Protein AF-0000000087106867 (afdb_homodimer)

InterPro domains:
  IPR005887 Glycosyl hydrolase family 92, alpha-1,2-mannosidase, putative [TIGR01180] (14-758)
  IPR008928 Six-hairpin glycosidase superfamily [SSF48208] (279-753)
  IPR012939 Glycosyl hydrolase family 92 [PF07971] (276-756)
  IPR014718 Glycoside hydrolase-type carbohydrate-binding [G3DSA:2.70.98.10] (28-360)
  IPR041371 Glycosyl hydrolase family 92 N-terminal domain [PF17678] (28-270)
  IPR050883 Peptide-N(4)-(N-acetyl-beta-glucosaminyl)asparagine amidase [PTHR12143] (16-762)

pLDDT: mean 95.07, std 11.37, range [17.58, 98.94]

Sequence (1556 aa):
MRRMQHLLVSLVTLGAAVVSQSFDPLTFVDPLIGSQRGGNVFAGATRPYGLAKAVADVDGEKTGGFATDGSNITGFSIVHDSGTGGNPSLGNFPLFPQVCPGDELNNCRFRIGDRATKYDLNKTVAEPGYFSVNMASGVKADMTVSEHAALLRFTFPSGNEHPLVMLDLTDLWASRQNASIKIDTPTGRMTGNGTFLPSFGAGSYVMHYCVDFFGAKIFDTGVWVNNRAGNEPKELFITRGFNLFYLEGGGFVRFKELTNNTVTVRVGVSFKSSGQACQNAEREIPDPLSNFDSLVGSAKDAWREKLSAVSIRAGGATDDLQRSFWSGLYRNMISPQNYTGENPNWDSGVPYFDSYYCMWDSFRVQHPLLTVIDPVAQTQMVNSLLDIYKHEGWLPDCRMSLCKGWTQGGSNADIVLVDAYVKNLTSIDWKLALEAITKDAEEEPLEWSYQGRGGLTSWKNLNYIPYLDFDPIGFGTNSRSISRTLEYSYNDFCLATLAQGLNEGIAHDKYMARSMNWQNLWKLDQKSLINGTDTNFNGFFQPKYMNGTWGFQDPIACSTLAGFCSLTTNPSETFEASIWQYQFIIPHATSTLIDMMGGDDAFVSRLNYFHASPLADISNEPVFLTVYQYHYAGRPGLSAERIHQYIPSAFNSTRGGLPGNDDSGAMGAFLAFSVMGLFPVAGQNVYLITPPFFEEIAIKSPLTGKNATVKCVGFDPAYKNIYVQSAKLDGQAYNRSWIGHDFFSKGQTLELTLGDKESDWGKSKETRPPSYVAASKSMRRMQHLLVSLVTLGAAVVSQSFDPLTFVDPLIGSQRGGNVFAGATRPYGLAKAVADVDGEKTGGFATDGSNITGFSIVHDSGTGGNPSLGNFPLFPQVCPGDELNNCRFRIGDRATKYDLNKTVAEPGYFSVNMASGVKADMTVSEHAALLRFTFPSGNEHPLVMLDLTDLWASRQNASIKIDTPTGRMTGNGTFLPSFGAGSYVMHYCVDFFGAKIFDTGVWVNNRAGNEPKELFITRGFNLFYLEGGGFVRFKELTNNTVTVRVGVSFKSSGQACQNAEREIPDPLSNFDSLVGSAKDAWREKLSAVSIRAGGATDDLQRSFWSGLYRNMISPQNYTGENPNWDSGVPYFDSYYCMWDSFRVQHPLLTVIDPVAQTQMVNSLLDIYKHEGWLPDCRMSLCKGWTQGGSNADIVLVDAYVKNLTSIDWKLALEAITKDAEEEPLEWSYQGRGGLTSWKNLNYIPYLDFDPIGFGTNSRSISRTLEYSYNDFCLATLAQGLNEGIAHDKYMARSMNWQNLWKLDQKSLINGTDTNFNGFFQPKYMNGTWGFQDPIACSTLAGFCSLTTNPSETFEASIWQYQFIIPHATSTLIDMMGGDDAFVSRLNYFHASPLADISNEPVFLTVYQYHYAGRPGLSAERIHQYIPSAFNSTRGGLPGNDDSGAMGAFLAFSVMGLFPVAGQNVYLITPPFFEEIAIKSPLTGKNATVKCVGFDPAYKNIYVQSAKLDGQAYNRSWIGHDFFSKGQTLELTLGDKESDWGKSKETRPPSYVAASKS

Structure (mmCIF, N/CA/C/O backbone):
data_AF-0000000087106867-model_v1
#
loop_
_entity.id
_entity.type
_entity.pdbx_description
1 polymer 'Putative alpha-1,2-mannosidase'
#
loop_
_atom_site.group_PDB
_atom_site.id
_atom_site.type_symbol
_atom_site.label_atom_id
_atom_site.label_alt_id
_atom_site.label_comp_id
_atom_site.label_asym_id
_atom_site.label_entity_id
_atom_site.label_seq_id
_atom_site.pdbx_PDB_ins_code
_atom_site.Cartn_x
_atom_site.Cartn_y
_atom_site.Cartn_z
_atom_site.occupancy
_atom_site.B_iso_or_equiv
_atom_site.auth_seq_id
_atom_site.auth_comp_id
_atom_site.auth_asym_id
_atom_site.auth_atom_id
_atom_site.pdbx_PDB_model_num
ATOM 1 N N . MET A 1 1 ? -71.562 76.312 37.938 1 17.58 1 MET A N 1
ATOM 2 C CA . MET A 1 1 ? -70.062 76.438 37.969 1 17.58 1 MET A CA 1
ATOM 3 C C . MET A 1 1 ? -69.438 75.062 37.844 1 17.58 1 MET A C 1
ATOM 5 O O . MET A 1 1 ? -69.812 74.125 38.562 1 17.58 1 MET A O 1
ATOM 9 N N . ARG A 1 2 ? -69.125 74.938 36.562 1 24.78 2 ARG A N 1
ATOM 10 C CA . ARG A 1 2 ? -68.5 74.25 35.406 1 24.78 2 ARG A CA 1
ATOM 11 C C . ARG A 1 2 ? -67.125 73.75 35.688 1 24.78 2 ARG A C 1
ATOM 13 O O . ARG A 1 2 ? -66.125 74.5 35.406 1 24.78 2 ARG A O 1
ATOM 20 N N . ARG A 1 3 ? -66.875 73.562 37.125 1 25.03 3 ARG A N 1
ATOM 21 C CA . ARG A 1 3 ? -65.562 73.312 37.594 1 25.03 3 ARG A CA 1
ATOM 22 C C . ARG A 1 3 ? -64.875 72.125 36.844 1 25.03 3 ARG A C 1
ATOM 24 O O . ARG A 1 3 ? -65.312 71 36.969 1 25.03 3 ARG A O 1
ATOM 31 N N . MET A 1 4 ? -64.438 72.438 35.562 1 24.95 4 MET A N 1
ATOM 32 C CA . MET A 1 4 ? -63.75 71.562 34.625 1 24.95 4 MET A CA 1
ATOM 33 C C . MET A 1 4 ? -62.406 71.125 35.188 1 24.95 4 MET A C 1
ATOM 35 O O . MET A 1 4 ? -61.562 71.938 35.5 1 24.95 4 MET A O 1
ATOM 39 N N . GLN A 1 5 ? -62.406 70.188 36.125 1 30.47 5 GLN A N 1
ATOM 40 C CA . GLN A 1 5 ? -61.219 69.5 36.656 1 30.47 5 GLN A CA 1
ATOM 41 C C . GLN A 1 5 ? -60.281 69.062 35.531 1 30.47 5 GLN A C 1
ATOM 43 O O . GLN A 1 5 ? -60.719 68.438 34.594 1 30.47 5 GLN A O 1
ATOM 48 N N . HIS A 1 6 ? -59.344 69.938 35.219 1 29.52 6 HIS A N 1
ATOM 49 C CA . HIS A 1 6 ? -58.219 69.75 34.281 1 29.52 6 HIS A CA 1
ATOM 50 C C . HIS A 1 6 ? -57.5 68.438 34.594 1 29.52 6 HIS A C 1
ATOM 52 O O . HIS A 1 6 ? -57.062 68.25 35.75 1 29.52 6 HIS A O 1
ATOM 58 N N . LEU A 1 7 ? -57.906 67.312 34 1 33.62 7 LEU A N 1
ATOM 59 C CA . LEU A 1 7 ? -57.25 66 33.969 1 33.62 7 LEU A CA 1
ATOM 60 C C . LEU A 1 7 ? -55.844 66.125 33.438 1 33.62 7 LEU A C 1
ATOM 62 O O . LEU A 1 7 ? -55.625 66.5 32.281 1 33.62 7 LEU A O 1
ATOM 66 N N . LEU A 1 8 ? -54.906 66.625 34.312 1 33.97 8 LEU A N 1
ATOM 67 C CA . LEU A 1 8 ? -53.5 66.562 33.969 1 33.97 8 LEU A CA 1
ATOM 68 C C . LEU A 1 8 ? -53.094 65.188 33.5 1 33.97 8 LEU A C 1
ATOM 70 O O . LEU A 1 8 ? -53.219 64.188 34.281 1 33.97 8 LEU A O 1
ATOM 74 N N . VAL A 1 9 ? -53.219 64.875 32.219 1 33.16 9 VAL A N 1
ATOM 75 C CA . VAL A 1 9 ? -52.719 63.656 31.578 1 33.16 9 VAL A CA 1
ATOM 76 C C . VAL A 1 9 ? -51.188 63.562 31.734 1 33.16 9 VAL A C 1
ATOM 78 O O . VAL A 1 9 ? -50.469 64.438 31.281 1 33.16 9 VAL A O 1
ATOM 81 N N . SER A 1 10 ? -50.719 63.125 32.906 1 31.69 10 SER A N 1
ATOM 82 C CA . SER A 1 10 ? -49.312 62.812 33.031 1 31.69 10 SER A CA 1
ATOM 83 C C . SER A 1 10 ? -48.844 61.875 31.906 1 31.69 10 SER A C 1
ATOM 85 O O . SER A 1 10 ? -49.406 60.812 31.719 1 31.69 10 SER A O 1
ATOM 87 N N . LEU A 1 11 ? -48.281 62.438 30.797 1 35 11 LEU A N 1
ATOM 88 C CA . LEU A 1 11 ? -47.594 61.75 29.719 1 35 11 LEU A CA 1
ATOM 89 C C . LEU A 1 11 ? -46.438 60.906 30.25 1 35 11 LEU A C 1
ATOM 91 O O . LEU A 1 11 ? -45.469 61.438 30.766 1 35 11 LEU A O 1
ATOM 95 N N . VAL A 1 12 ? -46.656 59.781 30.875 1 36.88 12 VAL A N 1
ATOM 96 C CA . VAL A 1 12 ? -45.625 58.781 31.125 1 36.88 12 VAL A CA 1
ATOM 97 C C . VAL A 1 12 ? -44.844 58.5 29.844 1 36.88 12 VAL A C 1
ATOM 99 O O . VAL A 1 12 ? -45.438 58.031 28.859 1 36.88 12 VAL A O 1
ATOM 102 N N . THR A 1 13 ? -43.844 59.312 29.531 1 32.22 13 THR A N 1
ATOM 103 C CA . THR A 1 13 ? -42.906 58.969 28.469 1 32.22 13 THR A CA 1
ATOM 104 C C . THR A 1 13 ? -42.375 57.562 28.641 1 32.22 13 THR A C 1
ATOM 106 O O . THR A 1 13 ? -41.781 57.25 29.688 1 32.22 13 THR A O 1
ATOM 109 N N . LEU A 1 14 ? -43 56.531 28.125 1 37.94 14 LEU A N 1
ATOM 110 C CA . LEU A 1 14 ? -42.469 55.188 27.953 1 37.94 14 LEU A CA 1
ATOM 111 C C . LEU A 1 14 ? -41.062 55.25 27.297 1 37.94 14 LEU A C 1
ATOM 113 O O . LEU A 1 14 ? -40.969 55.594 26.125 1 37.94 14 LEU A O 1
ATOM 117 N N . GLY A 1 15 ? -40.062 55.625 28.062 1 34.38 15 GLY A N 1
ATOM 118 C CA . GLY A 1 15 ? -38.75 55.344 27.547 1 34.38 15 GLY A CA 1
ATOM 119 C C . GLY A 1 15 ? -38.625 53.969 26.922 1 34.38 15 GLY A C 1
ATOM 120 O O . GLY A 1 15 ? -38.875 52.969 27.594 1 34.38 15 GLY A O 1
ATOM 121 N N . ALA A 1 16 ? -38.938 53.875 25.656 1 36.34 16 ALA A N 1
ATOM 122 C CA . ALA A 1 16 ? -38.594 52.656 24.922 1 36.34 16 ALA A CA 1
ATOM 123 C C . ALA A 1 16 ? -37.156 52.219 25.188 1 36.34 16 ALA A C 1
ATOM 125 O O . ALA A 1 16 ? -36.219 52.938 24.859 1 36.34 16 ALA A O 1
ATOM 126 N N . ALA A 1 17 ? -36.969 51.5 26.188 1 39.75 17 ALA A N 1
ATOM 127 C CA . ALA A 1 17 ? -35.719 50.781 26.25 1 39.75 17 ALA A C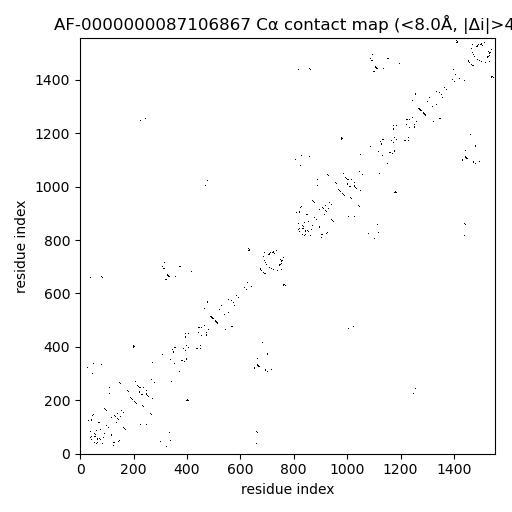A 1
ATOM 128 C C . ALA A 1 17 ? -35.406 50.125 24.906 1 39.75 17 ALA A C 1
ATOM 130 O O . ALA A 1 17 ? -36.125 49.25 24.438 1 39.75 17 ALA A O 1
ATOM 131 N N . VAL A 1 18 ? -34.812 50.906 24 1 35.06 18 VAL A N 1
ATOM 132 C CA . VAL A 1 18 ? -34.188 50.219 22.859 1 35.06 18 VAL A CA 1
ATOM 133 C C . VAL A 1 18 ? -33.469 48.969 23.344 1 35.06 18 VAL A C 1
ATOM 135 O O . VAL A 1 18 ? -32.5 49.031 24.109 1 35.06 18 VAL A O 1
ATOM 138 N N . VAL A 1 19 ? -34.219 47.969 23.547 1 36.84 19 VAL A N 1
ATOM 139 C CA . VAL A 1 19 ? -33.531 46.688 23.656 1 36.84 19 VAL A CA 1
ATOM 140 C C . VAL A 1 19 ? -32.438 46.562 22.594 1 36.84 19 VAL A C 1
ATOM 142 O O . VAL A 1 19 ? -32.719 46.562 21.406 1 36.84 19 VAL A O 1
ATOM 145 N N . SER A 1 20 ? -31.328 47.281 22.75 1 36.75 20 SER A N 1
ATOM 146 C CA . SER A 1 20 ? -30.188 46.938 21.906 1 36.75 20 SER A CA 1
ATOM 147 C C . SER A 1 20 ? -30.203 45.438 21.547 1 36.75 20 SER A C 1
ATOM 149 O O . SER A 1 20 ? -30.109 44.594 22.438 1 36.75 20 SER A O 1
ATOM 151 N N . GLN A 1 21 ? -31 45.031 20.688 1 44.81 21 GLN A N 1
ATOM 152 C CA . GLN A 1 21 ? -30.875 43.656 20.219 1 44.81 21 GLN A CA 1
ATOM 153 C C . GLN A 1 21 ? -29.422 43.188 20.234 1 44.81 21 GLN A C 1
ATOM 155 O O . GLN A 1 21 ? -28.562 43.812 19.609 1 44.81 21 GLN A O 1
ATOM 160 N N . SER A 1 22 ? -29 42.469 21.234 1 64.44 22 SER A N 1
ATOM 161 C CA . SER A 1 22 ? -27.672 41.906 21.484 1 64.44 22 SER A CA 1
ATOM 162 C C . SER A 1 22 ? -27.125 41.188 20.25 1 64.44 22 SER A C 1
ATOM 164 O O . SER A 1 22 ? -27.844 40.406 19.609 1 64.44 22 SER A O 1
ATOM 166 N N . PHE A 1 23 ? -26.141 41.625 19.5 1 85.94 23 PHE A N 1
ATOM 167 C CA . PHE A 1 23 ? -25.438 41.062 18.359 1 85.94 23 PHE A CA 1
ATOM 168 C C . PHE A 1 23 ? -25.219 39.562 18.531 1 85.94 23 PHE A C 1
ATOM 170 O O . PHE A 1 23 ? -24.766 39.125 19.594 1 85.94 23 PHE A O 1
ATOM 177 N N . ASP A 1 24 ? -25.812 38.75 17.641 1 93.56 24 ASP A N 1
ATOM 178 C CA . ASP A 1 24 ? -25.547 37.312 17.609 1 93.56 24 ASP A CA 1
ATOM 179 C C . ASP A 1 24 ? -24.547 36.969 16.516 1 93.56 24 ASP A C 1
ATOM 181 O O . ASP A 1 24 ? -24.906 36.969 15.328 1 93.56 24 ASP A O 1
ATOM 185 N N . PRO A 1 25 ? -23.328 36.594 16.922 1 95.44 25 PRO A N 1
ATOM 186 C CA . PRO A 1 25 ? -22.312 36.312 15.906 1 95.44 25 PRO A CA 1
ATOM 187 C C . PRO A 1 25 ? -22.703 35.125 15 1 95.44 25 PRO A C 1
ATOM 189 O O . PRO A 1 25 ? -22.188 35.031 13.875 1 95.44 25 PRO A O 1
ATOM 192 N N . LEU A 1 26 ? -23.578 34.281 15.398 1 97.56 26 LEU A N 1
ATOM 193 C CA . LEU A 1 26 ? -23.922 33.094 14.633 1 97.56 26 LEU A CA 1
ATOM 194 C C . LEU A 1 26 ? -24.672 33.469 13.359 1 97.56 26 LEU A C 1
ATOM 196 O O . LEU A 1 26 ? -24.75 32.688 12.43 1 97.56 26 LEU A O 1
ATOM 200 N N . THR A 1 27 ? -25.25 34.656 13.32 1 95.94 27 THR A N 1
ATOM 201 C CA . THR A 1 27 ? -25.938 35.125 12.117 1 95.94 27 THR A CA 1
ATOM 202 C C . THR A 1 27 ? -24.953 35.281 10.961 1 95.94 27 THR A C 1
ATOM 204 O O . THR A 1 27 ? -25.359 35.281 9.797 1 95.94 27 THR A O 1
ATOM 207 N N . PHE A 1 28 ? -23.656 35.375 11.281 1 97.44 28 PHE A N 1
ATOM 208 C CA . PHE A 1 28 ? -22.641 35.625 10.25 1 97.44 28 PHE A CA 1
ATOM 209 C C . PHE A 1 28 ? -21.844 34.344 9.977 1 97.44 28 PHE A C 1
ATOM 211 O O . PHE A 1 28 ? -21.109 34.281 8.977 1 97.44 28 PHE A O 1
ATOM 218 N N . VAL A 1 29 ? -21.953 33.344 10.836 1 98.56 29 VAL A N 1
ATOM 219 C CA . VAL A 1 29 ? -21.172 32.125 10.633 1 98.56 29 VAL A CA 1
ATOM 220 C C . VAL A 1 29 ? -21.766 31.312 9.5 1 98.56 29 VAL A C 1
ATOM 222 O O . VAL A 1 29 ? -22.953 30.953 9.547 1 98.56 29 VAL A O 1
ATOM 225 N N . ASP A 1 30 ? -21 31 8.492 1 98.5 30 ASP A N 1
ATOM 226 C CA . ASP A 1 30 ? -21.375 30.156 7.371 1 98.5 30 ASP A CA 1
ATOM 227 C C . ASP A 1 30 ? -20.422 28.969 7.238 1 98.5 30 ASP A C 1
ATOM 229 O O . ASP A 1 30 ? -19.344 29.094 6.664 1 98.5 30 ASP A O 1
ATOM 233 N N . PRO A 1 31 ? -20.859 27.781 7.648 1 98.38 31 PRO A N 1
ATOM 234 C CA . PRO A 1 31 ? -19.984 26.609 7.609 1 98.38 31 PRO A CA 1
ATOM 235 C C . PRO A 1 31 ? -19.641 26.172 6.188 1 98.38 31 PRO A C 1
ATOM 237 O O . PRO A 1 31 ? -18.75 25.344 5.992 1 98.38 31 PRO A O 1
ATOM 240 N N . LEU A 1 32 ? -20.219 26.734 5.156 1 98.38 32 LEU A N 1
ATOM 241 C CA . LEU A 1 32 ? -20.016 26.281 3.781 1 98.38 32 LEU A CA 1
ATOM 242 C C . LEU A 1 32 ? -18.906 27.062 3.104 1 98.38 32 LEU A C 1
ATOM 244 O O . LEU A 1 32 ? -18.469 26.703 2.002 1 98.38 32 LEU A O 1
ATOM 248 N N . ILE A 1 33 ? -18.422 28.141 3.73 1 98.44 33 ILE A N 1
ATOM 249 C CA . ILE A 1 33 ? -17.266 28.828 3.174 1 98.44 33 ILE A CA 1
ATOM 250 C C . ILE A 1 33 ? -16.062 27.891 3.166 1 98.44 33 ILE A C 1
ATOM 252 O O . ILE A 1 33 ? -15.641 27.406 4.219 1 98.44 33 ILE A O 1
ATOM 256 N N . GLY A 1 34 ? -15.492 27.609 1.994 1 98 34 GLY A N 1
ATOM 257 C CA . GLY A 1 34 ? -14.375 26.688 1.842 1 98 34 GLY A CA 1
ATOM 258 C C . GLY A 1 34 ? -14.812 25.281 1.52 1 98 34 GLY A C 1
ATOM 259 O O . GLY A 1 34 ? -13.984 24.359 1.461 1 98 34 GLY A O 1
ATOM 260 N N . SER A 1 35 ? -16.109 25.016 1.234 1 97.81 35 SER A N 1
ATOM 261 C CA . SER A 1 35 ? -16.625 23.672 0.937 1 97.81 35 SER A CA 1
ATOM 262 C C . SER A 1 35 ? -16.438 23.328 -0.538 1 97.81 35 SER A C 1
ATOM 264 O O . SER A 1 35 ? -16.859 22.266 -0.988 1 97.81 35 SER A O 1
ATOM 266 N N . GLN A 1 36 ? -15.82 24.172 -1.292 1 95.25 36 GLN A N 1
ATOM 267 C CA . GLN A 1 36 ? -15.469 23.906 -2.684 1 95.25 36 GLN A CA 1
ATOM 268 C C . GLN A 1 36 ? -14.109 24.5 -3.031 1 95.25 36 GLN A C 1
ATOM 270 O O . GLN A 1 36 ? -13.57 25.328 -2.285 1 95.25 36 GLN A O 1
ATOM 275 N N . ARG A 1 37 ? -13.477 24 -4.055 1 95.06 37 ARG A N 1
ATOM 276 C CA . ARG A 1 37 ? -12.242 24.484 -4.648 1 95.06 37 ARG A CA 1
ATOM 277 C C . ARG A 1 37 ? -11.062 24.297 -3.693 1 95.06 37 ARG A C 1
ATOM 279 O O . ARG A 1 37 ? -10.195 25.156 -3.588 1 95.06 37 ARG A O 1
ATOM 286 N N . GLY A 1 38 ? -11.125 23.312 -2.844 1 95.44 38 GLY A N 1
ATOM 287 C CA . GLY A 1 38 ? -9.93 22.844 -2.152 1 95.44 38 GLY A CA 1
ATOM 288 C C . GLY A 1 38 ? -9.82 23.375 -0.734 1 95.44 38 GLY A C 1
ATOM 289 O O . GLY A 1 38 ? -8.844 23.109 -0.038 1 95.44 38 GLY A O 1
ATOM 290 N N . GLY A 1 39 ? -10.852 24.125 -0.15 1 97.56 39 GLY A N 1
ATOM 291 C CA . GLY A 1 39 ? -10.812 24.578 1.232 1 97.56 39 GLY A CA 1
ATOM 292 C C . GLY A 1 39 ? -10.906 23.438 2.232 1 97.56 39 GLY A C 1
ATOM 293 O O . GLY A 1 39 ? -10.367 23.531 3.338 1 97.56 39 GLY A O 1
ATOM 294 N N . ASN A 1 40 ? -11.656 22.344 1.812 1 97.56 40 ASN A N 1
ATOM 295 C CA . ASN A 1 40 ? -11.773 21.078 2.521 1 97.56 40 ASN A CA 1
ATOM 296 C C . ASN A 1 40 ? -12.297 21.281 3.941 1 97.56 40 ASN A C 1
ATOM 298 O O . ASN A 1 40 ? -11.898 20.562 4.863 1 97.56 40 ASN A O 1
ATOM 302 N N . VAL A 1 41 ? -13.117 22.312 4.191 1 98.06 41 VAL A N 1
ATOM 303 C CA . VAL A 1 41 ? -13.633 22.594 5.527 1 98.06 41 VAL A CA 1
ATOM 304 C C . VAL A 1 41 ? -14.672 21.547 5.922 1 98.06 41 VAL A C 1
ATOM 306 O O . VAL A 1 41 ? -15.289 20.922 5.059 1 98.06 41 VAL A O 1
ATOM 309 N N . PHE A 1 42 ? -14.773 21.281 7.199 1 98.31 42 PHE A N 1
ATOM 310 C CA . PHE A 1 42 ? -15.914 20.531 7.711 1 98.31 42 PHE A CA 1
ATOM 311 C C . PHE A 1 42 ? -17.156 21.406 7.762 1 98.31 42 PHE A C 1
ATOM 313 O O . PHE A 1 42 ? -17.188 22.406 8.477 1 98.31 42 PHE A O 1
ATOM 320 N N . ALA A 1 43 ? -18.172 21.016 7.109 1 98.25 43 ALA A N 1
ATOM 321 C CA . ALA A 1 43 ? -19.359 21.875 6.949 1 98.25 43 ALA A CA 1
ATOM 322 C C . ALA A 1 43 ? -20.5 21.375 7.824 1 98.25 43 ALA A C 1
ATOM 324 O O . ALA A 1 43 ? -21.578 22 7.855 1 98.25 43 ALA A O 1
ATOM 325 N N . GLY A 1 44 ? -20.328 20.359 8.578 1 98.69 44 GLY A N 1
ATOM 326 C CA . GLY A 1 44 ? -21.422 19.703 9.273 1 98.69 44 GLY A CA 1
ATOM 327 C C . GLY A 1 44 ? -21.641 20.219 10.68 1 98.69 44 GLY A C 1
ATOM 328 O O . GLY A 1 44 ? -21.172 21.297 11.031 1 98.69 44 GLY A O 1
ATOM 329 N N . ALA A 1 45 ? -22.453 19.484 11.438 1 98.88 45 ALA A N 1
ATOM 330 C CA . ALA A 1 45 ? -22.797 19.844 12.812 1 98.88 45 ALA A CA 1
ATOM 331 C C . ALA A 1 45 ? -21.672 19.438 13.773 1 98.88 45 ALA A C 1
ATOM 333 O O . ALA A 1 45 ? -21.219 18.281 13.742 1 98.88 45 ALA A O 1
ATOM 334 N N . THR A 1 46 ? -21.25 20.344 14.547 1 98.62 46 THR A N 1
ATOM 335 C CA . THR A 1 46 ? -20.25 20.047 15.555 1 98.62 46 THR A CA 1
ATOM 336 C C . THR A 1 46 ? -20.312 21.047 16.703 1 98.62 46 THR A C 1
ATOM 338 O O . THR A 1 46 ? -21.016 22.062 16.609 1 98.62 46 THR A O 1
ATOM 341 N N . ARG A 1 47 ? -19.828 20.734 17.844 1 98.69 47 ARG A N 1
ATOM 342 C CA . ARG A 1 47 ? -19.562 21.625 18.969 1 98.69 47 ARG A CA 1
ATOM 343 C C . ARG A 1 47 ? -18.125 22.094 18.984 1 98.69 47 ARG A C 1
ATOM 345 O O . ARG A 1 47 ? -17.266 21.531 18.297 1 98.69 47 ARG A O 1
ATOM 352 N N . PRO A 1 48 ? -17.828 23.234 19.703 1 98.5 48 PRO A N 1
ATOM 353 C CA . PRO A 1 48 ? -16.422 23.625 19.797 1 98.5 48 PRO A CA 1
ATOM 354 C C . PRO A 1 48 ? -15.523 22.5 20.297 1 98.5 48 PRO A C 1
ATOM 356 O O . PRO A 1 48 ? -15.75 21.969 21.375 1 98.5 48 PRO A O 1
ATOM 359 N N . TYR A 1 49 ? -14.555 22.047 19.531 1 98.44 49 TYR A N 1
ATOM 360 C CA . TYR A 1 49 ? -13.523 21.062 19.828 1 98.44 49 TYR A CA 1
ATOM 361 C C . TYR A 1 49 ? -14.117 19.672 19.984 1 98.44 49 TYR A C 1
ATOM 363 O O . TYR A 1 49 ? -13.461 18.766 20.5 1 98.44 49 TYR A O 1
ATOM 371 N N . GLY A 1 50 ? -15.344 19.453 19.594 1 97.94 50 GLY A N 1
ATOM 372 C CA . GLY A 1 50 ? -16.047 18.203 19.875 1 97.94 50 GLY A CA 1
ATOM 373 C C . GLY A 1 50 ? -15.523 17.031 19.078 1 97.94 50 GLY A C 1
ATOM 374 O O . GLY A 1 50 ? -15 17.219 17.969 1 97.94 50 GLY A O 1
ATOM 375 N N . LEU A 1 51 ? -15.711 15.805 19.672 1 98.31 51 LEU A N 1
ATOM 376 C CA . LEU A 1 51 ? -15.383 14.57 18.969 1 98.31 51 LEU A CA 1
ATOM 377 C C . LEU A 1 51 ? -16.391 14.281 17.859 1 98.31 51 LEU A C 1
ATOM 379 O O . LEU A 1 51 ? -16.016 13.953 16.734 1 98.31 51 LEU A O 1
ATOM 383 N N . ALA A 1 52 ? -17.672 14.43 18.203 1 98.69 52 ALA A N 1
ATOM 384 C CA . ALA A 1 52 ? -18.734 14.164 17.234 1 98.69 52 ALA A CA 1
ATOM 385 C C . ALA A 1 52 ? -18.812 15.281 16.203 1 98.69 52 ALA A C 1
ATOM 387 O O . ALA A 1 52 ? -18.859 16.469 16.547 1 98.69 52 ALA A O 1
ATOM 388 N N . LYS A 1 53 ? -18.812 14.961 14.984 1 98.69 53 LYS A N 1
ATOM 389 C CA . LYS A 1 53 ? -18.938 15.82 13.82 1 98.69 53 LYS A CA 1
ATOM 390 C C . LYS A 1 53 ? -19.766 15.156 12.727 1 98.69 53 LYS A C 1
ATOM 392 O O . LYS A 1 53 ? -19.234 14.414 11.898 1 98.69 53 LYS A O 1
ATOM 397 N N . ALA A 1 54 ? -20.984 15.5 12.641 1 98.88 54 ALA A N 1
ATOM 398 C CA . ALA A 1 54 ? -21.938 14.789 11.781 1 98.88 54 ALA A CA 1
ATOM 399 C C . ALA A 1 54 ? -22.156 15.539 10.469 1 98.88 54 ALA A C 1
ATOM 401 O O . ALA A 1 54 ? -22.375 16.75 10.469 1 98.88 54 ALA A O 1
ATOM 402 N N . VAL A 1 55 ? -22.047 14.875 9.406 1 98.88 55 VAL A N 1
ATOM 403 C CA . VAL A 1 55 ? -22.297 15.477 8.102 1 98.88 55 VAL A CA 1
ATOM 404 C C . VAL A 1 55 ? -22.578 14.391 7.066 1 98.88 55 VAL A C 1
ATOM 406 O O . VAL A 1 55 ? -22.422 13.203 7.355 1 98.88 55 VAL A O 1
ATOM 409 N N . ALA A 1 56 ? -23.062 14.797 5.898 1 98.81 56 ALA A N 1
ATOM 410 C CA . ALA A 1 56 ? -23.109 13.906 4.742 1 98.81 56 ALA A CA 1
ATOM 411 C C . ALA A 1 56 ? -21.719 13.719 4.137 1 98.81 56 ALA A C 1
ATOM 413 O O . ALA A 1 56 ? -20.953 14.672 4.02 1 98.81 56 ALA A O 1
ATOM 414 N N . ASP A 1 57 ? -21.375 12.484 3.811 1 98.75 57 ASP A N 1
ATOM 415 C CA . ASP A 1 57 ? -20.125 12.172 3.115 1 98.75 57 ASP A CA 1
ATOM 416 C C . ASP A 1 57 ? -20.344 12.133 1.603 1 98.75 57 ASP A C 1
ATOM 418 O O . ASP A 1 57 ? -21.281 11.5 1.116 1 98.75 57 ASP A O 1
ATOM 422 N N . VAL A 1 58 ? -19.469 12.805 0.879 1 98.5 58 VAL A N 1
ATOM 423 C CA . VAL A 1 58 ? -19.625 12.828 -0.572 1 98.5 58 VAL A CA 1
ATOM 424 C C . VAL A 1 58 ? -18.469 12.07 -1.223 1 98.5 58 VAL A C 1
ATOM 426 O O . VAL A 1 58 ? -17.531 11.656 -0.54 1 98.5 58 VAL A O 1
ATOM 429 N N . ASP A 1 59 ? -18.469 11.781 -2.529 1 98 59 ASP A N 1
ATOM 430 C CA . ASP A 1 59 ? -17.438 11.008 -3.209 1 98 59 ASP A CA 1
ATOM 431 C C . ASP A 1 59 ? -16.578 11.898 -4.109 1 98 59 ASP A C 1
ATOM 433 O O . ASP A 1 59 ? -15.805 11.406 -4.922 1 98 59 ASP A O 1
ATOM 437 N N . GLY A 1 60 ? -16.719 13.273 -4.074 1 97.12 60 GLY A N 1
ATOM 438 C CA . GLY A 1 60 ? -15.836 14.242 -4.711 1 97.12 60 GLY A CA 1
ATOM 439 C C . GLY A 1 60 ? -14.75 14.758 -3.785 1 97.12 60 GLY A C 1
ATOM 440 O O . GLY A 1 60 ? -13.922 13.984 -3.307 1 97.12 60 GLY A O 1
ATOM 441 N N . GLU A 1 61 ? -14.82 16.094 -3.396 1 96.44 61 GLU A N 1
ATOM 442 C CA . GLU A 1 61 ? -13.906 16.656 -2.41 1 96.44 61 GLU A CA 1
ATOM 443 C C . GLU A 1 61 ? -14.281 16.219 -0.996 1 96.44 61 GLU A C 1
ATOM 445 O O . GLU A 1 61 ? -14.875 17 -0.241 1 96.44 61 GLU A O 1
ATOM 450 N N . LYS A 1 62 ? -13.812 15.047 -0.609 1 96.62 62 LYS A N 1
ATOM 451 C CA . LYS A 1 62 ? -14.414 14.391 0.552 1 96.62 62 LYS A CA 1
ATOM 452 C C . LYS A 1 62 ? -13.516 14.516 1.776 1 96.62 62 LYS A C 1
ATOM 454 O O . LYS A 1 62 ? -13.781 13.906 2.814 1 96.62 62 LYS A O 1
ATOM 459 N N . THR A 1 63 ? -12.477 15.312 1.755 1 95.31 63 THR A N 1
ATOM 460 C CA . THR A 1 63 ? -11.523 15.375 2.854 1 95.31 63 THR A CA 1
ATOM 461 C C . THR A 1 63 ? -12.203 15.852 4.133 1 95.31 63 THR A C 1
ATOM 463 O O . THR A 1 63 ? -11.859 15.406 5.23 1 95.31 63 THR A O 1
ATOM 466 N N . GLY A 1 64 ? -13.172 16.781 4.055 1 95.19 64 GLY A N 1
ATOM 467 C CA . GLY A 1 64 ? -13.93 17.25 5.207 1 95.19 64 GLY A CA 1
ATOM 468 C C . GLY A 1 64 ? -15.242 16.516 5.391 1 95.19 64 GLY A C 1
ATOM 469 O O . GLY A 1 64 ? -16.062 16.906 6.215 1 95.19 64 GLY A O 1
ATOM 470 N N . GLY A 1 65 ? -15.43 15.438 4.594 1 97.62 65 GLY A N 1
ATOM 471 C CA . GLY A 1 65 ? -16.688 14.695 4.578 1 97.62 65 GLY A CA 1
ATOM 472 C C . GLY A 1 65 ? -17.625 15.156 3.488 1 97.62 65 GLY A C 1
ATOM 473 O O . GLY A 1 65 ? -17.969 14.391 2.584 1 97.62 65 GLY A O 1
ATOM 474 N N . PHE A 1 66 ? -18.016 16.469 3.574 1 98.31 66 PHE A N 1
ATOM 475 C CA . PHE A 1 66 ? -18.984 17.047 2.654 1 98.31 66 PHE A CA 1
ATOM 476 C C . PHE A 1 66 ? -18.359 18.172 1.854 1 98.31 66 PHE A C 1
ATOM 478 O O . PHE A 1 66 ? -17.516 18.922 2.369 1 98.31 66 PHE A O 1
ATOM 485 N N . ALA A 1 67 ? -18.781 18.359 0.614 1 97.94 67 ALA A N 1
ATOM 486 C CA . ALA A 1 67 ? -18.422 19.469 -0.263 1 97.94 67 ALA A CA 1
ATOM 487 C C . ALA A 1 67 ? -19.609 19.875 -1.135 1 97.94 67 ALA A C 1
ATOM 489 O O . ALA A 1 67 ? -20.531 19.094 -1.339 1 97.94 67 ALA A O 1
ATOM 490 N N . THR A 1 68 ? -19.562 21.047 -1.562 1 97.94 68 THR A N 1
ATOM 491 C CA . THR A 1 68 ? -20.594 21.547 -2.459 1 97.94 68 THR A CA 1
ATOM 492 C C . THR A 1 68 ? -20.125 21.484 -3.91 1 97.94 68 THR A C 1
ATOM 494 O O . THR A 1 68 ? -20.391 22.391 -4.691 1 97.94 68 THR A O 1
ATOM 497 N N . ASP A 1 69 ? -19.344 20.5 -4.277 1 96.81 69 ASP A N 1
ATOM 498 C CA . ASP A 1 69 ? -18.734 20.359 -5.59 1 96.81 69 ASP A CA 1
ATOM 499 C C . ASP A 1 69 ? -19.672 19.641 -6.562 1 96.81 69 ASP A C 1
ATOM 501 O O . ASP A 1 69 ? -19.281 19.359 -7.699 1 96.81 69 ASP A O 1
ATOM 505 N N . GLY A 1 70 ? -20.828 19.281 -6.145 1 96.31 70 GLY A N 1
ATOM 506 C CA . GLY A 1 70 ? -21.797 18.641 -7.008 1 96.31 70 GLY A CA 1
ATOM 507 C C . GLY A 1 70 ? -21.688 17.125 -7.023 1 96.31 70 GLY A C 1
ATOM 508 O O . GLY A 1 70 ? -22.453 16.453 -7.711 1 96.31 70 GLY A O 1
ATOM 509 N N . SER A 1 71 ? -20.797 16.562 -6.258 1 97.62 71 SER A N 1
ATOM 510 C CA . SER A 1 71 ? -20.641 15.117 -6.188 1 97.62 71 SER A CA 1
ATOM 511 C C . SER A 1 71 ? -21.812 14.477 -5.453 1 97.62 71 SER A C 1
ATOM 513 O O . SER A 1 71 ? -22.828 15.125 -5.211 1 97.62 71 SER A O 1
ATOM 515 N N . ASN A 1 72 ? -21.719 13.078 -5.238 1 98.75 72 ASN A N 1
ATOM 516 C CA . ASN A 1 72 ? -22.812 12.305 -4.672 1 98.75 72 ASN A CA 1
ATOM 517 C C . ASN A 1 72 ? -22.609 12.055 -3.182 1 98.75 72 ASN A C 1
ATOM 519 O O . ASN A 1 72 ? -21.484 12.008 -2.703 1 98.75 72 ASN A O 1
ATOM 523 N N . ILE A 1 73 ? -23.734 11.945 -2.506 1 98.75 73 ILE A N 1
ATOM 524 C CA . ILE A 1 73 ? -23.688 11.508 -1.117 1 98.75 73 ILE A CA 1
ATOM 525 C C . ILE A 1 73 ? -23.562 9.984 -1.064 1 98.75 73 ILE A C 1
ATOM 527 O O . ILE A 1 73 ? -24.328 9.273 -1.727 1 98.75 73 ILE A O 1
ATOM 531 N N . THR A 1 74 ? -22.609 9.484 -0.308 1 98.81 74 THR A N 1
ATOM 532 C CA . THR A 1 74 ? -22.406 8.047 -0.194 1 98.81 74 THR A CA 1
ATOM 533 C C . THR A 1 74 ? -22.75 7.555 1.208 1 98.81 74 THR A C 1
ATOM 535 O O . THR A 1 74 ? -22.844 6.352 1.445 1 98.81 74 THR A O 1
ATOM 538 N N . GLY A 1 75 ? -22.953 8.461 2.158 1 98.81 75 GLY A N 1
ATOM 539 C CA . GLY A 1 75 ? -23.281 8.094 3.523 1 98.81 75 GLY A CA 1
ATOM 540 C C . GLY A 1 75 ? -23.281 9.266 4.48 1 98.81 75 GLY A C 1
ATOM 541 O O . GLY A 1 75 ? -23.078 10.414 4.062 1 98.81 75 GLY A O 1
ATOM 542 N N . PHE A 1 76 ? -23.625 9.023 5.742 1 98.94 76 PHE A N 1
ATOM 543 C CA . PHE A 1 76 ? -23.625 9.984 6.844 1 98.94 76 PHE A CA 1
ATOM 544 C C . PHE A 1 76 ? -22.797 9.469 8.008 1 98.94 76 PHE A C 1
ATOM 546 O O . PHE A 1 76 ? -23.109 8.43 8.602 1 98.94 76 PHE A O 1
ATOM 553 N N . SER A 1 77 ? -21.672 10.078 8.289 1 98.81 77 SER A N 1
ATOM 554 C CA . SER A 1 77 ? -20.812 9.68 9.398 1 98.81 77 SER A CA 1
ATOM 555 C C . SER A 1 77 ? -20.656 10.805 10.406 1 98.81 77 SER A C 1
ATOM 557 O O . SER A 1 77 ? -21.125 11.93 10.172 1 98.81 77 SER A O 1
ATOM 559 N N . ILE A 1 78 ? -20 10.5 11.633 1 98.81 78 ILE A N 1
ATOM 560 C CA . ILE A 1 78 ? -20.125 11.5 12.688 1 98.81 78 ILE A CA 1
ATOM 561 C C . ILE A 1 78 ? -18.734 11.812 13.266 1 98.81 78 ILE A C 1
ATOM 563 O O . ILE A 1 78 ? -18.625 12.352 14.367 1 98.81 78 ILE A O 1
ATOM 567 N N . VAL A 1 79 ? -17.625 11.43 12.617 1 98.69 79 VAL A N 1
ATOM 568 C CA . VAL A 1 79 ? -16.281 11.82 13.031 1 98.69 79 VAL A CA 1
ATOM 569 C C . VAL A 1 79 ? -15.492 12.328 11.828 1 98.69 79 VAL A C 1
ATOM 571 O O . VAL A 1 79 ? -15.43 11.648 10.797 1 98.69 79 VAL A O 1
ATOM 574 N N . HIS A 1 80 ? -14.883 13.516 11.93 1 98.44 80 HIS A N 1
ATOM 575 C CA . HIS A 1 80 ? -14.188 14.133 10.812 1 98.44 80 HIS A CA 1
ATOM 576 C C . HIS A 1 80 ? -13.078 15.062 11.289 1 98.44 80 HIS A C 1
ATOM 578 O O . HIS A 1 80 ? -13.125 15.562 12.422 1 98.44 80 HIS A O 1
ATOM 584 N N . ASP A 1 81 ? -12.086 15.234 10.469 1 97.69 81 ASP A N 1
ATOM 585 C CA . ASP A 1 81 ? -11.164 16.375 10.57 1 97.69 81 ASP A CA 1
ATOM 586 C C . ASP A 1 81 ? -11.586 17.5 9.641 1 97.69 81 ASP A C 1
ATOM 588 O O . ASP A 1 81 ? -12.461 17.312 8.789 1 97.69 81 ASP A O 1
ATOM 592 N N . SER A 1 82 ? -11.008 18.672 9.844 1 96.81 82 SER A N 1
ATOM 593 C CA . SER A 1 82 ? -11.406 19.844 9.062 1 96.81 82 SER A CA 1
ATOM 594 C C . SER A 1 82 ? -10.195 20.516 8.414 1 96.81 82 SER A C 1
ATOM 596 O O . SER A 1 82 ? -9.195 20.781 9.086 1 96.81 82 SER A O 1
ATOM 598 N N . GLY A 1 83 ? -10.312 20.797 7.125 1 95.81 83 GLY A N 1
ATOM 599 C CA . GLY A 1 83 ? -9.359 21.656 6.438 1 95.81 83 GLY A CA 1
ATOM 600 C C . GLY A 1 83 ? -8.125 20.922 5.961 1 95.81 83 GLY A C 1
ATOM 601 O O . GLY A 1 83 ? -7.16 21.547 5.512 1 95.81 83 GLY A O 1
ATOM 602 N N . THR A 1 84 ? -8.117 19.609 6.027 1 93.25 84 THR A N 1
ATOM 603 C CA . THR A 1 84 ? -6.891 18.859 5.754 1 93.25 84 THR A CA 1
ATOM 604 C C . THR A 1 84 ? -6.777 18.531 4.266 1 93.25 84 THR A C 1
ATOM 606 O O . THR A 1 84 ? -7.77 18.594 3.535 1 93.25 84 THR A O 1
ATOM 609 N N . GLY A 1 85 ? -5.578 18.297 3.811 1 91 85 GLY A N 1
ATOM 610 C CA . GLY A 1 85 ? -5.336 17.797 2.463 1 91 85 GLY A CA 1
ATOM 611 C C . GLY A 1 85 ? -4.996 16.328 2.42 1 91 85 GLY A C 1
ATOM 612 O O . GLY A 1 85 ? -5.004 15.648 3.451 1 91 85 GLY A O 1
ATOM 613 N N . GLY A 1 86 ? -4.785 15.852 1.165 1 89.56 86 GLY A N 1
ATOM 614 C CA . GLY A 1 86 ? -4.352 14.469 1.008 1 89.56 86 GLY A CA 1
ATOM 615 C C . GLY A 1 86 ? -5.484 13.469 1.137 1 89.56 86 GLY A C 1
ATOM 616 O O . GLY A 1 86 ? -6.582 13.695 0.63 1 89.56 86 GLY A O 1
ATOM 617 N N . ASN A 1 87 ? -5.172 12.352 1.84 1 94.25 87 ASN A N 1
ATOM 618 C CA . ASN A 1 87 ? -6.191 11.328 2.043 1 94.25 87 ASN A CA 1
ATOM 619 C C . ASN A 1 87 ? -7.285 11.805 2.996 1 94.25 87 ASN A C 1
ATOM 621 O O . ASN A 1 87 ? -7 12.492 3.977 1 94.25 87 ASN A O 1
ATOM 625 N N . PRO A 1 88 ? -8.523 11.469 2.725 1 96.38 88 PRO A N 1
ATOM 626 C CA . PRO A 1 88 ? -9.586 11.852 3.66 1 96.38 88 PRO A CA 1
ATOM 627 C C . PRO A 1 88 ? -9.422 11.203 5.031 1 96.38 88 PRO A C 1
ATOM 629 O O . PRO A 1 88 ? -9.023 10.039 5.121 1 96.38 88 PRO A O 1
ATOM 632 N N . SER A 1 89 ? -9.68 11.961 6.004 1 95.88 89 SER A N 1
ATOM 633 C CA . SER A 1 89 ? -9.484 11.523 7.383 1 95.88 89 SER A CA 1
ATOM 634 C C . SER A 1 89 ? -10.805 11.156 8.039 1 95.88 89 SER A C 1
ATOM 636 O O . SER A 1 89 ? -11.789 11.891 7.922 1 95.88 89 SER A O 1
ATOM 638 N N . LEU A 1 90 ? -10.82 9.938 8.703 1 98.25 90 LEU A N 1
ATOM 639 C CA . LEU A 1 90 ? -11.953 9.477 9.492 1 98.25 90 LEU A CA 1
ATOM 640 C C . LEU A 1 90 ? -13.172 9.234 8.609 1 98.25 90 LEU A C 1
ATOM 642 O O . LEU A 1 90 ? -13.078 8.555 7.586 1 98.25 90 LEU A O 1
ATOM 646 N N . GLY A 1 91 ? -14.391 9.703 9.023 1 98.56 91 GLY A N 1
ATOM 647 C CA . GLY A 1 91 ? -15.617 9.359 8.32 1 98.56 91 GLY A CA 1
ATOM 648 C C . GLY A 1 91 ? -16.016 7.91 8.516 1 98.56 91 GLY A C 1
ATOM 649 O O . GLY A 1 91 ? -16.453 7.25 7.57 1 98.56 91 GLY A O 1
ATOM 650 N N . ASN A 1 92 ? -15.891 7.414 9.75 1 98.75 92 ASN A N 1
ATOM 651 C CA . ASN A 1 92 ? -16.062 5.996 10.047 1 98.75 92 ASN A CA 1
ATOM 652 C C . ASN A 1 92 ? -17.531 5.613 10.141 1 98.75 92 ASN A C 1
ATOM 654 O O . ASN A 1 92 ? -18.344 6.391 10.641 1 98.75 92 ASN A O 1
ATOM 658 N N . PHE A 1 93 ? -17.875 4.43 9.68 1 98.88 93 PHE A N 1
ATOM 659 C CA . PHE A 1 93 ? -19.141 3.738 9.844 1 98.88 93 PHE A CA 1
ATOM 660 C C . PHE A 1 93 ? -20.297 4.602 9.344 1 98.88 93 PHE A C 1
ATOM 662 O O . PHE A 1 93 ? -21.281 4.824 10.062 1 98.88 93 PHE A O 1
ATOM 669 N N . PRO A 1 94 ? -20.266 5.043 8.156 1 98.88 94 PRO A N 1
ATOM 670 C CA . PRO A 1 94 ? -21.375 5.855 7.652 1 98.88 94 PRO A CA 1
ATOM 671 C C . PRO A 1 94 ? -22.688 5.09 7.605 1 98.88 94 PRO A C 1
ATOM 673 O O . PRO A 1 94 ? -22.703 3.893 7.297 1 98.88 94 PRO A O 1
ATOM 676 N N . LEU A 1 95 ? -23.781 5.746 7.891 1 98.94 95 LEU A N 1
ATOM 677 C CA . LEU A 1 95 ? -25.141 5.27 7.672 1 98.94 95 LEU A CA 1
ATOM 678 C C . LEU A 1 95 ? -25.641 5.695 6.301 1 98.94 95 LEU A C 1
ATOM 680 O O . LEU A 1 95 ? -25.203 6.715 5.762 1 98.94 95 LEU A O 1
ATOM 684 N N . PHE A 1 96 ? -26.516 4.938 5.797 1 98.94 96 PHE A N 1
ATOM 685 C CA . PHE A 1 96 ? -27.156 5.316 4.535 1 98.94 96 PHE A CA 1
ATOM 686 C C . PHE A 1 96 ? -28.609 4.875 4.508 1 98.94 96 PHE A C 1
ATOM 688 O O . PHE A 1 96 ? -28.906 3.688 4.641 1 98.94 96 PHE A O 1
ATOM 695 N N . PRO A 1 97 ? -29.562 5.812 4.359 1 98.88 97 PRO A N 1
ATOM 696 C CA . PRO A 1 97 ? -30.984 5.512 4.25 1 98.88 97 PRO A CA 1
ATOM 697 C C . PRO A 1 97 ? -31.422 5.23 2.816 1 98.88 97 PRO A C 1
ATOM 699 O O . PRO A 1 97 ? -31.016 5.934 1.891 1 98.88 97 PRO A O 1
ATOM 702 N N . GLN A 1 98 ? -32.25 4.238 2.646 1 98.06 98 GLN A N 1
ATOM 703 C CA . GLN A 1 98 ? -32.781 3.957 1.313 1 98.06 98 GLN A CA 1
ATOM 704 C C . GLN A 1 98 ? -34.062 3.15 1.389 1 98.06 98 GLN A C 1
ATOM 706 O O . GLN A 1 98 ? -34.375 2.58 2.434 1 98.06 98 GLN A O 1
ATOM 711 N N . VAL A 1 99 ? -34.812 3.23 0.363 1 97.62 99 VAL A N 1
ATOM 712 C CA . VAL A 1 99 ? -35.938 2.322 0.109 1 97.62 99 VAL A CA 1
ATOM 713 C C . VAL A 1 99 ? -35.562 1.349 -1.008 1 97.62 99 VAL A C 1
ATOM 715 O O . VAL A 1 99 ? -35.219 1.768 -2.117 1 97.62 99 VAL A O 1
ATOM 718 N N . CYS A 1 100 ? -35.625 0.079 -0.679 1 96.19 100 CYS A N 1
ATOM 719 C CA . CYS A 1 100 ? -35.25 -0.935 -1.661 1 96.19 100 CYS A CA 1
ATOM 720 C C . CYS A 1 100 ? -36.344 -1.098 -2.713 1 96.19 100 CYS A C 1
ATOM 722 O O . CYS A 1 100 ? -37.5 -1.328 -2.375 1 96.19 100 CYS A O 1
ATOM 724 N N . PRO A 1 101 ? -36 -1.043 -3.982 1 95 101 PRO A N 1
ATOM 725 C CA . PRO A 1 101 ? -37.031 -1.23 -5.016 1 95 101 PRO A CA 1
ATOM 726 C C . PRO A 1 101 ? -37.812 -2.531 -4.84 1 95 101 PRO A C 1
ATOM 728 O O . PRO A 1 101 ? -37.188 -3.594 -4.652 1 95 101 PRO A O 1
ATOM 731 N N . GLY A 1 102 ? -39.094 -2.391 -4.91 1 95.12 102 GLY A N 1
ATOM 732 C CA . GLY A 1 102 ? -39.969 -3.547 -4.793 1 95.12 102 GLY A CA 1
ATOM 733 C C . GLY A 1 102 ? -40.031 -4.117 -3.389 1 95.12 102 GLY A C 1
ATOM 734 O O . GLY A 1 102 ? -40.562 -5.207 -3.176 1 95.12 102 GLY A O 1
ATOM 735 N N . ASP A 1 103 ? -39.406 -3.432 -2.455 1 96.56 103 ASP A N 1
ATOM 736 C CA . ASP A 1 103 ? -39.344 -3.854 -1.059 1 96.56 103 ASP A CA 1
ATOM 737 C C . ASP A 1 103 ? -38.594 -5.164 -0.914 1 96.56 103 ASP A C 1
ATOM 739 O O . ASP A 1 103 ? -38.906 -5.988 -0.06 1 96.56 103 ASP A O 1
ATOM 743 N N . GLU A 1 104 ? -37.656 -5.367 -1.859 1 93.75 104 GLU A N 1
ATOM 744 C CA . GLU A 1 104 ? -36.781 -6.547 -1.879 1 93.75 104 GLU A CA 1
ATOM 745 C C . GLU A 1 104 ? -35.375 -6.203 -1.437 1 93.75 104 GLU A C 1
ATOM 747 O O . GLU A 1 104 ? -34.688 -5.375 -2.061 1 93.75 104 GLU A O 1
ATOM 752 N N . LEU A 1 105 ? -34.938 -6.891 -0.457 1 92.88 105 LEU A N 1
ATOM 753 C CA . LEU A 1 105 ? -33.656 -6.609 0.184 1 92.88 105 LEU A CA 1
ATOM 754 C C . LEU A 1 105 ? -32.5 -6.613 -0.838 1 92.88 105 LEU A C 1
ATOM 756 O O . LEU A 1 105 ? -31.641 -5.746 -0.809 1 92.88 105 LEU A O 1
ATOM 760 N N . ASN A 1 106 ? -32.469 -7.555 -1.72 1 88.56 106 ASN A N 1
ATOM 761 C CA . ASN A 1 106 ? -31.359 -7.699 -2.66 1 88.56 106 ASN A CA 1
ATOM 762 C C . ASN A 1 106 ? -31.438 -6.676 -3.787 1 88.56 106 ASN A C 1
ATOM 764 O O . ASN A 1 106 ? -30.547 -6.59 -4.621 1 88.56 106 ASN A O 1
ATOM 768 N N . ASN A 1 107 ? -32.531 -5.855 -3.789 1 93.06 107 ASN A N 1
ATOM 769 C CA . ASN A 1 107 ? -32.625 -4.746 -4.734 1 93.06 107 ASN A CA 1
ATOM 770 C C . ASN A 1 107 ? -32.094 -3.447 -4.129 1 93.06 107 ASN A C 1
ATOM 772 O O . ASN A 1 107 ? -32.031 -2.42 -4.805 1 93.06 107 ASN A O 1
ATOM 776 N N . CYS A 1 108 ? -31.688 -3.494 -2.904 1 95.38 108 CYS A N 1
ATOM 777 C CA . CYS A 1 108 ? -31.047 -2.348 -2.277 1 95.38 108 CYS A CA 1
ATOM 778 C C . CYS A 1 108 ? -29.656 -2.129 -2.854 1 95.38 108 CYS A C 1
ATOM 780 O O . CYS A 1 108 ? -29.078 -3.037 -3.449 1 95.38 108 CYS A O 1
ATOM 782 N N . ARG A 1 109 ? -29.125 -0.927 -2.736 1 96.5 109 ARG A N 1
ATOM 783 C CA . ARG A 1 109 ? -27.781 -0.559 -3.148 1 96.5 109 ARG A CA 1
ATOM 784 C C . ARG A 1 109 ? -26.844 -0.47 -1.945 1 96.5 109 ARG A C 1
ATOM 786 O O . ARG A 1 109 ? -26.844 0.529 -1.224 1 96.5 109 ARG A O 1
ATOM 793 N N . PHE A 1 110 ? -25.969 -1.502 -1.822 1 97.25 110 PHE A N 1
ATOM 794 C CA . PHE A 1 110 ? -25.203 -1.589 -0.591 1 97.25 110 PHE A CA 1
ATOM 795 C C . PHE A 1 110 ? -23.797 -1.031 -0.796 1 97.25 110 PHE A C 1
ATOM 797 O O . PHE A 1 110 ? -23.281 -0.307 0.057 1 97.25 110 PHE A O 1
ATOM 804 N N . ARG A 1 111 ? -23.109 -1.239 -1.878 1 97 111 ARG A N 1
ATOM 805 C CA . ARG A 1 111 ? -21.734 -0.814 -2.094 1 97 111 ARG A CA 1
ATOM 806 C C . ARG A 1 111 ? -21.641 0.703 -2.217 1 97 111 ARG A C 1
ATOM 808 O O . ARG A 1 111 ? -22.578 1.35 -2.699 1 97 111 ARG A O 1
ATOM 815 N N . ILE A 1 112 ? -20.5 1.254 -1.852 1 97.94 112 ILE A N 1
ATOM 816 C CA . ILE A 1 112 ? -20.266 2.693 -1.842 1 97.94 112 ILE A CA 1
ATOM 817 C C . ILE A 1 112 ? -20.609 3.283 -3.205 1 97.94 112 ILE A C 1
ATOM 819 O O . ILE A 1 112 ? -21.344 4.27 -3.291 1 97.94 112 ILE A O 1
ATOM 823 N N . GLY A 1 113 ? -20.125 2.643 -4.293 1 96.81 113 GLY A N 1
ATOM 824 C CA . GLY A 1 113 ? -20.359 3.148 -5.637 1 96.81 113 GLY A CA 1
ATOM 825 C C . GLY A 1 113 ? -21.797 3.006 -6.082 1 96.81 113 GLY A C 1
ATOM 826 O O . GLY A 1 113 ? -22.312 3.852 -6.816 1 96.81 113 GLY A O 1
ATOM 827 N N . ASP A 1 114 ? -22.516 1.969 -5.609 1 96.75 114 ASP A N 1
ATOM 828 C CA . ASP A 1 114 ? -23.891 1.679 -6.023 1 96.75 114 ASP A CA 1
ATOM 829 C C . ASP A 1 114 ? -24.875 2.633 -5.359 1 96.75 114 ASP A C 1
ATOM 831 O O . ASP A 1 114 ? -25.891 3.012 -5.961 1 96.75 114 ASP A O 1
ATOM 835 N N . ARG A 1 115 ? -24.609 3.008 -4.133 1 97.94 115 ARG A N 1
ATOM 836 C CA . ARG A 1 115 ? -25.594 3.771 -3.375 1 97.94 115 ARG A CA 1
ATOM 837 C C . ARG A 1 115 ? -25.375 5.27 -3.533 1 97.94 115 ARG A C 1
ATOM 839 O O . ARG A 1 115 ? -26.141 6.082 -3.016 1 97.94 115 ARG A O 1
ATOM 846 N N . ALA A 1 116 ? -24.281 5.758 -4.184 1 98.56 116 ALA A N 1
ATOM 847 C CA . ALA A 1 116 ? -24 7.176 -4.379 1 98.56 116 ALA A CA 1
ATOM 848 C C . ALA A 1 116 ? -25.219 7.902 -4.957 1 98.56 116 ALA A C 1
ATOM 850 O O . ALA A 1 116 ? -25.75 7.496 -5.984 1 98.56 116 ALA A O 1
ATOM 851 N N . THR A 1 117 ? -25.656 8.945 -4.266 1 98.62 117 THR A N 1
ATOM 852 C CA . THR A 1 117 ? -26.922 9.594 -4.598 1 98.62 117 THR A CA 1
ATOM 853 C C . THR A 1 117 ? -26.75 11.109 -4.645 1 98.62 117 THR A C 1
ATOM 855 O O . THR A 1 117 ? -26.156 11.703 -3.74 1 98.62 117 THR A O 1
ATOM 858 N N . LYS A 1 118 ? -27.312 11.75 -5.645 1 98.5 118 LYS A N 1
ATOM 859 C CA . LYS A 1 118 ? -27.312 13.203 -5.754 1 98.5 118 LYS A CA 1
ATOM 860 C C . LYS A 1 118 ? -28.172 13.836 -4.664 1 98.5 118 LYS A C 1
ATOM 862 O O . LYS A 1 118 ? -28.969 13.156 -4.012 1 98.5 118 LYS A O 1
ATOM 867 N N . TYR A 1 119 ? -28.016 15.094 -4.426 1 98.44 119 TYR A N 1
ATOM 868 C CA . TYR A 1 1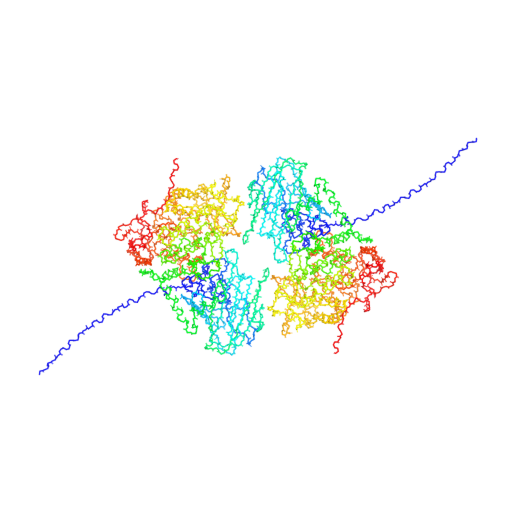19 ? -28.781 15.867 -3.463 1 98.44 119 TYR A CA 1
ATOM 869 C C . TYR A 1 119 ? -29.078 17.266 -3.992 1 98.44 119 TYR A C 1
ATOM 871 O O . TYR A 1 119 ? -28.5 17.688 -4.996 1 98.44 119 TYR A O 1
ATOM 879 N N . ASP A 1 120 ? -30.047 17.953 -3.338 1 97.94 120 ASP A N 1
ATOM 880 C CA . ASP A 1 120 ? -30.406 19.328 -3.703 1 97.94 120 ASP A CA 1
ATOM 881 C C . ASP A 1 120 ? -29.531 20.344 -2.973 1 97.94 120 ASP A C 1
ATOM 883 O O . ASP A 1 120 ? -29.781 20.656 -1.808 1 97.94 120 ASP A O 1
ATOM 887 N N . LEU A 1 121 ? -28.625 20.859 -3.664 1 96.5 121 LEU A N 1
ATOM 888 C CA . LEU A 1 121 ? -27.672 21.797 -3.084 1 96.5 121 LEU A CA 1
ATOM 889 C C . LEU A 1 121 ? -28.391 23.031 -2.539 1 96.5 121 LEU A C 1
ATOM 891 O O . LEU A 1 121 ? -27.969 23.609 -1.531 1 96.5 121 LEU A O 1
ATOM 895 N N . ASN A 1 122 ? -29.469 23.469 -3.133 1 96.19 122 ASN A N 1
ATOM 896 C CA . ASN A 1 122 ? -30.188 24.688 -2.758 1 96.19 122 ASN A CA 1
ATOM 897 C C . ASN A 1 122 ? -30.969 24.5 -1.459 1 96.19 122 ASN A C 1
ATOM 899 O O . ASN A 1 122 ? -31.391 25.469 -0.834 1 96.19 122 ASN A O 1
ATOM 903 N N . LYS A 1 123 ? -31.125 23.25 -1.071 1 97.56 123 LYS A N 1
ATOM 904 C CA . LYS A 1 123 ? -31.859 22.969 0.154 1 97.56 123 LYS A CA 1
ATOM 905 C C . LYS A 1 123 ? -30.922 22.531 1.274 1 97.56 123 LYS A C 1
ATOM 907 O O . LYS A 1 123 ? -31.375 22.109 2.342 1 97.56 123 LYS A O 1
ATOM 912 N N . THR A 1 124 ? -29.703 22.547 0.966 1 98.12 124 THR A N 1
ATOM 913 C CA . THR A 1 124 ? -28.719 22.188 1.98 1 98.12 124 THR A CA 1
ATOM 914 C C . THR A 1 124 ? -28.594 23.297 3.025 1 98.12 124 THR A C 1
ATOM 916 O O . THR A 1 124 ? -28.438 24.469 2.68 1 98.12 124 THR A O 1
ATOM 919 N N . VAL A 1 125 ? -28.672 22.953 4.32 1 98.5 125 VAL A N 1
ATOM 920 C CA . VAL A 1 125 ? -28.516 23.891 5.43 1 98.5 125 VAL A CA 1
ATOM 921 C C . VAL A 1 125 ? -27.328 23.469 6.297 1 98.5 125 VAL A C 1
ATOM 923 O O . VAL A 1 125 ? -27.266 22.328 6.762 1 98.5 125 VAL A O 1
ATOM 926 N N . ALA A 1 126 ? -26.422 24.328 6.418 1 98.56 126 ALA A N 1
ATOM 927 C CA . ALA A 1 126 ? -25.281 24.156 7.316 1 98.56 126 ALA A CA 1
ATOM 928 C C . ALA A 1 126 ? -25.172 25.312 8.312 1 98.56 126 ALA A C 1
ATOM 930 O O . ALA A 1 126 ? -25 26.469 7.914 1 98.56 126 ALA A O 1
ATOM 931 N N . GLU A 1 127 ? -25.297 25.016 9.578 1 98.31 127 GLU A N 1
ATOM 932 C CA . GLU A 1 127 ? -25.188 25.969 10.688 1 98.31 127 GLU A CA 1
ATOM 933 C C . GLU A 1 127 ? -24.359 25.375 11.828 1 98.31 127 GLU A C 1
ATOM 935 O O . GLU A 1 127 ? -24.219 24.141 11.93 1 98.31 127 GLU A O 1
ATOM 940 N N . PRO A 1 128 ? -23.797 26.25 12.672 1 98.31 128 PRO A N 1
ATOM 941 C CA . PRO A 1 128 ? -23.156 25.688 13.859 1 98.31 128 PRO A CA 1
ATOM 942 C C . PRO A 1 128 ? -24.078 24.766 14.664 1 98.31 128 PRO A C 1
ATOM 944 O O . PRO A 1 128 ? -25.078 25.234 15.211 1 98.31 128 PRO A O 1
ATOM 947 N N . GLY A 1 129 ? -23.797 23.484 14.641 1 98.56 129 GLY A N 1
ATOM 948 C CA . GLY A 1 129 ? -24.547 22.531 15.422 1 98.56 129 GLY A CA 1
ATOM 949 C C . GLY A 1 129 ? -25.688 21.875 14.648 1 98.56 129 GLY A C 1
ATOM 950 O O . GLY A 1 129 ? -26.422 21.047 15.188 1 98.56 129 GLY A O 1
ATOM 951 N N . TYR A 1 130 ? -25.797 22.234 13.383 1 98.81 130 TYR A N 1
ATOM 952 C CA . TYR A 1 130 ? -26.922 21.688 12.625 1 98.81 130 TYR A CA 1
ATOM 953 C C . TYR A 1 130 ? -26.562 21.531 11.148 1 98.81 130 TYR A C 1
ATOM 955 O O . TYR A 1 130 ? -25.906 22.391 10.57 1 98.81 130 TYR A O 1
ATOM 963 N N . PHE A 1 131 ? -26.953 20.391 10.523 1 98.88 131 PHE A N 1
ATOM 964 C CA . PHE A 1 131 ? -26.781 20.125 9.102 1 98.88 131 PHE A CA 1
ATOM 965 C C . PHE A 1 131 ? -28 19.406 8.531 1 98.88 131 PHE A C 1
ATOM 967 O O . PHE A 1 131 ? -28.578 18.531 9.18 1 98.88 131 PHE A O 1
ATOM 974 N N . SER A 1 132 ? -28.391 19.797 7.293 1 98.81 132 SER A N 1
ATOM 975 C CA . SER A 1 132 ? -29.562 19.203 6.656 1 98.81 132 SER A CA 1
ATOM 976 C C . SER A 1 132 ? -29.375 19.125 5.145 1 98.81 132 SER A C 1
ATOM 978 O O . SER A 1 132 ? -28.844 20.031 4.523 1 98.81 132 SER A O 1
ATOM 980 N N . VAL A 1 133 ? -29.844 18.031 4.566 1 98.69 133 VAL A N 1
ATOM 981 C CA . VAL A 1 133 ? -29.797 17.859 3.119 1 98.69 133 VAL A CA 1
ATOM 982 C C . VAL A 1 133 ? -31.047 17.109 2.652 1 98.69 133 VAL A C 1
ATOM 984 O O . VAL A 1 133 ? -31.625 16.328 3.414 1 98.69 133 VAL A O 1
ATOM 987 N N . ASN A 1 134 ? -31.469 17.391 1.423 1 98.69 134 ASN A N 1
ATOM 988 C CA . ASN A 1 134 ? -32.469 16.625 0.705 1 98.69 134 ASN A CA 1
ATOM 989 C C . ASN A 1 134 ? -31.859 15.797 -0.423 1 98.69 134 ASN A C 1
ATOM 991 O O . ASN A 1 134 ? -31.359 16.359 -1.398 1 98.69 134 ASN A O 1
ATOM 995 N N . MET A 1 135 ? -31.953 14.516 -0.296 1 98.69 135 MET A N 1
ATOM 996 C CA . MET A 1 135 ? -31.375 13.633 -1.309 1 98.69 135 MET A CA 1
ATOM 997 C C . MET A 1 135 ? -32.344 13.469 -2.486 1 98.69 135 MET A C 1
ATOM 999 O O . MET A 1 135 ? -33.562 13.594 -2.328 1 98.69 135 MET A O 1
ATOM 1003 N N . ALA A 1 136 ? -31.734 13.172 -3.648 1 98.38 136 ALA A N 1
ATOM 1004 C CA . ALA A 1 136 ? -32.531 12.953 -4.852 1 98.38 136 ALA A CA 1
ATOM 1005 C C . ALA A 1 136 ? -33.438 11.734 -4.695 1 98.38 136 ALA A C 1
ATOM 1007 O O . ALA A 1 136 ? -34.469 11.609 -5.387 1 98.38 136 ALA A O 1
ATOM 1008 N N . SER A 1 137 ? -33.156 10.859 -3.809 1 97.69 137 SER A N 1
ATOM 1009 C CA . SER A 1 137 ? -33.969 9.68 -3.525 1 97.69 137 SER A CA 1
ATOM 1010 C C . SER A 1 137 ? -35.281 10.062 -2.859 1 97.69 137 SER A C 1
ATOM 1012 O O . SER A 1 137 ? -36.188 9.242 -2.75 1 97.69 137 SER A O 1
ATOM 1014 N N . GLY A 1 138 ? -35.375 11.273 -2.369 1 97.81 138 GLY A N 1
ATOM 1015 C CA . GLY A 1 138 ? -36.531 11.734 -1.641 1 97.81 138 GLY A CA 1
ATOM 1016 C C . GLY A 1 138 ? -36.344 11.727 -0.136 1 97.81 138 GLY A C 1
ATOM 1017 O O . GLY A 1 138 ? -37.156 12.273 0.604 1 97.81 138 GLY A O 1
ATOM 1018 N N . VAL A 1 139 ? -35.312 11.172 0.312 1 98.69 139 VAL A N 1
ATOM 1019 C CA . VAL A 1 139 ? -35.031 11.141 1.745 1 98.69 139 VAL A CA 1
ATOM 1020 C C . VAL A 1 139 ? -34.438 12.477 2.197 1 98.69 139 VAL A C 1
ATOM 1022 O O . VAL A 1 139 ? -33.531 13.023 1.558 1 98.69 139 VAL A O 1
ATOM 1025 N N . LYS A 1 140 ? -34.938 13.047 3.223 1 98.81 140 LYS A N 1
ATOM 1026 C CA . LYS A 1 140 ? -34.344 14.195 3.898 1 98.81 140 LYS A CA 1
ATOM 1027 C C . LYS A 1 140 ? -33.562 13.758 5.129 1 98.81 140 LYS A C 1
ATOM 1029 O O . LYS A 1 140 ? -34.031 12.938 5.918 1 98.81 140 LYS A O 1
ATOM 1034 N N . ALA A 1 141 ? -32.406 14.234 5.289 1 98.88 141 ALA A N 1
ATOM 1035 C CA . ALA A 1 141 ? -31.562 13.945 6.449 1 98.88 141 ALA A CA 1
ATOM 1036 C C . ALA A 1 141 ? -31.281 15.211 7.254 1 98.88 141 ALA A C 1
ATOM 1038 O O . ALA A 1 141 ? -30.812 16.203 6.699 1 98.88 141 ALA A O 1
ATOM 1039 N N . ASP A 1 142 ? -31.562 15.227 8.562 1 98.75 142 ASP A N 1
ATOM 1040 C CA . ASP A 1 142 ? -31.188 16.234 9.547 1 98.75 142 ASP A CA 1
ATOM 1041 C C . ASP A 1 142 ? -30.219 15.656 10.586 1 98.75 142 ASP A C 1
ATOM 1043 O O . ASP A 1 142 ? -30.344 14.5 10.977 1 98.75 142 ASP A O 1
ATOM 1047 N N . MET A 1 143 ? -29.328 16.438 11.008 1 98.81 143 MET A N 1
ATOM 1048 C CA . MET A 1 143 ? -28.438 15.875 12.023 1 98.81 143 MET A CA 1
ATOM 1049 C C . MET A 1 143 ? -27.891 16.969 12.93 1 98.81 143 MET A C 1
ATOM 1051 O O . MET A 1 143 ? -27.781 18.125 12.523 1 98.81 143 MET A O 1
ATOM 1055 N N . THR A 1 144 ? -27.609 16.688 14.133 1 98.88 144 THR A N 1
ATOM 1056 C CA . THR A 1 144 ? -26.984 17.5 15.18 1 98.88 144 THR A CA 1
ATOM 1057 C C . THR A 1 144 ? -26.109 16.625 16.078 1 98.88 144 THR A C 1
ATOM 1059 O O . THR A 1 144 ? -25.938 15.43 15.82 1 98.88 144 THR A O 1
ATOM 1062 N N . VAL A 1 145 ? -25.484 17.281 17.109 1 98.81 145 VAL A N 1
ATOM 1063 C CA . VAL A 1 145 ? -24.453 16.516 17.812 1 98.81 145 VAL A CA 1
ATOM 1064 C C . VAL A 1 145 ? -24.469 16.891 19.297 1 98.81 145 VAL A C 1
ATOM 1066 O O . VAL A 1 145 ? -24.953 17.969 19.672 1 98.81 145 VAL A O 1
ATOM 1069 N N . SER A 1 146 ? -24.062 15.984 20.109 1 98.44 146 SER A N 1
ATOM 1070 C CA . SER A 1 146 ? -23.469 16.234 21.422 1 98.44 146 SER A CA 1
ATOM 1071 C C . SER A 1 146 ? -21.953 16.141 21.375 1 98.44 146 SER A C 1
ATOM 1073 O O . SER A 1 146 ? -21.359 16.344 20.312 1 98.44 146 SER A O 1
ATOM 1075 N N . GLU A 1 147 ? -21.297 15.945 22.531 1 97.94 147 GLU A N 1
ATOM 1076 C CA . GLU A 1 147 ? -19.828 15.914 22.547 1 97.94 147 GLU A CA 1
ATOM 1077 C C . GLU A 1 147 ? -19.297 14.672 21.859 1 97.94 147 GLU A C 1
ATOM 1079 O O . GLU A 1 147 ? -18.281 14.734 21.156 1 97.94 147 GLU A O 1
ATOM 1084 N N . HIS A 1 148 ? -19.953 13.484 22.156 1 98.56 148 HIS A N 1
ATOM 1085 C CA . HIS A 1 148 ? -19.422 12.211 21.688 1 98.56 148 HIS A CA 1
ATOM 1086 C C . HIS A 1 148 ? -20.438 11.477 20.812 1 98.56 148 HIS A C 1
ATOM 1088 O O . HIS A 1 148 ? -20.188 10.352 20.391 1 98.56 148 HIS A O 1
ATOM 1094 N N . ALA A 1 149 ? -21.562 12.117 20.516 1 98.81 149 ALA A N 1
ATOM 1095 C CA . ALA A 1 149 ? -22.641 11.422 19.797 1 98.81 149 ALA A CA 1
ATOM 1096 C C . ALA A 1 149 ? -23.359 12.367 18.828 1 98.81 149 ALA A C 1
ATOM 1098 O O . ALA A 1 149 ? -23.172 13.586 18.906 1 98.81 149 ALA A O 1
ATOM 1099 N N . ALA A 1 150 ? -24.047 11.781 17.938 1 98.88 150 ALA A N 1
ATOM 1100 C CA . ALA A 1 150 ? -24.875 12.516 16.984 1 98.88 150 ALA A CA 1
ATOM 1101 C C . ALA A 1 150 ? -26.312 11.984 16.969 1 98.88 150 ALA A C 1
ATOM 1103 O O . ALA A 1 150 ? -26.547 10.836 17.359 1 98.88 150 ALA A O 1
ATOM 1104 N N . LEU A 1 151 ? -27.219 12.812 16.703 1 98.88 151 LEU A N 1
ATOM 1105 C CA . LEU A 1 151 ? -28.609 12.469 16.453 1 98.88 151 LEU A CA 1
ATOM 1106 C C . LEU A 1 151 ? -29 12.812 15.016 1 98.88 151 LEU A C 1
ATOM 1108 O O . LEU A 1 151 ? -28.891 13.961 14.594 1 98.88 151 LEU A O 1
ATOM 1112 N N . LEU A 1 152 ? -29.391 11.781 14.266 1 98.88 152 LEU A N 1
ATOM 1113 C CA . LEU A 1 152 ? -29.812 11.945 12.875 1 98.88 152 LEU A CA 1
ATOM 1114 C C . LEU A 1 152 ? -31.297 11.633 12.727 1 98.88 152 LEU A C 1
ATOM 1116 O O . LEU A 1 152 ? -31.828 10.766 13.43 1 98.88 152 LEU A O 1
ATOM 1120 N N . ARG A 1 153 ? -31.969 12.336 11.82 1 98.81 153 ARG A N 1
ATOM 1121 C CA . ARG A 1 153 ? -33.344 12.039 11.383 1 98.81 153 ARG A CA 1
ATOM 1122 C C . ARG A 1 153 ? -33.375 11.812 9.875 1 98.81 153 ARG A C 1
ATOM 1124 O O . ARG A 1 153 ? -32.969 12.672 9.102 1 98.81 153 ARG A O 1
ATOM 1131 N N . PHE A 1 154 ? -33.844 10.672 9.555 1 98.88 154 PHE A N 1
ATOM 1132 C CA . PHE A 1 154 ? -34.125 10.383 8.148 1 98.88 154 PHE A CA 1
ATOM 1133 C C . PHE A 1 154 ? -35.625 10.375 7.883 1 98.88 154 PHE A C 1
ATOM 1135 O O . PHE A 1 154 ? -36.344 9.523 8.406 1 98.88 154 PHE A O 1
ATOM 1142 N N . THR A 1 155 ? -36.062 11.336 7.098 1 98.81 155 THR A N 1
ATOM 1143 C CA . THR A 1 155 ? -37.469 11.367 6.668 1 98.81 155 THR A CA 1
ATOM 1144 C C . THR A 1 155 ? -37.594 10.766 5.273 1 98.81 155 THR A C 1
ATOM 1146 O O . THR A 1 155 ? -37.031 11.281 4.305 1 98.81 155 THR A O 1
ATOM 1149 N N . PHE A 1 156 ? -38.406 9.734 5.246 1 98.62 156 PHE A N 1
ATOM 1150 C CA . PHE A 1 156 ? -38.562 8.984 4.008 1 98.62 156 PHE A CA 1
ATOM 1151 C C . PHE A 1 156 ? -39.781 9.461 3.227 1 98.62 156 PHE A C 1
ATOM 1153 O O . PHE A 1 156 ? -40.688 10.055 3.799 1 98.62 156 PHE A O 1
ATOM 1160 N N . PRO A 1 157 ? -39.75 9.266 1.898 1 96.88 157 PRO A N 1
ATOM 1161 C CA . PRO A 1 157 ? -40.969 9.523 1.155 1 96.88 157 PRO A CA 1
ATOM 1162 C C . PRO A 1 157 ? -42.125 8.602 1.586 1 96.88 157 PRO A C 1
ATOM 1164 O O . PRO A 1 157 ? -41.875 7.488 2.051 1 96.88 157 PRO A O 1
ATOM 1167 N N . SER A 1 158 ? -43.312 9.141 1.404 1 94.62 158 SER A N 1
ATOM 1168 C CA . SER A 1 158 ? -44.469 8.312 1.739 1 94.62 158 SER A CA 1
ATOM 1169 C C . SER A 1 158 ? -44.531 7.09 0.833 1 94.62 158 SER A C 1
ATOM 1171 O O . SER A 1 158 ? -44.25 7.172 -0.359 1 94.62 158 SER A O 1
ATOM 1173 N N . GLY A 1 159 ? -44.875 5.969 1.451 1 92.56 159 GLY A N 1
ATOM 1174 C CA . GLY A 1 159 ? -45.031 4.73 0.705 1 92.56 159 GLY A CA 1
ATOM 1175 C C . GLY A 1 159 ? -45.344 3.533 1.589 1 92.56 159 GLY A C 1
ATOM 1176 O O . GLY A 1 159 ? -45.469 3.674 2.807 1 92.56 159 GLY A O 1
ATOM 1177 N N . ASN A 1 160 ? -45.469 2.361 0.903 1 92.06 160 ASN A N 1
ATOM 1178 C CA . ASN A 1 160 ? -45.812 1.136 1.615 1 92.06 160 ASN A CA 1
ATOM 1179 C C . ASN A 1 160 ? -44.594 0.239 1.814 1 92.06 160 ASN A C 1
ATOM 1181 O O . ASN A 1 160 ? -44.688 -0.788 2.49 1 92.06 160 ASN A O 1
ATOM 1185 N N . GLU A 1 161 ? -43.469 0.677 1.327 1 95.38 161 GLU A N 1
ATOM 1186 C CA . GLU A 1 161 ? -42.25 -0.11 1.474 1 95.38 161 GLU A CA 1
ATOM 1187 C C . GLU A 1 161 ? -41.656 0.033 2.875 1 95.38 161 GLU A C 1
ATOM 1189 O O . GLU A 1 161 ? -42.094 0.892 3.648 1 95.38 161 GLU A O 1
ATOM 1194 N N . HIS A 1 162 ? -40.781 -0.875 3.164 1 97.81 162 HIS A N 1
ATOM 1195 C CA . HIS A 1 162 ? -40.062 -0.823 4.441 1 97.81 162 HIS A CA 1
ATOM 1196 C C . HIS A 1 162 ? -38.75 -0.068 4.312 1 97.81 162 HIS A C 1
ATOM 1198 O O . HIS A 1 162 ? -37.781 -0.599 3.773 1 97.81 162 HIS A O 1
ATOM 1204 N N . PRO A 1 163 ? -38.688 1.14 4.789 1 98.25 163 PRO A N 1
ATOM 1205 C CA . PRO A 1 163 ? -37.438 1.898 4.73 1 98.25 163 PRO A CA 1
ATOM 1206 C C . PRO A 1 163 ? -36.281 1.176 5.41 1 98.25 163 PRO A C 1
ATOM 1208 O O . PRO A 1 163 ? -36.469 0.467 6.398 1 98.25 163 PRO A O 1
ATOM 1211 N N . LEU A 1 164 ? -35.094 1.317 4.836 1 98.56 164 LEU A N 1
ATOM 1212 C CA . LEU A 1 164 ? -33.906 0.667 5.32 1 98.56 164 LEU A CA 1
ATOM 1213 C C . LEU A 1 164 ? -32.844 1.699 5.688 1 98.56 164 LEU A C 1
ATOM 1215 O O . LEU A 1 164 ? -32.625 2.68 4.969 1 98.56 164 LEU A O 1
ATOM 1219 N N . VAL A 1 165 ? -32.188 1.536 6.855 1 98.88 165 VAL A N 1
ATOM 1220 C CA . VAL A 1 165 ? -30.938 2.236 7.191 1 98.88 165 VAL A CA 1
ATOM 1221 C C . VAL A 1 165 ? -29.797 1.23 7.34 1 98.88 165 VAL A C 1
ATOM 1223 O O . VAL A 1 165 ? -29.891 0.299 8.141 1 98.88 165 VAL A O 1
ATOM 1226 N N . MET A 1 166 ? -28.781 1.368 6.539 1 98.62 166 MET A N 1
ATOM 1227 C CA . MET A 1 166 ? -27.625 0.486 6.617 1 98.62 166 MET A CA 1
ATOM 1228 C C . MET A 1 166 ? -26.438 1.191 7.289 1 98.62 166 MET A C 1
ATOM 1230 O O . MET A 1 166 ? -26.391 2.422 7.324 1 98.62 166 MET A O 1
ATOM 1234 N N . LEU A 1 167 ? -25.562 0.479 7.922 1 98.81 167 LEU A N 1
ATOM 1235 C CA . LEU A 1 167 ? -24.234 0.886 8.383 1 98.81 167 LEU A CA 1
ATOM 1236 C C . LEU A 1 167 ? -23.141 0.224 7.543 1 98.81 167 LEU A C 1
ATOM 1238 O O . LEU A 1 167 ? -23.188 -0.984 7.301 1 98.81 167 LEU A O 1
ATOM 1242 N N . ASP A 1 168 ? -22.219 0.938 7.008 1 98.81 168 ASP A N 1
ATOM 1243 C CA . ASP A 1 168 ? -21.094 0.451 6.223 1 98.81 168 ASP A CA 1
ATOM 1244 C C . ASP A 1 168 ? -19.812 0.413 7.059 1 98.81 168 ASP A C 1
ATOM 1246 O O . ASP A 1 168 ? -19.422 1.419 7.656 1 98.81 168 ASP A O 1
ATOM 1250 N N . LEU A 1 169 ? -19.156 -0.731 7.145 1 98.81 169 LEU A N 1
ATOM 1251 C CA . LEU A 1 169 ? -17.906 -0.89 7.891 1 98.81 169 LEU A CA 1
ATOM 1252 C C . LEU A 1 169 ? -16.734 -0.346 7.098 1 98.81 169 LEU A C 1
ATOM 1254 O O . LEU A 1 169 ? -15.828 -1.1 6.723 1 98.81 169 LEU A O 1
ATOM 1258 N N . THR A 1 170 ? -16.688 0.96 6.906 1 98.62 170 THR A N 1
ATOM 1259 C CA . THR A 1 170 ? -15.648 1.629 6.125 1 98.62 170 THR A CA 1
ATOM 1260 C C . THR A 1 170 ? -15.375 3.027 6.672 1 98.62 170 THR A C 1
ATOM 1262 O O . THR A 1 170 ? -15.914 3.408 7.711 1 98.62 170 THR A O 1
ATOM 1265 N N . ASP A 1 171 ? -14.438 3.76 6.18 1 98.44 171 ASP A N 1
ATOM 1266 C CA . ASP A 1 171 ? -14.18 5.18 6.375 1 98.44 171 ASP A CA 1
ATOM 1267 C C . ASP A 1 171 ? -14.094 5.914 5.035 1 98.44 171 ASP A C 1
ATOM 1269 O O . ASP A 1 171 ? -14.383 5.336 3.986 1 98.44 171 ASP A O 1
ATOM 1273 N N . LEU A 1 172 ? -13.797 7.246 5.109 1 98.19 172 LEU A N 1
ATOM 1274 C CA . LEU A 1 172 ? -13.805 8.055 3.896 1 98.19 172 LEU A CA 1
ATOM 1275 C C . LEU A 1 172 ? -12.727 7.59 2.924 1 98.19 172 LEU A C 1
ATOM 1277 O O . LEU A 1 172 ? -12.891 7.719 1.707 1 98.19 172 LEU A O 1
ATOM 1281 N N . TRP A 1 173 ? -11.656 7 3.441 1 97.25 173 TRP A N 1
ATOM 1282 C CA . TRP A 1 173 ? -10.5 6.613 2.633 1 97.25 173 TRP A CA 1
ATOM 1283 C C . TRP A 1 173 ? -10.547 5.133 2.287 1 97.25 173 TRP A C 1
ATOM 1285 O O . TRP A 1 173 ? -9.641 4.609 1.631 1 97.25 173 TRP A O 1
ATOM 1295 N N . ALA A 1 174 ? -11.531 4.41 2.736 1 97.31 174 ALA A N 1
ATOM 1296 C CA . ALA A 1 174 ? -11.562 2.953 2.615 1 97.31 174 ALA A CA 1
ATOM 1297 C C . ALA A 1 174 ? -10.266 2.33 3.107 1 97.31 174 ALA A C 1
ATOM 1299 O O . ALA A 1 174 ? -9.664 1.496 2.422 1 97.31 174 ALA A O 1
ATOM 1300 N N . SER A 1 175 ? -9.844 2.791 4.254 1 97.56 175 SER A N 1
ATOM 1301 C CA . SER A 1 175 ? -8.555 2.377 4.797 1 97.56 175 SER A CA 1
ATOM 1302 C C . SER A 1 175 ? -8.711 1.22 5.777 1 97.56 175 SER A C 1
ATOM 1304 O O . SER A 1 175 ? -7.738 0.787 6.398 1 97.56 175 SER A O 1
ATOM 1306 N N . ARG A 1 176 ? -9.945 0.674 5.961 1 98.25 176 ARG A N 1
ATOM 1307 C CA . ARG A 1 176 ? -10.25 -0.352 6.949 1 98.25 176 ARG A CA 1
ATOM 1308 C C . ARG A 1 176 ? -9.352 -1.571 6.773 1 98.25 176 ARG A C 1
ATOM 1310 O O . ARG A 1 176 ? -9.172 -2.059 5.656 1 98.25 176 ARG A O 1
ATOM 1317 N N . GLN A 1 177 ? -8.789 -2.041 7.879 1 97.62 177 GLN A N 1
ATOM 1318 C CA . GLN A 1 177 ? -8.016 -3.277 7.898 1 97.62 177 GLN A CA 1
ATOM 1319 C C . GLN A 1 177 ? -8.883 -4.465 8.305 1 97.62 177 GLN A C 1
ATOM 1321 O O . GLN A 1 177 ? -8.688 -5.578 7.812 1 97.62 177 GLN A O 1
ATOM 1326 N N . ASN A 1 178 ? -9.766 -4.316 9.172 1 97.88 178 ASN A N 1
ATOM 1327 C CA . ASN A 1 178 ? -10.828 -5.219 9.609 1 97.88 178 ASN A CA 1
ATOM 1328 C C . ASN A 1 178 ? -11.922 -4.473 10.359 1 97.88 178 ASN A C 1
ATOM 1330 O O . ASN A 1 178 ? -11.727 -3.332 10.781 1 97.88 178 ASN A O 1
ATOM 1334 N N . ALA A 1 179 ? -13.094 -5.051 10.5 1 98.75 179 ALA A N 1
ATOM 1335 C CA . ALA A 1 179 ? -14.188 -4.43 11.234 1 98.75 179 ALA A CA 1
ATOM 1336 C C . ALA A 1 179 ? -15.242 -5.461 11.617 1 98.75 179 ALA A C 1
ATOM 1338 O O . ALA A 1 179 ? -15.273 -6.566 11.07 1 98.75 179 ALA A O 1
ATOM 1339 N N . SER A 1 180 ? -16.078 -5.117 12.547 1 98.69 180 SER A N 1
ATOM 1340 C CA . SER A 1 180 ? -17.125 -6.016 13.039 1 98.69 180 SER A CA 1
ATOM 1341 C C . SER A 1 180 ? -18.438 -5.266 13.273 1 98.69 180 SER A C 1
ATOM 1343 O O . SER A 1 180 ? -18.422 -4.047 13.469 1 98.69 180 SER A O 1
ATOM 1345 N N . ILE A 1 181 ? -19.516 -5.965 13.266 1 98.75 181 ILE A N 1
ATOM 1346 C CA . ILE A 1 181 ? -20.844 -5.449 13.602 1 98.75 181 ILE A CA 1
ATOM 1347 C C . ILE A 1 181 ? -21.672 -6.547 14.266 1 98.75 181 ILE A C 1
ATOM 1349 O O . ILE A 1 181 ? -21.594 -7.715 13.867 1 98.75 181 ILE A O 1
ATOM 1353 N N . LYS A 1 182 ? -22.328 -6.266 15.258 1 98.62 182 LYS A N 1
ATOM 1354 C CA . LYS A 1 182 ? -23.375 -7.059 15.898 1 98.62 182 LYS A CA 1
ATOM 1355 C C . LYS A 1 182 ? -24.703 -6.297 15.93 1 98.62 182 LYS A C 1
ATOM 1357 O O . LYS A 1 182 ? -24.734 -5.109 16.266 1 98.62 182 LYS A O 1
ATOM 1362 N N . ILE A 1 183 ? -25.766 -6.918 15.531 1 98.5 183 ILE A N 1
ATOM 1363 C CA . ILE A 1 183 ? -27.078 -6.293 15.5 1 98.5 183 ILE A CA 1
ATOM 1364 C C . ILE A 1 183 ? -28.016 -7.004 16.484 1 98.5 183 ILE A C 1
ATOM 1366 O O . ILE A 1 183 ? -28.219 -8.219 16.375 1 98.5 183 ILE A O 1
ATOM 1370 N N . ASP A 1 184 ? -28.531 -6.254 17.344 1 96.75 184 ASP A N 1
ATOM 1371 C CA . ASP A 1 184 ? -29.531 -6.77 18.266 1 96.75 184 ASP A CA 1
ATOM 1372 C C . ASP A 1 184 ? -30.906 -6.848 17.609 1 96.75 184 ASP A C 1
ATOM 1374 O O . ASP A 1 184 ? -31.406 -5.844 17.094 1 96.75 184 ASP A O 1
ATOM 1378 N N . THR A 1 185 ? -31.688 -7.949 17.484 1 88.31 185 THR A N 1
ATOM 1379 C CA . THR A 1 185 ? -32.875 -8.148 16.688 1 88.31 185 THR A CA 1
ATOM 1380 C C . THR A 1 185 ? -34.094 -7.496 17.359 1 88.31 185 THR A C 1
ATOM 1382 O O . THR A 1 185 ? -34.969 -6.965 16.688 1 88.31 185 THR A O 1
ATOM 1385 N N . PRO A 1 186 ? -34.219 -7.551 18.594 1 90.31 186 PRO A N 1
ATOM 1386 C CA . PRO A 1 186 ? -35.438 -6.887 19.047 1 90.31 186 PRO A CA 1
ATOM 1387 C C . PRO A 1 186 ? -35.344 -5.363 18.984 1 90.31 186 PRO A C 1
ATOM 1389 O O . PRO A 1 186 ? -36.344 -4.684 18.828 1 90.31 186 PRO A O 1
ATOM 1392 N N . THR A 1 187 ? -34.188 -4.785 18.953 1 95.69 187 THR A N 1
ATOM 1393 C CA . THR A 1 187 ? -34.094 -3.334 19.062 1 95.69 187 THR A CA 1
ATOM 1394 C C . THR A 1 187 ? -33.438 -2.734 17.812 1 95.69 187 THR A C 1
ATOM 1396 O O . THR A 1 187 ? -33.531 -1.528 17.578 1 95.69 187 THR A O 1
ATOM 1399 N N . GLY A 1 188 ? -32.719 -3.596 17.047 1 97.81 188 GLY A N 1
ATOM 1400 C CA . GLY A 1 188 ? -32 -3.105 15.891 1 97.81 188 GLY A CA 1
ATOM 1401 C C . GLY A 1 188 ? -30.672 -2.459 16.25 1 97.81 188 GLY A C 1
ATOM 1402 O O . GLY A 1 188 ? -29.922 -2.041 15.375 1 97.81 188 GLY A O 1
ATOM 1403 N N . ARG A 1 189 ? -30.281 -2.424 17.594 1 98.44 189 ARG A N 1
ATOM 1404 C CA . ARG A 1 189 ? -29.031 -1.8 18.016 1 98.44 189 ARG A CA 1
ATOM 1405 C C . ARG A 1 189 ? -27.844 -2.428 17.297 1 98.44 189 ARG A C 1
ATOM 1407 O O . ARG A 1 189 ? -27.734 -3.652 17.219 1 98.44 189 ARG A O 1
ATOM 1414 N N . MET A 1 190 ? -27 -1.552 16.703 1 98.81 190 MET A N 1
ATOM 1415 C CA . MET A 1 190 ? -25.75 -1.995 16.078 1 98.81 190 MET A CA 1
ATOM 1416 C C . MET A 1 190 ? -24.547 -1.597 16.922 1 98.81 190 MET A C 1
ATOM 1418 O O . MET A 1 190 ? -24.438 -0.446 17.344 1 98.81 190 MET A O 1
ATOM 1422 N N . THR A 1 191 ? -23.625 -2.52 17.219 1 98.88 191 THR A N 1
ATOM 1423 C CA . THR A 1 191 ? -22.359 -2.246 17.906 1 98.88 191 THR A CA 1
ATOM 1424 C C . THR A 1 191 ? -21.203 -2.93 17.188 1 98.88 191 THR A C 1
ATOM 1426 O O . THR A 1 191 ? -21.391 -3.928 16.484 1 98.88 191 THR A O 1
ATOM 1429 N N . GLY A 1 192 ? -20.094 -2.402 17.297 1 98.81 192 GLY A N 1
ATOM 1430 C CA . GLY A 1 192 ? -18.891 -2.982 16.703 1 98.81 192 GLY A CA 1
ATOM 1431 C C . GLY A 1 192 ? -17.719 -2.033 16.688 1 98.81 192 GLY A C 1
ATOM 1432 O O . GLY A 1 192 ? -17.656 -1.091 17.484 1 98.81 192 GLY A O 1
ATOM 1433 N N . ASN A 1 193 ? -16.703 -2.326 15.922 1 98.88 193 ASN A N 1
ATOM 1434 C CA . ASN A 1 193 ? -15.492 -1.533 15.773 1 98.88 193 ASN A CA 1
ATOM 1435 C C . ASN A 1 193 ? -14.828 -1.777 14.414 1 98.88 193 ASN A C 1
ATOM 1437 O O . ASN A 1 193 ? -15.312 -2.588 13.625 1 98.88 193 ASN A O 1
ATOM 1441 N N . GLY A 1 194 ? -13.852 -1.077 14.109 1 98.81 194 GLY A N 1
ATOM 1442 C CA . GLY A 1 194 ? -12.961 -1.254 12.969 1 98.81 194 GLY A CA 1
ATOM 1443 C C . GLY A 1 194 ? -11.562 -0.724 13.211 1 98.81 194 GLY A C 1
ATOM 1444 O O . GLY A 1 194 ? -11.367 0.182 14.031 1 98.81 194 GLY A O 1
ATOM 1445 N N . THR A 1 195 ? -10.578 -1.327 12.562 1 98.81 195 THR A N 1
ATOM 1446 C CA . THR A 1 195 ? -9.211 -0.832 12.531 1 98.81 195 THR A CA 1
ATOM 1447 C C . THR A 1 195 ? -8.938 -0.086 11.227 1 98.81 195 THR A C 1
ATOM 1449 O O . THR A 1 195 ? -9.172 -0.617 10.141 1 98.81 195 THR A O 1
ATOM 1452 N N . PHE A 1 196 ? -8.453 1.148 11.375 1 98.62 196 PHE A N 1
ATOM 1453 C CA . PHE A 1 196 ? -8.273 2.027 10.227 1 98.62 196 PHE A CA 1
ATOM 1454 C C . PHE A 1 196 ? -6.867 2.619 10.211 1 98.62 196 PHE A C 1
ATOM 1456 O O . PHE A 1 196 ? -6.137 2.521 11.203 1 98.62 196 PHE A O 1
ATOM 1463 N N . LEU A 1 197 ? -6.473 3.197 9.148 1 97.88 197 LEU A N 1
ATOM 1464 C CA . LEU A 1 197 ? -5.195 3.889 9.016 1 97.88 197 LEU A CA 1
ATOM 1465 C C . LEU A 1 197 ? -5.375 5.398 9.133 1 97.88 197 LEU A C 1
ATOM 1467 O O . LEU A 1 197 ? -6.398 5.938 8.695 1 97.88 197 LEU A O 1
ATOM 1471 N N . PRO A 1 198 ? -4.367 6.102 9.734 1 97.38 198 PRO A N 1
ATOM 1472 C CA . PRO A 1 198 ? -4.41 7.566 9.719 1 97.38 198 PRO A CA 1
ATOM 1473 C C . PRO A 1 198 ? -4.184 8.148 8.328 1 97.38 198 PRO A C 1
ATOM 1475 O O . PRO A 1 198 ? -3.43 7.578 7.531 1 97.38 198 PRO A O 1
ATOM 1478 N N . SER A 1 199 ? -4.793 9.242 8.008 1 96.56 199 SER A N 1
ATOM 1479 C CA . SER A 1 199 ? -4.773 9.797 6.652 1 96.56 199 SER A CA 1
ATOM 1480 C C . SER A 1 199 ? -3.402 10.367 6.309 1 96.56 199 SER A C 1
ATOM 1482 O O . SER A 1 199 ? -3.07 10.523 5.133 1 96.56 199 SER A O 1
ATOM 1484 N N . PHE A 1 200 ? -2.555 10.758 7.289 1 96.31 200 PHE A N 1
ATOM 1485 C CA . PHE A 1 200 ? -1.26 11.391 7.07 1 96.31 200 PHE A CA 1
ATOM 1486 C C . PHE A 1 200 ? -0.296 11.062 8.203 1 96.31 200 PHE A C 1
ATOM 1488 O O . PHE A 1 200 ? 0.282 11.961 8.812 1 96.31 200 PHE A O 1
ATOM 1495 N N . GLY A 1 201 ? -0.152 9.781 8.422 1 96.44 201 GLY A N 1
ATOM 1496 C CA . GLY A 1 201 ? 0.713 9.375 9.516 1 96.44 201 GLY A CA 1
ATOM 1497 C C . GLY A 1 201 ? 0.972 7.879 9.547 1 96.44 201 GLY A C 1
ATOM 1498 O O . GLY A 1 201 ? 0.59 7.156 8.617 1 96.44 201 GLY A O 1
ATOM 1499 N N . ALA A 1 202 ? 1.659 7.395 10.578 1 96.25 202 ALA A N 1
ATOM 1500 C CA . ALA A 1 202 ? 2.057 6 10.734 1 96.25 202 ALA A CA 1
ATOM 1501 C C . ALA A 1 202 ? 1.124 5.273 11.703 1 96.25 202 ALA A C 1
ATOM 1503 O O . ALA A 1 202 ? 0.5 5.898 12.562 1 96.25 202 ALA A O 1
ATOM 1504 N N . GLY A 1 203 ? 1.075 3.922 11.5 1 95.69 203 GLY A N 1
ATOM 1505 C CA . GLY A 1 203 ? 0.324 3.084 12.414 1 95.69 203 GLY A CA 1
ATOM 1506 C C . GLY A 1 203 ? -1.129 2.91 12.016 1 95.69 203 GLY A C 1
ATOM 1507 O O . GLY A 1 203 ? -1.453 2.898 10.828 1 95.69 203 GLY A O 1
ATOM 1508 N N . SER A 1 204 ? -1.986 2.576 13 1 97.94 204 SER A N 1
ATOM 1509 C CA . SER A 1 204 ? -3.422 2.363 12.852 1 97.94 204 SER A CA 1
ATOM 1510 C C . SER A 1 204 ? -4.18 2.809 14.102 1 97.94 204 SER A C 1
ATOM 1512 O O . SER A 1 204 ? -3.566 3.121 15.125 1 97.94 204 SER A O 1
ATOM 1514 N N . TYR A 1 205 ? -5.434 2.961 13.992 1 98.44 205 TYR A N 1
ATOM 1515 C CA . TYR A 1 205 ? -6.293 3.268 15.133 1 98.44 205 TYR A CA 1
ATOM 1516 C C . TYR A 1 205 ? -7.57 2.438 15.086 1 98.44 205 TYR A C 1
ATOM 1518 O O . TYR A 1 205 ? -7.941 1.908 14.039 1 98.44 205 TYR A O 1
ATOM 1526 N N . VAL A 1 206 ? -8.188 2.281 16.234 1 98.75 206 VAL A N 1
ATOM 1527 C CA . VAL A 1 206 ? -9.438 1.546 16.344 1 98.75 206 VAL A CA 1
ATOM 1528 C C . VAL A 1 206 ? -10.562 2.5 16.734 1 98.75 206 VAL A C 1
ATOM 1530 O O . VAL A 1 206 ? -10.406 3.309 17.656 1 98.75 206 VAL A O 1
ATOM 1533 N N . MET A 1 207 ? -11.641 2.551 16.047 1 98.81 207 MET A N 1
ATOM 1534 C CA . MET A 1 207 ? -12.852 3.295 16.359 1 98.81 207 MET A CA 1
ATOM 1535 C C . MET A 1 207 ? -14.008 2.348 16.672 1 98.81 207 MET A C 1
ATOM 1537 O O . MET A 1 207 ? -14.172 1.327 15.992 1 98.81 207 MET A O 1
ATOM 1541 N N . HIS A 1 208 ? -14.758 2.617 17.703 1 98.88 208 HIS A N 1
ATOM 1542 C CA . HIS A 1 208 ? -15.93 1.851 18.109 1 98.88 208 HIS A CA 1
ATOM 1543 C C . HIS A 1 208 ? -17.203 2.666 17.938 1 98.88 208 HIS A C 1
ATOM 1545 O O . HIS A 1 208 ? -17.172 3.898 17.984 1 98.88 208 HIS A O 1
ATOM 1551 N N . TYR A 1 209 ? -18.344 2.021 17.781 1 98.88 209 TYR A N 1
ATOM 1552 C CA . TYR A 1 209 ? -19.594 2.732 17.562 1 98.88 209 TYR A CA 1
ATOM 1553 C C . TYR A 1 209 ? -20.75 2.016 18.25 1 98.88 209 TYR A C 1
ATOM 1555 O O . TYR A 1 209 ? -20.641 0.848 18.625 1 98.88 209 TYR A O 1
ATOM 1563 N N . CYS A 1 210 ? -21.844 2.67 18.484 1 98.88 210 CYS A N 1
ATOM 1564 C CA . CYS A 1 210 ? -23.141 2.227 18.969 1 98.88 210 CYS A CA 1
ATOM 1565 C C . CYS A 1 210 ? -24.266 2.988 18.281 1 98.88 210 CYS A C 1
ATOM 1567 O O . CYS A 1 210 ? -24.344 4.215 18.359 1 98.88 210 CYS A O 1
ATOM 1569 N N . VAL A 1 211 ? -25.125 2.307 17.578 1 98.88 211 VAL A N 1
ATOM 1570 C CA . VAL A 1 211 ? -26.219 2.924 16.828 1 98.88 211 VAL A CA 1
ATOM 1571 C C . VAL A 1 211 ? -27.562 2.436 17.375 1 98.88 211 VAL A C 1
ATOM 1573 O O . VAL A 1 211 ? -27.812 1.229 17.438 1 98.88 211 VAL A O 1
ATOM 1576 N N . ASP A 1 212 ? -28.438 3.322 17.766 1 98.75 212 ASP A N 1
ATOM 1577 C CA . ASP A 1 212 ? -29.797 3.043 18.219 1 98.75 212 ASP A CA 1
ATOM 1578 C C . ASP A 1 212 ? -30.844 3.703 17.312 1 98.75 212 ASP A C 1
ATOM 1580 O O . ASP A 1 212 ? -30.594 4.77 16.75 1 98.75 212 ASP A O 1
ATOM 1584 N N . PHE A 1 213 ? -32.031 3.072 17.234 1 98.69 213 PHE A N 1
ATOM 1585 C CA . PHE A 1 213 ? -33.094 3.568 16.375 1 98.69 213 PHE A CA 1
ATOM 1586 C C . PHE A 1 213 ? -34.344 3.863 17.172 1 98.69 213 PHE A C 1
ATOM 1588 O O . PHE A 1 213 ? -34.688 3.131 18.109 1 98.69 213 PHE A O 1
ATOM 1595 N N . PHE A 1 214 ? -35.062 4.906 16.781 1 98.38 214 PHE A N 1
ATOM 1596 C CA . PHE A 1 214 ? -36.312 5.344 17.438 1 98.38 214 PHE A CA 1
ATOM 1597 C C . PHE A 1 214 ? -37.312 5.828 16.406 1 98.38 214 PHE A C 1
ATOM 1599 O O . PHE A 1 214 ? -36.969 6.16 15.273 1 98.38 214 PHE A O 1
ATOM 1606 N N . GLY A 1 215 ? -38.562 5.926 16.781 1 97.88 215 GLY A N 1
ATOM 1607 C CA . GLY A 1 215 ? -39.625 6.492 15.969 1 97.88 215 GLY A CA 1
ATOM 1608 C C . GLY A 1 215 ? -40.156 5.516 14.945 1 97.88 215 GLY A C 1
ATOM 1609 O O . GLY A 1 215 ? -41 5.883 14.109 1 97.88 215 GLY A O 1
ATOM 1610 N N . ALA A 1 216 ? -39.75 4.305 14.977 1 97.69 216 ALA A N 1
ATOM 1611 C CA . ALA A 1 216 ? -40.219 3.252 14.062 1 97.69 216 ALA A CA 1
ATOM 1612 C C . ALA A 1 216 ? -40.062 1.875 14.703 1 97.69 216 ALA A C 1
ATOM 1614 O O . ALA A 1 216 ? -39.312 1.702 15.656 1 97.69 216 ALA A O 1
ATOM 1615 N N . LYS A 1 217 ? -40.844 0.897 14.172 1 97.56 217 LYS A N 1
ATOM 1616 C CA . LYS A 1 217 ? -40.688 -0.494 14.586 1 97.56 217 LYS A CA 1
ATOM 1617 C C . LYS A 1 217 ? -39.781 -1.256 13.633 1 97.56 217 LYS A C 1
ATOM 1619 O O . LYS A 1 217 ? -39.688 -0.919 12.445 1 97.56 217 LYS A O 1
ATOM 1624 N N . ILE A 1 218 ? -39.156 -2.24 14.211 1 97.88 218 ILE A N 1
ATOM 1625 C CA . ILE A 1 218 ? -38.25 -3.049 13.414 1 97.88 218 ILE A CA 1
ATOM 1626 C C . ILE A 1 218 ? -39.031 -4.035 12.555 1 97.88 218 ILE A C 1
ATOM 1628 O O . ILE A 1 218 ? -39.906 -4.734 13.062 1 97.88 218 ILE A O 1
ATOM 1632 N N . PHE A 1 219 ? -38.781 -4.02 11.25 1 97.5 219 PHE A N 1
ATOM 1633 C CA . PHE A 1 219 ? -39.344 -5.039 10.367 1 97.5 219 PHE A CA 1
ATOM 1634 C C . PHE A 1 219 ? -38.438 -6.254 10.305 1 97.5 219 PHE A C 1
ATOM 1636 O O . PHE A 1 219 ? -38.844 -7.371 10.609 1 97.5 219 PHE A O 1
ATOM 1643 N N . ASP A 1 220 ? -37.156 -6.055 9.906 1 96.88 220 ASP A N 1
ATOM 1644 C CA . ASP A 1 220 ? -36.125 -7.082 9.961 1 96.88 220 ASP A CA 1
ATOM 1645 C C . ASP A 1 220 ? -34.719 -6.453 10.016 1 96.88 220 ASP A C 1
ATOM 1647 O O . ASP A 1 220 ? -34.594 -5.23 9.945 1 96.88 220 ASP A O 1
ATOM 1651 N N . THR A 1 221 ? -33.719 -7.262 10.414 1 97.94 221 THR A N 1
ATOM 1652 C CA . THR A 1 221 ? -32.312 -6.859 10.523 1 97.94 221 THR A CA 1
ATOM 1653 C C . THR A 1 221 ? -31.406 -7.914 9.906 1 97.94 221 THR A C 1
ATOM 1655 O O . THR A 1 221 ? -31.828 -9.047 9.68 1 97.94 221 THR A O 1
ATOM 1658 N N . GLY A 1 222 ? -30.203 -7.531 9.594 1 97.94 222 GLY A N 1
ATOM 1659 C CA . GLY A 1 222 ? -29.219 -8.469 9.07 1 97.94 222 GLY A CA 1
ATOM 1660 C C . GLY A 1 222 ? -27.922 -7.812 8.648 1 97.94 222 GLY A C 1
ATOM 1661 O O . GLY A 1 222 ? -27.625 -6.691 9.07 1 97.94 222 GLY A O 1
ATOM 1662 N N . VAL A 1 223 ? -27.078 -8.586 7.957 1 98.19 223 VAL A N 1
ATOM 1663 C CA . VAL A 1 223 ? -25.781 -8.094 7.48 1 98.19 223 VAL A CA 1
ATOM 1664 C C . VAL A 1 223 ? -25.75 -8.117 5.953 1 98.19 223 VAL A C 1
ATOM 1666 O O . VAL A 1 223 ? -26.625 -8.727 5.316 1 98.19 223 VAL A O 1
ATOM 1669 N N . TRP A 1 224 ? -24.906 -7.395 5.371 1 97.56 224 TRP A N 1
ATOM 1670 C CA . TRP A 1 224 ? -24.688 -7.41 3.93 1 97.56 224 TRP A CA 1
ATOM 1671 C C . TRP A 1 224 ? -23.188 -7.5 3.613 1 97.56 224 TRP A C 1
ATOM 1673 O O . TRP A 1 224 ? -22.359 -7.027 4.391 1 97.56 224 TRP A O 1
ATOM 1683 N N . VAL A 1 225 ? -22.844 -8.211 2.541 1 95.5 225 VAL A N 1
ATOM 1684 C CA . VAL A 1 225 ? -21.484 -8.352 2.004 1 95.5 225 VAL A CA 1
ATOM 1685 C C . VAL A 1 225 ? -21.531 -8.211 0.484 1 95.5 225 VAL A C 1
ATOM 1687 O O . VAL A 1 225 ? -22.406 -8.766 -0.178 1 95.5 225 VAL A O 1
ATOM 1690 N N . ASN A 1 226 ? -20.562 -7.535 -0.207 1 88.19 226 ASN A N 1
ATOM 1691 C CA . ASN A 1 226 ? -20.391 -7.328 -1.641 1 88.19 226 ASN A CA 1
ATOM 1692 C C . ASN A 1 226 ? -21.719 -7.027 -2.332 1 88.19 226 ASN A C 1
ATOM 1694 O O . ASN A 1 226 ? -22.078 -7.68 -3.314 1 88.19 226 ASN A O 1
ATOM 1698 N N . ASN A 1 227 ? -22.656 -6.574 -1.95 1 89.75 227 ASN A N 1
ATOM 1699 C CA . ASN A 1 227 ? -23.906 -6.031 -2.471 1 89.75 227 ASN A CA 1
ATOM 1700 C C . ASN A 1 227 ? -25.078 -6.977 -2.207 1 89.75 227 ASN A C 1
ATOM 1702 O O . ASN A 1 227 ? -26.141 -6.855 -2.834 1 89.75 227 ASN A O 1
ATOM 1706 N N . ARG A 1 228 ? -24.875 -7.973 -1.477 1 94.62 228 ARG A N 1
ATOM 1707 C CA . ARG A 1 228 ? -25.938 -8.867 -1.065 1 94.62 228 ARG A CA 1
ATOM 1708 C C . ARG A 1 228 ? -26.172 -8.805 0.442 1 94.62 228 ARG A C 1
ATOM 1710 O O . ARG A 1 228 ? -25.234 -8.547 1.202 1 94.62 228 ARG A O 1
ATOM 1717 N N . ALA A 1 229 ? -27.406 -9.055 0.79 1 96.5 229 ALA A N 1
ATOM 1718 C CA . ALA A 1 229 ? -27.781 -8.961 2.201 1 96.5 229 ALA A CA 1
ATOM 1719 C C . ALA A 1 229 ? -28.656 -10.141 2.621 1 96.5 229 ALA A C 1
ATOM 1721 O O . ALA A 1 229 ? -29.266 -10.797 1.776 1 96.5 229 ALA A O 1
ATOM 1722 N N . GLY A 1 230 ? -28.609 -10.438 3.902 1 95.94 230 GLY A N 1
ATOM 1723 C CA . GLY A 1 230 ? -29.469 -11.453 4.504 1 95.94 230 GLY A CA 1
ATOM 1724 C C . GLY A 1 230 ? -29.844 -11.148 5.941 1 95.94 230 GLY A C 1
ATOM 1725 O O . GLY A 1 230 ? -29.156 -10.367 6.609 1 95.94 230 GLY A O 1
ATOM 1726 N N . ASN A 1 231 ? -30.922 -11.766 6.426 1 96.56 231 ASN A N 1
ATOM 1727 C CA . ASN A 1 231 ? -31.391 -11.547 7.789 1 96.56 231 ASN A CA 1
ATOM 1728 C C . ASN A 1 231 ? -30.562 -12.32 8.805 1 96.56 231 ASN A C 1
ATOM 1730 O O . ASN A 1 231 ? -30.641 -12.07 10.008 1 96.56 231 ASN A O 1
ATOM 1734 N N . GLU A 1 232 ? -29.906 -13.289 8.344 1 95.25 232 GLU A N 1
ATOM 1735 C CA . GLU A 1 232 ? -28.938 -14.008 9.156 1 95.25 232 GLU A CA 1
ATOM 1736 C C . GLU A 1 232 ? -27.578 -14.07 8.453 1 95.25 232 GLU A C 1
ATOM 1738 O O . GLU A 1 232 ? -27.516 -14.195 7.23 1 95.25 232 GLU A O 1
ATOM 1743 N N . PRO A 1 233 ? -26.438 -14.055 9.094 1 96.44 233 PRO A N 1
ATOM 1744 C CA . PRO A 1 233 ? -26.328 -13.891 10.547 1 96.44 233 PRO A CA 1
ATOM 1745 C C . PRO A 1 233 ? -26.594 -12.461 11.008 1 96.44 233 PRO A C 1
ATOM 1747 O O . PRO A 1 233 ? -26.906 -11.594 10.18 1 96.44 233 PRO A O 1
ATOM 1750 N N . LYS A 1 234 ? -26.547 -12.25 12.391 1 98.12 234 LYS A N 1
ATOM 1751 C CA . LYS A 1 234 ? -26.734 -10.93 12.977 1 98.12 234 LYS A CA 1
ATOM 1752 C C . LYS A 1 234 ? -25.406 -10.305 13.375 1 98.12 234 LYS A C 1
ATOM 1754 O O . LYS A 1 234 ? -25.359 -9.289 14.07 1 98.12 234 LYS A O 1
ATOM 1759 N N . GLU A 1 235 ? -24.328 -10.992 12.984 1 97.94 235 GLU A N 1
ATOM 1760 C CA . GLU A 1 235 ? -22.984 -10.5 13.234 1 97.94 235 GLU A CA 1
ATOM 1761 C C . GLU A 1 235 ? -22.094 -10.711 12.016 1 97.94 235 GLU A C 1
ATOM 1763 O O . GLU A 1 235 ? -22.312 -11.625 11.219 1 97.94 235 GLU A O 1
ATOM 1768 N N . LEU A 1 236 ? -21.156 -9.867 11.844 1 98.31 236 LEU A N 1
ATOM 1769 C CA . LEU A 1 236 ? -20.203 -9.93 10.734 1 98.31 236 LEU A CA 1
ATOM 1770 C C . LEU A 1 236 ? -18.812 -9.477 11.18 1 98.31 236 LEU A C 1
ATOM 1772 O O . LEU A 1 236 ? -18.688 -8.492 11.906 1 98.31 236 LEU A O 1
ATOM 1776 N N . PHE A 1 237 ? -17.797 -10.219 11 1 98.38 237 PHE A N 1
ATOM 1777 C CA . PHE A 1 237 ? -16.406 -9.805 11.008 1 98.38 237 PHE A CA 1
ATOM 1778 C C . PHE A 1 237 ? -15.828 -9.797 9.602 1 98.38 237 PHE A C 1
ATOM 1780 O O . PHE A 1 237 ? -15.766 -10.836 8.945 1 98.38 237 PHE A O 1
ATOM 1787 N N . ILE A 1 238 ? -15.43 -8.695 9.117 1 97.56 238 ILE A N 1
ATOM 1788 C CA . ILE A 1 238 ? -14.992 -8.57 7.727 1 97.56 238 ILE A CA 1
ATOM 1789 C C . ILE A 1 238 ? -13.531 -8.117 7.688 1 97.56 238 ILE A C 1
ATOM 1791 O O . ILE A 1 238 ? -13.109 -7.285 8.5 1 97.56 238 ILE A O 1
ATOM 1795 N N . THR A 1 239 ? -12.75 -8.609 6.77 1 96.31 239 THR A N 1
ATOM 1796 C CA . THR A 1 239 ? -11.359 -8.227 6.555 1 96.31 239 THR A CA 1
ATOM 1797 C C . THR A 1 239 ? -11.242 -7.199 5.434 1 96.31 239 THR A C 1
ATOM 1799 O O . THR A 1 239 ? -12.258 -6.75 4.895 1 96.31 239 THR A O 1
ATOM 1802 N N . ARG A 1 240 ? -10.109 -6.758 5.109 1 95.19 240 ARG A N 1
ATOM 1803 C CA . ARG A 1 240 ? -9.906 -5.668 4.16 1 95.19 240 ARG A CA 1
ATOM 1804 C C . ARG A 1 240 ? -10.078 -6.152 2.725 1 95.19 240 ARG A C 1
ATOM 1806 O O . ARG A 1 240 ? -10.695 -5.469 1.904 1 95.19 240 ARG A O 1
ATOM 1813 N N . GLY A 1 241 ? -9.641 -7.285 2.305 1 93.25 241 GLY A N 1
ATOM 1814 C CA . GLY A 1 241 ? -9.289 -7.734 0.968 1 93.25 241 GLY A CA 1
ATOM 1815 C C . GLY A 1 241 ? -7.801 -7.68 0.693 1 93.25 241 GLY A C 1
ATOM 1816 O O . GLY A 1 241 ? -6.992 -7.688 1.624 1 93.25 241 GLY A O 1
ATOM 1817 N N . PHE A 1 242 ? -7.395 -7.797 -0.471 1 88.5 242 PHE A N 1
ATOM 1818 C CA . PHE A 1 242 ? -5.969 -7.719 -0.763 1 88.5 242 PHE A CA 1
ATOM 1819 C C . PHE A 1 242 ? -5.727 -7 -2.084 1 88.5 242 PHE A C 1
ATOM 1821 O O . PHE A 1 242 ? -6.629 -6.895 -2.916 1 88.5 242 PHE A O 1
ATOM 1828 N N . ASN A 1 243 ? -4.547 -6.414 -2.209 1 81.62 243 ASN A N 1
ATOM 1829 C CA . ASN A 1 243 ? -4.145 -5.59 -3.344 1 81.62 243 ASN A CA 1
ATOM 1830 C C . ASN A 1 243 ? -5.188 -4.52 -3.656 1 81.62 243 ASN A C 1
ATOM 1832 O O . ASN A 1 243 ? -5.562 -3.738 -2.781 1 81.62 243 ASN A O 1
ATOM 1836 N N . LEU A 1 244 ? -5.762 -4.488 -4.773 1 77.56 244 LEU A N 1
ATOM 1837 C CA . LEU A 1 244 ? -6.68 -3.436 -5.191 1 77.56 244 LEU A CA 1
ATOM 1838 C C . LEU A 1 244 ? -8.125 -3.844 -4.934 1 77.56 244 LEU A C 1
ATOM 1840 O O . LEU A 1 244 ? -9.047 -3.057 -5.164 1 77.56 244 LEU A O 1
ATOM 1844 N N . PHE A 1 245 ? -8.289 -5.027 -4.395 1 89.69 245 PHE A N 1
ATOM 1845 C CA . PHE A 1 245 ? -9.641 -5.5 -4.113 1 89.69 245 PHE A CA 1
ATOM 1846 C C . PHE A 1 245 ? -10.047 -5.164 -2.686 1 89.69 245 PHE A C 1
ATOM 1848 O O . PHE A 1 245 ? -9.477 -5.695 -1.73 1 89.69 245 PHE A O 1
ATOM 1855 N N . TYR A 1 246 ? -10.992 -4.289 -2.523 1 94.62 246 TYR A N 1
ATOM 1856 C CA . TYR A 1 246 ? -11.531 -3.852 -1.24 1 94.62 246 TYR A CA 1
ATOM 1857 C C . TYR A 1 246 ? -12.883 -4.492 -0.973 1 94.62 246 TYR A C 1
ATOM 1859 O O . TYR A 1 246 ? -13.82 -4.328 -1.758 1 94.62 246 TYR A O 1
ATOM 1867 N N . LEU A 1 247 ? -13.023 -5.281 0.141 1 95.44 247 LEU A N 1
ATOM 1868 C CA . LEU A 1 247 ? -14.273 -5.91 0.546 1 95.44 247 LEU A CA 1
ATOM 1869 C C . LEU A 1 247 ? -15.188 -4.906 1.233 1 95.44 247 LEU A C 1
ATOM 1871 O O . LEU A 1 247 ? -14.75 -4.141 2.094 1 95.44 247 LEU A O 1
ATOM 1875 N N . GLU A 1 248 ? -16.406 -4.895 0.824 1 96.81 248 GLU A N 1
ATOM 1876 C CA . GLU A 1 248 ? -17.375 -4.004 1.447 1 96.81 248 GLU A CA 1
ATOM 1877 C C . GLU A 1 248 ? -18.422 -4.797 2.225 1 96.81 248 GLU A C 1
ATOM 1879 O O . GLU A 1 248 ? -18.844 -5.871 1.793 1 96.81 248 GLU A O 1
ATOM 1884 N N . GLY A 1 249 ? -18.828 -4.328 3.377 1 98 249 GLY A N 1
ATOM 1885 C CA . GLY A 1 249 ? -19.828 -5.008 4.191 1 98 249 GLY A CA 1
ATOM 1886 C C . GLY A 1 249 ? -20.266 -4.188 5.387 1 98 249 GLY A C 1
ATOM 1887 O O . GLY A 1 249 ? -19.656 -3.166 5.711 1 98 249 GLY A O 1
ATOM 1888 N N . GLY A 1 250 ? -21.312 -4.598 5.988 1 98.5 250 GLY A N 1
ATOM 1889 C CA . GLY A 1 250 ? -21.891 -3.934 7.137 1 98.5 250 GLY A CA 1
ATOM 1890 C C . GLY A 1 250 ? -23.203 -4.559 7.586 1 98.5 250 GLY A C 1
ATOM 1891 O O . GLY A 1 250 ? -23.375 -5.777 7.516 1 98.5 250 GLY A O 1
ATOM 1892 N N . GLY A 1 251 ? -24.031 -3.781 8.242 1 98.62 251 GLY A N 1
ATOM 1893 C CA . GLY A 1 251 ? -25.344 -4.223 8.711 1 98.62 251 GLY A CA 1
ATOM 1894 C C . GLY A 1 251 ? -26.469 -3.324 8.258 1 98.62 251 GLY A C 1
ATOM 1895 O O . GLY A 1 251 ? -26.234 -2.266 7.672 1 98.62 251 GLY A O 1
ATOM 1896 N N . PHE A 1 252 ? -27.734 -3.824 8.461 1 98.44 252 PHE A N 1
ATOM 1897 C CA . PHE A 1 252 ? -28.891 -3.023 8.102 1 98.44 252 PHE A CA 1
ATOM 1898 C C . PHE A 1 252 ? -30.062 -3.295 9.047 1 98.44 252 PHE A C 1
ATOM 1900 O O . PHE A 1 252 ? -30.094 -4.328 9.719 1 98.44 252 PHE A O 1
ATOM 1907 N N . VAL A 1 253 ? -30.969 -2.383 9.148 1 98.62 253 VAL A N 1
ATOM 1908 C CA . VAL A 1 253 ? -32.281 -2.504 9.781 1 98.62 253 VAL A CA 1
ATOM 1909 C C . VAL A 1 253 ? -33.344 -1.989 8.836 1 98.62 253 VAL A C 1
ATOM 1911 O O . VAL A 1 253 ? -33.219 -0.913 8.25 1 98.62 253 VAL A O 1
ATOM 1914 N N . ARG A 1 254 ? -34.438 -2.752 8.641 1 97.88 254 ARG A N 1
ATOM 1915 C CA . ARG A 1 254 ? -35.625 -2.295 7.945 1 97.88 254 ARG A CA 1
ATOM 1916 C C . ARG A 1 254 ? -36.75 -2.004 8.93 1 97.88 254 ARG A C 1
ATOM 1918 O O . ARG A 1 254 ? -36.906 -2.699 9.938 1 97.88 254 ARG A O 1
ATOM 1925 N N . PHE A 1 255 ? -37.531 -0.998 8.531 1 98.25 255 PHE A N 1
ATOM 1926 C CA . PHE A 1 255 ? -38.5 -0.468 9.508 1 98.25 255 PHE A CA 1
ATOM 1927 C C . PHE A 1 255 ? -39.906 -0.565 8.992 1 98.25 255 PHE A C 1
ATOM 1929 O O . PHE A 1 255 ? -40.125 -0.626 7.777 1 98.25 255 PHE A O 1
ATOM 1936 N N . LYS A 1 256 ? -40.875 -0.636 9.906 1 97.25 256 LYS A N 1
ATOM 1937 C CA . LYS A 1 256 ? -42.312 -0.506 9.664 1 97.25 256 LYS A CA 1
ATOM 1938 C C . LYS A 1 256 ? -42.938 0.438 10.672 1 97.25 256 LYS A C 1
ATOM 1940 O O . LYS A 1 256 ? -42.344 0.766 11.695 1 97.25 256 LYS A O 1
ATOM 1945 N N . GLU A 1 257 ? -44.062 0.956 10.312 1 97.31 257 GLU A N 1
ATOM 1946 C CA . GLU A 1 257 ? -44.844 1.804 11.203 1 97.31 257 GLU A CA 1
ATOM 1947 C C . GLU A 1 257 ? -44.031 3.008 11.672 1 97.31 257 GLU A C 1
ATOM 1949 O O . GLU A 1 257 ? -43.938 3.266 12.875 1 97.31 257 GLU A O 1
ATOM 1954 N N . LEU A 1 258 ? -43.531 3.748 10.781 1 97.88 258 LEU A N 1
ATOM 1955 C CA . LEU A 1 258 ? -42.75 4.941 11.094 1 97.88 258 LEU A CA 1
ATOM 1956 C C . LEU A 1 258 ? -43.656 6.074 11.562 1 97.88 258 LEU A C 1
ATOM 1958 O O . LEU A 1 258 ? -44.688 6.344 10.938 1 97.88 258 LEU A O 1
ATOM 1962 N N . THR A 1 259 ? -43.281 6.73 12.617 1 96.69 259 THR A N 1
ATOM 1963 C CA . THR A 1 259 ? -43.938 7.961 13.023 1 96.69 259 THR A CA 1
ATOM 1964 C C . THR A 1 259 ? -43.531 9.117 12.117 1 96.69 259 THR A C 1
ATOM 1966 O O . THR A 1 259 ? -42.375 9.492 12.055 1 96.69 259 THR A O 1
ATOM 1969 N N . ASN A 1 260 ? -44.5 9.727 11.367 1 96.38 260 ASN A N 1
ATOM 1970 C CA . ASN A 1 260 ? -44.25 10.844 10.453 1 96.38 260 ASN A CA 1
ATOM 1971 C C . ASN A 1 260 ? -43.219 10.484 9.383 1 96.38 260 ASN A C 1
ATOM 1973 O O . ASN A 1 260 ? -42.406 11.312 9.023 1 96.38 260 ASN A O 1
ATOM 1977 N N . ASN A 1 261 ? -43.156 9.211 8.992 1 98.12 261 ASN A N 1
ATOM 1978 C CA . ASN A 1 261 ? -42.219 8.695 7.977 1 98.12 261 ASN A CA 1
ATOM 1979 C C . ASN A 1 261 ? -40.781 8.961 8.344 1 98.12 261 ASN A C 1
ATOM 1981 O O . ASN A 1 261 ? -39.938 9.242 7.473 1 98.12 261 ASN A O 1
ATOM 1985 N N . THR A 1 262 ? -40.531 8.992 9.633 1 98.44 262 THR A N 1
ATOM 1986 C CA . THR A 1 262 ? -39.188 9.398 10.078 1 98.44 262 THR A CA 1
ATOM 1987 C C . THR A 1 262 ? -38.562 8.32 10.969 1 98.44 262 THR A C 1
ATOM 1989 O O . THR A 1 262 ? -39.25 7.738 11.812 1 98.44 262 THR A O 1
ATOM 1992 N N . VAL A 1 263 ? -37.312 7.988 10.688 1 98.69 263 VAL A N 1
ATOM 1993 C CA . VAL A 1 263 ? -36.5 7.207 11.602 1 98.69 263 VAL A CA 1
ATOM 1994 C C . VAL A 1 263 ? -35.438 8.109 12.258 1 98.69 263 VAL A C 1
ATOM 1996 O O . VAL A 1 263 ? -34.719 8.812 11.57 1 98.69 263 VAL A O 1
ATOM 1999 N N . THR A 1 264 ? -35.406 8.141 13.594 1 98.75 264 THR A N 1
ATOM 2000 C CA . THR A 1 264 ? -34.406 8.867 14.352 1 98.75 264 THR A CA 1
ATOM 2001 C C . THR A 1 264 ? -33.281 7.922 14.797 1 98.75 264 THR A C 1
ATOM 2003 O O . THR A 1 264 ? -33.562 6.859 15.367 1 98.75 264 THR A O 1
ATOM 2006 N N . VAL A 1 265 ? -32.094 8.273 14.516 1 98.88 265 VAL A N 1
ATOM 2007 C CA . VAL A 1 265 ? -30.938 7.41 14.789 1 98.88 265 VAL A CA 1
ATOM 2008 C C . VAL A 1 265 ? -29.984 8.109 15.75 1 98.88 265 VAL A C 1
ATOM 2010 O O . VAL A 1 265 ? -29.562 9.25 15.508 1 98.88 265 VAL A O 1
ATOM 2013 N N . ARG A 1 266 ? -29.656 7.516 16.891 1 98.88 266 ARG A N 1
ATOM 2014 C CA . ARG A 1 266 ? -28.625 7.969 17.828 1 98.88 266 ARG A CA 1
ATOM 2015 C C . ARG A 1 266 ? -27.328 7.184 17.625 1 98.88 266 ARG A C 1
ATOM 2017 O O . ARG A 1 266 ? -27.328 5.953 17.734 1 98.88 266 ARG A O 1
ATOM 2024 N N . VAL A 1 267 ? -26.281 7.867 17.266 1 98.94 267 VAL A N 1
ATOM 2025 C CA . VAL A 1 267 ? -25 7.234 17 1 98.94 267 VAL A CA 1
ATOM 2026 C C . VAL A 1 267 ? -23.969 7.715 18.016 1 98.94 267 VAL A C 1
ATOM 2028 O O . VAL A 1 267 ? -23.719 8.914 18.141 1 98.94 267 VAL A O 1
ATOM 2031 N N . GLY A 1 268 ? -23.375 6.816 18.812 1 98.88 268 GLY A N 1
ATOM 2032 C CA . GLY A 1 268 ? -22.234 7.102 19.672 1 98.88 268 GLY A CA 1
ATOM 2033 C C . GLY A 1 268 ? -20.938 6.516 19.172 1 98.88 268 GLY A C 1
ATOM 2034 O O . GLY A 1 268 ? -20.938 5.477 18.5 1 98.88 268 GLY A O 1
ATOM 2035 N N . VAL A 1 269 ? -19.812 7.16 19.484 1 98.69 269 VAL A N 1
ATOM 2036 C CA . VAL A 1 269 ? -18.5 6.652 19.109 1 98.69 269 VAL A CA 1
ATOM 2037 C C . VAL A 1 269 ? -17.562 6.715 20.312 1 98.69 269 VAL A C 1
ATOM 2039 O O . VAL A 1 269 ? -17.797 7.461 21.266 1 98.69 269 VAL A O 1
ATOM 2042 N N . SER A 1 270 ? -16.547 5.918 20.266 1 98.81 270 SER A N 1
ATOM 2043 C CA . SER A 1 270 ? -15.484 5.891 21.266 1 98.81 270 SER A CA 1
ATOM 2044 C C . SER A 1 270 ? -14.219 5.238 20.719 1 98.81 270 SER A C 1
ATOM 2046 O O . SER A 1 270 ? -14.297 4.305 19.906 1 98.81 270 SER A O 1
ATOM 2048 N N . PHE A 1 271 ? -13.086 5.73 21.109 1 98.69 271 PHE A N 1
ATOM 2049 C CA . PHE A 1 271 ? -11.828 5.09 20.766 1 98.69 271 PHE A CA 1
ATOM 2050 C C . PHE A 1 271 ? -11.516 3.951 21.719 1 98.69 271 PHE A C 1
ATOM 2052 O O . PHE A 1 271 ? -10.555 3.211 21.531 1 98.69 271 PHE A O 1
ATOM 2059 N N . LYS A 1 272 ? -12.336 3.703 22.703 1 98.5 272 LYS A N 1
ATOM 2060 C CA . LYS A 1 272 ? -12 2.754 23.766 1 98.5 272 LYS A CA 1
ATOM 2061 C C . LYS A 1 272 ? -12.805 1.465 23.625 1 98.5 272 LYS A C 1
ATOM 2063 O O . LYS A 1 272 ? -12.266 0.37 23.797 1 98.5 272 LYS A O 1
ATOM 2068 N N . SER A 1 273 ? -14.133 1.621 23.438 1 98.69 273 SER A N 1
ATOM 2069 C CA . SER A 1 273 ? -14.977 0.429 23.344 1 98.69 273 SER A CA 1
ATOM 2070 C C . SER A 1 273 ? -16.359 0.765 22.828 1 98.69 273 SER A C 1
ATOM 2072 O O . SER A 1 273 ? -16.797 1.921 22.875 1 98.69 273 SER A O 1
ATOM 2074 N N . SER A 1 274 ? -17.047 -0.265 22.344 1 98.62 274 SER A N 1
ATOM 2075 C CA . SER A 1 274 ? -18.438 -0.089 21.969 1 98.62 274 SER A CA 1
ATOM 2076 C C . SER A 1 274 ? -19.328 0.202 23.172 1 98.62 274 SER A C 1
ATOM 2078 O O . SER A 1 274 ? -20.312 0.935 23.078 1 98.62 274 SER A O 1
ATOM 2080 N N . GLY A 1 275 ? -19 -0.417 24.281 1 98.75 275 GLY A N 1
ATOM 2081 C CA . GLY A 1 275 ? -19.703 -0.103 25.516 1 98.75 275 GLY A CA 1
ATOM 2082 C C . GLY A 1 275 ? -19.672 1.373 25.859 1 98.75 275 GLY A C 1
ATOM 2083 O O . GLY A 1 275 ? -20.688 1.962 26.203 1 98.75 275 GLY A O 1
ATOM 2084 N N . GLN A 1 276 ? -18.5 2 25.781 1 98.75 276 GLN A N 1
ATOM 2085 C CA . GLN A 1 276 ? -18.375 3.426 26.062 1 98.75 276 GLN A CA 1
ATOM 2086 C C . GLN A 1 276 ? -19.094 4.258 25 1 98.75 276 GLN A C 1
ATOM 2088 O O . GLN A 1 276 ? -19.656 5.309 25.312 1 98.75 276 GLN A O 1
ATOM 2093 N N . ALA A 1 277 ? -19.016 3.82 23.797 1 98.88 277 ALA A N 1
ATOM 2094 C CA . ALA A 1 277 ? -19.75 4.508 22.734 1 98.88 277 ALA A CA 1
ATOM 2095 C C . ALA A 1 277 ? -21.234 4.574 23.078 1 98.88 277 ALA A C 1
ATOM 2097 O O . ALA A 1 277 ? -21.875 5.621 22.906 1 98.88 277 ALA A O 1
ATOM 2098 N N . CYS A 1 278 ? -21.828 3.467 23.547 1 98.81 278 CYS A N 1
ATOM 2099 C CA . CYS A 1 278 ? -23.234 3.428 23.938 1 98.81 278 CYS A CA 1
ATOM 2100 C C . CYS A 1 278 ? -23.484 4.34 25.125 1 98.81 278 CYS A C 1
ATOM 2102 O O . CYS A 1 278 ? -24.453 5.105 25.141 1 98.81 278 CYS A O 1
ATOM 2104 N N . GLN A 1 279 ? -22.641 4.273 26.031 1 98.62 279 GLN A N 1
ATOM 2105 C CA . GLN A 1 279 ? -22.812 5.066 27.25 1 98.62 279 GLN A CA 1
ATOM 2106 C C . GLN A 1 279 ? -22.766 6.559 26.938 1 98.62 279 GLN A C 1
ATOM 2108 O O . GLN A 1 279 ? -23.547 7.34 27.484 1 98.62 279 GLN A O 1
ATOM 2113 N N . ASN A 1 280 ? -21.781 6.965 26.125 1 97.88 280 ASN A N 1
ATOM 2114 C CA . ASN A 1 280 ? -21.703 8.359 25.703 1 97.88 280 ASN A CA 1
ATOM 2115 C C . ASN A 1 280 ? -23.016 8.836 25.094 1 97.88 280 ASN A C 1
ATOM 2117 O O . ASN A 1 280 ? -23.531 9.883 25.469 1 97.88 280 ASN A O 1
ATOM 2121 N N . ALA A 1 281 ? -23.516 8.031 24.188 1 98.62 281 ALA A N 1
ATOM 2122 C CA . ALA A 1 281 ? -24.734 8.406 23.469 1 98.62 281 ALA A CA 1
ATOM 2123 C C . ALA A 1 281 ? -25.938 8.477 24.422 1 98.62 281 ALA A C 1
ATOM 2125 O O . ALA A 1 281 ? -26.719 9.43 24.375 1 98.62 281 ALA A O 1
ATOM 2126 N N . GLU A 1 282 ? -26.078 7.504 25.297 1 98.56 282 GLU A N 1
ATOM 2127 C CA . GLU A 1 282 ? -27.219 7.418 26.219 1 98.56 282 GLU A CA 1
ATOM 2128 C C . GLU A 1 282 ? -27.172 8.531 27.25 1 98.56 282 GLU A C 1
ATOM 2130 O O . GLU A 1 282 ? -28.203 9.086 27.625 1 98.56 282 GLU A O 1
ATOM 2135 N N . ARG A 1 283 ? -26.016 8.836 27.672 1 98.38 283 ARG A N 1
ATOM 2136 C CA . ARG A 1 283 ? -25.859 9.883 28.672 1 98.38 283 ARG A CA 1
ATOM 2137 C C . ARG A 1 283 ? -26.078 11.266 28.062 1 98.38 283 ARG A C 1
ATOM 2139 O O . ARG A 1 283 ? -26.75 12.102 28.656 1 98.38 283 ARG A O 1
ATOM 2146 N N . GLU A 1 284 ? -25.531 11.523 26.891 1 98.31 284 GLU A N 1
ATOM 2147 C CA . GLU A 1 284 ? -25.531 12.859 26.297 1 98.31 284 GLU A CA 1
ATOM 2148 C C . GLU A 1 284 ? -26.828 13.125 25.547 1 98.31 284 GLU A C 1
ATOM 2150 O O . GLU A 1 284 ? -27.234 14.281 25.375 1 98.31 284 GLU A O 1
ATOM 2155 N N . ILE A 1 285 ? -27.469 12.047 25.109 1 98.56 285 ILE A N 1
ATOM 2156 C CA . ILE A 1 285 ? -28.734 12.164 24.406 1 98.56 285 ILE A CA 1
ATOM 2157 C C . ILE A 1 285 ? -29.75 11.18 25 1 98.56 285 ILE A C 1
ATOM 2159 O O . ILE A 1 285 ? -30.172 10.234 24.328 1 98.56 285 ILE A O 1
ATOM 2163 N N . PRO A 1 286 ? -30.266 11.422 26.078 1 97.56 286 PRO A N 1
ATOM 2164 C CA . PRO A 1 286 ? -31.125 10.453 26.781 1 97.56 286 PRO A CA 1
ATOM 2165 C C . PRO A 1 286 ? -32.5 10.32 26.156 1 97.56 286 PRO A C 1
ATOM 2167 O O . PRO A 1 286 ? -33.125 9.258 26.25 1 97.56 286 PRO A O 1
ATOM 2170 N N . ASP A 1 287 ? -33.031 11.406 25.531 1 97.06 287 ASP A N 1
ATOM 2171 C CA . ASP A 1 287 ? -34.375 11.367 24.922 1 97.06 287 ASP A CA 1
ATOM 2172 C C . ASP A 1 287 ? -34.312 11.734 23.438 1 97.06 287 ASP A C 1
ATOM 2174 O O . ASP A 1 287 ? -34.719 12.828 23.047 1 97.06 287 ASP A O 1
ATOM 2178 N N . PRO A 1 288 ? -33.969 10.852 22.609 1 97.19 288 PRO A N 1
ATOM 2179 C CA . PRO A 1 288 ? -33.688 11.141 21.188 1 97.19 288 PRO A CA 1
ATOM 2180 C C . PRO A 1 288 ? -34.906 11.703 20.469 1 97.19 288 PRO A C 1
ATOM 2182 O O . PRO A 1 288 ? -34.75 12.5 19.531 1 97.19 288 PRO A O 1
ATOM 2185 N N . LEU A 1 289 ? -36.094 11.367 20.812 1 96.62 289 LEU A N 1
ATOM 2186 C CA . LEU A 1 289 ? -37.281 11.805 20.094 1 96.62 289 LEU A CA 1
ATOM 2187 C C . LEU A 1 289 ? -37.688 13.227 20.484 1 96.62 289 LEU A C 1
ATOM 2189 O O . LEU A 1 289 ? -38.344 13.922 19.719 1 96.62 289 LEU A O 1
ATOM 2193 N N . SER A 1 290 ? -37.188 13.656 21.609 1 93.5 290 SER A N 1
ATOM 2194 C CA . SER A 1 290 ? -37.594 14.977 22.078 1 93.5 290 SER A CA 1
ATOM 2195 C C . SER A 1 290 ? -36.375 15.922 22.156 1 93.5 290 SER A C 1
ATOM 2197 O O . SER A 1 290 ? -36.531 17.109 22.438 1 93.5 290 SER A O 1
ATOM 2199 N N . ASN A 1 291 ? -35.219 15.445 21.797 1 89.75 291 ASN A N 1
ATOM 2200 C CA . ASN A 1 291 ? -34 16.188 22.141 1 89.75 291 ASN A CA 1
ATOM 2201 C C . ASN A 1 291 ? -33.406 16.859 20.906 1 89.75 291 ASN A C 1
ATOM 2203 O O . ASN A 1 291 ? -32.406 17.578 21.031 1 89.75 291 ASN A O 1
ATOM 2207 N N . PHE A 1 292 ? -33.969 16.781 19.703 1 97.12 292 PHE A N 1
ATOM 2208 C CA . PHE A 1 292 ? -33.25 17.25 18.516 1 97.12 292 PHE A CA 1
ATOM 2209 C C . PHE A 1 292 ? -33.062 18.766 18.578 1 97.12 292 PHE A C 1
ATOM 2211 O O . PHE A 1 292 ? -31.938 19.25 18.469 1 97.12 292 PHE A O 1
ATOM 2218 N N . ASP A 1 293 ? -34.062 19.484 18.812 1 97.25 293 ASP A N 1
ATOM 2219 C CA . ASP A 1 293 ? -34 20.953 18.812 1 97.25 293 ASP A CA 1
ATOM 2220 C C . ASP A 1 293 ? -33.188 21.453 20 1 97.25 293 ASP A C 1
ATOM 2222 O O . ASP A 1 293 ? -32.469 22.453 19.891 1 97.25 293 ASP A O 1
ATOM 2226 N N . SER A 1 294 ? -33.375 20.812 21.094 1 97.12 294 SER A N 1
ATOM 2227 C CA . SER A 1 294 ? -32.594 21.203 22.266 1 97.12 294 SER A CA 1
ATOM 2228 C C . SER A 1 294 ? -31.094 20.984 22.031 1 97.12 294 SER A C 1
ATOM 2230 O O . SER A 1 294 ? -30.266 21.766 22.516 1 97.12 294 SER A O 1
ATOM 2232 N N . LEU A 1 295 ? -30.75 19.891 21.375 1 98 295 LEU A N 1
ATOM 2233 C CA . LEU A 1 295 ? -29.359 19.625 21.047 1 98 295 LEU A CA 1
ATOM 2234 C C . LEU A 1 295 ? -28.812 20.703 20.109 1 98 295 LEU A C 1
ATOM 2236 O O . LEU A 1 295 ? -27.688 21.172 20.281 1 98 295 LEU A O 1
ATOM 2240 N N . VAL A 1 296 ? -29.594 21.078 19.094 1 98.62 296 VAL A N 1
ATOM 2241 C CA . VAL A 1 296 ? -29.219 22.172 18.203 1 98.62 296 VAL A CA 1
ATOM 2242 C C . VAL A 1 296 ? -28.984 23.438 19 1 98.62 296 VAL A C 1
ATOM 2244 O O . VAL A 1 296 ? -27.984 24.125 18.828 1 98.62 296 VAL A O 1
ATOM 2247 N N . GLY A 1 297 ? -29.922 23.75 19.859 1 98.38 297 GLY A N 1
ATOM 2248 C CA . GLY A 1 297 ? -29.812 24.938 20.688 1 98.38 297 GLY A CA 1
ATOM 2249 C C . GLY A 1 297 ? -28.578 24.922 21.578 1 98.38 297 GLY A C 1
ATOM 2250 O O . GLY A 1 297 ? -27.891 25.938 21.703 1 98.38 297 GLY A O 1
ATOM 2251 N N . SER A 1 298 ? -28.359 23.797 22.188 1 98.12 298 SER A N 1
ATOM 2252 C CA . SER A 1 298 ? -27.219 23.672 23.078 1 98.12 298 SER A CA 1
ATOM 2253 C C . SER A 1 298 ? -25.906 23.844 22.328 1 98.12 298 SER A C 1
ATOM 2255 O O . SER A 1 298 ? -24.953 24.438 22.844 1 98.12 298 SER A O 1
ATOM 2257 N N . ALA A 1 299 ? -25.797 23.266 21.156 1 98.56 299 ALA A N 1
ATOM 2258 C CA . ALA A 1 299 ? -24.609 23.453 20.328 1 98.56 299 ALA A CA 1
ATOM 2259 C C . ALA A 1 299 ? -24.422 24.922 19.938 1 98.56 299 ALA A C 1
ATOM 2261 O O . ALA A 1 299 ? -23.312 25.453 20.016 1 98.56 299 ALA A O 1
ATOM 2262 N N . LYS A 1 300 ? -25.484 25.562 19.531 1 98.56 300 LYS A N 1
ATOM 2263 C CA . LYS A 1 300 ? -25.438 26.969 19.188 1 98.56 300 LYS A CA 1
ATOM 2264 C C . LYS A 1 300 ? -25.016 27.828 20.375 1 98.56 300 LYS A C 1
ATOM 2266 O O . LYS A 1 300 ? -24.234 28.766 20.234 1 98.56 300 LYS A O 1
ATOM 2271 N N . ASP A 1 301 ? -25.547 27.484 21.531 1 98.44 301 ASP A N 1
ATOM 2272 C CA . ASP A 1 301 ? -25.188 28.219 22.734 1 98.44 301 ASP A CA 1
ATOM 2273 C C . ASP A 1 301 ? -23.688 28.094 23.047 1 98.44 301 ASP A C 1
ATOM 2275 O O . ASP A 1 301 ? -23.047 29.062 23.453 1 98.44 301 ASP A O 1
ATOM 2279 N N . ALA A 1 302 ? -23.203 26.906 22.906 1 98.44 302 ALA A N 1
ATOM 2280 C CA . ALA A 1 302 ? -21.766 26.688 23.125 1 98.44 302 ALA A CA 1
ATOM 2281 C C . ALA A 1 302 ? -20.938 27.531 22.172 1 98.44 302 ALA A C 1
ATOM 2283 O O . ALA A 1 302 ? -19.922 28.109 22.562 1 98.44 302 ALA A O 1
ATOM 2284 N N . TRP A 1 303 ? -21.359 27.594 20.922 1 98.62 303 TRP A N 1
ATOM 2285 C CA . TRP A 1 303 ? -20.656 28.391 19.922 1 98.62 303 TRP A CA 1
ATOM 2286 C C . TRP A 1 303 ? -20.75 29.875 20.234 1 98.62 303 TRP A C 1
ATOM 2288 O O . TRP A 1 303 ? -19.781 30.609 20.109 1 98.62 303 TRP A O 1
ATOM 2298 N N . ARG A 1 304 ? -21.969 30.344 20.656 1 97.69 304 ARG A N 1
ATOM 2299 C CA . ARG A 1 304 ? -22.141 31.734 21.062 1 97.69 304 ARG A CA 1
ATOM 2300 C C . ARG A 1 304 ? -21.188 32.094 22.203 1 97.69 304 ARG A C 1
ATOM 2302 O O . ARG A 1 304 ? -20.594 33.188 22.188 1 97.69 304 ARG A O 1
ATOM 2309 N N . GLU A 1 305 ? -21.156 31.203 23.047 1 96.5 305 GLU A N 1
ATOM 2310 C CA . GLU A 1 305 ? -20.266 31.453 24.172 1 96.5 305 GLU A CA 1
ATOM 2311 C C . GLU A 1 305 ? -18.812 31.609 23.719 1 96.5 305 GLU A C 1
ATOM 2313 O O . GLU A 1 305 ? -18.125 32.531 24.141 1 96.5 305 GLU A O 1
ATOM 2318 N N . LYS A 1 306 ? -18.328 30.766 22.906 1 96.94 306 LYS A N 1
ATOM 2319 C CA . LYS A 1 306 ? -16.938 30.797 22.438 1 96.94 306 LYS A CA 1
ATOM 2320 C C . LYS A 1 306 ? -16.672 32.062 21.625 1 96.94 306 LYS A C 1
ATOM 2322 O O . LYS A 1 306 ? -15.578 32.625 21.703 1 96.94 306 LYS A O 1
ATOM 2327 N N . LEU A 1 307 ? -17.641 32.5 20.859 1 97.5 307 LEU A N 1
ATOM 2328 C CA . LEU A 1 307 ? -17.453 33.625 19.953 1 97.5 307 LEU A CA 1
ATOM 2329 C C . LEU A 1 307 ? -17.734 34.938 20.656 1 97.5 307 LEU A C 1
ATOM 2331 O O . LEU A 1 307 ? -17.391 36 20.141 1 97.5 307 LEU A O 1
ATOM 2335 N N . SER A 1 308 ? -18.266 34.906 21.891 1 94.19 308 SER A N 1
ATOM 2336 C CA . SER A 1 308 ? -18.703 36.094 22.609 1 94.19 308 SER A CA 1
ATOM 2337 C C . SER A 1 308 ? -17.516 36.938 23.062 1 94.19 308 SER A C 1
ATOM 2339 O O . SER A 1 308 ? -17.672 38.094 23.406 1 94.19 308 SER A O 1
ATOM 2341 N N . ALA A 1 309 ? -16.344 36.375 23.016 1 94.25 309 ALA A N 1
ATOM 2342 C CA . ALA A 1 309 ? -15.148 37.094 23.422 1 94.25 309 ALA A CA 1
ATOM 2343 C C . ALA A 1 309 ? -14.859 38.25 22.484 1 94.25 309 ALA A C 1
ATOM 2345 O O . ALA A 1 309 ? -14.188 39.219 22.859 1 94.25 309 ALA A O 1
ATOM 2346 N N . VAL A 1 310 ? -15.359 38.25 21.297 1 97.12 310 VAL A N 1
ATOM 2347 C CA . VAL A 1 310 ? -15.039 39.25 20.281 1 97.12 310 VAL A CA 1
ATOM 2348 C C . VAL A 1 310 ? -16.266 40.125 20.016 1 97.12 310 VAL A C 1
ATOM 2350 O O . VAL A 1 310 ? -17.391 39.625 19.953 1 97.12 310 VAL A O 1
ATOM 2353 N N . SER A 1 311 ? -16.078 41.375 20.016 1 96.56 311 SER A N 1
ATOM 2354 C CA . SER A 1 311 ? -17.109 42.344 19.625 1 96.56 311 SER A CA 1
ATOM 2355 C C . SER A 1 311 ? -16.609 43.312 18.578 1 96.56 311 SER A C 1
ATOM 2357 O O . SER A 1 311 ? -15.43 43.656 18.578 1 96.56 311 SER A O 1
ATOM 2359 N N . ILE A 1 312 ? -17.516 43.75 17.641 1 96.94 312 ILE A N 1
ATOM 2360 C CA . ILE A 1 312 ? -17.047 44.625 16.578 1 96.94 312 ILE A CA 1
ATOM 2361 C C . ILE A 1 312 ? -18.047 45.781 16.391 1 96.94 312 ILE A C 1
ATOM 2363 O O . ILE A 1 312 ? -19.219 45.656 16.719 1 96.94 312 ILE A O 1
ATOM 2367 N N . ARG A 1 313 ? -17.609 46.906 16.047 1 97.44 313 ARG A N 1
ATOM 2368 C CA . ARG A 1 313 ? -18.297 47.969 15.328 1 97.44 313 ARG A CA 1
ATOM 2369 C C . ARG A 1 313 ? -17.859 48.031 13.867 1 97.44 313 ARG A C 1
ATOM 2371 O O . ARG A 1 313 ? -16.781 48.562 13.562 1 97.44 313 ARG A O 1
ATOM 2378 N N . ALA A 1 314 ? -18.719 47.562 12.984 1 95.88 314 ALA A N 1
ATOM 2379 C CA . ALA A 1 314 ? -18.344 47.312 11.602 1 95.88 314 ALA A CA 1
ATOM 2380 C C . ALA A 1 314 ? -18 48.594 10.867 1 95.88 314 ALA A C 1
ATOM 2382 O O . ALA A 1 314 ? -17.172 48.625 9.961 1 95.88 314 ALA A O 1
ATOM 2383 N N . GLY A 1 315 ? -18.672 49.719 11.242 1 95.5 315 GLY A N 1
ATOM 2384 C CA . GLY A 1 315 ? -18.391 51.031 10.648 1 95.5 315 GLY A CA 1
ATOM 2385 C C . GLY A 1 315 ? -18.672 51.062 9.156 1 95.5 315 GLY A C 1
ATOM 2386 O O . GLY A 1 315 ? -17.984 51.781 8.422 1 95.5 315 GLY A O 1
ATOM 2387 N N . GLY A 1 316 ? -19.453 50.219 8.633 1 95.94 316 GLY A N 1
ATOM 2388 C CA . GLY A 1 316 ? -19.781 50.219 7.215 1 95.94 316 GLY A CA 1
ATOM 2389 C C . GLY A 1 316 ? -19.109 49.094 6.457 1 95.94 316 GLY A C 1
ATOM 2390 O O . GLY A 1 316 ? -19.328 48.938 5.25 1 95.94 316 GLY A O 1
ATOM 2391 N N . ALA A 1 317 ? -18.297 48.219 7.117 1 96.38 317 ALA A N 1
ATOM 2392 C CA . ALA A 1 317 ? -17.703 47.062 6.473 1 96.38 317 ALA A CA 1
ATOM 2393 C C . ALA A 1 317 ? -18.781 46.156 5.883 1 96.38 317 ALA A C 1
ATOM 2395 O O . ALA A 1 317 ? -19.891 46.062 6.43 1 96.38 317 ALA A O 1
ATOM 2396 N N . THR A 1 318 ? -18.5 45.438 4.809 1 96.88 318 THR A N 1
ATOM 2397 C CA . THR A 1 318 ? -19.469 44.656 4.062 1 96.88 318 THR A CA 1
ATOM 2398 C C . THR A 1 318 ? -19.891 43.438 4.855 1 96.88 318 THR A C 1
ATOM 2400 O O . THR A 1 318 ? -19.172 42.969 5.734 1 96.88 318 THR A O 1
ATOM 2403 N N . ASP A 1 319 ? -21.062 42.938 4.492 1 96.81 319 ASP A N 1
ATOM 2404 C CA . ASP A 1 319 ? -21.531 41.656 5.055 1 96.81 319 ASP A CA 1
ATOM 2405 C C . ASP A 1 319 ? -20.594 40.531 4.691 1 96.81 319 ASP A C 1
ATOM 2407 O O . ASP A 1 319 ? -20.391 39.594 5.48 1 96.81 319 ASP A O 1
ATOM 2411 N N . ASP A 1 320 ? -20.062 40.594 3.486 1 97.88 320 ASP A N 1
ATOM 2412 C CA . ASP A 1 320 ? -19.125 39.562 3.023 1 97.88 320 ASP A CA 1
ATOM 2413 C C . ASP A 1 320 ? -17.922 39.469 3.965 1 97.88 320 ASP A C 1
ATOM 2415 O O . ASP A 1 320 ? -17.547 38.375 4.383 1 97.88 320 ASP A O 1
ATOM 2419 N N . LEU A 1 321 ? -17.375 40.594 4.289 1 98.12 321 LEU A N 1
ATOM 2420 C CA . LEU A 1 321 ? -16.203 40.594 5.176 1 98.12 321 LEU A CA 1
ATOM 2421 C C . LEU A 1 321 ? -16.578 40.094 6.566 1 98.12 321 LEU A C 1
ATOM 2423 O O . LEU A 1 321 ? -15.828 39.344 7.176 1 98.12 321 LEU A O 1
ATOM 2427 N N . GLN A 1 322 ? -17.734 40.562 7.105 1 98 322 GLN A N 1
ATOM 2428 C CA . GLN A 1 322 ? -18.172 40.125 8.43 1 98 322 GLN A CA 1
ATOM 2429 C C . GLN A 1 322 ? -18.422 38.625 8.469 1 98 322 GLN A C 1
ATOM 2431 O O . GLN A 1 322 ? -18 37.938 9.414 1 98 322 GLN A O 1
ATOM 2436 N N . ARG A 1 323 ? -19.031 38.094 7.414 1 98.44 323 ARG A N 1
ATOM 2437 C CA . ARG A 1 323 ? -19.297 36.656 7.32 1 98.44 323 ARG A CA 1
ATOM 2438 C C . ARG A 1 323 ? -18 35.875 7.262 1 98.44 323 ARG A C 1
ATOM 2440 O O . ARG A 1 323 ? -17.859 34.844 7.926 1 98.44 323 ARG A O 1
ATOM 2447 N N . SER A 1 324 ? -17.078 36.344 6.457 1 98.56 324 SER A N 1
ATOM 2448 C CA . SER A 1 324 ? -15.781 35.656 6.355 1 98.56 324 SER A CA 1
ATOM 2449 C C . SER A 1 324 ? -15.055 35.688 7.695 1 98.56 324 SER A C 1
ATOM 2451 O O . SER A 1 324 ? -14.469 34.656 8.094 1 98.56 324 SER A O 1
ATOM 2453 N N . PHE A 1 325 ? -15.172 36.812 8.422 1 98.31 325 PHE A N 1
ATOM 2454 C CA . PHE A 1 325 ? -14.484 36.969 9.695 1 98.31 325 PHE A CA 1
ATOM 2455 C C . PHE A 1 325 ? -15.023 36 10.742 1 98.31 325 PHE A C 1
ATOM 2457 O O . PHE A 1 325 ? -14.266 35.25 11.328 1 98.31 325 PHE A O 1
ATOM 2464 N N . TRP A 1 326 ? -16.266 36 10.93 1 98.56 326 TRP A N 1
ATOM 2465 C CA . TRP A 1 326 ? -16.891 35.188 11.969 1 98.56 326 TRP A CA 1
ATOM 2466 C C . TRP A 1 326 ? -16.766 33.688 11.641 1 98.56 326 TRP A C 1
ATOM 2468 O O . TRP A 1 326 ? -16.562 32.875 12.539 1 98.56 326 TRP A O 1
ATOM 2478 N N . SER A 1 327 ? -16.906 33.375 10.344 1 98.62 327 SER A N 1
ATOM 2479 C CA . SER A 1 327 ? -16.719 31.984 9.93 1 98.62 327 SER A CA 1
ATOM 2480 C C . SER A 1 327 ? -15.281 31.531 10.148 1 98.62 327 SER A C 1
ATOM 2482 O O . SER A 1 327 ? -15.039 30.359 10.484 1 98.62 327 SER A O 1
ATOM 2484 N N . GLY A 1 328 ? -14.344 32.406 9.883 1 98.25 328 GLY A N 1
ATOM 2485 C CA . GLY A 1 328 ? -12.945 32.094 10.148 1 98.25 328 GLY A CA 1
ATOM 2486 C C . GLY A 1 328 ? -12.656 31.828 11.609 1 98.25 328 GLY A C 1
ATOM 2487 O O . GLY A 1 328 ? -11.938 30.891 11.938 1 98.25 328 GLY A O 1
ATOM 2488 N N . LEU A 1 329 ? -13.219 32.625 12.547 1 98.38 329 LEU A N 1
ATOM 2489 C CA . LEU A 1 329 ? -13.07 32.406 13.984 1 98.38 329 LEU A CA 1
ATOM 2490 C C . LEU A 1 329 ? -13.664 31.062 14.383 1 98.38 329 LEU A C 1
ATOM 2492 O O . LEU A 1 329 ? -13.039 30.297 15.125 1 98.38 329 LEU A O 1
ATOM 2496 N N . TYR A 1 330 ? -14.859 30.812 13.867 1 98.25 330 TYR A N 1
ATOM 2497 C CA . TYR A 1 330 ? -15.586 29.578 14.125 1 98.25 330 TYR A CA 1
ATOM 2498 C C . TYR A 1 330 ? -14.727 28.359 13.797 1 98.25 330 TYR A C 1
ATOM 2500 O O . TYR A 1 330 ? -14.602 27.438 14.609 1 98.25 330 TYR A O 1
ATOM 2508 N N . ARG A 1 331 ? -14.031 28.281 12.664 1 98.12 331 ARG A N 1
ATOM 2509 C CA . ARG A 1 331 ? -13.305 27.125 12.172 1 98.12 331 ARG A CA 1
ATOM 2510 C C . ARG A 1 331 ? -12.062 26.859 13.016 1 98.12 331 ARG A C 1
ATOM 2512 O O . ARG A 1 331 ? -11.555 25.734 13.055 1 98.12 331 ARG A O 1
ATOM 2519 N N . ASN A 1 332 ? -11.562 27.859 13.727 1 98.25 332 ASN A N 1
ATOM 2520 C CA . ASN A 1 332 ? -10.367 27.703 14.547 1 98.25 332 ASN A CA 1
ATOM 2521 C C . ASN A 1 332 ? -10.68 26.922 15.836 1 98.25 332 ASN A C 1
ATOM 2523 O O . ASN A 1 332 ? -9.766 26.5 16.547 1 98.25 332 ASN A O 1
ATOM 2527 N N . MET A 1 333 ? -11.977 26.688 16.062 1 98.38 333 MET A N 1
ATOM 2528 C CA . MET A 1 333 ? -12.344 25.984 17.281 1 98.38 333 MET A CA 1
ATOM 2529 C C . MET A 1 333 ? -13.031 24.672 16.969 1 98.38 333 MET A C 1
ATOM 2531 O O . MET A 1 333 ? -13.766 24.125 17.797 1 98.38 333 MET A O 1
ATOM 2535 N N . ILE A 1 334 ? -12.883 24.188 15.695 1 98.12 334 ILE A N 1
ATOM 2536 C CA . ILE A 1 334 ? -13.297 22.844 15.305 1 98.12 334 ILE A CA 1
ATOM 2537 C C . ILE A 1 334 ? -12.195 21.844 15.625 1 98.12 334 ILE A C 1
ATOM 2539 O O . ILE A 1 334 ? -12.461 20.766 16.141 1 98.12 334 ILE A O 1
ATOM 2543 N N . SER A 1 335 ? -10.945 22.188 15.289 1 96.06 335 SER A N 1
ATOM 2544 C CA . SER A 1 335 ? -9.727 21.438 15.57 1 96.06 335 SER A CA 1
ATOM 2545 C C . SER A 1 335 ? -8.664 22.328 16.203 1 96.06 335 SER A C 1
ATOM 2547 O O . SER A 1 335 ? -8.578 23.516 15.883 1 96.06 335 SER A O 1
ATOM 2549 N N . PRO A 1 336 ? -7.84 21.719 17.062 1 97.31 336 PRO A N 1
ATOM 2550 C CA . PRO A 1 336 ? -7.73 20.359 17.609 1 97.31 336 PRO A CA 1
ATOM 2551 C C . PRO A 1 336 ? -9.008 19.891 18.297 1 97.31 336 PRO A C 1
ATOM 2553 O O . PRO A 1 336 ? -9.906 20.688 18.547 1 97.31 336 PRO A O 1
ATOM 2556 N N . GLN A 1 337 ? -9.07 18.656 18.5 1 98 337 GLN A N 1
ATOM 2557 C CA . GLN A 1 337 ? -10.281 18.078 19.062 1 98 337 GLN A CA 1
ATOM 2558 C C . GLN A 1 337 ? -10.055 17.594 20.484 1 98 337 GLN A C 1
ATOM 2560 O O . GLN A 1 337 ? -9 17.031 20.797 1 98 337 GLN A O 1
ATOM 2565 N N . ASN A 1 338 ? -11.008 17.812 21.344 1 98.38 338 ASN A N 1
ATOM 2566 C CA . ASN A 1 338 ? -10.945 17.375 22.734 1 98.38 338 ASN A CA 1
ATOM 2567 C C . ASN A 1 338 ? -11.43 15.938 22.891 1 98.38 338 ASN A C 1
ATOM 2569 O O . ASN A 1 338 ? -12.641 15.688 22.922 1 98.38 338 ASN A O 1
ATOM 2573 N N . TYR A 1 339 ? -10.477 15.008 23.047 1 98.06 339 TYR A N 1
ATOM 2574 C CA . TYR A 1 339 ? -10.766 13.586 23.203 1 98.06 339 TYR A CA 1
ATOM 2575 C C . TYR A 1 339 ? -10.602 13.156 24.656 1 98.06 339 TYR A C 1
ATOM 2577 O O . TYR A 1 339 ? -10.25 12.008 24.938 1 98.06 339 TYR A O 1
ATOM 2585 N N . THR A 1 340 ? -10.773 14.055 25.562 1 97.88 340 THR A N 1
ATOM 2586 C CA . THR A 1 340 ? -10.656 13.719 26.984 1 97.88 340 THR A CA 1
ATOM 2587 C C . THR A 1 340 ? -11.57 12.555 27.328 1 97.88 340 THR A C 1
ATOM 2589 O O . THR A 1 340 ? -12.758 12.57 27.016 1 97.88 340 THR A O 1
ATOM 2592 N N . GLY A 1 341 ? -10.984 11.562 27.953 1 97.06 341 GLY A N 1
ATOM 2593 C CA . GLY A 1 341 ? -11.727 10.375 28.344 1 97.06 341 GLY A CA 1
ATOM 2594 C C . GLY A 1 341 ? -11.797 9.328 27.25 1 97.06 341 GLY A C 1
ATOM 2595 O O . GLY A 1 341 ? -12.312 8.234 27.469 1 97.06 341 GLY A O 1
ATOM 2596 N N . GLU A 1 342 ? -11.172 9.547 26.109 1 97.94 342 GLU A N 1
ATOM 2597 C CA . GLU A 1 342 ? -11.305 8.656 24.953 1 97.94 342 GLU A CA 1
ATOM 2598 C C . GLU A 1 342 ? -9.953 8.055 24.562 1 97.94 342 GLU A C 1
ATOM 2600 O O . GLU A 1 342 ? -9.891 7.152 23.734 1 97.94 342 GLU A O 1
ATOM 2605 N N . ASN A 1 343 ? -8.836 8.562 25.094 1 97.88 343 ASN A N 1
ATOM 2606 C CA . ASN A 1 343 ? -7.523 7.988 24.812 1 97.88 343 ASN A CA 1
ATOM 2607 C C . ASN A 1 343 ? -7.375 6.602 25.422 1 97.88 343 ASN A C 1
ATOM 2609 O O . ASN A 1 343 ? -7.352 6.457 26.656 1 97.88 343 ASN A O 1
ATOM 2613 N N . PRO A 1 344 ? -7.242 5.559 24.609 1 98 344 PRO A N 1
ATOM 2614 C CA . PRO A 1 344 ? -7.156 4.203 25.156 1 98 344 PRO A CA 1
ATOM 2615 C C . PRO A 1 344 ? -5.762 3.867 25.672 1 98 344 PRO A C 1
ATOM 2617 O O . PRO A 1 344 ? -5.578 2.846 26.344 1 98 344 PRO A O 1
ATOM 2620 N N . ASN A 1 345 ? -4.77 4.633 25.453 1 97.25 345 ASN A N 1
ATOM 2621 C CA . ASN A 1 345 ? -3.377 4.277 25.703 1 97.25 345 ASN A CA 1
ATOM 2622 C C . ASN A 1 345 ? -2.926 4.707 27.094 1 97.25 345 ASN A C 1
ATOM 2624 O O . ASN A 1 345 ? -2.092 4.043 27.719 1 97.25 345 ASN A O 1
ATOM 2628 N N . TRP A 1 346 ? -3.326 5.898 27.609 1 97.81 346 TRP A N 1
ATOM 2629 C CA . TRP A 1 346 ? -3 6.367 28.938 1 97.81 346 TRP A CA 1
ATOM 2630 C C . TRP A 1 346 ? -4.07 7.324 29.469 1 97.81 346 TRP A C 1
ATOM 2632 O O . TRP A 1 346 ? -4.918 7.789 28.703 1 97.81 346 TRP A O 1
ATOM 2642 N N . ASP A 1 347 ? -4.199 7.562 30.734 1 96.62 347 ASP A N 1
ATOM 2643 C CA . ASP A 1 347 ? -5 8.57 31.422 1 96.62 347 ASP A CA 1
ATOM 2644 C C . ASP A 1 347 ? -4.215 9.211 32.562 1 96.62 347 ASP A C 1
ATOM 2646 O O . ASP A 1 347 ? -4.086 8.625 33.656 1 96.62 347 ASP A O 1
ATOM 2650 N N . SER A 1 348 ? -3.801 10.422 32.375 1 96 348 SER A N 1
ATOM 2651 C CA . SER A 1 348 ? -3.004 11.141 33.344 1 96 348 SER A CA 1
ATOM 2652 C C . SER A 1 348 ? -3.842 12.172 34.094 1 96 348 SER A C 1
ATOM 2654 O O . SER A 1 348 ? -3.314 12.953 34.906 1 96 348 SER A O 1
ATOM 2656 N N . GLY A 1 349 ? -5.055 12.219 33.812 1 97.19 349 GLY A N 1
ATOM 2657 C CA . GLY A 1 349 ? -5.898 13.266 34.375 1 97.19 349 GLY A CA 1
ATOM 2658 C C . GLY A 1 349 ? -5.758 14.594 33.656 1 97.19 349 GLY A C 1
ATOM 2659 O O . GLY A 1 349 ? -6.387 15.578 34.031 1 97.19 349 GLY A O 1
ATOM 2660 N N . VAL A 1 350 ? -4.961 14.703 32.625 1 97.44 350 VAL A N 1
ATOM 2661 C CA . VAL A 1 350 ? -4.777 15.875 31.781 1 97.44 350 VAL A CA 1
ATOM 2662 C C . VAL A 1 350 ? -5.758 15.82 30.609 1 97.44 350 VAL A C 1
ATOM 2664 O O . VAL A 1 350 ? -5.887 14.789 29.938 1 97.44 350 VAL A O 1
ATOM 2667 N N . PRO A 1 351 ? -6.527 16.906 30.391 1 97.75 351 PRO A N 1
ATOM 2668 C CA . PRO A 1 351 ? -7.359 16.906 29.188 1 97.75 351 PRO A CA 1
ATOM 2669 C C . PRO A 1 351 ? -6.574 16.516 27.922 1 97.75 351 PRO A C 1
ATOM 2671 O O . PRO A 1 351 ? -5.473 17.016 27.703 1 97.75 351 PRO A O 1
ATOM 2674 N N . TYR A 1 352 ? -7.105 15.602 27.172 1 98.12 352 TYR A N 1
ATOM 2675 C CA . TYR A 1 352 ? -6.402 15.094 26.016 1 98.12 352 TYR A CA 1
ATOM 2676 C C . TYR A 1 352 ? -6.957 15.703 24.734 1 98.12 352 TYR A C 1
ATOM 2678 O O . TYR A 1 352 ? -8.094 15.43 24.344 1 98.12 352 TYR A O 1
ATOM 2686 N N . PHE A 1 353 ? -6.188 16.562 24.094 1 98.25 353 PHE A N 1
ATOM 2687 C CA . PHE A 1 353 ? -6.496 17.078 22.766 1 98.25 353 PHE A CA 1
ATOM 2688 C C . PHE A 1 353 ? -5.742 16.297 21.703 1 98.25 353 PHE A C 1
ATOM 2690 O O . PHE A 1 353 ? -4.598 15.891 21.906 1 98.25 353 PHE A O 1
ATOM 2697 N N . ASP A 1 354 ? -6.395 16.016 20.594 1 97.5 354 ASP A N 1
ATOM 2698 C CA . ASP A 1 354 ? -5.836 15.352 19.422 1 97.5 354 ASP A CA 1
ATOM 2699 C C . ASP A 1 354 ? -6.113 16.141 18.156 1 97.5 354 ASP A C 1
ATOM 2701 O O . ASP A 1 354 ? -6.543 17.297 18.219 1 97.5 354 ASP A O 1
ATOM 2705 N N . SER A 1 355 ? -5.715 15.609 16.953 1 97 355 SER A N 1
ATOM 2706 C CA . SER A 1 355 ? -5.906 16.234 15.656 1 97 355 SER A CA 1
ATOM 2707 C C . SER A 1 355 ? -5.133 17.547 15.555 1 97 355 SER A C 1
ATOM 2709 O O . SER A 1 355 ? -5.66 18.547 15.062 1 97 355 SER A O 1
ATOM 2711 N N . TYR A 1 356 ? -3.887 17.547 16.188 1 97.56 356 TYR A N 1
ATOM 2712 C CA . TYR A 1 356 ? -2.941 18.609 15.836 1 97.56 356 TYR A CA 1
ATOM 2713 C C . TYR A 1 356 ? -2.506 18.5 14.383 1 97.56 356 TYR A C 1
ATOM 2715 O O . TYR A 1 356 ? -1.336 18.219 14.102 1 97.56 356 TYR A O 1
ATOM 2723 N N . TYR A 1 357 ? -3.416 18.781 13.359 1 95.44 357 TYR A N 1
ATOM 2724 C CA . TYR A 1 357 ? -3.281 18.422 11.953 1 95.44 357 TYR A CA 1
ATOM 2725 C C . TYR A 1 357 ? -2.982 19.641 11.102 1 95.44 357 TYR A C 1
ATOM 2727 O O . TYR A 1 357 ? -3.9 20.297 10.609 1 95.44 357 TYR A O 1
ATOM 2735 N N . CYS A 1 358 ? -1.749 20.016 10.578 1 95.12 358 CYS A N 1
ATOM 2736 C CA . CYS A 1 358 ? -0.554 19.75 11.367 1 95.12 358 CYS A CA 1
ATOM 2737 C C . CYS A 1 358 ? -0.016 21.031 11.992 1 95.12 358 CYS A C 1
ATOM 2739 O O . CYS A 1 358 ? -0.384 22.141 11.57 1 95.12 358 CYS A O 1
ATOM 2741 N N . MET A 1 359 ? 0.877 20.891 12.914 1 97 359 MET A N 1
ATOM 2742 C CA . MET A 1 359 ? 1.336 22.062 13.648 1 97 359 MET A CA 1
ATOM 2743 C C . MET A 1 359 ? 2.289 22.891 12.797 1 97 359 MET A C 1
ATOM 2745 O O . MET A 1 359 ? 2.535 24.062 13.102 1 97 359 MET A O 1
ATOM 2749 N N . TRP A 1 360 ? 2.801 22.312 11.672 1 96.56 360 TRP A N 1
ATOM 2750 C CA . TRP A 1 360 ? 3.535 23.125 10.703 1 96.56 360 TRP A CA 1
ATOM 2751 C C . TRP A 1 360 ? 2.662 24.25 10.156 1 96.56 360 TRP A C 1
ATOM 2753 O O . TRP A 1 360 ? 3.15 25.344 9.906 1 96.56 360 TRP A O 1
ATOM 2763 N N . ASP A 1 361 ? 1.391 24.047 10.086 1 96.25 361 ASP A N 1
ATOM 2764 C CA . ASP A 1 361 ? 0.423 25.016 9.602 1 96.25 361 ASP A CA 1
ATOM 2765 C C . ASP A 1 361 ? -0.108 25.875 10.75 1 96.25 361 ASP A C 1
ATOM 2767 O O . ASP A 1 361 ? -0.148 27.109 10.641 1 96.25 361 ASP A O 1
ATOM 2771 N N . SER A 1 362 ? -0.456 25.266 11.82 1 96.75 362 SER A N 1
ATOM 2772 C CA . SER A 1 362 ? -1.307 25.891 12.828 1 96.75 362 SER A CA 1
ATOM 2773 C C . SER A 1 362 ? -0.483 26.719 13.805 1 96.75 362 SER A C 1
ATOM 2775 O O . SER A 1 362 ? -1.009 27.625 14.453 1 96.75 362 SER A O 1
ATOM 2777 N N . PHE A 1 363 ? 0.813 26.5 13.953 1 97.69 363 PHE A N 1
ATOM 2778 C CA . PHE A 1 363 ? 1.575 27.219 14.961 1 97.69 363 PHE A CA 1
ATOM 2779 C C . PHE A 1 363 ? 1.663 28.703 14.602 1 97.69 363 PHE A C 1
ATOM 2781 O O . PHE A 1 363 ? 1.842 29.547 15.484 1 97.69 363 PHE A O 1
ATOM 2788 N N . ARG A 1 364 ? 1.473 29.062 13.367 1 97.5 364 ARG A N 1
ATOM 2789 C CA . ARG A 1 364 ? 1.745 30.391 12.852 1 97.5 364 ARG A CA 1
ATOM 2790 C C . ARG A 1 364 ? 0.656 31.375 13.266 1 97.5 364 ARG A C 1
ATOM 2792 O O . ARG A 1 364 ? 0.933 32.562 13.5 1 97.5 364 ARG A O 1
ATOM 2799 N N . VAL A 1 365 ? -0.56 30.812 13.266 1 98.31 365 VAL A N 1
ATOM 2800 C CA . VAL A 1 365 ? -1.644 31.781 13.414 1 98.31 365 VAL A CA 1
ATOM 2801 C C . VAL A 1 365 ? -2.756 31.188 14.273 1 98.31 365 VAL A C 1
ATOM 2803 O O . VAL A 1 365 ? -3.312 31.859 15.141 1 98.31 365 VAL A O 1
ATOM 2806 N N . GLN A 1 366 ? -3.105 29.922 14.125 1 98.25 366 GLN A N 1
ATOM 2807 C CA . GLN A 1 366 ? -4.234 29.359 14.859 1 98.25 366 GLN A CA 1
ATOM 2808 C C . GLN A 1 366 ? -3.963 29.344 16.359 1 98.25 366 GLN A C 1
ATOM 2810 O O . GLN A 1 366 ? -4.789 29.797 17.156 1 98.25 366 GLN A O 1
ATOM 2815 N N . HIS A 1 367 ? -2.828 28.766 16.781 1 98.5 367 HIS A N 1
ATOM 2816 C CA . HIS A 1 367 ? -2.537 28.641 18.203 1 98.5 367 HIS A CA 1
ATOM 2817 C C . HIS A 1 367 ? -2.361 30.016 18.859 1 98.5 367 HIS A C 1
ATOM 2819 O O . HIS A 1 367 ? -2.881 30.266 19.938 1 98.5 367 HIS A O 1
ATOM 2825 N N . PRO A 1 368 ? -1.693 30.984 18.156 1 98.38 368 PRO A N 1
ATOM 2826 C CA . PRO A 1 368 ? -1.682 32.344 18.688 1 98.38 368 PRO A CA 1
ATOM 2827 C C . PRO A 1 368 ? -3.084 32.938 18.844 1 98.38 368 PRO A C 1
ATOM 2829 O O . PRO A 1 368 ? -3.361 33.625 19.812 1 98.38 368 PRO A O 1
ATOM 2832 N N . LEU A 1 369 ? -3.93 32.656 17.875 1 98.5 369 LEU A N 1
ATOM 2833 C CA . LEU A 1 369 ? -5.297 33.156 17.953 1 98.5 369 LEU A CA 1
ATOM 2834 C C . LEU A 1 369 ? -6.023 32.594 19.156 1 98.5 369 LEU A C 1
ATOM 2836 O O . LEU A 1 369 ? -6.715 33.312 19.891 1 98.5 369 LEU A O 1
ATOM 2840 N N . LEU A 1 370 ? -5.875 31.297 19.375 1 98.38 370 LEU A N 1
ATOM 2841 C CA . LEU A 1 370 ? -6.512 30.641 20.516 1 98.38 370 LEU A CA 1
ATOM 2842 C C . LEU A 1 370 ? -5.973 31.188 21.828 1 98.38 370 LEU A C 1
ATOM 2844 O O . LEU A 1 370 ? -6.703 31.281 22.828 1 98.38 370 LEU A O 1
ATOM 2848 N N . THR A 1 371 ? -4.68 31.578 21.875 1 97.81 371 THR A N 1
ATOM 2849 C CA . THR A 1 371 ? -4.121 32.219 23.047 1 97.81 371 THR A CA 1
ATOM 2850 C C . THR A 1 371 ? -4.875 33.5 23.375 1 97.81 371 THR A C 1
ATOM 2852 O O . THR A 1 371 ? -5.035 33.844 24.547 1 97.81 371 THR A O 1
ATOM 2855 N N . VAL A 1 372 ? -5.387 34.156 22.375 1 97.5 372 VAL A N 1
ATOM 2856 C CA . VAL A 1 372 ? -6.051 35.438 22.531 1 97.5 372 VAL A CA 1
ATOM 2857 C C . VAL A 1 372 ? -7.523 35.219 22.891 1 97.5 372 VAL A C 1
ATOM 2859 O O . VAL A 1 372 ? -8.031 35.781 23.859 1 97.5 372 VAL A O 1
ATOM 2862 N N . ILE A 1 373 ? -8.234 34.344 22.188 1 97 373 ILE A N 1
ATOM 2863 C CA . ILE A 1 373 ? -9.688 34.344 22.297 1 97 373 ILE A CA 1
ATOM 2864 C C . ILE A 1 373 ? -10.148 33.188 23.172 1 97 373 ILE A C 1
ATOM 2866 O O . ILE A 1 373 ? -11.289 33.156 23.641 1 97 373 ILE A O 1
ATOM 2870 N N . ASP A 1 374 ? -9.352 32.188 23.359 1 97.31 374 ASP A N 1
ATOM 2871 C CA . ASP A 1 374 ? -9.703 31.031 24.203 1 97.31 374 ASP A CA 1
ATOM 2872 C C . ASP A 1 374 ? -8.469 30.469 24.891 1 97.31 374 ASP A C 1
ATOM 2874 O O . ASP A 1 374 ? -8.141 29.297 24.719 1 97.31 374 ASP A O 1
ATOM 2878 N N . PRO A 1 375 ? -7.785 31.234 25.766 1 97.12 375 PRO A N 1
ATOM 2879 C CA . PRO A 1 375 ? -6.535 30.812 26.406 1 97.12 375 PRO A CA 1
ATOM 2880 C C . PRO A 1 375 ? -6.715 29.594 27.297 1 97.12 375 PRO A C 1
ATOM 2882 O O . PRO A 1 375 ? -5.754 28.859 27.547 1 97.12 375 PRO A O 1
ATOM 2885 N N . VAL A 1 376 ? -7.945 29.328 27.781 1 96.44 376 VAL A N 1
ATOM 2886 C CA . VAL A 1 376 ? -8.203 28.141 28.609 1 96.44 376 VAL A CA 1
ATOM 2887 C C . VAL A 1 376 ? -8.008 26.875 27.781 1 96.44 376 VAL A C 1
ATOM 2889 O O . VAL A 1 376 ? -7.289 25.969 28.188 1 96.44 376 VAL A O 1
ATOM 2892 N N . ALA A 1 377 ? -8.648 26.812 26.625 1 97.69 377 ALA A N 1
ATOM 2893 C CA . ALA A 1 377 ? -8.477 25.656 25.734 1 97.69 377 ALA A CA 1
ATOM 2894 C C . ALA A 1 377 ? -7.023 25.531 25.281 1 97.69 377 ALA A C 1
ATOM 2896 O O . ALA A 1 377 ? -6.488 24.422 25.219 1 97.69 377 ALA A O 1
ATOM 2897 N N . GLN A 1 378 ? -6.371 26.656 24.969 1 98.38 378 GLN A N 1
ATOM 2898 C CA . GLN A 1 378 ? -4.98 26.641 24.516 1 98.38 378 GLN A CA 1
ATOM 2899 C C . GLN A 1 378 ? -4.062 26.062 25.594 1 98.38 378 GLN A C 1
ATOM 2901 O O . GLN A 1 378 ? -3.143 25.297 25.281 1 98.38 378 GLN A O 1
ATOM 2906 N N . THR A 1 379 ? -4.34 26.469 26.844 1 98.38 379 THR A N 1
ATOM 2907 C CA . THR A 1 379 ? -3.557 25.922 27.953 1 98.38 379 THR A CA 1
ATOM 2908 C C . THR A 1 379 ? -3.727 24.406 28.031 1 98.38 379 THR A C 1
ATOM 2910 O O . THR A 1 379 ? -2.756 23.672 28.25 1 98.38 379 THR A O 1
ATOM 2913 N N . GLN A 1 380 ? -4.918 23.906 27.859 1 98.38 380 GLN A N 1
ATOM 2914 C CA . GLN A 1 380 ? -5.168 22.469 27.844 1 98.38 380 GLN A CA 1
ATOM 2915 C C . GLN A 1 380 ? -4.445 21.781 26.688 1 98.38 380 GLN A C 1
ATOM 2917 O O . GLN A 1 380 ? -3.889 20.688 26.844 1 98.38 380 GLN A O 1
ATOM 2922 N N . MET A 1 381 ? -4.465 22.375 25.531 1 98.56 381 MET A N 1
ATOM 2923 C CA . MET A 1 381 ? -3.793 21.844 24.344 1 98.56 381 MET A CA 1
ATOM 2924 C C . MET A 1 381 ? -2.291 21.719 24.578 1 98.56 381 MET A C 1
ATOM 2926 O O . MET A 1 381 ? -1.677 20.719 24.234 1 98.56 381 MET A O 1
ATOM 2930 N N . VAL A 1 382 ? -1.689 22.75 25.156 1 98.75 382 VAL A N 1
ATOM 2931 C CA . VAL A 1 382 ? -0.26 22.766 25.453 1 98.75 382 VAL A CA 1
ATOM 2932 C C . VAL A 1 382 ? 0.067 21.672 26.469 1 98.75 382 VAL A C 1
ATOM 2934 O O . VAL A 1 382 ? 1.046 20.938 26.312 1 98.75 382 VAL A O 1
ATOM 2937 N N . ASN A 1 383 ? -0.75 21.562 27.5 1 98.75 383 ASN A N 1
ATOM 2938 C CA . ASN A 1 383 ? -0.547 20.516 28.484 1 98.75 383 ASN A CA 1
ATOM 2939 C C . ASN A 1 383 ? -0.717 19.125 27.875 1 98.75 383 ASN A C 1
ATOM 2941 O O . ASN A 1 383 ? -0.039 18.172 28.266 1 98.75 383 ASN A O 1
ATOM 2945 N N . SER A 1 384 ? -1.631 18.969 26.953 1 98.56 384 SER A N 1
ATOM 2946 C CA . SER A 1 384 ? -1.809 17.703 26.234 1 98.56 384 SER A CA 1
ATOM 2947 C C . SER A 1 384 ? -0.555 17.328 25.453 1 98.56 384 SER A C 1
ATOM 2949 O O . SER A 1 384 ? -0.153 16.172 25.438 1 98.56 384 SER A O 1
ATOM 2951 N N . LEU A 1 385 ? 0.074 18.266 24.781 1 98.69 385 LEU A N 1
ATOM 2952 C CA . LEU A 1 385 ? 1.32 18.031 24.062 1 98.69 385 LEU A CA 1
ATOM 2953 C C . LEU A 1 385 ? 2.404 17.516 25 1 98.69 385 LEU A C 1
ATOM 2955 O O . LEU A 1 385 ? 3.119 16.562 24.672 1 98.69 385 LEU A O 1
ATOM 2959 N N . LEU A 1 386 ? 2.518 18.156 26.172 1 98.81 386 LEU A N 1
ATOM 2960 C CA . LEU A 1 386 ? 3.516 17.75 27.141 1 98.81 386 LEU A CA 1
ATOM 2961 C C . LEU A 1 386 ? 3.193 16.359 27.688 1 98.81 386 LEU A C 1
ATOM 2963 O O . LEU A 1 386 ? 4.102 15.57 27.969 1 98.81 386 LEU A O 1
ATOM 2967 N N . ASP A 1 387 ? 1.916 16.078 27.812 1 98.62 387 ASP A N 1
ATOM 2968 C CA . ASP A 1 387 ? 1.503 14.75 28.281 1 98.62 387 ASP A CA 1
ATOM 2969 C C . ASP A 1 387 ? 1.84 13.68 27.234 1 98.62 387 ASP A C 1
ATOM 2971 O O . ASP A 1 387 ? 2.25 12.578 27.594 1 98.62 387 ASP A O 1
ATOM 2975 N N . ILE A 1 388 ? 1.639 13.922 25.984 1 98.5 388 ILE A N 1
ATOM 2976 C CA . ILE A 1 388 ? 2.031 13.031 24.906 1 98.5 388 ILE A CA 1
ATOM 2977 C C . ILE A 1 388 ? 3.533 12.766 24.969 1 98.5 388 ILE A C 1
ATOM 2979 O O . ILE A 1 388 ? 3.977 11.625 24.844 1 98.5 388 ILE A O 1
ATOM 2983 N N . TYR A 1 389 ? 4.312 13.828 25.203 1 98.44 389 TYR A N 1
ATOM 2984 C CA . TYR A 1 389 ? 5.754 13.672 25.344 1 98.44 389 TYR A CA 1
ATOM 2985 C C . TYR A 1 389 ? 6.086 12.719 26.484 1 98.44 389 TYR A C 1
ATOM 2987 O O . TYR A 1 389 ? 6.934 11.836 26.344 1 98.44 389 TYR A O 1
ATOM 2995 N N . LYS A 1 390 ? 5.473 12.898 27.547 1 98.5 390 LYS A N 1
ATOM 2996 C CA . LYS A 1 390 ? 5.742 12.055 28.703 1 98.5 390 LYS A CA 1
ATOM 2997 C C . LYS A 1 390 ? 5.488 10.586 28.391 1 98.5 390 LYS A C 1
ATOM 2999 O O . LYS A 1 390 ? 6.199 9.711 28.875 1 98.5 390 LYS A O 1
ATOM 3004 N N . HIS A 1 391 ? 4.559 10.312 27.578 1 98.25 391 HIS A N 1
ATOM 3005 C CA . HIS A 1 391 ? 4.125 8.938 27.391 1 98.25 391 HIS A CA 1
ATOM 3006 C C . HIS A 1 391 ? 4.742 8.336 26.125 1 98.25 391 HIS A C 1
ATOM 3008 O O . HIS A 1 391 ? 4.98 7.129 26.062 1 98.25 391 HIS A O 1
ATOM 3014 N N . GLU A 1 392 ? 5.02 9.172 25.156 1 97.44 392 GLU A N 1
ATOM 3015 C CA . GLU A 1 392 ? 5.48 8.641 23.875 1 97.44 392 GLU A CA 1
ATOM 3016 C C . GLU A 1 392 ? 6.941 9 23.625 1 97.44 392 GLU A C 1
ATOM 3018 O O . GLU A 1 392 ? 7.547 8.531 22.656 1 97.44 392 GLU A O 1
ATOM 3023 N N . GLY A 1 393 ? 7.453 9.883 24.406 1 98.12 393 GLY A N 1
ATOM 3024 C CA . GLY A 1 393 ? 8.883 10.156 24.391 1 98.12 393 GLY A CA 1
ATOM 3025 C C . GLY A 1 393 ? 9.25 11.336 23.516 1 98.12 393 GLY A C 1
ATOM 3026 O O . GLY A 1 393 ? 10.375 11.836 23.578 1 98.12 393 GLY A O 1
ATOM 3027 N N . TRP A 1 394 ? 8.344 11.82 22.672 1 98.38 394 TRP A N 1
ATOM 3028 C CA . TRP A 1 394 ? 8.594 12.945 21.766 1 98.38 394 TRP A CA 1
ATOM 3029 C C . TRP A 1 394 ? 7.371 13.859 21.688 1 98.38 394 TRP A C 1
ATOM 3031 O O . TRP A 1 394 ? 6.238 13.406 21.859 1 98.38 394 TRP A O 1
ATOM 3041 N N . LEU A 1 395 ? 7.613 15.133 21.438 1 98.12 395 LEU A N 1
ATOM 3042 C CA . LEU A 1 395 ? 6.527 16.016 21.016 1 98.12 395 LEU A CA 1
ATOM 3043 C C . LEU A 1 395 ? 6.074 15.664 19.594 1 98.12 395 LEU A C 1
ATOM 3045 O O . LEU A 1 395 ? 6.898 15.336 18.75 1 98.12 395 LEU A O 1
ATOM 3049 N N . PRO A 1 396 ? 4.801 15.703 19.422 1 95.19 396 PRO A N 1
ATOM 3050 C CA . PRO A 1 396 ? 4.344 15.469 18.047 1 95.19 396 PRO A CA 1
ATOM 3051 C C . PRO A 1 396 ? 4.551 16.688 17.141 1 95.19 396 PRO A C 1
ATOM 3053 O O . PRO A 1 396 ? 4.602 17.812 17.625 1 95.19 396 PRO A O 1
ATOM 3056 N N . ASP A 1 397 ? 4.754 16.5 15.844 1 91.5 397 ASP A N 1
ATOM 3057 C CA . ASP A 1 397 ? 4.688 17.578 14.875 1 91.5 397 ASP A CA 1
ATOM 3058 C C . ASP A 1 397 ? 3.334 17.609 14.164 1 91.5 397 ASP A C 1
ATOM 3060 O O . ASP A 1 397 ? 2.82 18.672 13.828 1 91.5 397 ASP A O 1
ATOM 3064 N N . CYS A 1 398 ? 2.875 16.438 13.812 1 96 398 CYS A N 1
ATOM 3065 C CA . CYS A 1 398 ? 1.523 16.188 13.32 1 96 398 CYS A CA 1
ATOM 3066 C C . CYS A 1 398 ? 0.871 15.039 14.07 1 96 398 CYS A C 1
ATOM 3068 O O . CYS A 1 398 ? 1.562 14.141 14.562 1 96 398 CYS A O 1
ATOM 3070 N N . ARG A 1 399 ? -0.414 15.148 14.25 1 96.94 399 ARG A N 1
ATOM 3071 C CA . ARG A 1 399 ? -1.129 14.102 14.969 1 96.94 399 ARG A CA 1
ATOM 3072 C C . ARG A 1 399 ? -2.588 14.031 14.539 1 96.94 399 ARG A C 1
ATOM 3074 O O . ARG A 1 399 ? -3.234 15.062 14.352 1 96.94 399 ARG A O 1
ATOM 3081 N N . MET A 1 400 ? -3.117 12.812 14.32 1 97.06 400 MET A N 1
ATOM 3082 C CA . MET A 1 400 ? -4.539 12.617 14.047 1 97.06 400 MET A CA 1
ATOM 3083 C C . MET A 1 400 ? -4.984 11.219 14.461 1 97.06 400 MET A C 1
ATOM 3085 O O . MET A 1 400 ? -4.223 10.258 14.336 1 97.06 400 MET A O 1
ATOM 3089 N N . SER A 1 401 ? -6.09 11.055 14.977 1 97 401 SER A N 1
ATOM 3090 C CA . SER A 1 401 ? -6.715 9.797 15.367 1 97 401 SER A CA 1
ATOM 3091 C C . SER A 1 401 ? -5.781 8.969 16.234 1 97 401 SER A C 1
ATOM 3093 O O . SER A 1 401 ? -5.609 7.766 16.016 1 97 401 SER A O 1
ATOM 3095 N N . LEU A 1 402 ? -5.055 9.617 17.141 1 97.19 402 LEU A N 1
ATOM 3096 C CA . LEU A 1 402 ? -4.188 9.016 18.141 1 97.19 402 LEU A CA 1
ATOM 3097 C C . LEU A 1 402 ? -2.861 8.586 17.531 1 97.19 402 LEU A C 1
ATOM 3099 O O . LEU A 1 402 ? -2.033 7.969 18.203 1 97.19 402 LEU A O 1
ATOM 3103 N N . CYS A 1 403 ? -2.621 8.922 16.266 1 97.88 403 CYS A N 1
ATOM 3104 C CA . CYS A 1 403 ? -1.444 8.438 15.562 1 97.88 403 CYS A CA 1
ATOM 3105 C C . CYS A 1 403 ? -0.426 9.555 15.359 1 97.88 403 CYS A C 1
ATOM 3107 O O . CYS A 1 403 ? -0.788 10.727 15.32 1 97.88 403 CYS A O 1
ATOM 3109 N N . LYS A 1 404 ? 0.853 9.18 15.266 1 97.56 404 LYS A N 1
ATOM 3110 C CA . LYS A 1 404 ? 1.91 10.117 14.898 1 97.56 404 LYS A CA 1
ATOM 3111 C C . LYS A 1 404 ? 1.817 10.508 13.43 1 97.56 404 LYS A C 1
ATOM 3113 O O . LYS A 1 404 ? 1.78 9.641 12.555 1 97.56 404 LYS A O 1
ATOM 3118 N N . GLY A 1 405 ? 1.705 11.781 13.195 1 96.94 405 GLY A N 1
ATOM 3119 C CA . GLY A 1 405 ? 1.611 12.273 11.828 1 96.94 405 GLY A CA 1
ATOM 3120 C C . GLY A 1 405 ? 2.953 12.68 11.25 1 96.94 405 GLY A C 1
ATOM 3121 O O . GLY A 1 405 ? 3.918 12.891 11.984 1 96.94 405 GLY A O 1
ATOM 3122 N N . TRP A 1 406 ? 3.109 12.828 9.992 1 96.31 406 TRP A N 1
ATOM 3123 C CA . TRP A 1 406 ? 4.363 13.094 9.289 1 96.31 406 TRP A CA 1
ATOM 3124 C C . TRP A 1 406 ? 4.875 14.5 9.594 1 96.31 406 TRP A C 1
ATOM 3126 O O . TRP A 1 406 ? 4.09 15.445 9.664 1 96.31 406 TRP A O 1
ATOM 3136 N N . THR A 1 407 ? 6.172 14.586 9.711 1 95.88 407 THR A N 1
ATOM 3137 C CA . THR A 1 407 ? 6.828 15.867 9.922 1 95.88 407 THR A CA 1
ATOM 3138 C C . THR A 1 407 ? 7.039 16.594 8.602 1 95.88 407 THR A C 1
ATOM 3140 O O . THR A 1 407 ? 7.637 16.047 7.672 1 95.88 407 THR A O 1
ATOM 3143 N N . GLN A 1 408 ? 6.676 17.75 8.516 1 93.12 408 GLN A N 1
ATOM 3144 C CA . GLN A 1 408 ? 6.758 18.516 7.273 1 93.12 408 GLN A CA 1
ATOM 3145 C C . GLN A 1 408 ? 8.016 19.375 7.242 1 93.12 408 GLN A C 1
ATOM 3147 O O . GLN A 1 408 ? 8.508 19.719 6.164 1 93.12 408 GLN A O 1
ATOM 3152 N N . GLY A 1 409 ? 8.547 19.797 8.328 1 92 409 GLY A N 1
ATOM 3153 C CA . GLY A 1 409 ? 9.695 20.672 8.445 1 92 409 GLY A CA 1
ATOM 3154 C C . GLY A 1 409 ? 10.406 20.547 9.781 1 92 409 GLY A C 1
ATOM 3155 O O . GLY A 1 409 ? 10.945 19.484 10.102 1 92 409 GLY A O 1
ATOM 3156 N N . GLY A 1 410 ? 10.406 21.641 10.586 1 94.5 410 GLY A N 1
ATOM 3157 C CA . GLY A 1 410 ? 11.023 21.641 11.898 1 94.5 410 GLY A CA 1
ATOM 3158 C C . GLY A 1 410 ? 10.172 20.984 12.961 1 94.5 410 GLY A C 1
ATOM 3159 O O . GLY A 1 410 ? 9.211 20.281 12.641 1 94.5 410 GLY A O 1
ATOM 3160 N N . SER A 1 411 ? 10.648 20.969 14.211 1 97.06 411 SER A N 1
ATOM 3161 C CA . SER A 1 411 ? 9.875 20.516 15.367 1 97.06 411 SER A CA 1
ATOM 3162 C C . SER A 1 411 ? 8.922 21.609 15.852 1 97.06 411 SER A C 1
ATOM 3164 O O . SER A 1 411 ? 9.234 22.344 16.781 1 97.06 411 SER A O 1
ATOM 3166 N N . ASN A 1 412 ? 7.738 21.609 15.336 1 96.81 412 ASN A N 1
ATOM 3167 C CA . ASN A 1 412 ? 6.84 22.766 15.375 1 96.81 412 ASN A CA 1
ATOM 3168 C C . ASN A 1 412 ? 6.129 22.859 16.719 1 96.81 412 ASN A C 1
ATOM 3170 O O . ASN A 1 412 ? 5.703 23.953 17.125 1 96.81 412 ASN A O 1
ATOM 3174 N N . ALA A 1 413 ? 5.938 21.75 17.438 1 98.25 413 ALA A N 1
ATOM 3175 C CA . ALA A 1 413 ? 5.375 21.828 18.781 1 98.25 413 ALA A CA 1
ATOM 3176 C C . ALA A 1 413 ? 6.211 22.75 19.672 1 98.25 413 ALA A C 1
ATOM 3178 O O . ALA A 1 413 ? 5.688 23.375 20.594 1 98.25 413 ALA A O 1
ATOM 3179 N N . ASP A 1 414 ? 7.555 22.906 19.359 1 98.5 414 ASP A N 1
ATOM 3180 C CA . ASP A 1 414 ? 8.445 23.828 20.078 1 98.5 414 ASP A CA 1
ATOM 3181 C C . ASP A 1 414 ? 7.891 25.25 20.062 1 98.5 414 ASP A C 1
ATOM 3183 O O . ASP A 1 414 ? 7.867 25.906 21.109 1 98.5 414 ASP A O 1
ATOM 3187 N N . ILE A 1 415 ? 7.438 25.625 18.891 1 98.62 415 ILE A N 1
ATOM 3188 C CA . ILE A 1 415 ? 6.988 27 18.703 1 98.62 415 ILE A CA 1
ATOM 3189 C C . ILE A 1 415 ? 5.664 27.219 19.453 1 98.62 415 ILE A C 1
ATOM 3191 O O . ILE A 1 415 ? 5.457 28.266 20.062 1 98.62 415 ILE A O 1
ATOM 3195 N N . VAL A 1 416 ? 4.781 26.172 19.406 1 98.75 416 VAL A N 1
ATOM 3196 C CA . VAL A 1 416 ? 3.5 26.266 20.094 1 98.75 416 VAL A CA 1
ATOM 3197 C C . VAL A 1 416 ? 3.734 26.453 21.594 1 98.75 416 VAL A C 1
ATOM 3199 O O . VAL A 1 416 ? 3.102 27.297 22.234 1 98.75 416 VAL A O 1
ATOM 3202 N N . LEU A 1 417 ? 4.68 25.719 22.172 1 98.88 417 LEU A N 1
ATOM 3203 C CA . LEU A 1 417 ? 4.984 25.781 23.594 1 98.88 417 LEU A CA 1
ATOM 3204 C C . LEU A 1 417 ? 5.586 27.141 23.969 1 98.88 417 LEU A C 1
ATOM 3206 O O . LEU A 1 417 ? 5.16 27.766 24.938 1 98.88 417 LEU A O 1
ATOM 3210 N N . VAL A 1 418 ? 6.508 27.609 23.188 1 98.88 418 VAL A N 1
ATOM 3211 C CA . VAL A 1 418 ? 7.219 28.844 23.531 1 98.88 418 VAL A CA 1
ATOM 3212 C C . VAL A 1 418 ? 6.305 30.047 23.297 1 98.88 418 VAL A C 1
ATOM 3214 O O . VAL A 1 418 ? 6.367 31.031 24.047 1 98.88 418 VAL A O 1
ATOM 3217 N N . ASP A 1 419 ? 5.473 29.969 22.281 1 98.81 419 ASP A N 1
ATOM 3218 C CA . ASP A 1 419 ? 4.477 31.016 22.078 1 98.81 419 ASP A CA 1
ATOM 3219 C C . ASP A 1 419 ? 3.59 31.172 23.312 1 98.81 419 ASP A C 1
ATOM 3221 O O . ASP A 1 419 ? 3.293 32.281 23.734 1 98.81 419 ASP A O 1
ATOM 3225 N N . ALA A 1 420 ? 3.125 30.047 23.875 1 98.69 420 ALA A N 1
ATOM 3226 C CA . ALA A 1 420 ? 2.324 30.062 25.094 1 98.69 420 ALA A CA 1
ATOM 3227 C C . ALA A 1 420 ? 3.105 30.672 26.25 1 98.69 420 ALA A C 1
ATOM 3229 O O . ALA A 1 420 ? 2.543 31.406 27.078 1 98.69 420 ALA A O 1
ATOM 3230 N N . TYR A 1 421 ? 4.379 30.391 26.359 1 98.69 421 TYR A N 1
ATOM 3231 C CA . TYR A 1 421 ? 5.223 30.891 27.438 1 98.69 421 TYR A CA 1
ATOM 3232 C C . TYR A 1 421 ? 5.367 32.406 27.375 1 98.69 421 TYR A C 1
ATOM 3234 O O . TYR A 1 421 ? 5.113 33.094 28.359 1 98.69 421 TYR A O 1
ATOM 3242 N N . VAL A 1 422 ? 5.77 32.938 26.141 1 98.38 422 VAL A N 1
ATOM 3243 C CA . VAL A 1 422 ? 6.09 34.344 26.016 1 98.38 422 VAL A CA 1
ATOM 3244 C C . VAL A 1 422 ? 4.809 35.188 26.094 1 98.38 422 VAL A C 1
ATOM 3246 O O . VAL A 1 422 ? 4.859 36.406 26.328 1 98.38 422 VAL A O 1
ATOM 3249 N N . LYS A 1 423 ? 3.672 34.594 25.953 1 97.5 423 LYS A N 1
ATOM 3250 C CA . LYS A 1 423 ? 2.398 35.281 26.031 1 97.5 423 LYS A CA 1
ATOM 3251 C C . LYS A 1 423 ? 1.691 35 27.359 1 97.5 423 LYS A C 1
ATOM 3253 O O . LYS A 1 423 ? 0.486 35.25 27.484 1 97.5 423 LYS A O 1
ATOM 3258 N N . ASN A 1 424 ? 2.365 34.406 28.312 1 95.62 424 ASN A N 1
ATOM 3259 C CA . ASN A 1 424 ? 2.094 34.344 29.734 1 95.62 424 ASN A CA 1
ATOM 3260 C C . ASN A 1 424 ? 0.919 33.438 30.047 1 95.62 424 ASN A C 1
ATOM 3262 O O . ASN A 1 424 ? 0.092 33.75 30.906 1 95.62 424 ASN A O 1
ATOM 3266 N N . LEU A 1 425 ? 0.759 32.438 29.203 1 96.75 425 LEU A N 1
ATOM 3267 C CA . LEU A 1 425 ? -0.154 31.406 29.688 1 96.75 425 LEU A CA 1
ATOM 3268 C C . LEU A 1 425 ? 0.384 30.734 30.938 1 96.75 425 LEU A C 1
ATOM 3270 O O . LEU A 1 425 ? 1.597 30.578 31.094 1 96.75 425 LEU A O 1
ATOM 3274 N N . THR A 1 426 ? -0.528 30.359 31.891 1 95.38 426 THR A N 1
ATOM 3275 C CA . THR A 1 426 ? -0.114 29.828 33.188 1 95.38 426 THR A CA 1
ATOM 3276 C C . THR A 1 426 ? -0.589 28.391 33.344 1 95.38 426 THR A C 1
ATOM 3278 O O . THR A 1 426 ? -1.256 27.844 32.469 1 95.38 426 THR A O 1
ATOM 3281 N N . SER A 1 427 ? -0.181 27.688 34.344 1 97 427 SER A N 1
ATOM 3282 C CA . SER A 1 427 ? -0.537 26.328 34.688 1 97 427 SER A CA 1
ATOM 3283 C C . SER A 1 427 ? 0.092 25.328 33.719 1 97 427 SER A C 1
ATOM 3285 O O . SER A 1 427 ? -0.552 24.359 33.312 1 97 427 SER A O 1
ATOM 3287 N N . ILE A 1 428 ? 1.267 25.641 33.312 1 98.5 428 ILE A N 1
ATOM 3288 C CA . ILE A 1 428 ? 2.037 24.781 32.406 1 98.5 428 ILE A CA 1
ATOM 3289 C C . ILE A 1 428 ? 3.393 24.469 33.031 1 98.5 428 ILE A C 1
ATOM 3291 O O . ILE A 1 428 ? 4.023 25.344 33.625 1 98.5 428 ILE A O 1
ATOM 3295 N N . ASP A 1 429 ? 3.838 23.219 33.031 1 98.69 429 ASP A N 1
ATOM 3296 C CA . ASP A 1 429 ? 5.16 22.828 33.5 1 98.69 429 ASP A CA 1
ATOM 3297 C C . ASP A 1 429 ? 6.246 23.219 32.5 1 98.69 429 ASP A C 1
ATOM 3299 O O . ASP A 1 429 ? 6.645 22.406 31.656 1 98.69 429 ASP A O 1
ATOM 3303 N N . TRP A 1 430 ? 6.801 24.375 32.719 1 98.75 430 TRP A N 1
ATOM 3304 C CA . TRP A 1 430 ? 7.742 24.938 31.766 1 98.75 430 TRP A CA 1
ATOM 3305 C C . TRP A 1 430 ? 9.078 24.203 31.828 1 98.75 430 TRP A C 1
ATOM 3307 O O . TRP A 1 430 ? 9.82 24.172 30.844 1 98.75 430 TRP A O 1
ATOM 3317 N N . LYS A 1 431 ? 9.461 23.609 32.938 1 98.69 431 LYS A N 1
ATOM 3318 C CA . LYS A 1 431 ? 10.664 22.781 33 1 98.69 431 LYS A CA 1
ATOM 3319 C C . LYS A 1 431 ? 10.523 21.547 32.125 1 98.69 431 LYS A C 1
ATOM 3321 O O . LYS A 1 431 ? 11.484 21.156 31.453 1 98.69 431 LYS A O 1
ATOM 3326 N N . LEU A 1 432 ? 9.344 20.906 32.219 1 98.81 432 LEU A N 1
ATOM 3327 C CA . LEU A 1 432 ? 9.07 19.781 31.344 1 98.81 432 LEU A CA 1
ATOM 3328 C C . LEU A 1 432 ? 9.109 20.219 29.875 1 98.81 432 LEU A C 1
ATOM 3330 O O . LEU A 1 432 ? 9.602 19.469 29.016 1 98.81 432 LEU A O 1
ATOM 3334 N N . ALA A 1 433 ? 8.531 21.391 29.578 1 98.88 433 ALA A N 1
ATOM 3335 C CA . ALA A 1 433 ? 8.57 21.938 28.219 1 98.88 433 ALA A CA 1
ATOM 3336 C C . ALA A 1 433 ? 10.008 22.109 27.734 1 98.88 433 ALA A C 1
ATOM 3338 O O . ALA A 1 433 ? 10.336 21.766 26.609 1 98.88 433 ALA A O 1
ATOM 3339 N N . LEU A 1 434 ? 10.852 22.672 28.625 1 98.88 434 LEU A N 1
ATOM 3340 C CA . LEU A 1 434 ? 12.258 22.859 28.281 1 98.88 434 LEU A CA 1
ATOM 3341 C C . LEU A 1 434 ? 12.93 21.516 27.984 1 98.88 434 LEU A C 1
ATOM 3343 O O . LEU A 1 434 ? 13.695 21.406 27.031 1 98.88 434 LEU A O 1
ATOM 3347 N N . GLU A 1 435 ? 12.664 20.578 28.812 1 98.81 435 GLU A N 1
ATOM 3348 C CA . GLU A 1 435 ? 13.203 19.234 28.609 1 98.81 435 GLU A CA 1
ATOM 3349 C C . GLU A 1 435 ? 12.773 18.672 27.25 1 98.81 435 GLU A C 1
ATOM 3351 O O . GLU A 1 435 ? 13.602 18.156 26.5 1 98.81 435 GLU A O 1
ATOM 3356 N N . ALA A 1 436 ? 11.453 18.734 26.938 1 98.88 436 ALA A N 1
ATOM 3357 C CA . ALA A 1 436 ? 10.891 18.172 25.719 1 98.88 436 ALA A CA 1
ATOM 3358 C C . ALA A 1 436 ? 11.484 18.828 24.484 1 98.88 436 ALA A C 1
ATOM 3360 O O . ALA A 1 436 ? 11.867 18.156 23.516 1 98.88 436 ALA A O 1
ATOM 3361 N N . ILE A 1 437 ? 11.57 20.188 24.484 1 98.88 437 ILE A N 1
ATOM 3362 C CA . ILE A 1 437 ? 12.102 20.922 23.344 1 98.88 437 ILE A CA 1
ATOM 3363 C C . ILE A 1 437 ? 13.594 20.641 23.188 1 98.88 437 ILE A C 1
ATOM 3365 O O . ILE A 1 437 ? 14.094 20.516 22.062 1 98.88 437 ILE A O 1
ATOM 3369 N N . THR A 1 438 ? 14.289 20.531 24.328 1 98.88 438 THR A N 1
ATOM 3370 C CA . THR A 1 438 ? 15.719 20.219 24.281 1 98.88 438 THR A CA 1
ATOM 3371 C C . THR A 1 438 ? 15.945 18.844 23.656 1 98.88 438 THR A C 1
ATOM 3373 O O . THR A 1 438 ? 16.891 18.641 22.891 1 98.88 438 THR A O 1
ATOM 3376 N N . LYS A 1 439 ? 15.148 17.906 24 1 98.69 439 LYS A N 1
ATOM 3377 C CA . LYS A 1 439 ? 15.273 16.578 23.422 1 98.69 439 LYS A CA 1
ATOM 3378 C C . LYS A 1 439 ? 15.156 16.641 21.891 1 98.69 439 LYS A C 1
ATOM 3380 O O . LYS A 1 439 ? 15.945 16.016 21.188 1 98.69 439 LYS A O 1
ATOM 3385 N N . ASP A 1 440 ? 14.148 17.328 21.375 1 98.5 440 ASP A N 1
ATOM 3386 C CA . ASP A 1 440 ? 14.008 17.516 19.938 1 98.5 440 ASP A CA 1
ATOM 3387 C C . ASP A 1 440 ? 15.297 18.062 19.328 1 98.5 440 ASP A C 1
ATOM 3389 O O . ASP A 1 440 ? 15.688 17.672 18.234 1 98.5 440 ASP A O 1
ATOM 3393 N N . ALA A 1 441 ? 15.93 18.984 20.016 1 98.62 441 ALA A N 1
ATOM 3394 C CA . ALA A 1 441 ? 17.078 19.719 19.5 1 98.62 441 ALA A CA 1
ATOM 3395 C C . ALA A 1 441 ? 18.344 18.875 19.578 1 98.62 441 ALA A C 1
ATOM 3397 O O . ALA A 1 441 ? 19.312 19.125 18.844 1 98.62 441 ALA A O 1
ATOM 3398 N N . GLU A 1 442 ? 18.328 17.844 20.469 1 98.62 442 GLU A N 1
ATOM 3399 C CA . GLU A 1 442 ? 19.625 17.25 20.797 1 98.62 442 GLU A CA 1
ATOM 3400 C C . GLU A 1 442 ? 19.656 15.766 20.484 1 98.62 442 GLU A C 1
ATOM 3402 O O . GLU A 1 442 ? 20.734 15.195 20.266 1 98.62 442 GLU A O 1
ATOM 3407 N N . GLU A 1 443 ? 18.547 15.125 20.5 1 98.38 443 GLU A N 1
ATOM 3408 C CA . GLU A 1 443 ? 18.484 13.68 20.266 1 98.38 443 GLU A CA 1
ATOM 3409 C C . GLU A 1 443 ? 17.781 13.367 18.953 1 98.38 443 GLU A C 1
ATOM 3411 O O . GLU A 1 443 ? 16.719 13.914 18.656 1 98.38 443 GLU A O 1
ATOM 3416 N N . GLU A 1 444 ? 18.375 12.516 18.172 1 97.75 444 GLU A N 1
ATOM 3417 C CA . GLU A 1 444 ? 17.797 12.125 16.891 1 97.75 444 GLU A CA 1
ATOM 3418 C C . GLU A 1 444 ? 17.062 10.789 17.016 1 97.75 444 GLU A C 1
ATOM 3420 O O . GLU A 1 444 ? 17.641 9.781 17.406 1 97.75 444 GLU A O 1
ATOM 3425 N N . PRO A 1 445 ? 15.789 10.75 16.734 1 97.56 445 PRO A N 1
ATOM 3426 C CA . PRO A 1 445 ? 15.07 9.477 16.734 1 97.56 445 PRO A CA 1
ATOM 3427 C C . PRO A 1 445 ? 15.383 8.625 15.5 1 97.56 445 PRO A C 1
ATOM 3429 O O . PRO A 1 445 ? 15.875 9.148 14.492 1 97.56 445 PRO A O 1
ATOM 3432 N N . LEU A 1 446 ? 15.07 7.309 15.586 1 96.81 446 LEU A N 1
ATOM 3433 C CA . LEU A 1 446 ? 15.203 6.422 14.438 1 96.81 446 LEU A CA 1
ATOM 3434 C C . LEU A 1 446 ? 14.312 6.887 13.289 1 96.81 446 LEU A C 1
ATOM 3436 O O . LEU A 1 446 ? 14.703 6.805 12.125 1 96.81 446 LEU A O 1
ATOM 3440 N N . GLU A 1 447 ? 13.086 7.375 13.664 1 96.75 447 GLU A N 1
ATOM 3441 C CA . GLU A 1 447 ? 12.125 7.859 12.68 1 96.75 447 GLU A CA 1
ATOM 3442 C C . GLU A 1 447 ? 11.836 9.344 12.883 1 96.75 447 GLU A C 1
ATOM 3444 O O . GLU A 1 447 ? 10.844 9.711 13.508 1 96.75 447 GLU A O 1
ATOM 3449 N N . TRP A 1 448 ? 12.617 10.164 12.281 1 96.62 448 TRP A N 1
ATOM 3450 C CA . TRP A 1 448 ? 12.336 11.586 12.391 1 96.62 448 TRP A CA 1
ATOM 3451 C C . TRP A 1 448 ? 11.312 12.023 11.344 1 96.62 448 TRP A C 1
ATOM 3453 O O . TRP A 1 448 ? 10.961 13.203 11.258 1 96.62 448 TRP A O 1
ATOM 3463 N N . SER A 1 449 ? 10.75 11.008 10.578 1 95.94 449 SER A N 1
ATOM 3464 C CA . SER A 1 449 ? 9.641 11.266 9.656 1 95.94 449 SER A CA 1
ATOM 3465 C C . SER A 1 449 ? 8.375 11.656 10.422 1 95.94 449 SER A C 1
ATOM 3467 O O . SER A 1 449 ? 7.457 12.234 9.844 1 95.94 449 SER A O 1
ATOM 3469 N N . TYR A 1 450 ? 8.297 11.336 11.742 1 96.88 450 TYR A N 1
ATOM 3470 C CA . TYR A 1 450 ? 7.066 11.703 12.438 1 96.88 450 TYR A CA 1
ATOM 3471 C C . TYR A 1 450 ? 7.355 12.141 13.867 1 96.88 450 TYR A C 1
ATOM 3473 O O . TYR A 1 450 ? 6.434 12.305 14.664 1 96.88 450 TYR A O 1
ATOM 3481 N N . GLN A 1 451 ? 8.633 12.344 14.32 1 96.94 451 GLN A N 1
ATOM 3482 C CA . GLN A 1 451 ? 8.961 12.852 15.648 1 96.94 451 GLN A CA 1
ATOM 3483 C C . GLN A 1 451 ? 10.391 13.391 15.688 1 96.94 451 GLN A C 1
ATOM 3485 O O . GLN A 1 451 ? 11.258 12.914 14.953 1 96.94 451 GLN A O 1
ATOM 3490 N N . GLY A 1 452 ? 10.633 14.414 16.469 1 97.25 452 GLY A N 1
ATOM 3491 C CA . GLY A 1 452 ? 11.961 14.969 16.656 1 97.25 452 GLY A CA 1
ATOM 3492 C C . GLY A 1 452 ? 12.523 15.609 15.398 1 97.25 452 GLY A C 1
ATOM 3493 O O . GLY A 1 452 ? 11.766 16.141 14.578 1 97.25 452 GLY A O 1
ATOM 3494 N N . ARG A 1 453 ? 13.875 15.719 15.383 1 97.88 453 ARG A N 1
ATOM 3495 C CA . ARG A 1 453 ? 14.594 16.297 14.258 1 97.88 453 ARG A CA 1
ATOM 3496 C C . ARG A 1 453 ? 15.578 15.297 13.656 1 97.88 453 ARG A C 1
ATOM 3498 O O . ARG A 1 453 ? 16.078 14.414 14.359 1 97.88 453 ARG A O 1
ATOM 3505 N N . GLY A 1 454 ? 15.75 15.391 12.383 1 96.62 454 GLY A N 1
ATOM 3506 C CA . GLY A 1 454 ? 16.719 14.547 11.703 1 96.62 454 GLY A CA 1
ATOM 3507 C C . GLY A 1 454 ? 17.969 15.305 11.266 1 96.62 454 GLY A C 1
ATOM 3508 O O . GLY A 1 454 ? 17.953 16.531 11.18 1 96.62 454 GLY A O 1
ATOM 3509 N N . GLY A 1 455 ? 19.062 14.586 10.977 1 96.75 455 GLY A N 1
ATOM 3510 C CA . GLY A 1 455 ? 20.297 15.195 10.5 1 96.75 455 GLY A CA 1
ATOM 3511 C C . GLY A 1 455 ? 21.047 15.938 11.578 1 96.75 455 GLY A C 1
ATOM 3512 O O . GLY A 1 455 ? 21.797 16.875 11.289 1 96.75 455 GLY A O 1
ATOM 3513 N N . LEU A 1 456 ? 20.859 15.539 12.836 1 98 456 LEU A N 1
ATOM 3514 C CA . LEU A 1 456 ? 21.359 16.344 13.945 1 98 456 LEU A CA 1
ATOM 3515 C C . LEU A 1 456 ? 22.875 16.266 14.039 1 98 456 LEU A C 1
ATOM 3517 O O . LEU A 1 456 ? 23.531 17.203 14.508 1 98 456 LEU A O 1
ATOM 3521 N N . THR A 1 457 ? 23.453 15.117 13.594 1 97.06 457 THR A N 1
ATOM 3522 C CA . THR A 1 457 ? 24.922 15.07 13.539 1 97.06 457 THR A CA 1
ATOM 3523 C C . 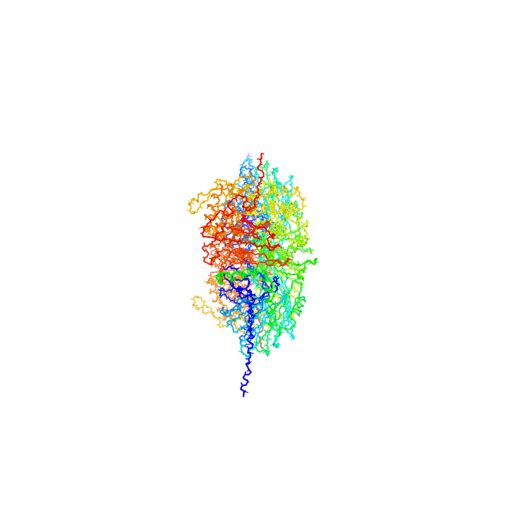THR A 1 457 ? 25.453 16.188 12.664 1 97.06 457 THR A C 1
ATOM 3525 O O . THR A 1 457 ? 26.375 16.922 13.07 1 97.06 457 THR A O 1
ATOM 3528 N N . SER A 1 458 ? 24.922 16.312 11.516 1 97.38 458 SER A N 1
ATOM 3529 C CA . SER A 1 458 ? 25.359 17.359 10.594 1 97.38 458 SER A CA 1
ATOM 3530 C C . SER A 1 458 ? 24.969 18.75 11.109 1 97.38 458 SER A C 1
ATOM 3532 O O . SER A 1 458 ? 25.766 19.688 11.023 1 97.38 458 SER A O 1
ATOM 3534 N N . TRP A 1 459 ? 23.75 18.906 11.617 1 98.25 459 TRP A N 1
ATOM 3535 C CA . TRP A 1 459 ? 23.281 20.172 12.156 1 98.25 459 TRP A CA 1
ATOM 3536 C C . TRP A 1 459 ? 24.25 20.719 13.203 1 98.25 459 TRP A C 1
ATOM 3538 O O . TRP A 1 459 ? 24.562 21.906 13.195 1 98.25 459 TRP A O 1
ATOM 3548 N N . LYS A 1 460 ? 24.734 19.891 14.062 1 97.75 460 LYS A N 1
ATOM 3549 C CA . LYS A 1 460 ? 25.594 20.281 15.172 1 97.75 460 LYS A CA 1
ATOM 3550 C C . LYS A 1 460 ? 27.031 20.531 14.695 1 97.75 460 LYS A C 1
ATOM 3552 O O . LYS A 1 460 ? 27.719 21.422 15.211 1 97.75 460 LYS A O 1
ATOM 3557 N N . ASN A 1 461 ? 27.453 19.828 13.648 1 97.56 461 ASN A N 1
ATOM 3558 C CA . ASN A 1 461 ? 28.859 19.891 13.258 1 97.56 461 ASN A CA 1
ATOM 3559 C C . ASN A 1 461 ? 29.062 20.875 12.109 1 97.56 461 ASN A C 1
ATOM 3561 O O . ASN A 1 461 ? 30.141 21.484 12 1 97.56 461 ASN A O 1
ATOM 3565 N N . LEU A 1 462 ? 28.047 21.016 11.266 1 98.31 462 LEU A N 1
ATOM 3566 C CA . LEU A 1 462 ? 28.219 21.828 10.062 1 98.31 462 LEU A CA 1
ATOM 3567 C C . LEU A 1 462 ? 27.469 23.141 10.188 1 98.31 462 LEU A C 1
ATOM 3569 O O . LEU A 1 462 ? 27.688 24.062 9.398 1 98.31 462 LEU A O 1
ATOM 3573 N N . ASN A 1 463 ? 26.484 23.172 11.109 1 98.5 463 ASN A N 1
ATOM 3574 C CA . ASN A 1 463 ? 25.656 24.344 11.352 1 98.5 463 ASN A CA 1
ATOM 3575 C C . ASN A 1 463 ? 24.672 24.578 10.211 1 98.5 463 ASN A C 1
ATOM 3577 O O . ASN A 1 463 ? 24.234 25.703 9.969 1 98.5 463 ASN A O 1
ATOM 3581 N N . TYR A 1 464 ? 24.453 23.609 9.383 1 98.56 464 TYR A N 1
ATOM 3582 C CA . TYR A 1 464 ? 23.359 23.516 8.414 1 98.56 464 TYR A CA 1
ATOM 3583 C C . TYR A 1 464 ? 23.031 22.062 8.109 1 98.56 464 TYR A C 1
ATOM 3585 O O . TYR A 1 464 ? 23.797 21.156 8.445 1 98.56 464 TYR A O 1
ATOM 3593 N N . ILE A 1 465 ? 21.828 21.75 7.594 1 98.31 465 ILE A N 1
ATOM 3594 C CA . ILE A 1 465 ? 21.469 20.438 7.074 1 98.31 465 ILE A CA 1
ATOM 3595 C C . ILE A 1 465 ? 21.969 20.297 5.637 1 98.31 465 ILE A C 1
ATOM 3597 O O . ILE A 1 465 ? 21.516 21.016 4.742 1 98.31 465 ILE A O 1
ATOM 3601 N N . PRO A 1 466 ? 22.844 19.469 5.363 1 97.31 466 PRO A N 1
ATOM 3602 C CA . PRO A 1 466 ? 23.422 19.391 4.016 1 97.31 466 PRO A CA 1
ATOM 3603 C C . PRO A 1 466 ? 22.5 18.672 3.023 1 97.31 466 PRO A C 1
ATOM 3605 O O . PRO A 1 466 ? 21.719 17.812 3.418 1 97.31 466 PRO A O 1
ATOM 3608 N N . TYR A 1 467 ? 22.578 19.094 1.756 1 95.44 467 TYR A N 1
ATOM 3609 C CA . TYR A 1 467 ? 22.016 18.344 0.645 1 95.44 467 TYR A CA 1
ATOM 3610 C C . TYR A 1 467 ? 22.656 16.953 0.541 1 95.44 467 TYR A C 1
ATOM 3612 O O . TYR A 1 467 ? 23.875 16.828 0.633 1 95.44 467 TYR A O 1
ATOM 3620 N N . LEU A 1 468 ? 21.781 15.867 0.461 1 92.38 468 LEU A N 1
ATOM 3621 C CA . LEU A 1 468 ? 22.266 14.492 0.369 1 92.38 468 LEU A CA 1
ATOM 3622 C C . LEU A 1 468 ? 23.078 14.117 1.597 1 92.38 468 LEU A C 1
ATOM 3624 O O . LEU A 1 468 ? 24.203 13.617 1.471 1 92.38 468 LEU A O 1
ATOM 3628 N N . ASP A 1 469 ? 22.531 14.367 2.736 1 94.69 469 ASP A N 1
ATOM 3629 C CA . ASP A 1 469 ? 23.188 14.094 4.02 1 94.69 469 ASP A CA 1
ATOM 3630 C C . ASP A 1 469 ? 23.516 12.609 4.164 1 94.69 469 ASP A C 1
ATOM 3632 O O . ASP A 1 469 ? 22.812 11.75 3.643 1 94.69 469 ASP A O 1
ATOM 3636 N N . PHE A 1 470 ? 24.734 12.328 4.789 1 95.5 470 PHE A N 1
ATOM 3637 C CA . PHE A 1 470 ? 25.031 10.984 5.27 1 95.5 470 PHE A CA 1
ATOM 3638 C C . PHE A 1 470 ? 24.562 10.805 6.707 1 95.5 470 PHE A C 1
ATOM 3640 O O . PHE A 1 470 ? 25.266 11.164 7.652 1 95.5 470 PHE A O 1
ATOM 3647 N N . ASP A 1 471 ? 23.375 10.25 6.871 1 95.62 471 ASP A N 1
ATOM 3648 C CA . ASP A 1 471 ? 22.781 10.047 8.188 1 95.62 471 ASP A CA 1
ATOM 3649 C C . ASP A 1 471 ? 22.391 8.586 8.398 1 95.62 471 ASP A C 1
ATOM 3651 O O . ASP A 1 471 ? 21.281 8.172 8.07 1 95.62 471 ASP A O 1
ATOM 3655 N N . PRO A 1 472 ? 23.266 7.77 9.023 1 96.06 472 PRO A N 1
ATOM 3656 C CA . PRO A 1 472 ? 23 6.352 9.281 1 96.06 472 PRO A CA 1
ATOM 3657 C C . PRO A 1 472 ? 22.266 6.125 10.602 1 96.06 472 PRO A C 1
ATOM 3659 O O . PRO A 1 472 ? 22.156 4.984 11.062 1 96.06 472 PRO A O 1
ATOM 3662 N N . ILE A 1 473 ? 21.797 7.25 11.273 1 95.56 473 ILE A N 1
ATOM 3663 C CA . ILE A 1 473 ? 21.25 7.172 12.617 1 95.56 473 ILE A CA 1
ATOM 3664 C C . ILE A 1 473 ? 19.719 7.133 12.547 1 95.56 473 ILE A C 1
ATOM 3666 O O . ILE A 1 473 ? 19.094 6.273 13.164 1 95.56 473 ILE A O 1
ATOM 3670 N N . GLY A 1 474 ? 19.156 8.062 11.906 1 95.56 474 GLY A N 1
ATOM 3671 C CA . GLY A 1 474 ? 17.703 8.148 11.812 1 95.56 474 GLY A CA 1
ATOM 3672 C C . GLY A 1 474 ? 17.219 8.414 10.398 1 95.56 474 GLY A C 1
ATOM 3673 O O . GLY A 1 474 ? 18 8.805 9.531 1 95.56 474 GLY A O 1
ATOM 3674 N N . PHE A 1 475 ? 15.852 8.203 10.289 1 94.62 475 PHE A N 1
ATOM 3675 C CA . PHE A 1 475 ? 15.391 8.188 8.906 1 94.62 475 PHE A CA 1
ATOM 3676 C C . PHE A 1 475 ? 14.094 8.977 8.766 1 94.62 475 PHE A C 1
ATOM 3678 O O . PHE A 1 475 ? 13.219 8.914 9.633 1 94.62 475 PHE A O 1
ATOM 3685 N N . GLY A 1 476 ? 13.969 9.734 7.754 1 93.94 476 GLY A N 1
ATOM 3686 C CA . GLY A 1 476 ? 12.875 10.477 7.145 1 93.94 476 GLY A CA 1
ATOM 3687 C C . GLY A 1 476 ? 13.109 10.797 5.68 1 93.94 476 GLY A C 1
ATOM 3688 O O . GLY A 1 476 ? 13.984 10.203 5.043 1 93.94 476 GLY A O 1
ATOM 3689 N N . THR A 1 477 ? 12.328 11.602 5.059 1 91.81 477 THR A N 1
ATOM 3690 C CA . THR A 1 477 ? 12.625 12.016 3.693 1 91.81 477 THR A CA 1
ATOM 3691 C C . THR A 1 477 ? 13.891 12.867 3.652 1 91.81 477 THR A C 1
ATOM 3693 O O . THR A 1 477 ? 13.914 13.977 4.191 1 91.81 477 THR A O 1
ATOM 3696 N N . ASN A 1 478 ? 14.891 12.352 3.102 1 90.62 478 ASN A N 1
ATOM 3697 C CA . ASN A 1 478 ? 16.156 13.062 3.043 1 90.62 478 ASN A CA 1
ATOM 3698 C C . ASN A 1 478 ? 16.109 14.227 2.053 1 90.62 478 ASN A C 1
ATOM 3700 O O . ASN A 1 478 ? 16.828 14.227 1.05 1 90.62 478 ASN A O 1
ATOM 3704 N N . SER A 1 479 ? 15.305 15.133 2.301 1 93.75 479 SER A N 1
ATOM 3705 C CA . SER A 1 479 ? 15.07 16.344 1.529 1 93.75 479 SER A CA 1
ATOM 3706 C C . SER A 1 479 ? 14.875 17.547 2.443 1 93.75 479 SER A C 1
ATOM 3708 O O . SER A 1 479 ? 15.273 17.516 3.611 1 93.75 479 SER A O 1
ATOM 3710 N N . ARG A 1 480 ? 14.578 18.656 1.854 1 96.94 480 ARG A N 1
ATOM 3711 C CA . ARG A 1 480 ? 14.234 19.875 2.572 1 96.94 480 ARG A CA 1
ATOM 3712 C C . ARG A 1 480 ? 15.445 20.438 3.311 1 96.94 480 ARG A C 1
ATOM 3714 O O . ARG A 1 480 ? 15.32 20.953 4.422 1 96.94 480 ARG A O 1
ATOM 3721 N N . SER A 1 481 ? 16.578 20.297 2.732 1 97.62 481 SER A N 1
ATOM 3722 C CA . SER A 1 481 ? 17.781 20.75 3.41 1 97.62 481 SER A CA 1
ATOM 3723 C C . SER A 1 481 ? 17.734 22.25 3.688 1 97.62 481 SER A C 1
ATOM 3725 O O . SER A 1 481 ? 18.156 22.703 4.75 1 97.62 481 SER A O 1
ATOM 3727 N N . ILE A 1 482 ? 17.188 23.062 2.785 1 98.44 482 ILE A N 1
ATOM 3728 C CA . ILE A 1 482 ? 17.094 24.5 2.971 1 98.44 482 ILE A CA 1
ATOM 3729 C C . ILE A 1 482 ? 16.031 24.812 4.023 1 98.44 482 ILE A C 1
ATOM 3731 O O . ILE A 1 482 ? 16.328 25.422 5.051 1 98.44 482 ILE A O 1
ATOM 3735 N N . SER A 1 483 ? 14.797 24.312 3.803 1 97.88 483 SER A N 1
ATOM 3736 C CA . SER A 1 483 ? 13.711 24.672 4.699 1 97.88 483 SER A CA 1
ATOM 3737 C C . SER A 1 483 ? 13.938 24.125 6.102 1 97.88 483 SER A C 1
ATOM 3739 O O . SER A 1 483 ? 13.609 24.766 7.098 1 97.88 483 SER A O 1
ATOM 3741 N N . ARG A 1 484 ? 14.523 22.906 6.219 1 98.06 484 ARG A N 1
ATOM 3742 C CA . ARG A 1 484 ? 14.82 22.375 7.543 1 98.06 484 ARG A CA 1
ATOM 3743 C C . ARG A 1 484 ? 15.867 23.219 8.258 1 98.06 484 ARG A C 1
ATOM 3745 O O . ARG A 1 484 ? 15.781 23.438 9.469 1 98.06 484 ARG A O 1
ATOM 3752 N N . THR A 1 485 ? 16.906 23.703 7.566 1 98.69 485 THR A N 1
ATOM 3753 C CA . THR A 1 485 ? 17.906 24.578 8.172 1 98.69 485 THR A CA 1
ATOM 3754 C C . THR A 1 485 ? 17.25 25.844 8.711 1 98.69 485 THR A C 1
ATOM 3756 O O . THR A 1 485 ? 17.531 26.266 9.836 1 98.69 485 THR A O 1
ATOM 3759 N N . LEU A 1 486 ? 16.422 26.453 7.895 1 98.56 486 LEU A N 1
ATOM 3760 C CA . LEU A 1 486 ? 15.734 27.672 8.305 1 98.56 486 LEU A CA 1
ATOM 3761 C C . LEU A 1 486 ? 14.82 27.422 9.5 1 98.56 486 LEU A C 1
ATOM 3763 O O . LEU A 1 486 ? 14.828 28.188 10.469 1 98.56 486 LEU A O 1
ATOM 3767 N N . GLU A 1 487 ? 14.07 26.359 9.492 1 98.19 487 GLU A N 1
ATOM 3768 C CA . GLU A 1 487 ? 13.086 26.062 10.523 1 98.19 487 GLU A CA 1
ATOM 3769 C C . GLU A 1 487 ? 13.758 25.594 11.812 1 98.19 487 GLU A C 1
ATOM 3771 O O . GLU A 1 487 ? 13.328 25.953 12.906 1 98.19 487 GLU A O 1
ATOM 3776 N N . TYR A 1 488 ? 14.852 24.766 11.688 1 98.62 488 TYR A N 1
ATOM 3777 C CA . TYR A 1 488 ? 15.609 24.391 12.875 1 98.62 488 TYR A CA 1
ATOM 3778 C C . TYR A 1 488 ? 16.203 25.625 13.555 1 98.62 488 TYR A C 1
ATOM 3780 O O . TYR A 1 488 ? 16.297 25.672 14.781 1 98.62 488 TYR A O 1
ATOM 3788 N N . SER A 1 489 ? 16.641 26.578 12.773 1 98.69 489 SER A N 1
ATOM 3789 C CA . SER A 1 489 ? 17.156 27.828 13.328 1 98.69 489 SER A CA 1
ATOM 3790 C C . SER A 1 489 ? 16.109 28.531 14.18 1 98.69 489 SER A C 1
ATOM 3792 O O . SER A 1 489 ? 16.391 28.969 15.297 1 98.69 489 SER A O 1
ATOM 3794 N N . TYR A 1 490 ? 14.938 28.641 13.664 1 98.62 490 TYR A N 1
ATOM 3795 C CA . TYR A 1 490 ? 13.883 29.297 14.422 1 98.62 490 TYR A CA 1
ATOM 3796 C C . TYR A 1 490 ? 13.484 28.469 15.641 1 98.62 490 TYR A C 1
ATOM 3798 O O . TYR A 1 490 ? 13.164 29.016 16.688 1 98.62 490 TYR A O 1
ATOM 3806 N N . ASN A 1 491 ? 13.469 27.125 15.492 1 98.69 491 ASN A N 1
ATOM 3807 C CA . ASN A 1 491 ? 13.211 26.25 16.641 1 98.69 491 ASN A CA 1
ATOM 3808 C C . ASN A 1 491 ? 14.219 26.484 17.766 1 98.69 491 ASN A C 1
ATOM 3810 O O . ASN A 1 491 ? 13.852 26.531 18.938 1 98.69 491 ASN A O 1
ATOM 3814 N N . ASP A 1 492 ? 15.445 26.672 17.359 1 98.81 492 ASP A N 1
ATOM 3815 C CA . ASP A 1 492 ? 16.484 26.906 18.359 1 98.81 492 ASP A CA 1
ATOM 3816 C C . ASP A 1 492 ? 16.344 28.281 19 1 98.81 492 ASP A C 1
ATOM 3818 O O . ASP A 1 492 ? 16.641 28.469 20.172 1 98.81 492 ASP A O 1
ATOM 3822 N N . PHE A 1 493 ? 15.938 29.281 18.25 1 98.62 493 PHE A N 1
ATOM 3823 C CA . PHE A 1 493 ? 15.617 30.578 18.844 1 98.62 493 PHE A CA 1
ATOM 3824 C C . PHE A 1 493 ? 14.562 30.438 19.938 1 98.62 493 PHE A C 1
ATOM 3826 O O . PHE A 1 493 ? 14.695 31.016 21.016 1 98.62 493 PHE A O 1
ATOM 3833 N N . CYS A 1 494 ? 13.5 29.672 19.625 1 98.81 494 CYS A N 1
ATOM 3834 C CA . CYS A 1 494 ? 12.445 29.453 20.594 1 98.81 494 CYS A CA 1
ATOM 3835 C C . CYS A 1 494 ? 12.984 28.734 21.828 1 98.81 494 CYS A C 1
ATOM 3837 O O . CYS A 1 494 ? 12.656 29.109 22.953 1 98.81 494 CYS A O 1
ATOM 3839 N N . LEU A 1 495 ? 13.805 27.719 21.578 1 98.88 495 LEU A N 1
ATOM 3840 C CA . LEU A 1 495 ? 14.438 27.031 22.688 1 98.88 495 LEU A CA 1
ATOM 3841 C C . LEU A 1 495 ? 15.266 28 23.531 1 98.88 495 LEU A C 1
ATOM 3843 O O . LEU A 1 495 ? 15.195 27.969 24.766 1 98.88 495 LEU A O 1
ATOM 3847 N N . ALA A 1 496 ? 16.062 28.828 22.906 1 98.88 496 ALA A N 1
ATOM 3848 C CA . ALA A 1 496 ? 16.859 29.828 23.594 1 98.88 496 ALA A CA 1
ATOM 3849 C C . ALA A 1 496 ? 15.977 30.766 24.422 1 98.88 496 ALA A C 1
ATOM 3851 O O . ALA A 1 496 ? 16.328 31.125 25.547 1 98.88 496 ALA A O 1
ATOM 3852 N N . THR A 1 497 ? 14.906 31.188 23.828 1 98.75 497 THR A N 1
ATOM 3853 C CA . THR A 1 497 ? 13.977 32.094 24.484 1 98.75 497 THR A CA 1
ATOM 3854 C C . THR A 1 497 ? 13.43 31.469 25.766 1 98.75 497 THR A C 1
ATOM 3856 O O . THR A 1 497 ? 13.406 32.125 26.812 1 98.75 497 THR A O 1
ATOM 3859 N N . LEU A 1 498 ? 12.992 30.188 25.688 1 98.88 498 LEU A N 1
ATOM 3860 C CA . LEU A 1 498 ? 12.477 29.516 26.875 1 98.88 498 LEU A CA 1
ATOM 3861 C C . LEU A 1 498 ? 13.578 29.328 27.906 1 98.88 498 LEU A C 1
ATOM 3863 O O . LEU A 1 498 ? 13.352 29.516 29.109 1 98.88 498 LEU A O 1
ATOM 3867 N N . ALA A 1 499 ? 14.766 28.953 27.453 1 98.88 499 ALA A N 1
ATOM 3868 C CA . ALA A 1 499 ? 15.906 28.766 28.344 1 98.88 499 ALA A CA 1
ATOM 3869 C C . ALA A 1 499 ? 16.219 30.062 29.109 1 98.88 499 ALA A C 1
ATOM 3871 O O . ALA A 1 499 ? 16.453 30.031 30.312 1 98.88 499 ALA A O 1
ATOM 3872 N N . GLN A 1 500 ? 16.25 31.156 28.422 1 98.38 500 GLN A N 1
ATOM 3873 C CA . GLN A 1 500 ? 16.469 32.438 29.062 1 98.38 500 GLN A CA 1
ATOM 3874 C C . GLN A 1 500 ? 15.414 32.719 30.125 1 98.38 500 GLN A C 1
ATOM 3876 O O . GLN A 1 500 ? 15.742 33.156 31.234 1 98.38 500 GLN A O 1
ATOM 3881 N N . GLY A 1 501 ? 14.156 32.469 29.766 1 98.25 501 GLY A N 1
ATOM 3882 C CA . GLY A 1 501 ? 13.062 32.688 30.688 1 98.25 501 GLY A CA 1
ATOM 3883 C C . GLY A 1 501 ? 13.148 31.859 31.938 1 98.25 501 GLY A C 1
ATOM 3884 O O . GLY A 1 501 ? 12.648 32.25 33 1 98.25 501 GLY A O 1
ATOM 3885 N N . LEU A 1 502 ? 13.805 30.75 31.875 1 98.5 502 LEU A N 1
ATOM 3886 C CA . LEU A 1 502 ? 13.93 29.828 33 1 98.5 502 LEU A CA 1
ATOM 3887 C C . LEU A 1 502 ? 15.312 29.938 33.625 1 98.5 502 LEU A C 1
ATOM 3889 O O . LEU A 1 502 ? 15.719 29.047 34.375 1 98.5 502 LEU A O 1
ATOM 3893 N N . ASN A 1 503 ? 16.094 30.891 33.281 1 98.12 503 ASN A N 1
ATOM 3894 C CA . ASN A 1 503 ? 17.391 31.25 33.844 1 98.12 503 ASN A CA 1
ATOM 3895 C C . ASN A 1 503 ? 18.438 30.172 33.562 1 98.12 503 ASN A C 1
ATOM 3897 O O . ASN A 1 503 ? 19.281 29.859 34.406 1 98.12 503 ASN A O 1
ATOM 3901 N N . GLU A 1 504 ? 18.266 29.609 32.406 1 98.12 504 GLU A N 1
ATOM 3902 C CA . GLU A 1 504 ? 19.297 28.703 31.875 1 98.12 504 GLU A CA 1
ATOM 3903 C C . GLU A 1 504 ? 20.219 29.422 30.891 1 98.12 504 GLU A C 1
ATOM 3905 O O . GLU A 1 504 ? 20.125 29.188 29.672 1 98.12 504 GLU A O 1
ATOM 3910 N N . GLY A 1 505 ? 21.219 30.078 31.375 1 97.62 505 GLY A N 1
ATOM 3911 C CA . GLY A 1 505 ? 22.047 30.984 30.578 1 97.62 505 GLY A CA 1
ATOM 3912 C C . GLY A 1 505 ? 22.906 30.266 29.562 1 97.62 505 GLY A C 1
ATOM 3913 O O . GLY A 1 505 ? 23.031 30.703 28.422 1 97.62 505 GLY A O 1
ATOM 3914 N N . ILE A 1 506 ? 23.484 29.141 29.984 1 98 506 ILE A N 1
ATOM 3915 C CA . ILE A 1 506 ? 24.359 28.391 29.078 1 98 506 ILE A CA 1
ATOM 3916 C C . ILE A 1 506 ? 23.547 27.859 27.891 1 98 506 ILE A C 1
ATOM 3918 O O . ILE A 1 506 ? 23.984 27.984 26.75 1 98 506 ILE A O 1
ATOM 3922 N N . ALA A 1 507 ? 22.406 27.328 28.219 1 98.31 507 ALA A N 1
ATOM 3923 C CA . ALA A 1 507 ? 21.531 26.844 27.172 1 98.31 507 ALA A CA 1
ATOM 3924 C C . ALA A 1 507 ? 21.078 27.984 26.266 1 98.31 507 ALA A C 1
ATOM 3926 O O . ALA A 1 507 ? 21.047 27.844 25.031 1 98.31 507 ALA A O 1
ATOM 3927 N N . HIS A 1 508 ? 20.672 29.078 26.844 1 98.5 508 HIS A N 1
ATOM 3928 C CA . HIS A 1 508 ? 20.281 30.234 26.047 1 98.5 508 HIS A CA 1
ATOM 3929 C C . HIS A 1 508 ? 21.359 30.609 25.047 1 98.5 508 HIS A C 1
ATOM 3931 O O . HIS A 1 508 ? 21.078 30.766 23.859 1 98.5 508 HIS A O 1
ATOM 3937 N N . ASP A 1 509 ? 22.594 30.766 25.516 1 98.19 509 ASP A N 1
ATOM 3938 C CA . ASP A 1 509 ? 23.688 31.219 24.641 1 98.19 509 ASP A CA 1
ATOM 3939 C C . ASP A 1 509 ? 23.938 30.219 23.516 1 98.19 509 ASP A C 1
ATOM 3941 O O . ASP A 1 509 ? 24.125 30.609 22.359 1 98.19 509 ASP A O 1
ATOM 3945 N N . LYS A 1 510 ? 23.906 28.984 23.891 1 98.38 510 LYS A N 1
ATOM 3946 C CA . LYS A 1 510 ? 24.141 27.906 22.922 1 98.38 510 LYS A CA 1
ATOM 3947 C C . LYS A 1 510 ? 23.109 27.953 21.797 1 98.38 510 LYS A C 1
ATOM 3949 O O . LYS A 1 510 ? 23.453 27.984 20.625 1 98.38 510 LYS A O 1
ATOM 3954 N N . TYR A 1 511 ? 21.891 27.969 22.141 1 98.75 511 TYR A N 1
ATOM 3955 C CA . TYR A 1 511 ? 20.828 27.812 21.156 1 98.75 511 TYR A CA 1
ATOM 3956 C C . TYR A 1 511 ? 20.578 29.141 20.422 1 98.75 511 TYR A C 1
ATOM 3958 O O . TYR A 1 511 ? 20.156 29.141 19.281 1 98.75 511 TYR A O 1
ATOM 3966 N N . MET A 1 512 ? 20.844 30.281 21.062 1 98.56 512 MET A N 1
ATOM 3967 C CA . MET A 1 512 ? 20.766 31.562 20.359 1 98.56 512 MET A CA 1
ATOM 3968 C C . MET A 1 512 ? 21.797 31.625 19.25 1 98.56 512 MET A C 1
ATOM 3970 O O . MET A 1 512 ? 21.5 32.094 18.141 1 98.56 512 MET A O 1
ATOM 3974 N N . ALA A 1 513 ? 23.016 31.156 19.562 1 98.25 513 ALA A N 1
ATOM 3975 C CA . ALA A 1 513 ? 24.047 31.094 18.531 1 98.25 513 ALA A CA 1
ATOM 3976 C C . ALA A 1 513 ? 23.609 30.188 17.391 1 98.25 513 ALA A C 1
ATOM 3978 O O . ALA A 1 513 ? 23.766 30.547 16.219 1 98.25 513 ALA A O 1
ATOM 3979 N N . ARG A 1 514 ? 23.078 29.047 17.688 1 98.5 514 ARG A N 1
ATOM 3980 C CA . ARG A 1 514 ? 22.656 28.062 16.703 1 98.5 514 ARG A CA 1
ATOM 3981 C C . ARG A 1 514 ? 21.469 28.578 15.883 1 98.5 514 ARG A C 1
ATOM 3983 O O . ARG A 1 514 ? 21.281 28.188 14.734 1 98.5 514 ARG A O 1
ATOM 3990 N N . SER A 1 515 ? 20.641 29.438 16.469 1 98.62 515 SER A N 1
ATOM 3991 C CA . SER A 1 515 ? 19.484 30.016 15.789 1 98.62 515 SER A CA 1
ATOM 3992 C C . SER A 1 515 ? 19.906 30.844 14.594 1 98.62 515 SER A C 1
ATOM 3994 O O . SER A 1 515 ? 19.078 31.188 13.734 1 98.62 515 SER A O 1
ATOM 3996 N N . MET A 1 516 ? 21.188 31.172 14.461 1 98.5 516 MET A N 1
ATOM 3997 C CA . MET A 1 516 ? 21.672 32 13.375 1 98.5 516 MET A CA 1
ATOM 3998 C C . MET A 1 516 ? 22.297 31.156 12.266 1 98.5 516 MET A C 1
ATOM 4000 O O . MET A 1 516 ? 22.781 31.688 11.266 1 98.5 516 MET A O 1
ATOM 4004 N N . ASN A 1 517 ? 22.188 29.844 12.383 1 98.56 517 ASN A N 1
ATOM 4005 C CA . ASN A 1 517 ? 22.781 28.922 11.422 1 98.56 517 ASN A CA 1
ATOM 4006 C C . ASN A 1 517 ? 22.188 29.109 10.023 1 98.56 517 ASN A C 1
ATOM 4008 O O . ASN A 1 517 ? 22.797 28.688 9.031 1 98.56 517 ASN A O 1
ATOM 4012 N N . TRP A 1 518 ? 20.969 29.703 9.891 1 98.44 518 TRP A N 1
ATOM 4013 C CA . TRP A 1 518 ? 20.328 29.906 8.594 1 98.44 518 TRP A CA 1
ATOM 4014 C C . TRP A 1 518 ? 21.25 30.672 7.645 1 98.44 518 TRP A C 1
ATOM 4016 O O . TRP A 1 518 ? 21.172 30.5 6.426 1 98.44 518 TRP A O 1
ATOM 4026 N N . GLN A 1 519 ? 22.172 31.469 8.156 1 98.12 519 GLN A N 1
ATOM 4027 C CA . GLN A 1 519 ? 23.047 32.312 7.359 1 98.12 519 GLN A CA 1
ATOM 4028 C C . GLN A 1 519 ? 24.016 31.484 6.531 1 98.12 519 GLN A C 1
ATOM 4030 O O . GLN A 1 519 ? 24.516 31.953 5.504 1 98.12 519 GLN A O 1
ATOM 4035 N N . ASN A 1 520 ? 24.219 30.297 6.965 1 98.44 520 ASN A N 1
ATOM 4036 C CA . ASN A 1 520 ? 25.234 29.453 6.352 1 98.44 520 ASN A CA 1
ATOM 4037 C C . ASN A 1 520 ? 24.781 28.922 4.988 1 98.44 520 ASN A C 1
ATOM 4039 O O . ASN A 1 520 ? 25.594 28.406 4.219 1 98.44 520 ASN A O 1
ATOM 4043 N N . LEU A 1 521 ? 23.5 29.141 4.594 1 98.75 521 LEU A N 1
ATOM 4044 C CA . LEU A 1 521 ? 23 28.672 3.303 1 98.75 521 LEU A CA 1
ATOM 4045 C C . LEU A 1 521 ? 22.75 29.844 2.361 1 98.75 521 LEU A C 1
ATOM 4047 O O . LEU A 1 521 ? 22.234 29.656 1.257 1 98.75 521 LEU A O 1
ATOM 4051 N N . TRP A 1 522 ? 23.062 31.047 2.783 1 98.62 522 TRP A N 1
ATOM 4052 C CA . TRP A 1 522 ? 22.875 32.219 1.928 1 98.62 522 TRP A CA 1
ATOM 4053 C C . TRP A 1 522 ? 24 32.312 0.9 1 98.62 522 TRP A C 1
ATOM 4055 O O . TRP A 1 522 ? 25.172 32.469 1.263 1 98.62 522 TRP A O 1
ATOM 4065 N N . LYS A 1 523 ? 23.656 32.188 -0.324 1 98.62 523 LYS A N 1
ATOM 4066 C CA . LYS A 1 523 ? 24.594 32.375 -1.421 1 98.62 523 LYS A CA 1
ATOM 4067 C C . LYS A 1 523 ? 24.438 33.719 -2.09 1 98.62 523 LYS A C 1
ATOM 4069 O O . LYS A 1 523 ? 23.594 33.875 -2.977 1 98.62 523 LYS A O 1
ATOM 4074 N N . LEU A 1 524 ? 25.297 34.625 -1.888 1 97 524 LEU A N 1
ATOM 4075 C CA . LEU A 1 524 ? 25.188 36.031 -2.205 1 97 524 LEU A CA 1
ATOM 4076 C C . LEU A 1 524 ? 25.094 36.25 -3.713 1 97 524 LEU A C 1
ATOM 4078 O O . LEU A 1 524 ? 24.391 37.156 -4.172 1 97 524 LEU A O 1
ATOM 4082 N N . ASP A 1 525 ? 25.781 35.469 -4.477 1 97.31 525 ASP A N 1
ATOM 4083 C CA . ASP A 1 525 ? 25.875 35.719 -5.91 1 97.31 525 ASP A CA 1
ATOM 4084 C C . ASP A 1 525 ? 24.812 34.938 -6.676 1 97.31 525 ASP A C 1
ATOM 4086 O O . ASP A 1 525 ? 24.797 34.938 -7.91 1 97.31 525 ASP A O 1
ATOM 4090 N N . GLN A 1 526 ? 24 34.156 -6.004 1 98.25 526 GLN A N 1
ATOM 4091 C CA . GLN A 1 526 ? 22.953 33.375 -6.672 1 98.25 526 GLN A CA 1
ATOM 4092 C C . GLN A 1 526 ? 21.906 34.312 -7.293 1 98.25 526 GLN A C 1
ATOM 4094 O O . GLN A 1 526 ? 21.344 35.156 -6.605 1 98.25 526 GLN A O 1
ATOM 4099 N N . LYS A 1 527 ? 21.578 34.125 -8.562 1 97.81 527 LYS A N 1
ATOM 4100 C CA . LYS A 1 527 ? 20.531 34.875 -9.289 1 97.81 527 LYS A CA 1
ATOM 4101 C C . LYS A 1 527 ? 19.266 34.031 -9.43 1 97.81 527 LYS A C 1
ATOM 4103 O O . LYS A 1 527 ? 19.266 32.844 -9.109 1 97.81 527 LYS A O 1
ATOM 4108 N N . SER A 1 528 ? 18.188 34.656 -9.773 1 98.12 528 SER A N 1
ATOM 4109 C CA . SER A 1 528 ? 16.938 33.969 -10.125 1 98.12 528 SER A CA 1
ATOM 4110 C C . SER A 1 528 ? 16.453 34.406 -11.5 1 98.12 528 SER A C 1
ATOM 4112 O O . SER A 1 528 ? 16.422 35.594 -11.812 1 98.12 528 SER A O 1
ATOM 4114 N N . LEU A 1 529 ? 16.188 33.469 -12.32 1 96.88 529 LEU A N 1
ATOM 4115 C CA . LEU A 1 529 ? 15.672 33.719 -13.664 1 96.88 529 LEU A CA 1
ATOM 4116 C C . LEU A 1 529 ? 14.234 33.25 -13.805 1 96.88 529 LEU A C 1
ATOM 4118 O O . LEU A 1 529 ? 13.875 32.188 -13.266 1 96.88 529 LEU A O 1
ATOM 4122 N N . ILE A 1 530 ? 13.383 33.906 -14.414 1 96 530 ILE A N 1
ATOM 4123 C CA . ILE A 1 530 ? 12.039 33.5 -14.789 1 96 530 ILE A CA 1
ATOM 4124 C C . ILE A 1 530 ? 11.898 33.531 -16.312 1 96 530 ILE A C 1
ATOM 4126 O O . ILE A 1 530 ? 12.031 34.562 -16.938 1 96 530 ILE A O 1
ATOM 4130 N N . ASN A 1 531 ? 11.641 32.375 -16.875 1 92.44 531 ASN A N 1
ATOM 4131 C CA . ASN A 1 531 ? 11.562 32.25 -18.312 1 92.44 531 ASN A CA 1
ATOM 4132 C C . ASN A 1 531 ? 12.789 32.844 -19.016 1 92.44 531 ASN A C 1
ATOM 4134 O O . ASN A 1 531 ? 12.664 33.562 -19.984 1 92.44 531 ASN A O 1
ATOM 4138 N N . GLY A 1 532 ? 13.961 32.625 -18.406 1 92.5 532 GLY A N 1
ATOM 4139 C CA . GLY A 1 532 ? 15.211 33.031 -19.016 1 92.5 532 GLY A CA 1
ATOM 4140 C C . GLY A 1 532 ? 15.562 34.5 -18.719 1 92.5 532 GLY A C 1
ATOM 4141 O O . GLY A 1 532 ? 16.656 34.938 -19.062 1 92.5 532 GLY A O 1
ATOM 4142 N N . THR A 1 533 ? 14.672 35.219 -18.156 1 96.25 533 THR A N 1
ATOM 4143 C CA . THR A 1 533 ? 14.906 36.625 -17.844 1 96.25 533 THR A CA 1
ATOM 4144 C C . THR A 1 533 ? 15.375 36.781 -16.406 1 96.25 533 THR A C 1
ATOM 4146 O O . THR A 1 533 ? 14.734 36.281 -15.477 1 96.25 533 THR A O 1
ATOM 4149 N N . ASP A 1 534 ? 16.375 37.5 -16.188 1 97.12 534 ASP A N 1
ATOM 4150 C CA . ASP A 1 534 ? 16.922 37.781 -14.859 1 97.12 534 ASP A CA 1
ATOM 4151 C C . ASP A 1 534 ? 15.992 38.656 -14.047 1 97.12 534 ASP A C 1
ATOM 4153 O O . ASP A 1 534 ? 15.539 39.688 -14.539 1 97.12 534 ASP A O 1
ATOM 4157 N N . THR A 1 535 ? 15.75 38.375 -12.828 1 97.38 535 THR A N 1
ATOM 4158 C CA . THR A 1 535 ? 14.898 39.188 -11.961 1 97.38 535 THR A CA 1
ATOM 4159 C C . THR A 1 535 ? 15.664 40.375 -11.43 1 97.38 535 THR A C 1
ATOM 4161 O O . THR A 1 535 ? 15.055 41.312 -10.906 1 97.38 535 THR A O 1
ATOM 4164 N N . ASN A 1 536 ? 16.938 40.344 -11.523 1 96.5 536 ASN A N 1
ATOM 4165 C CA . ASN A 1 536 ? 17.875 41.375 -11.094 1 96.5 536 ASN A CA 1
ATOM 4166 C C . ASN A 1 536 ? 18 41.438 -9.57 1 96.5 536 ASN A C 1
ATOM 4168 O O . ASN A 1 536 ? 18.406 42.469 -9.016 1 96.5 536 ASN A O 1
ATOM 4172 N N . PHE A 1 537 ? 17.594 40.375 -8.875 1 97.69 537 PHE A N 1
ATOM 4173 C CA . PHE A 1 537 ? 17.875 40.188 -7.457 1 97.69 537 PHE A CA 1
ATOM 4174 C C . PHE A 1 537 ? 18.984 39.188 -7.254 1 97.69 537 PHE A C 1
ATOM 4176 O O . PHE A 1 537 ? 19.016 38.125 -7.922 1 97.69 537 PHE A O 1
ATOM 4183 N N . ASN A 1 538 ? 19.891 39.5 -6.41 1 96.56 538 ASN A N 1
ATOM 4184 C CA . ASN A 1 538 ? 20.969 38.594 -6.043 1 96.56 538 ASN A CA 1
ATOM 4185 C C . ASN A 1 538 ? 20.844 38.125 -4.594 1 96.56 538 ASN A C 1
ATOM 4187 O O . ASN A 1 538 ? 20.234 38.812 -3.77 1 96.56 538 ASN A O 1
ATOM 4191 N N . GLY A 1 539 ? 21.453 36.969 -4.375 1 98 539 GLY A N 1
ATOM 4192 C CA . GLY A 1 539 ? 21.422 36.406 -3.033 1 98 539 GLY A CA 1
ATOM 4193 C C . GLY A 1 539 ? 20.188 35.594 -2.754 1 98 539 GLY A C 1
ATOM 4194 O O . GLY A 1 539 ? 19.062 36.125 -2.785 1 98 539 GLY A O 1
ATOM 4195 N N . PHE A 1 540 ? 20.328 34.344 -2.686 1 98.69 540 PHE A N 1
ATOM 4196 C CA . PHE A 1 540 ? 19.281 33.406 -2.363 1 98.69 540 PHE A CA 1
ATOM 4197 C C . PHE A 1 540 ? 19.828 32.25 -1.537 1 98.69 540 PHE A C 1
ATOM 4199 O O . PHE A 1 540 ? 21 31.906 -1.637 1 98.69 540 PHE A O 1
ATOM 4206 N N . PHE A 1 541 ? 19 31.656 -0.68 1 98.75 541 PHE A N 1
ATOM 4207 C CA . PHE A 1 541 ? 19.391 30.406 -0.037 1 98.75 541 PHE A CA 1
ATOM 4208 C C . PHE A 1 541 ? 19.609 29.312 -1.071 1 98.75 541 PHE A C 1
ATOM 4210 O O . PHE A 1 541 ? 18.875 29.203 -2.051 1 98.75 541 PHE A O 1
ATOM 4217 N N . GLN A 1 542 ? 20.609 28.531 -0.894 1 98.81 542 GLN A N 1
ATOM 4218 C CA . GLN A 1 542 ? 20.922 27.375 -1.743 1 98.81 542 GLN A CA 1
ATOM 4219 C C . GLN A 1 542 ? 21.391 26.188 -0.912 1 98.81 542 GLN A C 1
ATOM 4221 O O . GLN A 1 542 ? 21.922 26.375 0.188 1 98.81 542 GLN A O 1
ATOM 4226 N N . PRO A 1 543 ? 21.125 25.016 -1.383 1 98.38 543 PRO A N 1
ATOM 4227 C CA . PRO A 1 543 ? 21.625 23.844 -0.644 1 98.38 543 PRO A CA 1
ATOM 4228 C C . PRO A 1 543 ? 23.141 23.734 -0.696 1 98.38 543 PRO A C 1
ATOM 4230 O O . PRO A 1 543 ? 23.766 24.172 -1.668 1 98.38 543 PRO A O 1
ATOM 4233 N N . LYS A 1 544 ? 23.734 23.234 0.352 1 98.19 544 LYS A N 1
ATOM 4234 C CA . LYS A 1 544 ? 25.172 22.984 0.482 1 98.19 544 LYS A CA 1
ATOM 4235 C C . LYS A 1 544 ? 25.438 21.531 0.8 1 98.19 544 LYS A C 1
ATOM 4237 O O . LYS A 1 544 ? 24.703 20.906 1.571 1 98.19 544 LYS A O 1
AT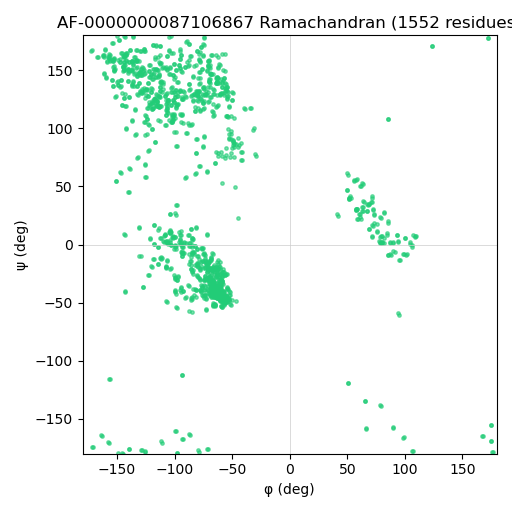OM 4242 N N . TYR A 1 545 ? 26.453 20.969 0.191 1 95.88 545 TYR A N 1
ATOM 4243 C CA . TYR A 1 545 ? 26.859 19.594 0.476 1 95.88 545 TYR A CA 1
ATOM 4244 C C . TYR A 1 545 ? 27.625 19.516 1.784 1 95.88 545 TYR A C 1
ATOM 4246 O O . TYR A 1 545 ? 28 20.547 2.354 1 95.88 545 TYR A O 1
ATOM 4254 N N . MET A 1 546 ? 27.906 18.359 2.303 1 94.88 546 MET A N 1
ATOM 4255 C CA . MET A 1 546 ? 28.625 18.141 3.555 1 94.88 546 MET A CA 1
ATOM 4256 C C . MET A 1 546 ? 30.031 18.734 3.488 1 94.88 546 MET A C 1
ATOM 4258 O O . MET A 1 546 ? 30.562 19.188 4.5 1 94.88 546 MET A O 1
ATOM 4262 N N . ASN A 1 547 ? 30.609 18.766 2.301 1 93.69 547 ASN A N 1
ATOM 4263 C CA . ASN A 1 547 ? 31.984 19.25 2.145 1 93.69 547 ASN A CA 1
ATOM 4264 C C . ASN A 1 547 ? 32.031 20.766 2.014 1 93.69 547 ASN A C 1
ATOM 4266 O O . ASN A 1 547 ? 33.094 21.328 1.749 1 93.69 547 ASN A O 1
ATOM 4270 N N . GLY A 1 548 ? 30.875 21.422 2.039 1 96.06 548 GLY A N 1
ATOM 4271 C CA . GLY A 1 548 ? 30.828 22.875 2.059 1 96.06 548 GLY A CA 1
ATOM 4272 C C . GLY A 1 548 ? 30.594 23.484 0.688 1 96.06 548 GLY A C 1
ATOM 4273 O O . GLY A 1 548 ? 30.328 24.688 0.571 1 96.06 548 GLY A O 1
ATOM 4274 N N . THR A 1 549 ? 30.641 22.609 -0.351 1 96.88 549 THR A N 1
ATOM 4275 C CA . THR A 1 549 ? 30.375 23.141 -1.686 1 96.88 549 THR A CA 1
ATOM 4276 C C . THR A 1 549 ? 28.875 23.312 -1.909 1 96.88 549 THR A C 1
ATOM 4278 O O . THR A 1 549 ? 28.062 22.703 -1.223 1 96.88 549 THR A O 1
ATOM 4281 N N . TRP A 1 550 ? 28.562 24.172 -2.887 1 98.06 550 TRP A N 1
ATOM 4282 C CA . TRP A 1 550 ? 27.172 24.547 -3.105 1 98.06 550 TRP A CA 1
ATOM 4283 C C . TRP A 1 550 ? 26.469 23.562 -4.039 1 98.06 550 TRP A C 1
ATOM 4285 O O . TRP A 1 550 ? 27.062 23.109 -5.023 1 98.06 550 TRP A O 1
ATOM 4295 N N . GLY A 1 551 ? 25.328 23.156 -3.699 1 97.25 551 GLY A N 1
ATOM 4296 C CA . GLY A 1 551 ? 24.375 22.594 -4.641 1 97.25 551 GLY A CA 1
ATOM 4297 C C . GLY A 1 551 ? 23.5 23.641 -5.301 1 97.25 551 GLY A C 1
ATOM 4298 O O . GLY A 1 551 ? 23.844 24.828 -5.32 1 97.25 551 GLY A O 1
ATOM 4299 N N . PHE A 1 552 ? 22.328 23.125 -5.926 1 97.62 552 PHE A N 1
ATOM 4300 C CA . PHE A 1 552 ? 21.516 24.109 -6.621 1 97.62 552 PHE A CA 1
ATOM 4301 C C . PHE A 1 552 ? 20.047 23.688 -6.641 1 97.62 552 PHE A C 1
ATOM 4303 O O . PHE A 1 552 ? 19.734 22.547 -6.969 1 97.62 552 PHE A O 1
ATOM 4310 N N . GLN A 1 553 ? 19.219 24.516 -6.223 1 97.56 553 GLN A N 1
ATOM 4311 C CA . GLN A 1 553 ? 17.781 24.516 -6.512 1 97.56 553 GLN A CA 1
ATOM 4312 C C . GLN A 1 553 ? 17.344 25.828 -7.156 1 97.56 553 GLN A C 1
ATOM 4314 O O . GLN A 1 553 ? 17.625 26.906 -6.633 1 97.56 553 GLN A O 1
ATOM 4319 N N . ASP A 1 554 ? 16.656 25.734 -8.297 1 97.94 554 ASP A N 1
ATOM 4320 C CA . ASP A 1 554 ? 16.109 26.938 -8.922 1 97.94 554 ASP A CA 1
ATOM 4321 C C . ASP A 1 554 ? 15.242 27.719 -7.941 1 97.94 554 ASP A C 1
ATOM 4323 O O . ASP A 1 554 ? 14.297 27.172 -7.367 1 97.94 554 ASP A O 1
ATOM 4327 N N . PRO A 1 555 ? 15.547 28.984 -7.758 1 98 555 PRO A N 1
ATOM 4328 C CA . PRO A 1 555 ? 14.812 29.766 -6.754 1 98 555 PRO A CA 1
ATOM 4329 C C . PRO A 1 555 ? 13.305 29.766 -7.008 1 98 555 PRO A C 1
ATOM 4331 O O . PRO A 1 555 ? 12.516 29.953 -6.074 1 98 555 PRO A O 1
ATOM 4334 N N . ILE A 1 556 ? 12.836 29.531 -8.242 1 97.56 556 ILE A N 1
ATOM 4335 C CA . ILE A 1 556 ? 11.406 29.578 -8.539 1 97.56 556 ILE A CA 1
ATOM 4336 C C . ILE A 1 556 ? 10.805 28.188 -8.43 1 97.56 556 ILE A C 1
ATOM 4338 O O . ILE A 1 556 ? 9.586 28.016 -8.523 1 97.56 556 ILE A O 1
ATOM 4342 N N . ALA A 1 557 ? 11.656 27.109 -8.203 1 96.12 557 ALA A N 1
ATOM 4343 C CA . ALA A 1 557 ? 11.164 25.75 -8.078 1 96.12 557 ALA A CA 1
ATOM 4344 C C . ALA A 1 557 ? 10.172 25.625 -6.93 1 96.12 557 ALA A C 1
ATOM 4346 O O . ALA A 1 557 ? 10.352 26.219 -5.871 1 96.12 557 ALA A O 1
ATOM 4347 N N . CYS A 1 558 ? 9.039 24.828 -7.102 1 94.88 558 CYS A N 1
ATOM 4348 C CA . CYS A 1 558 ? 7.988 24.562 -6.125 1 94.88 558 CYS A CA 1
ATOM 4349 C C . CYS A 1 558 ? 6.992 25.719 -6.062 1 94.88 558 CYS A C 1
ATOM 4351 O O . CYS A 1 558 ? 6.156 25.781 -5.16 1 94.88 558 CYS A O 1
ATOM 4353 N N . SER A 1 559 ? 7.172 26.75 -6.898 1 94.75 559 SER A N 1
ATOM 4354 C CA . SER A 1 559 ? 6.148 27.781 -7.066 1 94.75 559 SER A CA 1
ATOM 4355 C C . SER A 1 559 ? 5.18 27.406 -8.188 1 94.75 559 SER A C 1
ATOM 4357 O O . SER A 1 559 ? 5.398 26.438 -8.914 1 94.75 559 SER A O 1
ATOM 4359 N N . THR A 1 560 ? 4.18 28.203 -8.328 1 91.38 560 THR A N 1
ATOM 4360 C CA . THR A 1 560 ? 3.188 27.969 -9.375 1 91.38 560 THR A CA 1
ATOM 4361 C C . THR A 1 560 ? 3.789 28.203 -10.758 1 91.38 560 THR A C 1
ATOM 4363 O O . THR A 1 560 ? 3.213 27.781 -11.766 1 91.38 560 THR A O 1
ATOM 4366 N N . LEU A 1 561 ? 4.996 28.812 -10.828 1 93.62 561 LEU A N 1
ATOM 4367 C CA . LEU A 1 561 ? 5.66 29.109 -12.094 1 93.62 561 LEU A CA 1
ATOM 4368 C C . LEU A 1 561 ? 6.457 27.891 -12.578 1 93.62 561 LEU A C 1
ATOM 4370 O O . LEU A 1 561 ? 6.828 27.828 -13.75 1 93.62 561 LEU A O 1
ATOM 4374 N N . ALA A 1 562 ? 6.859 26.969 -11.75 1 90.62 562 ALA A N 1
ATOM 4375 C CA . ALA A 1 562 ? 7.832 25.938 -12.133 1 90.62 562 ALA A CA 1
ATOM 4376 C C . ALA A 1 562 ? 7.328 24.547 -11.773 1 90.62 562 ALA A C 1
ATOM 4378 O O . ALA A 1 562 ? 7.906 23.547 -12.188 1 90.62 562 ALA A O 1
ATOM 4379 N N . GLY A 1 563 ? 6.305 24.406 -11.062 1 86 563 GLY A N 1
ATOM 4380 C CA . GLY A 1 563 ? 5.746 23.109 -10.742 1 86 563 GLY A CA 1
ATOM 4381 C C . GLY A 1 563 ? 5.621 22.859 -9.25 1 86 563 GLY A C 1
ATOM 4382 O O . GLY A 1 563 ? 6.293 23.516 -8.453 1 86 563 GLY A O 1
ATOM 4383 N N . PHE A 1 564 ? 4.934 21.75 -8.805 1 84.81 564 PHE A N 1
ATOM 4384 C CA . PHE A 1 564 ? 4.617 21.484 -7.41 1 84.81 564 PHE A CA 1
ATOM 4385 C C . PHE A 1 564 ? 5.688 20.594 -6.777 1 84.81 564 PHE A C 1
ATOM 4387 O O . PHE A 1 564 ? 6.379 19.859 -7.477 1 84.81 564 PHE A O 1
ATOM 4394 N N . CYS A 1 565 ? 5.953 20.703 -5.578 1 90.75 565 CYS A N 1
ATOM 4395 C CA . CYS A 1 565 ? 6.805 19.828 -4.77 1 90.75 565 CYS A CA 1
ATOM 4396 C C . CYS A 1 565 ? 5.996 19.141 -3.676 1 90.75 565 CYS A C 1
ATOM 4398 O O . CYS A 1 565 ? 4.93 19.625 -3.287 1 90.75 565 CYS A O 1
ATOM 4400 N N . SER A 1 566 ? 6.461 17.938 -3.293 1 87.69 566 SER A N 1
ATOM 4401 C CA . SER A 1 566 ? 5.762 17.172 -2.262 1 87.69 566 SER A CA 1
ATOM 4402 C C . SER A 1 566 ? 6.75 16.516 -1.302 1 87.69 566 SER A C 1
ATOM 4404 O O . SER A 1 566 ? 7.949 16.469 -1.575 1 87.69 566 SER A O 1
ATOM 4406 N N . LEU A 1 567 ? 6.254 16.031 -0.231 1 90.81 567 LEU A N 1
ATOM 4407 C CA . LEU A 1 567 ? 7.059 15.414 0.816 1 90.81 567 LEU A CA 1
ATOM 4408 C C . LEU A 1 567 ? 7.719 14.133 0.311 1 90.81 567 LEU A C 1
ATOM 4410 O O . LEU A 1 567 ? 8.867 13.844 0.659 1 90.81 567 LEU A O 1
ATOM 4414 N N . THR A 1 568 ? 6.941 13.273 -0.606 1 86.44 568 THR A N 1
ATOM 4415 C CA . THR A 1 568 ? 7.465 11.953 -0.917 1 86.44 568 THR A CA 1
ATOM 4416 C C . THR A 1 568 ? 7.539 11.742 -2.428 1 86.44 568 THR A C 1
ATOM 4418 O O . THR A 1 568 ? 8.5 11.156 -2.93 1 86.44 568 THR A O 1
ATOM 4421 N N . THR A 1 569 ? 6.621 12.234 -3.229 1 82.94 569 THR A N 1
ATOM 4422 C CA . THR A 1 569 ? 6.531 11.922 -4.652 1 82.94 569 THR A CA 1
ATOM 4423 C C . THR A 1 569 ? 7.512 12.773 -5.453 1 82.94 569 THR A C 1
ATOM 4425 O O . THR A 1 569 ? 8.07 12.312 -6.449 1 82.94 569 THR A O 1
ATOM 4428 N N . ASN A 1 570 ? 7.625 14.047 -5.02 1 88.5 570 ASN A N 1
ATOM 4429 C CA . ASN A 1 570 ? 8.531 14.977 -5.68 1 88.5 570 ASN A CA 1
ATOM 4430 C C . ASN A 1 570 ? 9.266 15.859 -4.668 1 88.5 570 ASN A C 1
ATOM 4432 O O . ASN A 1 570 ? 9.078 17.078 -4.648 1 88.5 570 ASN A O 1
ATOM 4436 N N . PRO A 1 571 ? 10.086 15.234 -3.873 1 91.12 571 PRO A N 1
ATOM 4437 C CA . PRO A 1 571 ? 10.75 16 -2.814 1 91.12 571 PRO A CA 1
ATOM 4438 C C . PRO A 1 571 ? 11.758 17 -3.361 1 91.12 571 PRO A C 1
ATOM 4440 O O . PRO A 1 571 ? 12.359 16.781 -4.414 1 91.12 571 PRO A O 1
ATOM 4443 N N . SER A 1 572 ? 11.906 18.109 -2.711 1 95.62 572 SER A N 1
ATOM 4444 C CA . SER A 1 572 ? 12.828 19.203 -3.027 1 95.62 572 SER A CA 1
ATOM 4445 C C . SER A 1 572 ? 13.531 19.719 -1.774 1 95.62 572 SER A C 1
ATOM 4447 O O . SER A 1 572 ? 13.352 19.156 -0.687 1 95.62 572 SER A O 1
ATOM 4449 N N . GLU A 1 573 ? 14.391 20.672 -1.957 1 97.31 573 GLU A N 1
ATOM 4450 C CA . GLU A 1 573 ? 15.172 21.172 -0.826 1 97.31 573 GLU A CA 1
ATOM 4451 C C . GLU A 1 573 ? 14.391 22.203 -0.019 1 97.31 573 GLU A C 1
ATOM 4453 O O . GLU A 1 573 ? 14.828 22.609 1.054 1 97.31 573 GLU A O 1
ATOM 4458 N N . THR A 1 574 ? 13.242 22.562 -0.534 1 97.06 574 THR A N 1
ATOM 4459 C CA . THR A 1 574 ? 12.25 23.297 0.224 1 97.06 574 THR A CA 1
ATOM 4460 C C . THR A 1 574 ? 10.922 22.547 0.271 1 97.06 574 THR A C 1
ATOM 4462 O O . THR A 1 574 ? 10.602 21.781 -0.648 1 97.06 574 THR A O 1
ATOM 4465 N N . PHE A 1 575 ? 10.188 22.719 1.353 1 95.25 575 PHE A N 1
ATOM 4466 C CA . PHE A 1 575 ? 8.93 22 1.524 1 95.25 575 PHE A CA 1
ATOM 4467 C C . PHE A 1 575 ? 7.754 22.828 1.018 1 95.25 575 PHE A C 1
ATOM 4469 O O . PHE A 1 575 ? 7.422 23.859 1.598 1 95.25 575 PHE A O 1
ATOM 4476 N N . GLU A 1 576 ? 7.066 22.516 -0.019 1 91.88 576 GLU A N 1
ATOM 4477 C CA . GLU A 1 576 ? 5.809 22.953 -0.612 1 91.88 576 GLU A CA 1
ATOM 4478 C C . GLU A 1 576 ? 5.848 24.438 -0.934 1 91.88 576 GLU A C 1
ATOM 4480 O O . GLU A 1 576 ? 4.809 25.109 -0.958 1 91.88 576 GLU A O 1
ATOM 4485 N N . ALA A 1 577 ? 7.02 25.078 -1.085 1 95.12 577 ALA A N 1
ATOM 4486 C CA . ALA A 1 577 ? 7.188 26.469 -1.5 1 95.12 577 ALA A CA 1
ATOM 4487 C C . ALA A 1 577 ? 8.57 26.688 -2.102 1 95.12 577 ALA A C 1
ATOM 4489 O O . ALA A 1 577 ? 9.5 25.922 -1.842 1 95.12 577 ALA A O 1
ATOM 4490 N N . SER A 1 578 ? 8.672 27.75 -2.852 1 96.94 578 SER A N 1
ATOM 4491 C CA . SER A 1 578 ? 9.93 28.062 -3.52 1 96.94 578 SER A CA 1
ATOM 4492 C C . SER A 1 578 ? 10.906 28.734 -2.559 1 96.94 578 SER A C 1
ATOM 4494 O O . SER A 1 578 ? 10.531 29.125 -1.455 1 96.94 578 SER A O 1
ATOM 4496 N N . ILE A 1 579 ? 12.164 28.812 -2.982 1 98 579 ILE A N 1
ATOM 4497 C CA . ILE A 1 579 ? 13.156 29.578 -2.244 1 98 579 ILE A CA 1
ATOM 4498 C C . ILE A 1 579 ? 12.734 31.031 -2.17 1 98 579 ILE A C 1
ATOM 4500 O O . ILE A 1 579 ? 12.945 31.703 -1.153 1 98 579 ILE A O 1
ATOM 4504 N N . TRP A 1 580 ? 12.086 31.562 -3.223 1 97.81 580 TRP A N 1
ATOM 4505 C CA . TRP A 1 580 ? 11.531 32.906 -3.229 1 97.81 580 TRP A CA 1
ATOM 4506 C C . TRP A 1 580 ? 10.602 33.125 -2.039 1 97.81 580 TRP A C 1
ATOM 4508 O O . TRP A 1 580 ? 10.555 34.219 -1.472 1 97.81 580 TRP A O 1
ATOM 4518 N N . GLN A 1 581 ? 9.906 32.219 -1.707 1 96.38 581 GLN A N 1
ATOM 4519 C CA . GLN A 1 581 ? 9 32.344 -0.575 1 96.38 581 GLN A CA 1
ATOM 4520 C C . GLN A 1 581 ? 9.719 32.094 0.745 1 96.38 581 GLN A C 1
ATOM 4522 O O . GLN A 1 581 ? 9.562 32.844 1.699 1 96.38 581 GLN A O 1
ATOM 4527 N N . TYR A 1 582 ? 10.578 31.062 0.83 1 97.19 582 TYR A N 1
ATOM 4528 C CA . TYR A 1 582 ? 11.227 30.641 2.066 1 97.19 582 TYR A CA 1
ATOM 4529 C C . TYR A 1 582 ? 12.281 31.656 2.502 1 97.19 582 TYR A C 1
ATOM 4531 O O . TYR A 1 582 ? 12.633 31.734 3.682 1 97.19 582 TYR A O 1
ATOM 4539 N N . GLN A 1 583 ? 12.781 32.469 1.624 1 97.75 583 GLN A N 1
ATOM 4540 C CA . GLN A 1 583 ? 13.875 33.375 1.95 1 97.75 583 GLN A CA 1
ATOM 4541 C C . GLN A 1 583 ? 13.453 34.375 3.021 1 97.75 583 GLN A C 1
ATOM 4543 O O . GLN A 1 583 ? 14.305 34.969 3.699 1 97.75 583 GLN A O 1
ATOM 4548 N N . PHE A 1 584 ? 12.164 34.5 3.26 1 97.25 584 PHE A N 1
ATOM 4549 C CA . PHE A 1 584 ? 11.672 35.5 4.195 1 97.25 584 PHE A CA 1
ATOM 4550 C C . PHE A 1 584 ? 11.359 34.875 5.551 1 97.25 584 PHE A C 1
ATOM 4552 O O . PHE A 1 584 ? 10.984 35.594 6.492 1 97.25 584 PHE A O 1
ATOM 4559 N N . ILE A 1 585 ? 11.516 33.594 5.742 1 94.62 585 ILE A N 1
ATOM 4560 C CA . ILE A 1 585 ? 11.055 32.875 6.926 1 94.62 585 ILE A CA 1
ATOM 4561 C C . ILE A 1 585 ? 12.156 32.844 7.984 1 94.62 585 ILE A C 1
ATOM 4563 O O . ILE A 1 585 ? 12.586 31.781 8.422 1 94.62 585 ILE A O 1
ATOM 4567 N N . ILE A 1 586 ? 12.602 34.031 8.375 1 97.06 586 ILE A N 1
ATOM 4568 C CA . ILE A 1 586 ? 13.547 34.25 9.461 1 97.06 586 ILE A CA 1
ATOM 4569 C C . ILE A 1 586 ? 12.953 35.25 10.469 1 97.06 586 ILE A C 1
ATOM 4571 O O . ILE A 1 586 ? 13.484 36.344 10.656 1 97.06 586 ILE A O 1
ATOM 4575 N N . PRO A 1 587 ? 11.938 34.812 11.18 1 97 587 PRO A N 1
ATOM 4576 C CA . PRO A 1 587 ? 11.188 35.781 11.984 1 97 587 PRO A CA 1
ATOM 4577 C C . PRO A 1 587 ? 12.016 36.375 13.117 1 97 587 PRO A C 1
ATOM 4579 O O . PRO A 1 587 ? 11.758 37.5 13.547 1 97 587 PRO A O 1
ATOM 4582 N N . HIS A 1 588 ? 13.031 35.688 13.609 1 97.88 588 HIS A N 1
ATOM 4583 C CA . HIS A 1 588 ? 13.766 36.125 14.797 1 97.88 588 HIS A CA 1
ATOM 4584 C C . HIS A 1 588 ? 14.898 37.062 14.43 1 97.88 588 HIS A C 1
ATOM 4586 O O . HIS A 1 588 ? 15.391 37.812 15.289 1 97.88 588 HIS A O 1
ATOM 4592 N N . ALA A 1 589 ? 15.273 37.094 13.203 1 98.12 589 ALA A N 1
ATOM 4593 C CA . ALA A 1 589 ? 16.453 37.875 12.812 1 98.12 589 ALA A CA 1
ATOM 4594 C C . ALA A 1 589 ? 16.219 38.594 11.484 1 98.12 589 ALA A C 1
ATOM 4596 O O . ALA A 1 589 ? 17.094 38.594 10.617 1 98.12 589 ALA A O 1
ATOM 4597 N N . THR A 1 590 ? 15.117 39.188 11.352 1 97.56 590 THR A N 1
ATOM 4598 C CA . THR A 1 590 ? 14.734 39.844 10.102 1 97.56 590 THR A CA 1
ATOM 4599 C C . THR A 1 590 ? 15.648 41.031 9.797 1 97.56 590 THR A C 1
ATOM 4601 O O . THR A 1 590 ? 15.953 41.312 8.641 1 97.56 590 THR A O 1
ATOM 4604 N N . SER A 1 591 ? 16.109 41.75 10.828 1 96.94 591 SER A N 1
ATOM 4605 C CA . SER A 1 591 ? 17.016 42.875 10.602 1 96.94 591 SER A CA 1
ATOM 4606 C C . SER A 1 591 ? 18.312 42.406 9.945 1 96.94 591 SER A C 1
ATOM 4608 O O . SER A 1 591 ? 18.828 43.062 9.039 1 96.94 591 SER A O 1
ATOM 4610 N N . THR A 1 592 ? 18.828 41.281 10.422 1 97.44 592 THR A N 1
ATOM 4611 C CA . THR A 1 592 ? 20.016 40.688 9.805 1 97.44 592 THR A CA 1
ATOM 4612 C C . THR A 1 592 ? 19.734 40.281 8.359 1 97.44 592 THR A C 1
ATOM 4614 O O . THR A 1 592 ? 20.578 40.5 7.48 1 97.44 592 THR A O 1
ATOM 4617 N N . LEU A 1 593 ? 18.594 39.719 8.086 1 98 593 LEU A N 1
ATOM 4618 C CA . LEU A 1 593 ? 18.188 39.344 6.738 1 98 593 LEU A CA 1
ATOM 4619 C C . LEU A 1 593 ? 18.141 40.562 5.828 1 98 593 LEU A C 1
ATOM 4621 O O . LEU A 1 593 ? 18.609 40.531 4.688 1 98 593 LEU A O 1
ATOM 4625 N N . ILE A 1 594 ? 17.594 41.688 6.332 1 97.62 594 ILE A N 1
ATOM 4626 C CA . ILE A 1 594 ? 17.484 42.938 5.594 1 97.62 594 ILE A CA 1
ATOM 4627 C C . ILE A 1 594 ? 18.891 43.406 5.215 1 97.62 594 ILE A C 1
ATOM 4629 O O . ILE A 1 594 ? 19.125 43.812 4.07 1 97.62 594 ILE A O 1
ATOM 4633 N N . ASP A 1 595 ? 19.797 43.344 6.148 1 96.69 595 ASP A N 1
ATOM 4634 C CA . ASP A 1 595 ? 21.172 43.75 5.875 1 96.69 595 ASP A CA 1
ATOM 4635 C C . ASP A 1 595 ? 21.797 42.906 4.785 1 96.69 595 ASP A C 1
ATOM 4637 O O . ASP A 1 595 ? 22.453 43.406 3.875 1 96.69 595 ASP A O 1
ATOM 4641 N N . MET A 1 596 ? 21.531 41.625 4.852 1 96.88 596 MET A N 1
ATOM 4642 C CA . MET A 1 596 ? 22.094 40.688 3.896 1 96.88 596 MET A CA 1
ATOM 4643 C C . MET A 1 596 ? 21.5 40.875 2.506 1 96.88 596 MET A C 1
ATOM 4645 O O . MET A 1 596 ? 22.156 40.594 1.501 1 96.88 596 MET A O 1
ATOM 4649 N N . MET A 1 597 ? 20.312 41.438 2.506 1 97.69 597 MET A N 1
ATOM 4650 C CA . MET A 1 597 ? 19.625 41.625 1.231 1 97.69 597 MET A CA 1
ATOM 4651 C C . MET A 1 597 ? 19.906 43.031 0.678 1 97.69 597 MET A C 1
ATOM 4653 O O . MET A 1 597 ? 19.359 43.406 -0.358 1 97.69 597 MET A O 1
ATOM 4657 N N . GLY A 1 598 ? 20.719 43.844 1.358 1 96.81 598 GLY A N 1
ATOM 4658 C CA . GLY A 1 598 ? 21.156 45.094 0.805 1 96.81 598 GLY A CA 1
ATOM 4659 C C . GLY A 1 598 ? 20.531 46.312 1.473 1 96.81 598 GLY A C 1
ATOM 4660 O O . GLY A 1 598 ? 20.625 47.438 0.971 1 96.81 598 GLY A O 1
ATOM 4661 N N . GLY A 1 599 ? 19.766 46.094 2.572 1 97.19 599 GLY A N 1
ATOM 4662 C CA . GLY A 1 599 ? 19.188 47.188 3.307 1 97.19 599 GLY A CA 1
ATOM 4663 C C . GLY A 1 599 ? 17.703 47.344 3.107 1 97.19 599 GLY A C 1
ATOM 4664 O O . GLY A 1 599 ? 17.078 46.531 2.396 1 97.19 599 GLY A O 1
ATOM 4665 N N . ASP A 1 600 ? 17.125 48.344 3.697 1 97.88 600 ASP A N 1
ATOM 4666 C CA . ASP A 1 600 ? 15.672 48.5 3.775 1 97.88 600 ASP A CA 1
ATOM 4667 C C . ASP A 1 600 ? 15.055 48.594 2.381 1 97.88 600 ASP A C 1
ATOM 4669 O O . ASP A 1 600 ? 14.078 47.906 2.08 1 97.88 600 ASP A O 1
ATOM 4673 N N . ASP A 1 601 ? 15.641 49.438 1.51 1 97.81 601 ASP A N 1
ATOM 4674 C CA . ASP A 1 601 ? 15.062 49.656 0.192 1 97.81 601 ASP A CA 1
ATOM 4675 C C . ASP A 1 601 ? 15.109 48.406 -0.663 1 97.81 601 ASP A C 1
ATOM 4677 O O . ASP A 1 601 ? 14.148 48.062 -1.355 1 97.81 601 ASP A O 1
ATOM 4681 N N . ALA A 1 602 ? 16.188 47.719 -0.591 1 97.94 602 ALA A N 1
ATOM 4682 C CA . ALA A 1 602 ? 16.328 46.469 -1.356 1 97.94 602 ALA A CA 1
ATOM 4683 C C . ALA A 1 602 ? 15.359 45.406 -0.862 1 97.94 602 ALA A C 1
ATOM 4685 O O . ALA A 1 602 ? 14.789 44.656 -1.661 1 97.94 602 ALA A O 1
ATOM 4686 N N . PHE A 1 603 ? 15.266 45.344 0.431 1 97.88 603 PHE A N 1
ATOM 4687 C CA . PHE A 1 603 ? 14.352 44.375 1.044 1 97.88 603 PHE A CA 1
ATOM 4688 C C . PHE A 1 603 ? 12.914 44.656 0.618 1 97.88 603 PHE A C 1
ATOM 4690 O O . PHE A 1 603 ? 12.188 43.719 0.234 1 97.88 603 PHE A O 1
ATOM 4697 N N . VAL A 1 604 ? 12.461 45.906 0.624 1 98.38 604 VAL A N 1
ATOM 4698 C CA . VAL A 1 604 ? 11.117 46.281 0.233 1 98.38 604 VAL A CA 1
ATOM 4699 C C . VAL A 1 604 ? 10.891 46 -1.247 1 98.38 604 VAL A C 1
ATOM 4701 O O . VAL A 1 604 ? 9.828 45.5 -1.634 1 98.38 604 VAL A O 1
ATOM 4704 N N . SER A 1 605 ? 11.891 46.312 -2.066 1 98.31 605 SER A N 1
ATOM 4705 C CA . SER A 1 605 ? 11.797 46.031 -3.492 1 98.31 605 SER A CA 1
ATOM 4706 C C . SER A 1 605 ? 11.602 44.531 -3.732 1 98.31 605 SER A C 1
ATOM 4708 O O . SER A 1 605 ? 10.812 44.125 -4.59 1 98.31 605 SER A O 1
ATOM 4710 N N . ARG A 1 606 ? 12.328 43.75 -3.035 1 98.12 606 ARG A N 1
ATOM 4711 C CA . ARG A 1 606 ? 12.25 42.312 -3.148 1 98.12 606 ARG A CA 1
ATOM 4712 C C . ARG A 1 606 ? 10.875 41.781 -2.729 1 98.12 606 ARG A C 1
ATOM 4714 O O . ARG A 1 606 ? 10.297 40.938 -3.398 1 98.12 606 ARG A O 1
ATOM 4721 N N . LEU A 1 607 ? 10.336 42.281 -1.624 1 98.31 607 LEU A N 1
ATOM 4722 C CA . LEU A 1 607 ? 8.992 41.938 -1.17 1 98.31 607 LEU A CA 1
ATOM 4723 C C . LEU A 1 607 ? 7.949 42.312 -2.213 1 98.31 607 LEU A C 1
ATOM 4725 O O . LEU A 1 607 ? 7.02 41.562 -2.48 1 98.31 607 LEU A O 1
ATOM 4729 N N . ASN A 1 608 ? 8.148 43.562 -2.779 1 98.12 608 ASN A N 1
ATOM 4730 C CA . ASN A 1 608 ? 7.219 44.031 -3.801 1 98.12 608 ASN A CA 1
ATOM 4731 C C . ASN A 1 608 ? 7.215 43.094 -5.016 1 98.12 608 ASN A C 1
ATOM 4733 O O . ASN A 1 608 ? 6.148 42.75 -5.535 1 98.12 608 ASN A O 1
ATOM 4737 N N . TYR A 1 609 ? 8.359 42.719 -5.457 1 97.62 609 TYR A N 1
ATOM 4738 C CA . TYR A 1 609 ? 8.469 41.812 -6.598 1 97.62 609 TYR A CA 1
ATOM 4739 C C . TYR A 1 609 ? 7.797 40.5 -6.305 1 97.62 609 TYR A C 1
ATOM 4741 O O . TYR A 1 609 ? 7.043 39.969 -7.129 1 97.62 609 TYR A O 1
ATOM 4749 N N . PHE A 1 610 ? 8.07 39.938 -5.141 1 97.25 610 PHE A N 1
ATOM 4750 C CA . PHE A 1 610 ? 7.527 38.656 -4.711 1 97.25 610 PHE A CA 1
ATOM 4751 C C . PHE A 1 610 ? 6.004 38.688 -4.738 1 97.25 610 PHE A C 1
ATOM 4753 O O . PHE A 1 610 ? 5.375 37.812 -5.367 1 97.25 610 PHE A O 1
ATOM 4760 N N . HIS A 1 611 ? 5.371 39.688 -4.113 1 96.88 611 HIS A N 1
ATOM 4761 C CA . HIS A 1 611 ? 3.922 39.719 -3.953 1 96.88 611 HIS A CA 1
ATOM 4762 C C . HIS A 1 611 ? 3.236 40.125 -5.258 1 96.88 611 HIS A C 1
ATOM 4764 O O . HIS A 1 611 ? 2.033 39.906 -5.422 1 96.88 611 HIS A O 1
ATOM 4770 N N . ALA A 1 612 ? 3.953 40.719 -6.168 1 94.94 612 ALA A N 1
ATOM 4771 C CA . ALA A 1 612 ? 3.377 41.156 -7.438 1 94.94 612 ALA A CA 1
ATOM 4772 C C . ALA A 1 612 ? 3.414 40.031 -8.469 1 94.94 612 ALA A C 1
ATOM 4774 O O . ALA A 1 612 ? 2.943 40.219 -9.602 1 94.94 612 ALA A O 1
ATOM 4775 N N . SER A 1 613 ? 3.953 38.906 -8.086 1 91.75 613 SER A N 1
ATOM 4776 C CA . SER A 1 613 ? 4.121 37.781 -9.008 1 91.75 613 SER A CA 1
ATOM 4777 C C . SER A 1 613 ? 3.514 36.5 -8.438 1 91.75 613 SER A C 1
ATOM 4779 O O . SER A 1 613 ? 3.211 36.438 -7.242 1 91.75 613 SER A O 1
ATOM 4781 N N . PRO A 1 614 ? 3.361 35.469 -9.359 1 91.19 614 PRO A N 1
ATOM 4782 C CA . PRO A 1 614 ? 2.822 34.188 -8.906 1 91.19 614 PRO A CA 1
ATOM 4783 C C . PRO A 1 614 ? 3.807 33.406 -8.039 1 91.19 614 PRO A C 1
ATOM 4785 O O . PRO A 1 614 ? 3.572 32.219 -7.727 1 91.19 614 PRO A O 1
ATOM 4788 N N . LEU A 1 615 ? 4.914 34.031 -7.68 1 94.62 615 LEU A N 1
ATOM 4789 C CA . LEU A 1 615 ? 5.844 33.438 -6.711 1 94.62 615 LEU A CA 1
ATOM 4790 C C . LEU A 1 615 ? 5.199 33.344 -5.332 1 94.62 615 LEU A C 1
ATOM 4792 O O . LEU A 1 615 ? 5.504 32.438 -4.562 1 94.62 615 LEU A O 1
ATOM 4796 N N . ALA A 1 616 ? 4.359 34.312 -5.031 1 95.25 616 ALA A N 1
ATOM 4797 C CA . ALA A 1 616 ? 3.66 34.312 -3.748 1 95.25 616 ALA A CA 1
ATOM 4798 C C . ALA A 1 616 ? 2.408 33.438 -3.809 1 95.25 616 ALA A C 1
ATOM 4800 O O . ALA A 1 616 ? 1.568 33.625 -4.695 1 95.25 616 ALA A O 1
ATOM 4801 N N . ASP A 1 617 ? 2.357 32.531 -2.953 1 94.75 617 ASP A N 1
ATOM 4802 C CA . ASP A 1 617 ? 1.196 31.641 -2.869 1 94.75 617 ASP A CA 1
ATOM 4803 C C . ASP A 1 617 ? 0.52 31.75 -1.505 1 94.75 617 ASP A C 1
ATOM 4805 O O . ASP A 1 617 ? 0.932 31.094 -0.546 1 94.75 617 ASP A O 1
ATOM 4809 N N . ILE A 1 618 ? -0.595 32.531 -1.398 1 95.62 618 ILE A N 1
ATOM 4810 C CA . ILE A 1 618 ? -1.272 32.844 -0.144 1 95.62 618 ILE A CA 1
ATOM 4811 C C . ILE A 1 618 ? -2.092 31.625 0.312 1 95.62 618 ILE A C 1
ATOM 4813 O O . ILE A 1 618 ? -2.635 31.625 1.419 1 95.62 618 ILE A O 1
ATOM 4817 N N . SER A 1 619 ? -2.113 30.531 -0.541 1 94.44 619 SER A N 1
ATOM 4818 C CA . SER A 1 619 ? -2.873 29.328 -0.199 1 94.44 619 SER A CA 1
ATOM 4819 C C . SER A 1 619 ? -2.105 28.453 0.778 1 94.44 619 SER A C 1
ATOM 4821 O O . SER A 1 619 ? -2.637 27.453 1.272 1 94.44 619 SER A O 1
ATOM 4823 N N . ASN A 1 620 ? -0.808 28.906 1.085 1 93 620 ASN A N 1
ATOM 4824 C CA . ASN A 1 620 ? 0.037 28.109 1.97 1 93 620 ASN A CA 1
ATOM 4825 C C . ASN A 1 620 ? 0.651 28.969 3.076 1 93 620 ASN A C 1
ATOM 4827 O O . ASN A 1 620 ? 0.977 30.125 2.857 1 93 620 ASN A O 1
ATOM 4831 N N . GLU A 1 621 ? 0.839 28.391 4.176 1 94.31 621 GLU A N 1
ATOM 4832 C CA . GLU A 1 621 ? 1.041 29.078 5.445 1 94.31 621 GLU A CA 1
ATOM 4833 C C . GLU A 1 621 ? 2.393 29.781 5.48 1 94.31 621 GLU A C 1
ATOM 4835 O O . GLU A 1 621 ? 2.531 30.828 6.113 1 94.31 621 GLU A O 1
ATOM 4840 N N . PRO A 1 622 ? 3.414 29.328 4.766 1 92.81 622 PRO A N 1
ATOM 4841 C CA . PRO A 1 622 ? 4.699 30.016 4.875 1 92.81 622 PRO A CA 1
ATOM 4842 C C . PRO A 1 622 ? 4.625 31.469 4.43 1 92.81 622 PRO A C 1
ATOM 4844 O O . PRO A 1 622 ? 5.469 32.281 4.824 1 92.81 622 PRO A O 1
ATOM 4847 N N . VAL A 1 623 ? 3.668 31.891 3.715 1 95.88 623 VAL A N 1
ATOM 4848 C CA . VAL A 1 623 ? 3.59 33.25 3.164 1 95.88 623 VAL A CA 1
ATOM 4849 C C . VAL A 1 623 ? 2.943 34.188 4.184 1 95.88 623 VAL A C 1
ATOM 4851 O O . VAL A 1 623 ? 3.07 35.406 4.082 1 95.88 623 VAL A O 1
ATOM 4854 N N . PHE A 1 624 ? 2.314 33.75 5.219 1 97.56 624 PHE A N 1
ATOM 4855 C CA . PHE A 1 624 ? 1.451 34.531 6.086 1 97.56 624 PHE A CA 1
ATOM 4856 C C . PHE A 1 624 ? 2.223 35.688 6.699 1 97.56 624 PHE A C 1
ATOM 4858 O O . PHE A 1 624 ? 1.853 36.844 6.516 1 97.56 624 PHE A O 1
ATOM 4865 N N . LEU A 1 625 ? 3.34 35.406 7.328 1 97.69 625 LEU A N 1
ATOM 4866 C CA . LEU A 1 625 ? 4.113 36.438 7.969 1 97.69 625 LEU A CA 1
ATOM 4867 C C . LEU A 1 625 ? 4.754 37.344 6.926 1 97.69 625 LEU A C 1
ATOM 4869 O O . LEU A 1 625 ? 4.945 38.562 7.168 1 97.69 625 LEU A O 1
ATOM 4873 N N . THR A 1 626 ? 5.023 36.844 5.723 1 97.81 626 THR A N 1
ATOM 4874 C CA . THR A 1 626 ? 5.684 37.594 4.66 1 97.81 626 THR A CA 1
ATOM 4875 C C . THR A 1 626 ? 4.848 38.812 4.254 1 97.81 626 THR A C 1
ATOM 4877 O O . THR A 1 626 ? 5.391 39.844 3.873 1 97.81 626 THR A O 1
ATOM 4880 N N . VAL A 1 627 ? 3.582 38.719 4.43 1 98.12 627 VAL A N 1
ATOM 4881 C CA . VAL A 1 627 ? 2.664 39.812 4.121 1 98.12 627 VAL A CA 1
ATOM 4882 C C . VAL A 1 627 ? 2.973 41.031 5.008 1 98.12 627 VAL A C 1
ATOM 4884 O O . VAL A 1 627 ? 2.791 42.156 4.594 1 98.12 627 VAL A O 1
ATOM 4887 N N . TYR A 1 628 ? 3.564 40.844 6.164 1 98.31 628 TYR A N 1
ATOM 4888 C CA . TYR A 1 628 ? 3.734 41.875 7.18 1 98.31 628 TYR A CA 1
ATOM 4889 C C . TYR A 1 628 ? 5.203 42.25 7.336 1 98.31 628 TYR A C 1
ATOM 4891 O O . TYR A 1 628 ? 5.543 43.125 8.141 1 98.31 628 TYR A O 1
ATOM 4899 N N . GLN A 1 629 ? 6.066 41.75 6.555 1 97.81 629 GLN A N 1
ATOM 4900 C CA . GLN A 1 629 ? 7.5 41.875 6.805 1 97.81 629 GLN A CA 1
ATOM 4901 C C . GLN A 1 629 ? 7.98 43.312 6.504 1 97.81 629 GLN A C 1
ATOM 4903 O O . GLN A 1 629 ? 9.086 43.688 6.902 1 97.81 629 GLN A O 1
ATOM 4908 N N . TYR A 1 630 ? 7.199 44.125 5.855 1 98.38 630 TYR A N 1
ATOM 4909 C CA . TYR A 1 630 ? 7.516 45.531 5.629 1 98.38 630 TYR A CA 1
ATOM 4910 C C . TYR A 1 630 ? 7.711 46.281 6.953 1 98.38 630 TYR A C 1
ATOM 4912 O O . TYR A 1 630 ? 8.453 47.25 7.02 1 98.38 630 TYR A O 1
ATOM 4920 N N . HIS A 1 631 ? 7.059 45.812 8.031 1 98.56 631 HIS A N 1
ATOM 4921 C CA . HIS A 1 631 ? 7.195 46.406 9.359 1 98.56 631 HIS A CA 1
ATOM 4922 C C . HIS A 1 631 ? 8.656 46.469 9.781 1 98.56 631 HIS A C 1
ATOM 4924 O O . HIS A 1 631 ? 9.086 47.438 10.391 1 98.56 631 HIS A O 1
ATOM 4930 N N . TYR A 1 632 ? 9.391 45.5 9.445 1 98.31 632 TYR A N 1
ATOM 4931 C CA . TYR A 1 632 ? 10.773 45.375 9.883 1 98.31 632 TYR A CA 1
ATOM 4932 C C . TYR A 1 632 ? 11.68 46.312 9.078 1 98.31 632 TYR A C 1
ATOM 4934 O O . TYR A 1 632 ? 12.828 46.562 9.461 1 98.31 632 TYR A O 1
ATOM 4942 N N . ALA A 1 633 ? 11.195 46.812 8.008 1 98.06 633 ALA A N 1
ATOM 4943 C CA . ALA A 1 633 ? 11.906 47.812 7.203 1 98.06 633 ALA A CA 1
ATOM 4944 C C . ALA A 1 633 ? 11.336 49.188 7.414 1 98.06 633 ALA A C 1
ATOM 4946 O O . ALA A 1 633 ? 11.609 50.125 6.637 1 98.06 633 ALA A O 1
ATOM 4947 N N . GLY A 1 634 ? 10.469 49.344 8.375 1 97.69 634 GLY A N 1
ATOM 4948 C CA . GLY A 1 634 ? 9.914 50.625 8.734 1 97.69 634 GLY A CA 1
ATOM 4949 C C . GLY A 1 634 ? 8.797 51.094 7.801 1 97.69 634 GLY A C 1
ATOM 4950 O O . GLY A 1 634 ? 8.617 52.281 7.578 1 97.69 634 GLY A O 1
ATOM 4951 N N . ARG A 1 635 ? 8.219 50.219 7.184 1 98 635 ARG A N 1
ATOM 4952 C CA . ARG A 1 635 ? 7.168 50.562 6.227 1 98 635 ARG A CA 1
ATOM 4953 C C . ARG A 1 635 ? 5.875 49.812 6.559 1 98 635 ARG A C 1
ATOM 4955 O O . ARG A 1 635 ? 5.348 49.094 5.73 1 98 635 ARG A O 1
ATOM 4962 N N . PRO A 1 636 ? 5.281 49.969 7.797 1 98.25 636 PRO A N 1
ATOM 4963 C CA . PRO A 1 636 ? 4.047 49.281 8.156 1 98.25 636 PRO A CA 1
ATOM 4964 C C . PRO A 1 636 ? 2.885 49.594 7.227 1 98.25 636 PRO A C 1
ATOM 4966 O O . PRO A 1 636 ? 1.967 48.781 7.066 1 98.25 636 PRO A O 1
ATOM 4969 N N . GLY A 1 637 ? 2.896 50.781 6.562 1 98.06 637 GLY A N 1
ATOM 4970 C CA . GLY A 1 637 ? 1.87 51.125 5.594 1 98.06 637 GLY A CA 1
ATOM 4971 C C . GLY A 1 637 ? 1.796 50.156 4.426 1 98.06 637 GLY A C 1
ATOM 4972 O O . GLY A 1 637 ? 0.708 49.844 3.936 1 98.06 637 GLY A O 1
ATOM 4973 N N . LEU A 1 638 ? 2.951 49.656 3.971 1 98.12 638 LEU A N 1
ATOM 4974 C CA . LEU A 1 638 ? 2.986 48.719 2.857 1 98.12 638 LEU A CA 1
ATOM 4975 C C . LEU A 1 638 ? 2.412 47.375 3.268 1 98.12 638 LEU A C 1
ATOM 4977 O O . LEU A 1 638 ? 1.816 46.688 2.447 1 98.12 638 LEU A O 1
ATOM 4981 N N . SER A 1 639 ? 2.555 46.969 4.562 1 98.38 639 SER A N 1
ATOM 4982 C CA . SER A 1 639 ? 1.873 45.781 5.062 1 98.38 639 SER A CA 1
ATOM 4983 C C . SER A 1 639 ? 0.359 45.906 4.941 1 98.38 639 SER A C 1
ATOM 4985 O O . SER A 1 639 ? -0.321 44.969 4.508 1 98.38 639 SER A O 1
ATOM 4987 N N . ALA A 1 640 ? -0.115 47.062 5.324 1 98.12 640 ALA A N 1
ATOM 4988 C CA . ALA A 1 640 ? -1.548 47.312 5.219 1 98.12 640 ALA A CA 1
ATOM 4989 C C . ALA A 1 640 ? -2.021 47.219 3.771 1 98.12 640 ALA A C 1
ATOM 4991 O O . ALA A 1 640 ? -3.07 46.625 3.496 1 98.12 640 ALA A O 1
ATOM 4992 N N . GLU A 1 641 ? -1.258 47.781 2.869 1 96.81 641 GLU A N 1
ATOM 4993 C CA . GLU A 1 641 ? -1.59 47.688 1.45 1 96.81 641 GLU A CA 1
ATOM 4994 C C . GLU A 1 641 ? -1.644 46.25 0.981 1 96.81 641 GLU A C 1
ATOM 4996 O O . GLU A 1 641 ? -2.559 45.844 0.252 1 96.81 641 GLU A O 1
ATOM 5001 N N . ARG A 1 642 ? -0.705 45.469 1.398 1 96.75 642 ARG A N 1
ATOM 5002 C CA . ARG A 1 642 ? -0.59 44.094 0.96 1 96.75 642 ARG A CA 1
ATOM 5003 C C . ARG A 1 642 ? -1.768 43.25 1.458 1 96.75 642 ARG A C 1
ATOM 5005 O O . ARG A 1 642 ? -2.262 42.375 0.746 1 96.75 642 ARG A O 1
ATOM 5012 N N . ILE A 1 643 ? -2.166 43.469 2.684 1 97.69 643 ILE A N 1
ATOM 5013 C CA . ILE A 1 643 ? -3.305 42.75 3.236 1 97.69 643 ILE A CA 1
ATOM 5014 C C . ILE A 1 643 ? -4.539 42.969 2.371 1 97.69 643 ILE A C 1
ATOM 5016 O O . ILE A 1 643 ? -5.32 42.062 2.123 1 97.69 643 ILE A O 1
ATOM 5020 N N . HIS A 1 644 ? -4.727 44.188 1.918 1 97.12 644 HIS A N 1
ATOM 5021 C CA . HIS A 1 644 ? -5.879 44.562 1.099 1 97.12 644 HIS A CA 1
ATOM 5022 C C . HIS A 1 644 ? -5.762 43.969 -0.304 1 97.12 644 HIS A C 1
ATOM 5024 O O . HIS A 1 644 ? -6.75 43.906 -1.039 1 97.12 644 HIS A O 1
ATOM 5030 N N . GLN A 1 645 ? -4.543 43.562 -0.669 1 95.94 645 GLN A N 1
ATOM 5031 C CA . GLN A 1 645 ? -4.375 42.812 -1.913 1 95.94 645 GLN A CA 1
ATOM 5032 C C . GLN A 1 645 ? -5.027 41.438 -1.822 1 95.94 645 GLN A C 1
ATOM 5034 O O . GLN A 1 645 ? -5.57 40.938 -2.809 1 95.94 645 GLN A O 1
ATOM 5039 N N . TYR A 1 646 ? -5.047 40.75 -0.692 1 97.44 646 TYR A N 1
ATOM 5040 C CA . TYR A 1 646 ? -5.457 39.375 -0.538 1 97.44 646 TYR A CA 1
ATOM 5041 C C . TYR A 1 646 ? -6.883 39.281 -0.011 1 97.44 646 TYR A C 1
ATOM 5043 O O . TYR A 1 646 ? -7.57 38.281 -0.234 1 97.44 646 TYR A O 1
ATOM 5051 N N . ILE A 1 647 ? -7.324 40.25 0.712 1 97.94 647 ILE A N 1
ATOM 5052 C CA . ILE A 1 647 ? -8.664 40.281 1.298 1 97.94 647 ILE A CA 1
ATOM 5053 C C . ILE A 1 647 ? -9.492 41.375 0.658 1 97.94 647 ILE A C 1
ATOM 5055 O O . ILE A 1 647 ? -9.188 42.562 0.823 1 97.94 647 ILE A O 1
ATOM 5059 N N . PRO A 1 648 ? -10.406 41.156 -0.147 1 97.25 648 PRO A N 1
ATOM 5060 C CA . PRO A 1 648 ? -11.195 39.906 -0.161 1 97.25 648 PRO A CA 1
ATOM 5061 C C . PRO A 1 648 ? -10.867 39.031 -1.354 1 97.25 648 PRO A C 1
ATOM 5063 O O . PRO A 1 648 ? -11.578 38.031 -1.61 1 97.25 648 PRO A O 1
ATOM 5066 N N . SER A 1 649 ? -9.883 39.312 -2.113 1 96.94 649 SER A N 1
ATOM 5067 C CA . SER A 1 649 ? -9.68 38.594 -3.365 1 96.94 649 SER A CA 1
ATOM 5068 C C . SER A 1 649 ? -9.477 37.094 -3.121 1 96.94 649 SER A C 1
ATOM 5070 O O . SER A 1 649 ? -10 36.25 -3.865 1 96.94 649 SER A O 1
ATOM 5072 N N . ALA A 1 650 ? -8.773 36.719 -2.045 1 97.5 650 ALA A N 1
ATOM 5073 C CA . ALA A 1 650 ? -8.469 35.312 -1.741 1 97.5 650 ALA A CA 1
ATOM 5074 C C . ALA A 1 650 ? -9.297 34.812 -0.564 1 97.5 650 ALA A C 1
ATOM 5076 O O . ALA A 1 650 ? -9.43 33.625 -0.355 1 97.5 650 ALA A O 1
ATOM 5077 N N . PHE A 1 651 ? -9.836 35.719 0.218 1 98.31 651 PHE A N 1
ATOM 5078 C CA . PHE A 1 651 ? -10.641 35.406 1.394 1 98.31 651 PHE A CA 1
ATOM 5079 C C . PHE A 1 651 ? -11.992 36.125 1.324 1 98.31 651 PHE A C 1
ATOM 5081 O O . PHE A 1 651 ? -12.078 37.312 1.538 1 98.31 651 PHE A O 1
ATOM 5088 N N . ASN A 1 652 ? -12.992 35.375 1.042 1 98.38 652 ASN A N 1
ATOM 5089 C CA . ASN A 1 652 ? -14.336 35.938 0.927 1 98.38 652 ASN A CA 1
ATOM 5090 C C . ASN A 1 652 ? -15.406 34.938 1.322 1 98.38 652 ASN A C 1
ATOM 5092 O O . ASN A 1 652 ? -15.094 33.812 1.743 1 98.38 652 ASN A O 1
ATOM 5096 N N . SER A 1 653 ? -16.625 35.281 1.257 1 98.31 653 SER A N 1
ATOM 5097 C CA . SER A 1 653 ? -17.672 34.5 1.885 1 98.31 653 SER A CA 1
ATOM 5098 C C . SER A 1 653 ? -18.328 33.531 0.882 1 98.31 653 SER A C 1
ATOM 5100 O O . SER A 1 653 ? -19.406 33 1.143 1 98.31 653 SER A O 1
ATOM 5102 N N . THR A 1 654 ? -17.719 33.375 -0.31 1 97.88 654 THR A N 1
ATOM 5103 C CA . THR A 1 654 ? -18.25 32.406 -1.248 1 97.88 654 THR A CA 1
ATOM 5104 C C . THR A 1 654 ? -17.906 30.969 -0.81 1 97.88 654 THR A C 1
ATOM 5106 O O . THR A 1 654 ? -17.094 30.781 0.095 1 97.88 654 THR A O 1
ATOM 5109 N N . ARG A 1 655 ? -18.438 30.016 -1.448 1 97.31 655 ARG A N 1
ATOM 5110 C CA . ARG A 1 655 ? -18.156 28.609 -1.142 1 97.31 655 ARG A CA 1
ATOM 5111 C C . ARG A 1 655 ? -16.703 28.266 -1.477 1 97.31 655 ARG A C 1
ATOM 5113 O O . ARG A 1 655 ? -16.125 27.344 -0.883 1 97.31 655 ARG A O 1
ATOM 5120 N N . GLY A 1 656 ? -16.125 28.875 -2.408 1 97.56 656 GLY A N 1
ATOM 5121 C CA . GLY A 1 656 ? -14.719 28.766 -2.746 1 97.56 656 GLY A CA 1
ATOM 5122 C C . GLY A 1 656 ? -13.867 29.891 -2.189 1 97.56 656 GLY A C 1
ATOM 5123 O O . GLY A 1 656 ? -12.828 30.234 -2.758 1 97.56 656 GLY A O 1
ATOM 5124 N N . GLY A 1 657 ? -14.297 30.5 -1.113 1 98.19 657 GLY A N 1
ATOM 5125 C CA . GLY A 1 657 ? -13.75 31.766 -0.637 1 98.19 657 GLY A CA 1
ATOM 5126 C C . GLY A 1 657 ? -12.469 31.594 0.149 1 98.19 657 GLY A C 1
ATOM 5127 O O . GLY A 1 657 ? -12.047 32.5 0.87 1 98.19 657 GLY A O 1
ATOM 5128 N N . LEU A 1 658 ? -11.797 30.438 0.086 1 98.25 658 LEU A N 1
ATOM 5129 C CA . LEU A 1 658 ? -10.469 30.203 0.639 1 98.25 658 LEU A CA 1
ATOM 5130 C C . LEU A 1 658 ? -9.477 29.875 -0.466 1 98.25 658 LEU A C 1
ATOM 5132 O O . LEU A 1 658 ? -9.82 29.203 -1.441 1 98.25 658 LEU A O 1
ATOM 5136 N N . PRO A 1 659 ? -8.305 30.281 -0.367 1 96.69 659 PRO A N 1
ATOM 5137 C CA . PRO A 1 659 ? -7.34 30.109 -1.452 1 96.69 659 PRO A CA 1
ATOM 5138 C C . PRO A 1 659 ? -6.738 28.703 -1.494 1 96.69 659 PRO A C 1
ATOM 5140 O O . PRO A 1 659 ? -6.125 28.312 -2.494 1 96.69 659 PRO A O 1
ATOM 5143 N N . GLY A 1 660 ? -6.852 27.953 -0.484 1 95 660 GLY A N 1
ATOM 5144 C CA . GLY A 1 660 ? -6.352 26.594 -0.323 1 95 660 GLY A CA 1
ATOM 5145 C C . GLY A 1 660 ? -6.988 25.859 0.838 1 95 660 GLY A C 1
ATOM 5146 O O . GLY A 1 660 ? -8.016 26.297 1.366 1 95 660 GLY A O 1
ATOM 5147 N N . ASN A 1 661 ? -6.367 24.75 1.261 1 96.25 661 ASN A N 1
ATOM 5148 C CA . ASN A 1 661 ? -6.863 24.062 2.445 1 96.25 661 ASN A CA 1
ATOM 5149 C C . ASN A 1 661 ? -6.934 24.984 3.652 1 96.25 661 ASN A C 1
ATOM 5151 O O . ASN A 1 661 ? -6.02 25.781 3.883 1 96.25 661 ASN A O 1
ATOM 5155 N N . ASP A 1 662 ? -8 24.875 4.402 1 97.81 662 ASP A N 1
ATOM 5156 C CA . ASP A 1 662 ? -8.133 25.688 5.605 1 97.81 662 ASP A CA 1
ATOM 5157 C C . ASP A 1 662 ? -7.109 25.297 6.66 1 97.81 662 ASP A C 1
ATOM 5159 O O . ASP A 1 662 ? -6.781 26.078 7.551 1 97.81 662 ASP A O 1
ATOM 5163 N N . ASP A 1 663 ? -6.609 24 6.535 1 95.56 663 ASP A N 1
ATOM 5164 C CA . ASP A 1 663 ? -5.566 23.469 7.402 1 95.56 663 ASP A CA 1
ATOM 5165 C C . ASP A 1 663 ? -5.898 23.688 8.875 1 95.56 663 ASP A C 1
ATOM 5167 O O . ASP A 1 663 ? -5.145 24.359 9.586 1 95.56 663 ASP A O 1
ATOM 5171 N N . SER A 1 664 ? -7.012 23.141 9.336 1 93.75 664 SER A N 1
ATOM 5172 C CA . SER A 1 664 ? -7.492 23.172 10.719 1 93.75 664 SER A CA 1
ATOM 5173 C C . SER A 1 664 ? -7.742 24.594 11.188 1 93.75 664 SER A C 1
ATOM 5175 O O . SER A 1 664 ? -7.457 24.938 12.336 1 93.75 664 SER A O 1
ATOM 5177 N N . GLY A 1 665 ? -8.039 25.531 10.25 1 96.88 665 GLY A N 1
ATOM 5178 C CA . GLY A 1 665 ? -8.414 26.891 10.609 1 96.88 665 GLY A CA 1
ATOM 5179 C C . GLY A 1 665 ? -7.301 27.906 10.375 1 96.88 665 GLY A C 1
ATOM 5180 O O . GLY A 1 665 ? -7.488 29.109 10.586 1 96.88 665 GLY A O 1
ATOM 5181 N N . ALA A 1 666 ? -6.172 27.469 9.883 1 97.88 666 ALA A N 1
ATOM 5182 C CA . ALA A 1 666 ? -5.047 28.375 9.695 1 97.88 666 ALA A CA 1
ATOM 5183 C C . ALA A 1 666 ? -5.414 29.516 8.75 1 97.88 666 ALA A C 1
ATOM 5185 O O . ALA A 1 666 ? -5.074 30.672 9 1 97.88 666 ALA A O 1
ATOM 5186 N N . MET A 1 667 ? -6.129 29.219 7.652 1 98.25 667 MET A N 1
ATOM 5187 C CA . MET A 1 667 ? -6.594 30.281 6.754 1 98.25 667 MET A CA 1
ATOM 5188 C C . MET A 1 667 ? -7.535 31.234 7.477 1 98.25 667 MET A C 1
ATOM 5190 O O . MET A 1 667 ? -7.434 32.438 7.316 1 98.25 667 MET A O 1
ATOM 5194 N N . GLY A 1 668 ? -8.43 30.656 8.25 1 98.25 668 GLY A N 1
ATOM 5195 C CA . GLY A 1 668 ? -9.344 31.484 9.039 1 98.25 668 GLY A CA 1
ATOM 5196 C C . GLY A 1 668 ? -8.633 32.375 10.039 1 98.25 668 GLY A C 1
ATOM 5197 O O . GLY A 1 668 ? -9.031 33.5 10.25 1 98.25 668 GLY A O 1
ATOM 5198 N N . ALA A 1 669 ? -7.609 31.859 10.648 1 98.62 669 ALA A N 1
ATOM 5199 C CA . ALA A 1 669 ? -6.859 32.625 11.648 1 98.62 669 ALA A CA 1
ATOM 5200 C C . ALA A 1 669 ? -6.074 33.75 10.992 1 98.62 669 ALA A C 1
ATOM 5202 O O . ALA A 1 669 ? -5.953 34.844 11.562 1 98.62 669 ALA A O 1
ATOM 5203 N N . PHE A 1 670 ? -5.484 33.438 9.859 1 98.56 670 PHE A N 1
ATOM 5204 C CA . PHE A 1 670 ? -4.82 34.5 9.109 1 98.56 670 PHE A CA 1
ATOM 5205 C C . PHE A 1 670 ? -5.781 35.656 8.82 1 98.56 670 PHE A C 1
ATOM 5207 O O . PHE A 1 670 ? -5.457 36.812 9.062 1 98.56 670 PHE A O 1
ATOM 5214 N N . LEU A 1 671 ? -6.922 35.344 8.328 1 98.69 671 LEU A N 1
ATOM 5215 C CA . LEU A 1 671 ? -7.949 36.312 8.031 1 98.69 671 LEU A CA 1
ATOM 5216 C C . LEU A 1 671 ? -8.344 37.094 9.281 1 98.69 671 LEU A C 1
ATOM 5218 O O . LEU A 1 671 ? -8.43 38.312 9.266 1 98.69 671 LEU A O 1
ATOM 5222 N N . ALA A 1 672 ? -8.555 36.375 10.352 1 98.44 672 ALA A N 1
ATOM 5223 C CA . ALA A 1 672 ? -9.016 37 11.594 1 98.44 672 ALA A CA 1
ATOM 5224 C C . ALA A 1 672 ? -8.008 38.031 12.102 1 98.44 672 ALA A C 1
ATOM 5226 O O . ALA A 1 672 ? -8.383 39.156 12.43 1 98.44 672 ALA A O 1
ATOM 5227 N N . PHE A 1 673 ? -6.762 37.656 12.148 1 98.62 673 PHE A N 1
ATOM 5228 C CA . PHE A 1 673 ? -5.738 38.562 12.625 1 98.62 673 PHE A CA 1
ATOM 5229 C C . PHE A 1 673 ? -5.609 39.781 11.695 1 98.62 673 PHE A C 1
ATOM 5231 O O . PHE A 1 673 ? -5.406 40.906 12.148 1 98.62 673 PHE A O 1
ATOM 5238 N N . SER A 1 674 ? -5.684 39.531 10.43 1 98.56 674 SER A N 1
ATOM 5239 C CA . SER A 1 674 ? -5.59 40.625 9.453 1 98.56 674 SER A CA 1
ATOM 5240 C C . SER A 1 674 ? -6.719 41.625 9.641 1 98.56 674 SER A C 1
ATOM 5242 O O . SER A 1 674 ? -6.492 42.844 9.609 1 98.56 674 SER A O 1
ATOM 5244 N N . VAL A 1 675 ? -7.891 41.125 9.844 1 98.06 675 VAL A N 1
ATOM 5245 C CA . VAL A 1 675 ? -9.07 41.969 10.016 1 98.06 675 VAL A CA 1
ATOM 5246 C C . VAL A 1 675 ? -8.992 42.688 11.344 1 98.06 675 VAL A C 1
ATOM 5248 O O . VAL A 1 675 ? -9.414 43.844 11.438 1 98.06 675 VAL A O 1
ATOM 5251 N N . MET A 1 676 ? -8.422 42.094 12.328 1 97.5 676 MET A N 1
ATOM 5252 C CA . MET A 1 676 ? -8.281 42.688 13.656 1 97.5 676 MET A CA 1
ATOM 5253 C C . MET A 1 676 ? -7.207 43.781 13.656 1 97.5 676 MET A C 1
ATOM 5255 O O . MET A 1 676 ? -7.223 44.656 14.492 1 97.5 676 MET A O 1
ATOM 5259 N N . GLY A 1 677 ? -6.27 43.625 12.82 1 98.12 677 GLY A N 1
ATOM 5260 C CA . GLY A 1 677 ? -5.172 44.562 12.719 1 98.12 677 GLY A CA 1
ATOM 5261 C C . GLY A 1 677 ? -4.051 44.281 13.703 1 98.12 677 GLY A C 1
ATOM 5262 O O . GLY A 1 677 ? -3.324 45.219 14.102 1 98.12 677 GLY A O 1
ATOM 5263 N N . LEU A 1 678 ? -3.936 43.125 14.234 1 98.56 678 LEU A N 1
ATOM 5264 C CA . LEU A 1 678 ? -2.879 42.688 15.133 1 98.56 678 LEU A CA 1
ATOM 5265 C C . LEU A 1 678 ? -2.365 41.312 14.719 1 98.56 678 LEU A C 1
ATOM 5267 O O . LEU A 1 678 ? -2.85 40.281 15.211 1 98.56 678 LEU A O 1
ATOM 5271 N N . PHE A 1 679 ? -1.306 41.281 13.922 1 98.69 679 PHE A N 1
ATOM 5272 C CA . PHE A 1 679 ? -0.823 40 13.383 1 98.69 679 PHE A CA 1
ATOM 5273 C C . PHE A 1 679 ? 0.304 39.438 14.242 1 98.69 679 PHE A C 1
ATOM 5275 O O . PHE A 1 679 ? 1.302 40.125 14.484 1 98.69 679 PHE A O 1
ATOM 5282 N N . PRO A 1 680 ? 0.227 38.156 14.602 1 98.62 680 PRO A N 1
ATOM 5283 C CA . PRO A 1 680 ? 1.189 37.594 15.547 1 98.62 680 PRO A CA 1
ATOM 5284 C C . PRO A 1 680 ? 2.488 37.156 14.867 1 98.62 680 PRO A C 1
ATOM 5286 O O . PRO A 1 680 ? 2.473 36.719 13.711 1 98.62 680 PRO A O 1
ATOM 5289 N N . VAL A 1 681 ? 3.574 37.312 15.523 1 98.56 681 VAL A N 1
ATOM 5290 C CA . VAL A 1 681 ? 4.797 36.594 15.227 1 98.56 681 VAL A CA 1
ATOM 5291 C C . VAL A 1 681 ? 4.949 35.438 16.219 1 98.56 681 VAL A C 1
ATOM 5293 O O . VAL A 1 681 ? 5.484 35.594 17.312 1 98.56 681 VAL A O 1
ATOM 5296 N N . ALA A 1 682 ? 4.539 34.25 15.797 1 98.31 682 ALA A N 1
ATOM 5297 C CA . ALA A 1 682 ? 4.484 33.062 16.672 1 98.31 682 ALA A CA 1
ATOM 5298 C C . ALA A 1 682 ? 5.844 32.781 17.297 1 98.31 682 ALA A C 1
ATOM 5300 O O . ALA A 1 682 ? 6.875 32.844 16.625 1 98.31 682 ALA A O 1
ATOM 5301 N N . GLY A 1 683 ? 5.898 32.5 18.578 1 98.38 683 GLY A N 1
ATOM 5302 C CA . GLY A 1 683 ? 7.133 32.219 19.297 1 98.38 683 GLY A CA 1
ATOM 5303 C C . GLY A 1 683 ? 7.754 33.469 19.906 1 98.38 683 GLY A C 1
ATOM 5304 O O . GLY A 1 683 ? 8.734 33.375 20.656 1 98.38 683 GLY A O 1
ATOM 5305 N N . GLN A 1 684 ? 7.18 34.656 19.609 1 98.44 684 GLN A N 1
ATOM 5306 C CA . GLN A 1 684 ? 7.617 35.938 20.141 1 98.44 684 GLN A CA 1
ATOM 5307 C C . GLN A 1 684 ? 6.449 36.688 20.75 1 98.44 684 GLN A C 1
ATOM 5309 O O . GLN A 1 684 ? 5.293 36.469 20.375 1 98.44 684 GLN A O 1
ATOM 5314 N N . ASN A 1 685 ? 6.676 37.562 21.734 1 98.38 685 ASN A N 1
ATOM 5315 C CA . ASN A 1 685 ? 5.66 38.438 22.312 1 98.38 685 ASN A CA 1
ATOM 5316 C C . ASN A 1 685 ? 5.441 39.688 21.469 1 98.38 685 ASN A C 1
ATOM 5318 O O . ASN A 1 685 ? 5.68 40.812 21.938 1 98.38 685 ASN A O 1
ATOM 5322 N N . VAL A 1 686 ? 5.012 39.469 20.203 1 98.56 686 VAL A N 1
ATOM 5323 C CA . VAL A 1 686 ? 4.902 40.562 19.234 1 98.56 686 VAL A CA 1
ATOM 5324 C C . VAL A 1 686 ? 3.627 40.375 18.406 1 98.56 686 VAL A C 1
ATOM 5326 O O . VAL A 1 686 ? 3.34 39.281 17.906 1 98.56 686 VAL A O 1
ATOM 5329 N N . TYR A 1 687 ? 2.809 41.375 18.344 1 98.75 687 TYR A N 1
ATOM 5330 C CA . TYR A 1 687 ? 1.742 41.562 17.359 1 98.75 687 TYR A CA 1
ATOM 5331 C C . TYR A 1 687 ? 2.002 42.781 16.469 1 98.75 687 TYR A C 1
ATOM 5333 O O . TYR A 1 687 ? 2.166 43.875 16.969 1 98.75 687 TYR A O 1
ATOM 5341 N N . LEU A 1 688 ? 2.051 42.594 15.18 1 98.88 688 LEU A N 1
ATOM 5342 C CA . LEU A 1 688 ? 2.279 43.688 14.227 1 98.88 688 LEU A CA 1
ATOM 5343 C C . LEU A 1 688 ? 0.994 44.438 13.969 1 98.88 688 LEU A C 1
ATOM 5345 O O . LEU A 1 688 ? -0.048 43.844 13.68 1 98.88 688 LEU A O 1
ATOM 5349 N N . ILE A 1 689 ? 1.075 45.781 14.031 1 98.81 689 ILE A N 1
ATOM 5350 C CA . ILE A 1 689 ? -0.112 46.625 14.008 1 98.81 689 ILE A CA 1
ATOM 5351 C C . ILE A 1 689 ? -0.4 47.062 12.57 1 98.81 689 ILE A C 1
ATOM 5353 O O . ILE A 1 689 ? 0.488 47.562 11.883 1 98.81 689 ILE A O 1
ATOM 5357 N N . THR A 1 690 ? -1.511 46.875 12.078 1 98.56 690 THR A N 1
ATOM 5358 C CA . THR A 1 690 ? -2.096 47.438 10.867 1 98.56 690 THR A CA 1
ATOM 5359 C C . THR A 1 690 ? -3.516 47.938 11.133 1 98.56 690 THR A C 1
ATOM 5361 O O . THR A 1 690 ? -4.121 47.562 12.148 1 98.56 690 THR A O 1
ATOM 5364 N N . PRO A 1 691 ? -4.059 48.875 10.281 1 98.06 691 PRO A N 1
ATOM 5365 C CA . PRO A 1 691 ? -5.453 49.281 10.492 1 98.06 691 PRO A CA 1
ATOM 5366 C C . PRO A 1 691 ? -6.426 48.094 10.383 1 98.06 691 PRO A C 1
ATOM 5368 O O . PRO A 1 691 ? -6.352 47.344 9.422 1 98.06 691 PRO A O 1
ATOM 5371 N N . PRO A 1 692 ? -7.332 47.938 11.375 1 97.81 692 PRO A N 1
ATOM 5372 C CA . PRO A 1 692 ? -8.375 46.938 11.242 1 97.81 692 PRO A CA 1
ATOM 5373 C C . PRO A 1 692 ? -9.32 47.188 10.07 1 97.81 692 PRO A C 1
ATOM 5375 O O . PRO A 1 692 ? -9.336 48.281 9.523 1 97.81 692 PRO A O 1
ATOM 5378 N N . PHE A 1 693 ? -10.008 46.156 9.695 1 98.44 693 PHE A N 1
ATOM 5379 C CA . PHE A 1 693 ? -10.984 46.281 8.617 1 98.44 693 PHE A CA 1
ATOM 5380 C C . PHE A 1 693 ? -12.312 46.812 9.156 1 98.44 693 PHE A C 1
ATOM 5382 O O . PHE A 1 693 ? -13.227 47.125 8.383 1 98.44 693 PHE A O 1
ATOM 5389 N N . PHE A 1 694 ? -12.484 46.938 10.508 1 98.12 694 PHE A N 1
ATOM 5390 C CA . PHE A 1 694 ? -13.656 47.5 11.172 1 98.12 694 PHE A CA 1
ATOM 5391 C C . PHE A 1 694 ? -13.312 48.812 11.875 1 98.12 694 PHE A C 1
ATOM 5393 O O . PHE A 1 694 ? -12.141 49.062 12.164 1 98.12 694 PHE A O 1
ATOM 5400 N N . GLU A 1 695 ? -14.359 49.531 12.18 1 98.25 695 GLU A N 1
ATOM 5401 C CA . GLU A 1 695 ? -14.148 50.781 12.914 1 98.25 695 GLU A CA 1
ATOM 5402 C C . GLU A 1 695 ? -13.609 50.5 14.312 1 98.25 695 GLU A C 1
ATOM 5404 O O . GLU A 1 695 ? -12.758 51.25 14.805 1 98.25 695 GLU A O 1
ATOM 5409 N N . GLU A 1 696 ? -14.125 49.5 14.891 1 97.94 696 GLU A N 1
ATOM 5410 C CA . GLU A 1 696 ? -13.68 49.094 16.219 1 97.94 696 GLU A CA 1
ATOM 5411 C C . GLU A 1 696 ? -13.812 47.562 16.406 1 97.94 696 GLU A C 1
ATOM 5413 O O . GLU A 1 696 ? -14.758 46.969 15.906 1 97.94 696 GLU A O 1
ATOM 5418 N N . ILE A 1 697 ? -12.82 46.969 17.078 1 97.81 697 ILE A N 1
ATOM 5419 C CA . ILE A 1 697 ? -12.875 45.562 17.484 1 97.81 697 ILE A CA 1
ATOM 5420 C C . ILE A 1 697 ? -12.367 45.438 18.922 1 97.81 697 ILE A C 1
ATOM 5422 O O . ILE A 1 697 ? -11.391 46.094 19.312 1 97.81 697 ILE A O 1
ATOM 5426 N N . ALA A 1 698 ? -13.062 44.656 19.719 1 97.81 698 ALA A N 1
ATOM 5427 C CA . ALA A 1 698 ? -12.695 44.438 21.109 1 97.81 698 ALA A CA 1
ATOM 5428 C C . ALA A 1 698 ? -12.68 42.938 21.438 1 97.81 698 ALA A C 1
ATOM 5430 O O . ALA A 1 698 ? -13.523 42.188 20.969 1 97.81 698 ALA A O 1
ATOM 5431 N N . ILE A 1 699 ? -11.703 42.531 22.188 1 97.81 699 ILE A N 1
ATOM 5432 C CA . ILE A 1 699 ? -11.57 41.156 22.656 1 97.81 699 ILE A CA 1
ATOM 5433 C C . ILE A 1 699 ? -11.594 41.125 24.188 1 97.81 699 ILE A C 1
ATOM 5435 O O . ILE A 1 699 ? -10.727 41.719 24.844 1 97.81 699 ILE A O 1
ATOM 5439 N N . LYS A 1 700 ? -12.57 40.5 24.688 1 96.75 700 LYS A N 1
ATOM 5440 C CA . LYS A 1 700 ? -12.648 40.281 26.125 1 96.75 700 LYS A CA 1
ATOM 5441 C C . LYS A 1 700 ? -11.781 39.125 26.562 1 96.75 700 LYS A C 1
ATOM 5443 O O . LYS A 1 700 ? -11.969 38 26.094 1 96.75 700 LYS A O 1
ATOM 5448 N N . SER A 1 701 ? -10.805 39.438 27.391 1 93 701 SER A N 1
ATOM 5449 C CA . SER A 1 701 ? -9.969 38.344 27.891 1 93 701 SER A CA 1
ATOM 5450 C C . SER A 1 701 ? -10.766 37.406 28.781 1 93 701 SER A C 1
ATOM 5452 O O . SER A 1 701 ? -11.32 37.812 29.812 1 93 701 SER A O 1
ATOM 5454 N N . PRO A 1 702 ? -10.828 36.188 28.422 1 87.56 702 PRO A N 1
ATOM 5455 C CA . PRO A 1 702 ? -11.523 35.219 29.281 1 87.56 702 PRO A CA 1
ATOM 5456 C C . PRO A 1 702 ? -10.828 35.031 30.625 1 87.56 702 PRO A C 1
ATOM 5458 O O . PRO A 1 702 ? -11.453 34.594 31.594 1 87.56 702 PRO A O 1
ATOM 5461 N N . LEU A 1 703 ? -9.609 35.344 30.719 1 89.5 703 LEU A N 1
ATOM 5462 C CA . LEU A 1 703 ? -8.828 35.188 31.938 1 89.5 703 LEU A CA 1
ATOM 5463 C C . LEU A 1 703 ? -9.023 36.344 32.906 1 89.5 703 LEU A C 1
ATOM 5465 O O . LEU A 1 703 ? -9.125 36.156 34.094 1 89.5 703 LEU A O 1
ATOM 5469 N N . THR A 1 704 ? -9.133 37.594 32.312 1 92.81 704 THR A N 1
ATOM 5470 C CA . THR A 1 704 ? -9.141 38.781 33.188 1 92.81 704 THR A CA 1
ATOM 5471 C C . THR A 1 704 ? -10.484 39.5 33.125 1 92.81 704 THR A C 1
ATOM 5473 O O . THR A 1 704 ? -10.789 40.344 33.969 1 92.81 704 THR A O 1
ATOM 5476 N N . GLY A 1 705 ? -11.242 39.188 32.094 1 94 705 GLY A N 1
ATOM 5477 C CA . GLY A 1 705 ? -12.523 39.844 31.875 1 94 705 GLY A CA 1
ATOM 5478 C C . GLY A 1 705 ? -12.398 41.219 31.297 1 94 705 GLY A C 1
ATOM 5479 O O . GLY A 1 705 ? -13.406 41.906 31.047 1 94 705 GLY A O 1
ATOM 5480 N N . LYS A 1 706 ? -11.18 41.688 30.984 1 96.12 706 LYS A N 1
ATOM 5481 C CA . LYS A 1 706 ? -10.938 43 30.453 1 96.12 706 LYS A CA 1
ATOM 5482 C C . LYS A 1 706 ? -11.031 43.031 28.922 1 96.12 706 LYS A C 1
ATOM 5484 O O . LYS A 1 706 ? -10.766 42 28.281 1 96.12 706 LYS A O 1
ATOM 5489 N N . ASN A 1 707 ? -11.359 44.188 28.344 1 97.06 707 ASN A N 1
ATOM 5490 C CA . ASN A 1 707 ? -11.508 44.344 26.891 1 97.06 707 ASN A CA 1
ATOM 5491 C C . ASN A 1 707 ? -10.297 45.031 26.281 1 97.06 707 ASN A C 1
ATOM 5493 O O . ASN A 1 707 ? -9.992 46.188 26.625 1 97.06 707 ASN A O 1
ATOM 5497 N N . ALA A 1 708 ? -9.602 44.312 25.531 1 98.38 708 ALA A N 1
ATOM 5498 C CA . ALA A 1 708 ? -8.641 44.969 24.641 1 98.38 708 ALA A CA 1
ATOM 5499 C C . ALA A 1 708 ? -9.32 45.469 23.391 1 98.38 708 ALA A C 1
ATOM 5501 O O . ALA A 1 708 ? -10.07 44.75 22.734 1 98.38 708 ALA A O 1
ATOM 5502 N N . THR A 1 709 ? -9.109 46.781 23.031 1 98.44 709 THR A N 1
ATOM 5503 C CA . THR A 1 709 ? -9.867 47.406 21.953 1 98.44 709 THR A CA 1
ATOM 5504 C C . THR A 1 709 ? -8.93 48.094 20.953 1 98.44 709 THR A C 1
ATOM 5506 O O . THR A 1 709 ? -8.023 48.812 21.344 1 98.44 709 THR A O 1
ATOM 5509 N N . VAL A 1 710 ? -9.102 47.844 19.719 1 98.62 710 VAL A N 1
ATOM 5510 C CA . VAL A 1 710 ? -8.508 48.594 18.625 1 98.62 710 VAL A CA 1
ATOM 5511 C C . VAL A 1 710 ? -9.578 49.438 17.953 1 98.62 710 VAL A C 1
ATOM 5513 O O . VAL A 1 710 ? -10.586 48.938 17.469 1 98.62 710 VAL A O 1
ATOM 5516 N N . LYS A 1 711 ? -9.445 50.719 17.938 1 97.75 711 LYS A N 1
ATOM 5517 C CA . LYS A 1 711 ? -10.438 51.594 17.312 1 97.75 711 LYS A CA 1
ATOM 5518 C C . LYS A 1 711 ? -9.773 52.562 16.344 1 97.75 711 LYS A C 1
ATOM 5520 O O . LYS A 1 711 ? -8.633 52.969 16.547 1 97.75 711 LYS A O 1
ATOM 5525 N N . CYS A 1 712 ? -10.477 52.969 15.328 1 98.19 712 CYS A N 1
ATOM 5526 C CA . CYS A 1 712 ? -9.969 53.812 14.25 1 98.19 712 CYS A CA 1
ATOM 5527 C C . CYS A 1 712 ? -10.625 55.188 14.273 1 98.19 712 CYS A C 1
ATOM 5529 O O . CYS A 1 712 ? -11.852 55.281 14.383 1 98.19 712 CYS A O 1
ATOM 5531 N N . VAL A 1 713 ? -9.867 56.156 14.281 1 97.88 713 VAL A N 1
ATOM 5532 C CA . VAL A 1 713 ? -10.32 57.5 13.992 1 97.88 713 VAL A CA 1
ATOM 5533 C C . VAL A 1 713 ? -10.125 57.812 12.508 1 97.88 713 VAL A C 1
ATOM 5535 O O . VAL A 1 713 ? -9.023 57.656 11.977 1 97.88 713 VAL A O 1
ATOM 5538 N N . GLY A 1 714 ? -11.203 58.219 11.859 1 97.06 714 GLY A N 1
ATOM 5539 C CA . GLY A 1 714 ? -11.133 58.406 10.422 1 97.06 714 GLY A CA 1
ATOM 5540 C C . GLY A 1 714 ? -11.289 57.125 9.633 1 97.06 714 GLY A C 1
ATOM 5541 O O . GLY A 1 714 ? -10.734 57 8.539 1 97.06 714 GLY A O 1
ATOM 5542 N N . PHE A 1 715 ? -11.984 56.188 10.211 1 97.19 715 PHE A N 1
ATOM 5543 C CA . PHE A 1 715 ? -12.234 54.906 9.539 1 97.19 715 PHE A CA 1
ATOM 5544 C C . PHE A 1 715 ? -12.969 55.125 8.219 1 97.19 715 PHE A C 1
ATOM 5546 O O . PHE A 1 715 ? -13.891 55.938 8.148 1 97.19 715 PHE A O 1
ATOM 5553 N N . ASP A 1 716 ? -12.562 54.469 7.168 1 95.88 716 ASP A N 1
ATOM 5554 C CA . ASP A 1 716 ? -13.125 54.531 5.824 1 95.88 716 ASP A CA 1
ATOM 5555 C C . ASP A 1 716 ? -13.539 53.156 5.328 1 95.88 716 ASP A C 1
ATOM 5557 O O . ASP A 1 716 ? -12.68 52.312 4.984 1 95.88 716 ASP A O 1
ATOM 5561 N N . PRO A 1 717 ? -14.766 52.875 5.238 1 94.5 717 PRO A N 1
ATOM 5562 C CA . PRO A 1 717 ? -15.188 51.562 4.809 1 94.5 717 PRO A CA 1
ATOM 5563 C C . PRO A 1 717 ? -14.867 51.281 3.346 1 94.5 717 PRO A C 1
ATOM 5565 O O . PRO A 1 717 ? -14.953 50.125 2.898 1 94.5 717 PRO A O 1
ATOM 5568 N N . ALA A 1 718 ? -14.477 52.312 2.578 1 95.75 718 ALA A N 1
ATOM 5569 C CA . ALA A 1 718 ? -14.008 52.125 1.207 1 95.75 718 ALA A CA 1
ATOM 5570 C C . ALA A 1 718 ? -12.523 51.781 1.179 1 95.75 718 ALA A C 1
ATOM 5572 O O . ALA A 1 718 ? -11.992 51.406 0.134 1 95.75 718 ALA A O 1
ATOM 5573 N N . TYR A 1 719 ? -11.836 51.844 2.328 1 97.06 719 TYR A N 1
ATOM 5574 C CA . TYR A 1 719 ? -10.461 51.438 2.576 1 97.06 719 TYR A CA 1
ATOM 5575 C C . TYR A 1 719 ? -9.484 52.281 1.745 1 97.06 719 TYR A C 1
ATOM 5577 O O . TYR A 1 719 ? -8.516 51.75 1.202 1 97.06 719 TYR A O 1
ATOM 5585 N N . LYS A 1 720 ? -9.82 53.469 1.515 1 96.81 720 LYS A N 1
ATOM 5586 C CA . LYS A 1 720 ? -8.836 54.438 1.009 1 96.81 720 LYS A CA 1
ATOM 5587 C C . LYS A 1 720 ? -7.883 54.875 2.113 1 96.81 720 LYS A C 1
ATOM 5589 O O . LYS A 1 720 ? -6.688 55.031 1.871 1 96.81 720 LYS A O 1
ATOM 5594 N N . ASN A 1 721 ? -8.406 55.156 3.338 1 97.56 721 ASN A N 1
ATOM 5595 C CA . ASN A 1 721 ? -7.613 55.5 4.512 1 97.56 721 ASN A CA 1
ATOM 5596 C C . ASN A 1 721 ? -7.059 54.25 5.199 1 97.56 721 ASN A C 1
ATOM 5598 O O . ASN A 1 721 ? -7.562 53.844 6.246 1 97.56 721 ASN A O 1
ATOM 5602 N N . ILE A 1 722 ? -6.004 53.688 4.668 1 97.75 722 ILE A N 1
ATOM 5603 C CA . ILE A 1 722 ? -5.52 52.406 5.191 1 97.75 722 ILE A CA 1
ATOM 5604 C C . ILE A 1 722 ? -4.145 52.594 5.828 1 97.75 722 ILE A C 1
ATOM 5606 O O . ILE A 1 722 ? -3.432 51.625 6.094 1 97.75 722 ILE A O 1
ATOM 5610 N N . TYR A 1 723 ? -3.74 53.906 6.043 1 98.19 723 TYR A N 1
ATOM 5611 C CA . TYR A 1 723 ? -2.424 54.188 6.602 1 98.19 723 TYR A CA 1
ATOM 5612 C C . TYR A 1 723 ? -2.541 54.844 7.973 1 98.19 723 TYR A C 1
ATOM 5614 O O . TYR A 1 723 ? -3.25 55.812 8.133 1 98.19 723 TYR A O 1
ATOM 5622 N N . VAL A 1 724 ? -1.854 54.312 8.977 1 98.62 724 VAL A N 1
ATOM 5623 C CA . VAL A 1 724 ? -1.824 54.906 10.305 1 98.62 724 VAL A CA 1
ATOM 5624 C C . VAL A 1 724 ? -1.057 56.219 10.258 1 98.62 724 VAL A C 1
ATOM 5626 O O . VAL A 1 724 ? 0.076 56.281 9.773 1 98.62 724 VAL A O 1
ATOM 5629 N N . GLN A 1 725 ? -1.712 57.25 10.75 1 98.31 725 GLN A N 1
ATOM 5630 C CA . GLN A 1 725 ? -1.067 58.562 10.867 1 98.31 725 GLN A CA 1
ATOM 5631 C C . GLN A 1 725 ? -0.478 58.75 12.258 1 98.31 725 GLN A C 1
ATOM 5633 O O . GLN A 1 725 ? 0.602 59.344 12.398 1 98.31 725 GLN A O 1
ATOM 5638 N N . SER A 1 726 ? -1.175 58.344 13.195 1 98.19 726 SER A N 1
ATOM 5639 C CA . SER A 1 726 ? -0.765 58.344 14.594 1 98.19 726 SER A CA 1
ATOM 5640 C C . SER A 1 726 ? -1.545 57.312 15.398 1 98.19 726 SER A C 1
ATOM 5642 O O . SER A 1 726 ? -2.576 56.812 14.938 1 98.19 726 SER A O 1
ATOM 5644 N N . ALA A 1 727 ? -0.983 57 16.562 1 98.69 727 ALA A N 1
ATOM 5645 C CA . ALA A 1 727 ? -1.635 56.031 17.438 1 98.69 727 ALA A CA 1
ATOM 5646 C C . ALA A 1 727 ? -1.53 56.438 18.906 1 98.69 727 ALA A C 1
ATOM 5648 O O . ALA A 1 727 ? -0.586 57.125 19.297 1 98.69 727 ALA A O 1
ATOM 5649 N N . LYS A 1 728 ? -2.516 56.062 19.672 1 98.62 728 LYS A N 1
ATOM 5650 C CA . LYS A 1 728 ? -2.508 56.219 21.125 1 98.62 728 LYS A CA 1
ATOM 5651 C C . LYS A 1 728 ? -2.811 54.875 21.812 1 98.62 728 LYS A C 1
ATOM 5653 O O . LYS A 1 728 ? -3.674 54.125 21.375 1 98.62 728 LYS A O 1
ATOM 5658 N N . LEU A 1 729 ? -2.092 54.594 22.75 1 98.69 729 LEU A N 1
ATOM 5659 C CA . LEU A 1 729 ? -2.348 53.5 23.656 1 98.69 729 LEU A CA 1
ATOM 5660 C C . LEU A 1 729 ? -2.803 54 25.031 1 98.69 729 LEU A C 1
ATOM 5662 O O . LEU A 1 729 ? -2.037 54.625 25.734 1 98.69 729 LEU A O 1
ATOM 5666 N N . ASP A 1 730 ? -4.055 53.719 25.297 1 98.25 730 ASP A N 1
ATOM 5667 C CA . ASP A 1 730 ? -4.66 54.25 26.516 1 98.25 730 ASP A CA 1
ATOM 5668 C C . ASP A 1 730 ? -4.484 55.75 26.609 1 98.25 730 ASP A C 1
ATOM 5670 O O . ASP A 1 730 ? -4.086 56.281 27.656 1 98.25 730 ASP A O 1
ATOM 5674 N N . GLY A 1 731 ? -4.641 56.312 25.531 1 97.69 731 GLY A N 1
ATOM 5675 C CA . GLY A 1 731 ? -4.652 57.75 25.5 1 97.69 731 GLY A CA 1
ATOM 5676 C C . GLY A 1 731 ? -3.273 58.375 25.344 1 97.69 731 GLY A C 1
ATOM 5677 O O . GLY A 1 731 ? -3.145 59.562 25.062 1 97.69 731 GLY A O 1
ATOM 5678 N N . GLN A 1 732 ? -2.244 57.594 25.438 1 98.38 732 GLN A N 1
ATOM 5679 C CA . GLN A 1 732 ? -0.878 58.094 25.297 1 98.38 732 GLN A CA 1
ATOM 5680 C C . GLN A 1 732 ? -0.332 57.812 23.891 1 98.38 732 GLN A C 1
ATOM 5682 O O . GLN A 1 732 ? -0.587 56.719 23.328 1 98.38 732 GLN A O 1
ATOM 5687 N N . ALA A 1 733 ? 0.426 58.719 23.406 1 97.81 733 ALA A N 1
ATOM 5688 C CA . ALA A 1 733 ? 1.021 58.562 22.078 1 97.81 733 ALA A CA 1
ATOM 5689 C C . ALA A 1 733 ? 1.806 57.25 21.984 1 97.81 733 ALA A C 1
ATOM 5691 O O . ALA A 1 733 ? 2.508 56.875 22.938 1 97.81 733 ALA A O 1
ATOM 5692 N N . TYR A 1 734 ? 1.661 56.562 20.969 1 98.19 734 TYR A N 1
ATOM 5693 C CA . TYR A 1 734 ? 2.273 55.25 20.75 1 98.19 734 TYR A CA 1
ATOM 5694 C C . TYR A 1 734 ? 2.881 55.156 19.359 1 98.19 734 TYR A C 1
ATOM 5696 O O . TYR A 1 734 ? 2.158 55.156 18.359 1 98.19 734 TYR A O 1
ATOM 5704 N N . ASN A 1 735 ? 4.199 55 19.203 1 96.69 735 ASN A N 1
ATOM 5705 C CA . ASN A 1 735 ? 4.848 55.125 17.906 1 96.69 735 ASN A CA 1
ATOM 5706 C C . ASN A 1 735 ? 5.449 53.781 17.453 1 96.69 735 ASN A C 1
ATOM 5708 O O . ASN A 1 735 ? 5.973 53.688 16.344 1 96.69 735 ASN A O 1
ATOM 5712 N N . ARG A 1 736 ? 5.344 52.75 18.297 1 98 736 ARG A N 1
ATOM 5713 C CA . ARG A 1 736 ? 5.816 51.469 17.859 1 98 736 ARG A CA 1
ATOM 5714 C C . ARG A 1 736 ? 4.816 50.781 16.922 1 98 736 ARG A C 1
ATOM 5716 O O . ARG A 1 736 ? 3.605 50.844 17.156 1 98 736 ARG A O 1
ATOM 5723 N N . SER A 1 737 ? 5.289 50.188 15.914 1 98.44 737 SER A N 1
ATOM 5724 C CA . SER A 1 737 ? 4.414 49.562 14.938 1 98.44 737 SER A CA 1
ATOM 5725 C C . SER A 1 737 ? 4.035 48.125 15.375 1 98.44 737 SER A C 1
ATOM 5727 O O . SER A 1 737 ? 3.611 47.312 14.562 1 98.44 737 SER A O 1
ATOM 5729 N N . TRP A 1 738 ? 4.277 47.75 16.594 1 98.56 738 TRP A N 1
ATOM 5730 C CA . TRP A 1 738 ? 3.965 46.469 17.203 1 98.56 738 TRP A CA 1
ATOM 5731 C C . TRP A 1 738 ? 3.537 46.625 18.656 1 98.56 738 TRP A C 1
ATOM 5733 O O . TRP A 1 738 ? 3.729 47.688 19.25 1 98.56 738 TRP A O 1
ATOM 5743 N N . ILE A 1 739 ? 2.916 45.625 19.203 1 98.38 739 ILE A N 1
ATOM 5744 C CA . ILE A 1 739 ? 2.473 45.656 20.594 1 98.38 739 ILE A CA 1
ATOM 5745 C C . ILE A 1 739 ? 2.605 44.281 21.219 1 98.38 739 ILE A C 1
ATOM 5747 O O . ILE A 1 739 ? 2.684 43.281 20.5 1 98.38 739 ILE A O 1
ATOM 5751 N N . GLY A 1 740 ? 2.771 44.125 22.484 1 97.94 740 GLY A N 1
ATOM 5752 C CA . GLY A 1 740 ? 2.902 42.875 23.188 1 97.94 740 GLY A CA 1
ATOM 5753 C C . GLY A 1 740 ? 1.569 42.281 23.609 1 97.94 740 GLY A C 1
ATOM 5754 O O . GLY A 1 740 ? 0.532 42.938 23.5 1 97.94 740 GLY A O 1
ATOM 5755 N N . HIS A 1 741 ? 1.624 41.094 24.109 1 97.62 741 HIS A N 1
ATOM 5756 C CA . HIS A 1 741 ? 0.429 40.344 24.469 1 97.62 741 HIS A CA 1
ATOM 5757 C C . HIS A 1 741 ? -0.266 40.938 25.672 1 97.62 741 HIS A C 1
ATOM 5759 O O . HIS A 1 741 ? -1.459 40.719 25.891 1 97.62 741 HIS A O 1
ATOM 5765 N N . ASP A 1 742 ? 0.45 41.719 26.484 1 96 742 ASP A N 1
ATOM 5766 C CA . ASP A 1 742 ? -0.139 42.406 27.641 1 96 742 ASP A CA 1
ATOM 5767 C C . ASP A 1 742 ? -1.291 43.312 27.219 1 96 742 ASP A C 1
ATOM 5769 O O . ASP A 1 742 ? -2.172 43.625 28.016 1 96 742 ASP A O 1
ATOM 5773 N N . PHE A 1 743 ? -1.26 43.719 25.969 1 97.81 743 PHE A N 1
ATOM 5774 C CA . PHE A 1 743 ? -2.375 44.5 25.406 1 97.81 743 PHE A CA 1
ATOM 5775 C C . PHE A 1 743 ? -3.699 43.812 25.703 1 97.81 743 PHE A C 1
ATOM 5777 O O . PHE A 1 743 ? -4.648 44.438 26.156 1 97.81 743 PHE A O 1
ATOM 5784 N N . PHE A 1 744 ? -3.807 42.531 25.469 1 97.06 744 PHE A N 1
ATOM 5785 C CA . PHE A 1 744 ? -5.023 41.75 25.656 1 97.06 744 PHE A CA 1
ATOM 5786 C C . PHE A 1 744 ? -5.293 41.5 27.125 1 97.06 744 PHE A C 1
ATOM 5788 O O . PHE A 1 744 ? -6.414 41.688 27.609 1 97.06 744 PHE A O 1
ATOM 5795 N N . SER A 1 745 ? -4.234 41.094 27.875 1 93.06 745 SER A N 1
ATOM 5796 C CA . SER A 1 745 ? -4.422 40.719 29.266 1 93.06 745 SER A CA 1
ATOM 5797 C C . SER A 1 745 ? -4.758 41.938 30.125 1 93.06 745 SER A C 1
ATOM 5799 O O . SER A 1 745 ? -5.504 41.812 31.109 1 93.06 745 SER A O 1
ATOM 5801 N N . LYS A 1 746 ? -4.273 43.125 29.75 1 95.81 746 LYS A N 1
ATOM 5802 C CA . LYS A 1 746 ? -4.504 44.344 30.516 1 95.81 746 LYS A CA 1
ATOM 5803 C C . LYS A 1 746 ? -5.738 45.094 30 1 95.81 746 LYS A C 1
ATOM 5805 O O . LYS A 1 746 ? -6.203 46.031 30.641 1 95.81 746 LYS A O 1
ATOM 5810 N N . GLY A 1 747 ? -6.297 44.656 28.906 1 97.31 747 GLY A N 1
ATOM 5811 C CA . GLY A 1 747 ? -7.473 45.312 28.344 1 97.31 747 GLY A CA 1
ATOM 5812 C C . GLY A 1 747 ? -7.215 46.719 27.906 1 97.31 747 GLY A C 1
ATOM 5813 O O . GLY A 1 747 ? -7.938 47.656 28.297 1 97.31 747 GLY A O 1
ATOM 5814 N N . GLN A 1 748 ? -6.188 46.906 27.109 1 98.38 748 GLN A N 1
ATOM 5815 C CA . GLN A 1 748 ? -5.797 48.25 26.688 1 98.38 748 GLN A CA 1
ATOM 5816 C C . GLN A 1 748 ? -6.582 48.688 25.469 1 98.38 748 GLN A C 1
ATOM 5818 O O . GLN A 1 748 ? -7.258 47.875 24.828 1 98.38 748 GLN A O 1
ATOM 5823 N N . THR A 1 749 ? -6.566 50 25.234 1 98.56 749 THR A N 1
ATOM 5824 C CA . THR A 1 749 ? -7.199 50.562 24.047 1 98.56 749 THR A CA 1
ATOM 5825 C C . THR A 1 749 ? -6.156 51.156 23.109 1 98.56 749 THR A C 1
ATOM 5827 O O . THR A 1 749 ? -5.422 52.062 23.5 1 98.56 749 THR A O 1
ATOM 5830 N N . LEU A 1 750 ? -6.066 50.625 21.938 1 98.81 750 LEU A N 1
ATOM 5831 C CA . LEU A 1 750 ? -5.23 51.188 20.859 1 98.81 750 LEU A CA 1
ATOM 5832 C C . LEU A 1 750 ? -6.066 51.969 19.875 1 98.81 750 LEU A C 1
ATOM 5834 O O . LEU A 1 750 ? -6.922 51.438 19.188 1 98.81 750 LEU A O 1
ATOM 5838 N N . GLU A 1 751 ? -5.867 53.312 19.844 1 98.69 751 GLU A N 1
ATOM 5839 C CA . GLU A 1 751 ? -6.562 54.188 18.922 1 98.69 751 GLU A CA 1
ATOM 5840 C C . GLU A 1 751 ? -5.676 54.562 17.734 1 98.69 751 GLU A C 1
ATOM 5842 O O . GLU A 1 751 ? -4.582 55.094 17.906 1 98.69 751 GLU A O 1
ATOM 5847 N N . LEU A 1 752 ? -6.133 54.281 16.562 1 98.81 752 LEU A N 1
ATOM 5848 C CA . LEU A 1 752 ? -5.383 54.531 15.352 1 98.81 752 LEU A CA 1
ATOM 5849 C C . LEU A 1 752 ? -6.055 55.625 14.523 1 98.81 752 LEU A C 1
ATOM 5851 O O . LEU A 1 752 ? -7.215 55.5 14.125 1 98.81 752 LEU A O 1
ATOM 5855 N N . THR A 1 753 ? -5.359 56.719 14.289 1 98.69 753 THR A N 1
ATOM 5856 C CA . THR A 1 753 ? -5.812 57.719 13.336 1 98.69 753 THR A CA 1
ATOM 5857 C C . THR A 1 753 ? -5.367 57.344 11.922 1 98.69 753 THR A C 1
ATOM 5859 O O . THR A 1 753 ? -4.176 57.125 11.672 1 98.69 753 THR A O 1
ATOM 5862 N N . LEU A 1 754 ? -6.305 57.344 11.008 1 98.56 754 LEU A N 1
ATOM 5863 C CA . LEU A 1 754 ? -6.012 56.812 9.68 1 98.56 754 LEU A CA 1
ATOM 5864 C C . LEU A 1 754 ? -6 57.938 8.641 1 98.56 754 LEU A C 1
ATOM 5866 O O . LEU A 1 754 ? -6.641 58.969 8.836 1 98.56 754 LEU A O 1
ATOM 5870 N N . GLY A 1 755 ? -5.23 57.75 7.602 1 98.25 755 GLY A N 1
ATOM 5871 C CA . GLY A 1 755 ? -5.156 58.625 6.445 1 98.25 755 GLY A CA 1
ATOM 5872 C C . GLY A 1 755 ? -4.973 57.875 5.137 1 98.25 755 GLY A C 1
ATOM 5873 O O . GLY A 1 755 ? -4.879 56.656 5.121 1 98.25 755 GLY A O 1
ATOM 5874 N N . ASP A 1 756 ? -4.91 58.562 3.988 1 97.56 756 ASP A N 1
ATOM 5875 C CA . ASP A 1 756 ? -4.906 57.969 2.662 1 97.56 756 ASP A CA 1
ATOM 5876 C C . ASP A 1 756 ? -3.498 57.938 2.076 1 97.56 756 ASP A C 1
ATOM 5878 O O . ASP A 1 756 ? -3.311 57.562 0.918 1 97.56 756 ASP A O 1
ATOM 5882 N N . LYS A 1 757 ? -2.566 58.344 2.916 1 97.12 757 LYS A N 1
ATOM 5883 C CA . LYS A 1 757 ? -1.166 58.25 2.51 1 97.12 757 LYS A CA 1
ATOM 5884 C C . LYS A 1 757 ? -0.293 57.719 3.646 1 97.12 757 LYS A C 1
ATOM 5886 O O . LYS A 1 757 ? -0.577 57.969 4.82 1 97.12 757 LYS A O 1
ATOM 5891 N N . GLU A 1 758 ? 0.715 57.094 3.27 1 97 758 GLU A N 1
ATOM 5892 C CA . GLU A 1 758 ? 1.641 56.594 4.277 1 97 758 GLU A CA 1
ATOM 5893 C C . GLU A 1 758 ? 2.273 57.719 5.07 1 97 758 GLU A C 1
ATOM 5895 O O . GLU A 1 758 ? 2.629 58.75 4.504 1 97 758 GLU A O 1
ATOM 5900 N N . SER A 1 759 ? 2.408 57.562 6.301 1 96.88 759 SER A N 1
ATOM 5901 C CA . SER A 1 759 ? 2.99 58.562 7.195 1 96.88 759 SER A CA 1
ATOM 5902 C C . SER A 1 759 ? 4.348 58.094 7.719 1 96.88 759 SER A C 1
ATOM 5904 O O . SER A 1 759 ? 4.906 57.125 7.242 1 96.88 759 SER A O 1
ATOM 5906 N N . ASP A 1 760 ? 4.867 58.875 8.703 1 95.56 760 ASP A N 1
ATOM 5907 C CA . ASP A 1 760 ? 6.145 58.5 9.32 1 95.56 760 ASP A CA 1
ATOM 5908 C C . ASP A 1 760 ? 5.945 57.594 10.531 1 95.56 760 ASP A C 1
ATOM 5910 O O . ASP A 1 760 ? 6.914 57.219 11.18 1 95.56 760 ASP A O 1
ATOM 5914 N N . TRP A 1 761 ? 4.723 57.281 10.812 1 97.38 761 TRP A N 1
ATOM 5915 C CA . TRP A 1 761 ? 4.445 56.406 11.953 1 97.38 761 TRP A CA 1
ATOM 5916 C C . TRP A 1 761 ? 5.094 55.062 11.766 1 97.38 761 TRP A C 1
ATOM 5918 O O . TRP A 1 761 ? 4.926 54.406 10.727 1 97.38 761 TRP A O 1
ATOM 5928 N N . GLY A 1 762 ? 5.855 54.562 12.727 1 95.5 762 GLY A N 1
ATOM 5929 C CA . GLY A 1 762 ? 6.473 53.25 12.727 1 95.5 762 GLY A CA 1
ATOM 5930 C C . GLY A 1 762 ? 7.688 53.156 11.82 1 95.5 762 GLY A C 1
ATOM 5931 O O . GLY A 1 762 ? 8.18 52.062 11.547 1 95.5 762 GLY A O 1
ATOM 5932 N N . LYS A 1 763 ? 8.242 54.188 11.281 1 95.06 763 LYS A N 1
ATOM 5933 C CA . LYS A 1 763 ? 9.297 54.156 10.281 1 95.06 763 LYS A CA 1
ATOM 5934 C C . LYS A 1 763 ? 10.68 54.094 10.93 1 95.06 763 LYS A C 1
ATOM 5936 O O . LYS A 1 763 ? 11.586 53.438 10.406 1 95.06 763 LYS A O 1
ATOM 5941 N N . SER A 1 764 ? 10.82 54.781 12.062 1 94.88 764 SER A N 1
ATOM 5942 C CA . SER A 1 764 ? 12.133 54.875 12.688 1 94.88 764 SER A CA 1
ATOM 5943 C C . SER A 1 764 ? 12.57 53.531 13.25 1 94.88 764 SER A C 1
ATOM 5945 O O . SER A 1 764 ? 11.727 52.688 13.602 1 94.88 764 SER A O 1
ATOM 5947 N N . LYS A 1 765 ? 13.805 53.281 13.383 1 93.56 765 LYS A N 1
ATOM 5948 C CA . LYS A 1 765 ? 14.367 52 13.797 1 93.56 765 LYS A CA 1
ATOM 5949 C C . LYS A 1 765 ? 13.883 51.625 15.195 1 93.56 765 LYS A C 1
ATOM 5951 O O . LYS A 1 765 ? 13.656 50.438 15.477 1 93.56 765 LYS A O 1
ATOM 5956 N N . GLU A 1 766 ? 13.758 52.562 16.031 1 93.94 766 GLU A N 1
ATOM 5957 C CA . GLU A 1 766 ? 13.398 52.312 17.422 1 93.94 766 GLU A CA 1
ATOM 5958 C C . GLU A 1 766 ? 11.938 51.875 17.547 1 93.94 766 GLU A C 1
ATOM 5960 O O . GLU A 1 766 ? 11.523 51.375 18.594 1 93.94 766 GLU A O 1
ATOM 5965 N N . THR A 1 767 ? 11.141 52.156 16.516 1 96.5 767 THR A N 1
ATOM 5966 C CA . THR A 1 767 ? 9.703 51.875 16.562 1 96.5 767 THR A CA 1
ATOM 5967 C C . THR A 1 767 ? 9.383 50.562 15.844 1 96.5 767 THR A C 1
ATOM 5969 O O . THR A 1 767 ? 8.234 50.125 15.844 1 96.5 767 THR A O 1
ATOM 5972 N N . ARG A 1 768 ? 10.414 49.938 15.234 1 97.38 768 ARG A N 1
ATOM 5973 C CA . ARG A 1 768 ? 10.242 48.688 14.492 1 97.38 768 ARG A CA 1
ATOM 5974 C C . ARG A 1 768 ? 10.141 47.5 15.43 1 97.38 768 ARG A C 1
ATOM 5976 O O . ARG A 1 768 ? 10.508 47.594 16.609 1 97.38 768 ARG A O 1
ATOM 5983 N N . PRO A 1 769 ? 9.539 46.406 14.977 1 97.94 769 PRO A N 1
ATOM 5984 C CA . PRO A 1 769 ? 9.469 45.219 15.836 1 97.94 769 PRO A CA 1
ATOM 5985 C C . PRO A 1 769 ? 10.852 44.688 16.219 1 97.94 769 PRO A C 1
ATOM 5987 O O . PRO A 1 769 ? 11.828 44.938 15.508 1 97.94 769 PRO A O 1
ATOM 5990 N N . PRO A 1 770 ? 10.953 44 17.328 1 95.94 770 PRO A N 1
ATOM 5991 C CA . PRO A 1 770 ? 12.25 43.469 17.766 1 95.94 770 PRO A CA 1
ATOM 5992 C C . PRO A 1 770 ? 12.828 42.438 16.797 1 95.94 770 PRO A C 1
ATOM 5994 O O . PRO A 1 770 ? 12.078 41.688 16.156 1 95.94 770 PRO A O 1
ATOM 5997 N N . SER A 1 771 ? 14.062 42.438 16.656 1 95.75 771 SER A N 1
ATOM 5998 C CA . SER A 1 771 ? 14.852 41.5 15.859 1 95.75 771 SER A CA 1
ATOM 5999 C C . SER A 1 771 ? 16.203 41.219 16.5 1 95.75 771 SER A C 1
ATOM 6001 O O . SER A 1 771 ? 16.906 42.125 16.922 1 95.75 771 SER A O 1
ATOM 6003 N N . TYR A 1 772 ? 16.5 40 16.609 1 93.38 772 TYR A N 1
ATOM 6004 C CA . TYR A 1 772 ? 17.766 39.594 17.203 1 93.38 772 TYR A CA 1
ATOM 6005 C C . TYR A 1 772 ? 18.922 39.875 16.25 1 93.38 772 TYR A C 1
ATOM 6007 O O . TYR A 1 772 ? 18.812 39.656 15.047 1 93.38 772 TYR A O 1
ATOM 6015 N N . VAL A 1 773 ? 19.922 40.469 16.75 1 87.88 773 VAL A N 1
ATOM 6016 C CA . VAL A 1 773 ? 21.156 40.719 16 1 87.88 773 VAL A CA 1
ATOM 6017 C C . VAL A 1 773 ? 22.328 40.062 16.75 1 87.88 773 VAL A C 1
ATOM 6019 O O . VAL A 1 773 ? 22.547 40.344 17.922 1 87.88 773 VAL A O 1
ATOM 6022 N N . ALA A 1 774 ? 22.953 39.156 16.031 1 81.44 774 ALA A N 1
ATOM 6023 C CA . ALA A 1 774 ? 24.109 38.5 16.656 1 81.44 774 ALA A CA 1
ATOM 6024 C C . ALA A 1 774 ? 25.25 39.5 16.875 1 81.44 774 ALA A C 1
ATOM 6026 O O . ALA A 1 774 ? 25.438 40.406 16.078 1 81.44 774 ALA A O 1
ATOM 6027 N N . ALA A 1 775 ? 25.859 39.5 18.078 1 63.78 775 ALA A N 1
ATOM 6028 C CA . ALA A 1 775 ? 27.031 40.344 18.328 1 63.78 775 ALA A CA 1
ATOM 6029 C C . ALA A 1 775 ? 28.125 40.062 17.312 1 63.78 775 ALA A C 1
ATOM 6031 O O . ALA A 1 775 ? 28.312 38.938 16.875 1 63.78 775 ALA A O 1
ATOM 6032 N N . SER A 1 776 ? 28.453 41.094 16.297 1 45.16 776 SER A N 1
ATOM 6033 C CA . SER A 1 776 ? 29.547 40.938 15.344 1 45.16 776 SER A CA 1
ATOM 6034 C C . SER A 1 776 ? 30.719 40.188 15.953 1 45.16 776 SER A C 1
ATOM 6036 O O . SER A 1 776 ? 31.031 40.344 17.141 1 45.16 776 SER A O 1
ATOM 6038 N N . LYS A 1 777 ? 30.969 39.031 15.336 1 43.47 777 LYS A N 1
ATOM 6039 C CA . LYS A 1 777 ? 32.281 38.5 15.664 1 43.47 777 LYS A CA 1
ATOM 6040 C C . LYS A 1 777 ? 33.375 39.594 15.492 1 43.47 777 LYS A C 1
ATOM 6042 O O . LYS A 1 777 ? 33.5 40.156 14.406 1 43.47 777 LYS A O 1
ATOM 6047 N N . SER A 1 778 ? 33.5 40.406 16.688 1 24.3 778 SER A N 1
ATOM 6048 C CA . SER A 1 778 ? 34.812 41.062 16.531 1 24.3 778 SER A CA 1
ATOM 6049 C C . SER A 1 778 ? 35.906 40.062 16.219 1 24.3 778 SER A C 1
ATOM 6051 O O . SER A 1 778 ? 35.906 38.969 16.75 1 24.3 778 SER A O 1
ATOM 6053 N N . MET B 1 1 ? 70.812 -74 -47.969 1 18.33 1 MET B N 1
ATOM 6054 C CA . MET B 1 1 ? 69.438 -74.375 -47.594 1 18.33 1 MET B CA 1
ATOM 6055 C C . MET B 1 1 ? 68.875 -73.438 -46.531 1 18.33 1 MET B C 1
ATOM 6057 O O . MET B 1 1 ? 69.375 -73.375 -45.406 1 18.33 1 MET B O 1
ATOM 6061 N N . ARG B 1 2 ? 68.688 -72.188 -47.125 1 25.67 2 ARG B N 1
ATOM 6062 C CA . ARG B 1 2 ? 68.25 -70.812 -47.031 1 25.67 2 ARG B CA 1
ATOM 6063 C C . ARG B 1 2 ? 66.875 -70.75 -46.375 1 25.67 2 ARG B C 1
ATOM 6065 O O . ARG B 1 2 ? 65.875 -70.938 -47.031 1 25.67 2 ARG B O 1
ATOM 6072 N N . ARG B 1 3 ? 66.75 -71.5 -45.156 1 24.22 3 ARG B N 1
ATOM 6073 C CA . ARG B 1 3 ? 65.562 -71.875 -44.375 1 24.22 3 ARG B CA 1
ATOM 6074 C C . ARG B 1 3 ? 64.812 -70.625 -43.938 1 24.22 3 ARG B C 1
ATOM 6076 O O . ARG B 1 3 ? 65.188 -70 -42.938 1 24.22 3 ARG B O 1
ATOM 6083 N N . MET B 1 4 ? 64.438 -69.688 -44.844 1 26.12 4 MET B N 1
ATOM 6084 C CA . MET B 1 4 ? 63.812 -68.438 -44.531 1 26.12 4 MET B CA 1
ATOM 6085 C C . MET B 1 4 ? 62.438 -68.625 -43.906 1 26.12 4 MET B C 1
ATOM 6087 O O . MET B 1 4 ? 61.562 -69.25 -44.531 1 26.12 4 MET B O 1
ATOM 6091 N N . GLN B 1 5 ? 62.344 -68.938 -42.594 1 30.44 5 GLN B N 1
ATOM 6092 C CA . GLN B 1 5 ? 61.188 -69.125 -41.719 1 30.44 5 GLN B CA 1
ATOM 6093 C C . GLN B 1 5 ? 60.25 -67.938 -41.844 1 30.44 5 GLN B C 1
ATOM 6095 O O . GLN B 1 5 ? 60.656 -66.75 -41.75 1 30.44 5 GLN B O 1
ATOM 6100 N N . HIS B 1 6 ? 59.219 -68.062 -42.656 1 29.84 6 HIS B N 1
ATOM 6101 C CA . HIS B 1 6 ? 58.094 -67.125 -42.938 1 29.84 6 HIS B CA 1
ATOM 6102 C C . HIS B 1 6 ? 57.375 -66.75 -41.625 1 29.84 6 HIS B C 1
ATOM 6104 O O . HIS B 1 6 ? 56.906 -67.688 -40.906 1 29.84 6 HIS B O 1
ATOM 6110 N N . LEU B 1 7 ? 57.875 -65.75 -40.844 1 35.75 7 LEU B N 1
ATOM 6111 C CA . LEU B 1 7 ? 57.219 -65.188 -39.688 1 35.75 7 LEU B CA 1
ATOM 6112 C C . LEU B 1 7 ? 55.812 -64.75 -40.031 1 35.75 7 LEU B C 1
ATOM 6114 O O . LEU B 1 7 ? 55.625 -63.875 -40.875 1 35.75 7 LEU B O 1
ATOM 6118 N N . LEU B 1 8 ? 54.781 -65.562 -39.812 1 33.69 8 LEU B N 1
ATOM 6119 C CA . LEU B 1 8 ? 53.344 -65.312 -39.844 1 33.69 8 LEU B CA 1
ATOM 6120 C C . LEU B 1 8 ? 52.969 -64.125 -38.969 1 33.69 8 LEU B C 1
ATOM 6122 O O . LEU B 1 8 ? 53.219 -64.188 -37.75 1 33.69 8 LEU B O 1
ATOM 6126 N N . VAL B 1 9 ? 52.906 -62.906 -39.469 1 34.22 9 VAL B N 1
ATOM 6127 C CA . VAL B 1 9 ? 52.469 -61.656 -38.875 1 34.22 9 VAL B CA 1
ATOM 6128 C C . VAL B 1 9 ? 51 -61.75 -38.5 1 34.22 9 VAL B C 1
ATOM 6130 O O . VAL B 1 9 ? 50.125 -61.969 -39.344 1 34.22 9 VAL B O 1
ATOM 6133 N N . SER B 1 10 ? 50.656 -62.406 -37.375 1 32.19 10 SER B N 1
ATOM 6134 C CA . SER B 1 10 ? 49.281 -62.406 -36.875 1 32.19 10 SER B CA 1
ATOM 6135 C C . SER B 1 10 ? 48.75 -60.969 -36.719 1 32.19 10 SER B C 1
ATOM 6137 O O . SER B 1 10 ? 49.375 -60.156 -36.031 1 32.19 10 SER B O 1
ATOM 6139 N N . LEU B 1 11 ? 47.969 -60.438 -37.656 1 35.94 11 LEU B N 1
ATOM 6140 C CA . LEU B 1 11 ? 47.219 -59.188 -37.688 1 35.94 11 LEU B CA 1
ATOM 6141 C C . LEU B 1 11 ? 46.219 -59.125 -36.531 1 35.94 11 LEU B C 1
ATOM 6143 O O . LEU B 1 11 ? 45.25 -59.906 -36.531 1 35.94 11 LEU B O 1
ATOM 6147 N N . VAL B 1 12 ? 46.562 -58.875 -35.312 1 38 12 VAL B N 1
ATOM 6148 C CA . VAL B 1 12 ? 45.656 -58.562 -34.219 1 38 12 VAL B CA 1
ATOM 6149 C C . VAL B 1 12 ? 44.75 -57.406 -34.625 1 38 12 VAL B C 1
ATOM 6151 O O . VAL B 1 12 ? 45.219 -56.312 -34.938 1 38 12 VAL B O 1
ATOM 6154 N N . THR B 1 13 ? 43.562 -57.688 -35.219 1 34.03 13 THR B N 1
ATOM 6155 C CA . THR B 1 13 ? 42.5 -56.719 -35.469 1 34.03 13 THR B CA 1
ATOM 6156 C C . THR B 1 13 ? 42.156 -55.938 -34.188 1 34.03 13 THR B C 1
ATOM 6158 O O . THR B 1 13 ? 41.812 -56.562 -33.156 1 34.03 13 THR B O 1
ATOM 6161 N N . LEU B 1 14 ? 42.75 -54.812 -33.875 1 38.59 14 LEU B N 1
ATOM 6162 C CA . LEU B 1 14 ? 42.344 -53.844 -32.844 1 38.59 14 LEU B CA 1
ATOM 6163 C C . LEU B 1 14 ? 40.875 -53.469 -33 1 38.59 14 LEU B C 1
ATOM 6165 O O . LEU B 1 14 ? 40.5 -52.812 -33.969 1 38.59 14 LEU B O 1
ATOM 6169 N N . GLY B 1 15 ? 40 -54.312 -32.562 1 35.56 15 GLY B N 1
ATOM 6170 C CA . GLY B 1 15 ? 38.625 -53.875 -32.375 1 35.56 15 GLY B CA 1
ATOM 6171 C C . GLY B 1 15 ? 38.531 -52.5 -31.703 1 35.56 15 GLY B C 1
ATOM 6172 O O . GLY B 1 15 ? 39 -52.344 -30.578 1 35.56 15 GLY B O 1
ATOM 6173 N N . ALA B 1 16 ? 38.594 -51.438 -32.469 1 37.28 16 ALA B N 1
ATOM 6174 C CA . ALA B 1 16 ? 38.281 -50.125 -31.953 1 37.28 16 ALA B CA 1
ATOM 6175 C C . ALA B 1 16 ? 36.938 -50.125 -31.188 1 37.28 16 ALA B C 1
ATOM 6177 O O . ALA B 1 16 ? 35.906 -50.375 -31.766 1 37.28 16 ALA B O 1
ATOM 6178 N N . ALA B 1 17 ? 36.969 -50.375 -29.984 1 40.31 17 ALA B N 1
ATOM 6179 C CA . ALA B 1 17 ? 35.812 -50.062 -29.156 1 40.31 17 ALA B CA 1
ATOM 6180 C C . ALA B 1 17 ? 35.344 -48.625 -29.438 1 40.31 17 ALA B C 1
ATOM 6182 O O . ALA B 1 17 ? 36.062 -47.656 -29.188 1 40.31 17 ALA B O 1
ATOM 6183 N N . VAL B 1 18 ? 34.5 -48.469 -30.453 1 35.69 18 VAL B N 1
ATOM 6184 C CA . VAL B 1 18 ? 33.75 -47.219 -30.531 1 35.69 18 VAL B CA 1
ATOM 6185 C C . VAL B 1 18 ? 33.25 -46.812 -29.156 1 35.69 18 VAL B C 1
ATOM 6187 O O . VAL B 1 18 ? 32.438 -47.5 -28.547 1 35.69 18 VAL B O 1
ATOM 6190 N N . VAL B 1 19 ? 34.094 -46.25 -28.406 1 37.47 19 VAL B N 1
ATOM 6191 C CA . VAL B 1 19 ? 33.594 -45.531 -27.234 1 37.47 19 VAL B CA 1
ATOM 6192 C C . VAL B 1 19 ? 32.344 -44.75 -27.609 1 37.47 19 VAL B C 1
ATOM 6194 O O . VAL B 1 19 ? 32.406 -43.812 -28.406 1 37.47 19 VAL B O 1
ATOM 6197 N N . SER B 1 20 ? 31.203 -45.375 -27.828 1 37.28 20 SER B N 1
ATOM 6198 C CA . SER B 1 20 ? 29.969 -44.594 -27.875 1 37.28 20 SER B CA 1
ATOM 6199 C C . SER B 1 20 ? 30.047 -43.375 -26.984 1 37.28 20 SER B C 1
ATOM 6201 O O . SER B 1 20 ? 30.219 -43.5 -25.766 1 37.28 20 SER B O 1
ATOM 6203 N N . GLN B 1 21 ? 30.672 -42.375 -27.359 1 45 21 GLN B N 1
ATOM 6204 C CA . GLN B 1 21 ? 30.594 -41.125 -26.609 1 45 21 GLN B CA 1
ATOM 6205 C C . GLN B 1 21 ? 29.234 -40.969 -25.938 1 45 21 GLN B C 1
ATOM 6207 O O . GLN B 1 21 ? 28.203 -41 -26.625 1 45 21 GLN B O 1
ATOM 6212 N N . SER B 1 22 ? 29.094 -41.25 -24.672 1 64.62 22 SER B N 1
ATOM 6213 C CA . SER B 1 22 ? 27.906 -41.219 -23.828 1 64.62 22 SER B CA 1
ATOM 6214 C C . SER B 1 22 ? 27.188 -39.875 -23.953 1 64.62 22 SER B C 1
ATOM 6216 O O . SER B 1 22 ? 27.812 -38.844 -23.891 1 64.62 22 SER B O 1
ATOM 6218 N N . PHE B 1 23 ? 26.031 -39.688 -24.531 1 86 23 PHE B N 1
ATOM 6219 C CA . PHE B 1 23 ? 25.156 -38.531 -24.688 1 86 23 PHE B CA 1
ATOM 6220 C C . PHE B 1 23 ? 25.125 -37.688 -23.391 1 86 23 PHE B C 1
ATOM 6222 O O . PHE B 1 23 ? 24.938 -38.25 -22.312 1 86 23 PHE B O 1
ATOM 6229 N N . ASP B 1 24 ? 25.578 -36.438 -23.484 1 93.56 24 ASP B N 1
ATOM 6230 C CA . ASP B 1 24 ? 25.453 -35.5 -22.359 1 93.56 24 ASP B CA 1
ATOM 6231 C C . ASP B 1 24 ? 24.297 -34.531 -22.578 1 93.56 24 ASP B C 1
ATOM 6233 O O . ASP B 1 24 ? 24.391 -33.625 -23.391 1 93.56 24 ASP B O 1
ATOM 6237 N N . PRO B 1 25 ? 23.203 -34.719 -21.812 1 95.44 25 PRO B N 1
ATOM 6238 C CA . PRO B 1 25 ? 22.047 -33.844 -22.016 1 95.44 25 PRO B CA 1
ATOM 6239 C C . PRO B 1 25 ? 22.344 -32.375 -21.781 1 95.44 25 PRO B C 1
ATOM 6241 O O . PRO B 1 25 ? 21.641 -31.5 -22.297 1 95.44 25 PRO B O 1
ATOM 6244 N N . LEU B 1 26 ? 23.359 -32.062 -21.062 1 97.56 26 LEU B N 1
ATOM 6245 C CA . LEU B 1 26 ? 23.656 -30.672 -20.703 1 97.56 26 LEU B CA 1
ATOM 6246 C C . LEU B 1 26 ? 24.109 -29.891 -21.938 1 97.56 26 LEU B C 1
ATOM 6248 O O . LEU B 1 26 ? 24.078 -28.656 -21.922 1 97.56 26 LEU B O 1
ATOM 6252 N N . THR B 1 27 ? 24.547 -30.578 -22.969 1 96.06 27 THR B N 1
ATOM 6253 C CA . THR B 1 27 ? 24.953 -29.891 -24.203 1 96.06 27 THR B CA 1
ATOM 6254 C C . THR B 1 27 ? 23.75 -29.219 -24.859 1 96.06 27 THR B C 1
ATOM 6256 O O . THR B 1 27 ? 23.922 -28.297 -25.656 1 96.06 27 THR B O 1
ATOM 6259 N N . PHE B 1 28 ? 22.531 -29.641 -24.469 1 97.5 28 PHE B N 1
ATOM 6260 C CA . PHE B 1 28 ? 21.328 -29.125 -25.094 1 97.5 28 PHE B CA 1
ATOM 6261 C C . PHE B 1 28 ? 20.594 -28.156 -24.156 1 97.5 28 PHE B C 1
ATOM 6263 O O . PHE B 1 28 ? 19.703 -27.438 -24.594 1 97.5 28 PHE B O 1
ATOM 6270 N N . VAL B 1 29 ? 20.984 -28.141 -22.875 1 98.56 29 VAL B N 1
ATOM 6271 C CA . VAL B 1 29 ? 20.281 -27.281 -21.938 1 98.56 29 VAL B CA 1
ATOM 6272 C C . VAL B 1 29 ? 20.719 -25.828 -22.141 1 98.56 29 VAL B C 1
ATOM 6274 O O . VAL B 1 29 ? 21.922 -25.531 -22.078 1 98.56 29 VAL B O 1
ATOM 6277 N N . ASP B 1 30 ? 19.797 -24.938 -22.391 1 98.56 30 ASP B N 1
ATOM 6278 C CA . ASP B 1 30 ? 20.016 -23.5 -22.531 1 98.56 30 ASP B CA 1
ATOM 6279 C C . ASP B 1 30 ? 19.172 -22.719 -21.531 1 98.56 30 ASP B C 1
ATOM 6281 O O . ASP B 1 30 ? 17.984 -22.469 -21.781 1 98.56 30 ASP B O 1
ATOM 6285 N N . PRO B 1 31 ? 19.781 -22.234 -20.469 1 98.44 31 PRO B N 1
ATOM 6286 C CA . PRO B 1 31 ? 19.031 -21.516 -19.438 1 98.44 31 PRO B CA 1
ATOM 6287 C C . PRO B 1 31 ? 18.453 -20.188 -19.938 1 98.44 31 PRO B C 1
ATOM 6289 O O . PRO B 1 31 ? 17.625 -19.578 -19.25 1 98.44 31 PRO B O 1
ATOM 6292 N N . LEU B 1 32 ? 18.766 -19.719 -21.109 1 98.44 32 LEU B N 1
ATOM 6293 C CA . LEU B 1 32 ? 18.344 -18.406 -21.594 1 98.44 32 LEU B CA 1
ATOM 6294 C C . LEU B 1 32 ? 17.047 -18.516 -22.391 1 98.44 32 LEU B C 1
ATOM 6296 O O . LEU B 1 32 ? 16.438 -17.484 -22.734 1 98.44 32 LEU B O 1
ATOM 6300 N N . ILE B 1 33 ? 16.609 -19.719 -22.703 1 98.44 33 ILE B N 1
ATOM 6301 C CA . ILE B 1 33 ? 15.305 -19.859 -23.344 1 98.44 33 ILE B CA 1
ATOM 6302 C C . ILE B 1 33 ? 14.211 -19.359 -22.406 1 98.44 33 ILE B C 1
ATOM 6304 O O . ILE B 1 33 ? 14.039 -19.875 -21.312 1 98.44 33 ILE B O 1
ATOM 6308 N N . GLY B 1 34 ? 13.453 -18.344 -22.812 1 98 34 GLY B N 1
ATOM 6309 C CA . GLY B 1 34 ? 12.414 -17.719 -22 1 98 34 GLY B CA 1
ATOM 6310 C C . GLY B 1 34 ? 12.906 -16.516 -21.219 1 98 34 GLY B C 1
ATOM 6311 O O . GLY B 1 34 ? 12.172 -15.961 -20.406 1 98 34 GLY B O 1
ATOM 6312 N N . SER B 1 35 ? 14.141 -16.031 -21.453 1 97.81 35 SER B N 1
ATOM 6313 C CA . SER B 1 35 ? 14.703 -14.883 -20.734 1 97.81 35 SER B CA 1
ATOM 6314 C C . SER B 1 35 ? 14.273 -13.562 -21.359 1 97.81 35 SER B C 1
ATOM 6316 O O . SER B 1 35 ? 14.703 -12.492 -20.938 1 97.81 35 SER B O 1
ATOM 6318 N N . GLN B 1 36 ? 13.43 -13.594 -22.344 1 95.31 36 GLN B N 1
ATOM 6319 C CA . GLN B 1 36 ? 12.844 -12.406 -22.969 1 95.31 36 GLN B CA 1
ATOM 6320 C C . GLN B 1 36 ? 11.383 -12.656 -23.344 1 95.31 36 GLN B C 1
ATOM 6322 O O . GLN B 1 36 ? 10.938 -13.805 -23.406 1 95.31 36 GLN B O 1
ATOM 6327 N N . ARG B 1 37 ? 10.617 -11.609 -23.484 1 95.06 37 ARG B N 1
ATOM 6328 C CA . ARG B 1 37 ? 9.242 -11.594 -23.969 1 95.06 37 ARG B CA 1
ATOM 6329 C C . ARG B 1 37 ? 8.305 -12.297 -23 1 95.06 37 ARG B C 1
ATOM 6331 O O . ARG B 1 37 ? 7.398 -13.023 -23.422 1 95.06 37 ARG B O 1
ATOM 6338 N N . GLY B 1 38 ? 8.633 -12.289 -21.734 1 95.56 38 GLY B N 1
ATOM 6339 C CA . GLY B 1 38 ? 7.645 -12.633 -20.719 1 95.56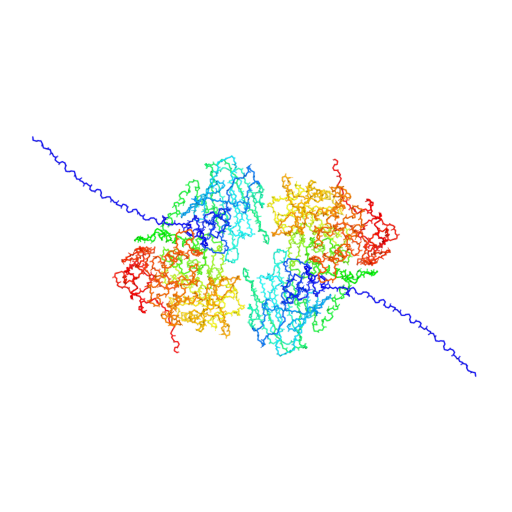 38 GLY B CA 1
ATOM 6340 C C . GLY B 1 38 ? 7.777 -14.055 -20.219 1 95.56 38 GLY B C 1
ATOM 6341 O O . GLY B 1 38 ? 6.984 -14.492 -19.375 1 95.56 38 GLY B O 1
ATOM 6342 N N . GLY B 1 39 ? 8.82 -14.883 -20.625 1 97.62 39 GLY B N 1
ATOM 6343 C CA . GLY B 1 39 ? 9.016 -16.219 -20.094 1 97.62 39 GLY B CA 1
ATOM 6344 C C . GLY B 1 39 ? 9.398 -16.219 -18.625 1 97.62 39 GLY B C 1
ATOM 6345 O O . GLY B 1 39 ? 9.094 -17.172 -17.891 1 97.62 39 GLY B O 1
ATOM 6346 N N . ASN B 1 40 ? 10.141 -15.141 -18.203 1 97.62 40 ASN B N 1
ATOM 6347 C CA . ASN B 1 40 ? 10.516 -14.836 -16.828 1 97.62 40 ASN B CA 1
ATOM 6348 C C . ASN B 1 40 ? 11.297 -15.984 -16.203 1 97.62 40 ASN B C 1
ATOM 6350 O O . ASN B 1 40 ? 11.148 -16.25 -15 1 97.62 40 ASN B O 1
ATOM 6354 N N . VAL B 1 41 ? 12.055 -16.766 -16.969 1 98.12 41 VAL B N 1
ATOM 6355 C CA . VAL B 1 41 ? 12.789 -17.922 -16.469 1 98.12 41 VAL B CA 1
ATOM 6356 C C . VAL B 1 41 ? 13.977 -17.438 -15.633 1 98.12 41 VAL B C 1
ATOM 6358 O O . VAL B 1 41 ? 14.469 -16.328 -15.82 1 98.12 41 VAL B O 1
ATOM 6361 N N . PHE B 1 42 ? 14.352 -18.219 -14.648 1 98.38 42 PHE B N 1
ATOM 6362 C CA . PHE B 1 42 ? 15.633 -18.016 -13.984 1 98.38 42 PHE B CA 1
ATOM 6363 C C . PHE B 1 42 ? 16.781 -18.516 -14.859 1 98.38 42 PHE B C 1
ATOM 6365 O O . PHE B 1 42 ? 16.859 -19.703 -15.172 1 98.38 42 PHE B O 1
ATOM 6372 N N . ALA B 1 43 ? 17.688 -17.672 -15.172 1 98.25 43 ALA B N 1
ATOM 6373 C CA . ALA B 1 43 ? 18.719 -17.984 -16.141 1 98.25 43 ALA B CA 1
ATOM 6374 C C . ALA B 1 43 ? 20.062 -18.234 -15.453 1 98.25 43 ALA B C 1
ATOM 6376 O O . ALA B 1 43 ? 21.062 -18.547 -16.109 1 98.25 43 ALA B O 1
ATOM 6377 N N . GLY B 1 44 ? 20.125 -18.156 -14.172 1 98.75 44 GLY B N 1
ATOM 6378 C CA . GLY B 1 44 ? 21.406 -18.141 -13.453 1 98.75 44 GLY B CA 1
ATOM 6379 C C . GLY B 1 44 ? 21.844 -19.516 -13.008 1 98.75 44 GLY B C 1
ATOM 6380 O O . GLY B 1 44 ? 21.344 -20.531 -13.516 1 98.75 44 GLY B O 1
ATOM 6381 N N . ALA B 1 45 ? 22.844 -19.547 -12.148 1 98.88 45 ALA B N 1
ATOM 6382 C CA . ALA B 1 45 ? 23.406 -20.781 -11.609 1 98.88 45 ALA B CA 1
ATOM 6383 C C . ALA B 1 45 ? 22.547 -21.344 -10.484 1 98.88 45 ALA B C 1
ATOM 6385 O O . ALA B 1 45 ? 22.203 -20.625 -9.547 1 98.88 45 ALA B O 1
ATOM 6386 N N . THR B 1 46 ? 22.203 -22.562 -10.609 1 98.62 46 THR B N 1
ATOM 6387 C CA . THR B 1 46 ? 21.453 -23.219 -9.555 1 98.62 46 THR B CA 1
ATOM 6388 C C . THR B 1 46 ? 21.656 -24.734 -9.602 1 98.62 46 THR B C 1
ATOM 6390 O O . THR B 1 46 ? 22.219 -25.266 -10.562 1 98.62 46 THR B O 1
ATOM 6393 N N . ARG B 1 47 ? 21.438 -25.438 -8.555 1 98.69 47 ARG B N 1
ATOM 6394 C CA . ARG B 1 47 ? 21.328 -26.891 -8.461 1 98.69 47 ARG B CA 1
ATOM 6395 C C . ARG B 1 47 ? 19.859 -27.328 -8.531 1 98.69 47 ARG B C 1
ATOM 6397 O O . ARG B 1 47 ? 18.953 -26.516 -8.367 1 98.69 47 ARG B O 1
ATOM 6404 N N . PRO B 1 48 ? 19.609 -28.656 -8.891 1 98.56 48 PRO B N 1
ATOM 6405 C CA . PRO B 1 48 ? 18.219 -29.094 -8.859 1 98.56 48 PRO B CA 1
ATOM 6406 C C . PRO B 1 48 ? 17.531 -28.812 -7.516 1 98.56 48 PRO B C 1
ATOM 6408 O O . PRO B 1 48 ? 18.031 -29.266 -6.473 1 98.56 48 PRO B O 1
ATOM 6411 N N . TYR B 1 49 ? 16.484 -28.031 -7.469 1 98.44 49 TYR B N 1
ATOM 6412 C CA . TYR B 1 49 ? 15.625 -27.719 -6.336 1 98.44 49 TYR B CA 1
ATOM 6413 C C . TYR B 1 49 ? 16.375 -26.875 -5.305 1 98.44 49 TYR B C 1
ATOM 6415 O O . TYR B 1 49 ? 15.914 -26.734 -4.168 1 98.44 49 TYR B O 1
ATOM 6423 N N . GLY B 1 50 ? 17.516 -26.328 -5.625 1 98 50 GLY B N 1
ATOM 6424 C CA . GLY B 1 50 ? 18.359 -25.672 -4.648 1 98 50 GLY B CA 1
ATOM 6425 C C . GLY B 1 50 ? 17.797 -24.344 -4.16 1 98 50 GLY B C 1
ATOM 6426 O O . GLY B 1 50 ? 17.062 -23.672 -4.879 1 98 50 GLY B O 1
ATOM 6427 N N . LEU B 1 51 ? 18.219 -23.969 -2.902 1 98.31 51 LEU B N 1
ATOM 6428 C CA . LEU B 1 51 ? 17.875 -22.672 -2.336 1 98.31 51 LEU B CA 1
ATOM 6429 C C . LEU B 1 51 ? 18.656 -21.562 -3.012 1 98.31 51 LEU B C 1
ATOM 6431 O O . LEU B 1 51 ? 18.094 -20.531 -3.391 1 98.31 51 LEU B O 1
ATOM 6435 N N . ALA B 1 52 ? 19.969 -21.797 -3.158 1 98.69 52 ALA B N 1
ATOM 6436 C CA . ALA B 1 52 ? 20.844 -20.797 -3.777 1 98.69 52 ALA B CA 1
ATOM 6437 C C . ALA B 1 52 ? 20.609 -20.734 -5.285 1 98.69 52 ALA B C 1
ATOM 6439 O O . ALA B 1 52 ? 20.625 -21.766 -5.961 1 98.69 52 ALA B O 1
ATOM 6440 N N . LYS B 1 53 ? 20.391 -19.609 -5.797 1 98.69 53 LYS B N 1
ATOM 6441 C CA . LYS B 1 53 ? 20.219 -19.281 -7.207 1 98.69 53 LYS B CA 1
ATOM 6442 C C . LYS B 1 53 ? 20.875 -17.938 -7.547 1 98.69 53 LYS B C 1
ATOM 6444 O O . LYS B 1 53 ? 20.266 -16.891 -7.391 1 98.69 53 LYS B O 1
ATOM 6449 N N . ALA B 1 54 ? 22.016 -18 -8.102 1 98.88 54 ALA B N 1
ATOM 6450 C CA . ALA B 1 54 ? 22.828 -16.797 -8.281 1 98.88 54 ALA B CA 1
ATOM 6451 C C . ALA B 1 54 ? 22.719 -16.281 -9.711 1 98.88 54 ALA B C 1
ATOM 6453 O O . ALA B 1 54 ? 22.828 -17.047 -10.672 1 98.88 54 ALA B O 1
ATOM 6454 N N . VAL B 1 55 ? 22.469 -15.047 -9.859 1 98.88 55 VAL B N 1
ATOM 6455 C CA . VAL B 1 55 ? 22.391 -14.438 -11.18 1 98.88 55 VAL B CA 1
ATOM 6456 C C . VAL B 1 55 ? 22.562 -12.922 -11.062 1 98.88 55 VAL B C 1
ATOM 6458 O O . VAL B 1 55 ? 22.578 -12.375 -9.953 1 98.88 55 VAL B O 1
ATOM 6461 N N . ALA B 1 56 ? 22.766 -12.266 -12.195 1 98.81 56 ALA B N 1
ATOM 6462 C CA . ALA B 1 56 ? 22.672 -10.805 -12.258 1 98.81 56 ALA B CA 1
ATOM 6463 C C . ALA B 1 56 ? 21.219 -10.352 -12.227 1 98.81 56 ALA B C 1
ATOM 6465 O O . ALA B 1 56 ? 20.359 -10.953 -12.883 1 98.81 56 ALA B O 1
ATOM 6466 N N . ASP B 1 57 ? 20.922 -9.344 -11.422 1 98.75 57 ASP B N 1
ATOM 6467 C CA . ASP B 1 57 ? 19.594 -8.727 -11.375 1 98.75 57 ASP B CA 1
ATOM 6468 C C . ASP B 1 57 ? 19.5 -7.547 -12.336 1 98.75 57 ASP B C 1
ATOM 6470 O O . ASP B 1 57 ? 20.391 -6.68 -12.344 1 98.75 57 ASP B O 1
ATOM 6474 N N . VAL B 1 58 ? 18.453 -7.516 -13.125 1 98.56 58 VAL B N 1
ATOM 6475 C CA . VAL B 1 58 ? 18.312 -6.418 -14.078 1 98.56 58 VAL B CA 1
ATOM 6476 C C . VAL B 1 58 ? 17.125 -5.543 -13.68 1 98.56 58 VAL B C 1
ATOM 6478 O O . VAL B 1 58 ? 16.391 -5.879 -12.758 1 98.56 58 VAL B O 1
ATOM 6481 N N . ASP B 1 59 ? 16.906 -4.379 -14.281 1 98 59 ASP B N 1
ATOM 6482 C CA . ASP B 1 59 ? 15.828 -3.459 -13.922 1 98 59 ASP B CA 1
ATOM 6483 C C . ASP B 1 59 ? 14.742 -3.438 -14.992 1 98 59 ASP B C 1
ATOM 6485 O O . ASP B 1 59 ? 13.867 -2.564 -14.984 1 98 59 ASP B O 1
ATOM 6489 N N . GLY B 1 60 ? 14.758 -4.336 -16.031 1 97.19 60 GLY B N 1
ATOM 6490 C CA . GLY B 1 60 ? 13.688 -4.57 -16.984 1 97.19 60 GLY B CA 1
ATOM 6491 C C . GLY B 1 60 ? 12.766 -5.703 -16.594 1 97.19 60 GLY B C 1
ATOM 6492 O O . GLY B 1 60 ? 12.117 -5.641 -15.539 1 97.19 60 GLY B O 1
ATOM 6493 N N . GLU B 1 61 ? 12.773 -6.848 -17.359 1 96.56 61 GLU B N 1
ATOM 6494 C CA . GLU B 1 61 ? 12.023 -8.047 -17 1 96.56 61 GLU B CA 1
ATOM 6495 C C . GLU B 1 61 ? 12.711 -8.805 -15.859 1 96.56 61 GLU B C 1
ATOM 6497 O O . GLU B 1 61 ? 13.375 -9.812 -16.094 1 96.56 61 GLU B O 1
ATOM 6502 N N . LYS B 1 62 ? 12.438 -8.367 -14.633 1 96.75 62 LYS B N 1
ATOM 6503 C CA . LYS B 1 62 ? 13.312 -8.766 -13.539 1 96.75 62 LYS B CA 1
ATOM 6504 C C . LYS B 1 62 ? 12.664 -9.859 -12.688 1 96.75 62 LYS B C 1
ATOM 6506 O O . LYS B 1 62 ? 13.188 -10.219 -11.625 1 96.75 62 LYS B O 1
ATOM 6511 N N . THR B 1 63 ? 11.578 -10.453 -13.102 1 95.5 63 THR B N 1
ATOM 6512 C CA . THR B 1 63 ? 10.859 -11.414 -12.273 1 95.5 63 THR B CA 1
ATOM 6513 C C . THR B 1 63 ? 11.727 -12.633 -11.977 1 95.5 63 THR B C 1
ATOM 6515 O O . THR B 1 63 ? 11.648 -13.203 -10.883 1 95.5 63 THR B O 1
ATOM 6518 N N . GLY B 1 64 ? 12.578 -13.078 -12.914 1 95.44 64 GLY B N 1
ATOM 6519 C CA . GLY B 1 64 ? 13.508 -14.172 -12.695 1 95.44 64 GLY B CA 1
ATOM 6520 C C . GLY B 1 64 ? 14.891 -13.711 -12.273 1 95.44 64 GLY B C 1
ATOM 6521 O O . GLY B 1 64 ? 15.82 -14.516 -12.219 1 95.44 64 GLY B O 1
ATOM 6522 N N . GLY B 1 65 ? 15.008 -12.406 -12 1 97.69 65 GLY B N 1
ATOM 6523 C CA . GLY B 1 65 ? 16.297 -11.789 -11.695 1 97.69 65 GLY B CA 1
ATOM 6524 C C . GLY B 1 65 ? 16.969 -11.18 -12.906 1 97.69 65 GLY B C 1
ATOM 6525 O O . GLY B 1 65 ? 17.172 -9.961 -12.961 1 97.69 65 GLY B O 1
ATOM 6526 N N . PHE B 1 66 ? 17.219 -12.055 -13.906 1 98.31 66 PHE B N 1
ATOM 6527 C CA . PHE B 1 66 ? 17.938 -11.648 -15.109 1 98.31 66 PHE B CA 1
ATOM 6528 C C . PHE B 1 66 ? 17.062 -11.836 -16.344 1 98.31 66 PHE B C 1
ATOM 6530 O O . PHE B 1 66 ? 16.281 -12.789 -16.422 1 98.31 66 PHE B O 1
ATOM 6537 N N . ALA B 1 67 ? 17.219 -10.977 -17.344 1 98 67 ALA B N 1
ATOM 6538 C CA . ALA B 1 67 ? 16.609 -11.07 -18.656 1 98 67 ALA B CA 1
ATOM 6539 C C . ALA B 1 67 ? 17.547 -10.57 -19.75 1 98 67 ALA B C 1
ATOM 6541 O O . ALA B 1 67 ? 18.484 -9.82 -19.469 1 98 67 ALA B O 1
ATOM 6542 N N . THR B 1 68 ? 17.312 -11.016 -20.891 1 97.94 68 THR B N 1
ATOM 6543 C CA . THR B 1 68 ? 18.094 -10.57 -22.031 1 97.94 68 THR B CA 1
ATOM 6544 C C . THR B 1 68 ? 17.359 -9.477 -22.797 1 97.94 68 THR B C 1
ATOM 6546 O O . THR B 1 68 ? 17.391 -9.445 -24.031 1 97.94 68 THR B O 1
ATOM 6549 N N . ASP B 1 69 ? 16.625 -8.641 -22.141 1 96.88 69 ASP B N 1
ATOM 6550 C CA . ASP B 1 69 ? 15.773 -7.605 -22.734 1 96.88 69 ASP B CA 1
ATOM 6551 C C . ASP B 1 69 ? 16.562 -6.32 -22.969 1 96.88 69 ASP B C 1
ATOM 6553 O O . ASP B 1 69 ? 16 -5.309 -23.391 1 96.88 69 ASP B O 1
ATOM 6557 N N . GLY B 1 70 ? 17.812 -6.297 -22.672 1 96.31 70 GLY B N 1
ATOM 6558 C CA . GLY B 1 70 ? 18.656 -5.141 -22.922 1 96.31 70 GLY B CA 1
ATOM 6559 C C . GLY B 1 70 ? 18.688 -4.156 -21.766 1 96.31 70 GLY B C 1
ATOM 6560 O O . GLY B 1 70 ? 19.359 -3.129 -21.828 1 96.31 70 GLY B O 1
ATOM 6561 N N . SER B 1 71 ? 18 -4.449 -20.688 1 97.69 71 SER B N 1
ATOM 6562 C CA . SER B 1 71 ? 18 -3.574 -19.516 1 97.69 71 SER B CA 1
ATOM 6563 C C . SER B 1 71 ? 19.344 -3.604 -18.797 1 97.69 71 SER B C 1
ATOM 6565 O O . SER B 1 71 ? 20.328 -4.113 -19.328 1 97.69 71 SER B O 1
ATOM 6567 N N . ASN B 1 72 ? 19.422 -2.863 -17.594 1 98.75 72 ASN B N 1
ATOM 6568 C CA . ASN B 1 72 ? 20.672 -2.688 -16.875 1 98.75 72 ASN B CA 1
ATOM 6569 C C . ASN B 1 72 ? 20.797 -3.666 -15.711 1 98.75 72 ASN B C 1
ATOM 6571 O O . ASN B 1 72 ? 19.781 -4.094 -15.148 1 98.75 72 ASN B O 1
ATOM 6575 N N . ILE B 1 73 ? 22.031 -4.008 -15.422 1 98.81 73 ILE B N 1
ATOM 6576 C CA . ILE B 1 73 ? 22.297 -4.773 -14.211 1 98.81 73 ILE B CA 1
ATOM 6577 C C . ILE B 1 73 ? 22.328 -3.836 -13.008 1 98.81 73 ILE B C 1
ATOM 6579 O O . ILE B 1 73 ? 23 -2.803 -13.031 1 98.81 73 ILE B O 1
ATOM 6583 N N . THR B 1 74 ? 21.594 -4.172 -11.969 1 98.81 74 THR B N 1
ATOM 6584 C CA . THR B 1 74 ? 21.531 -3.344 -10.773 1 98.81 74 THR B CA 1
ATOM 6585 C C . THR B 1 74 ? 22.188 -4.055 -9.594 1 98.81 74 THR B C 1
ATOM 6587 O O . THR B 1 74 ? 22.438 -3.443 -8.555 1 98.81 74 THR B O 1
ATOM 6590 N N . GLY B 1 75 ? 22.484 -5.34 -9.727 1 98.81 75 GLY B N 1
ATOM 6591 C CA . GLY B 1 75 ? 23.125 -6.098 -8.656 1 98.81 75 GLY B CA 1
ATOM 6592 C C . GLY B 1 75 ? 23.203 -7.582 -8.953 1 98.81 75 GLY B C 1
ATOM 6593 O O . GLY B 1 75 ? 22.812 -8.031 -10.031 1 98.81 75 GLY B O 1
ATOM 6594 N N . PHE B 1 76 ? 23.812 -8.352 -8.047 1 98.94 76 PHE B N 1
ATOM 6595 C CA . PHE B 1 76 ? 23.953 -9.805 -8.078 1 98.94 76 PHE B CA 1
ATOM 6596 C C . PHE B 1 76 ? 23.406 -10.422 -6.793 1 98.94 76 PHE B C 1
ATOM 6598 O O . PHE B 1 76 ? 23.938 -10.172 -5.707 1 98.94 76 PHE B O 1
ATOM 6605 N N . SER B 1 77 ? 22.312 -11.125 -6.859 1 98.81 77 SER B N 1
ATOM 6606 C CA . SER B 1 77 ? 21.734 -11.781 -5.695 1 98.81 77 SER B CA 1
ATOM 6607 C C . SER B 1 77 ? 21.672 -13.289 -5.883 1 98.81 77 SER B C 1
ATOM 6609 O O . SER B 1 77 ? 21.969 -13.797 -6.961 1 98.81 77 SER B O 1
ATOM 6611 N N . ILE B 1 78 ? 21.297 -14.078 -4.75 1 98.81 78 ILE B N 1
ATOM 6612 C CA . ILE B 1 78 ? 21.531 -15.508 -4.871 1 98.81 78 ILE B CA 1
ATOM 6613 C C . ILE B 1 78 ? 20.281 -16.281 -4.473 1 98.81 78 ILE B C 1
ATOM 6615 O O . ILE B 1 78 ? 20.328 -17.469 -4.164 1 98.81 78 ILE B O 1
ATOM 6619 N N . VAL B 1 79 ? 19.094 -15.648 -4.379 1 98.69 79 VAL B N 1
ATOM 6620 C CA . VAL B 1 79 ? 17.828 -16.344 -4.152 1 98.69 79 VAL B CA 1
ATOM 6621 C C . VAL B 1 79 ? 16.781 -15.828 -5.137 1 98.69 79 VAL B C 1
ATOM 6623 O O . VAL B 1 79 ? 16.562 -14.617 -5.25 1 98.69 79 VAL B O 1
ATOM 6626 N N . HIS B 1 80 ? 16.094 -16.734 -5.844 1 98.44 80 HIS B N 1
ATOM 6627 C CA . HIS B 1 80 ? 15.141 -16.359 -6.875 1 98.44 80 HIS B CA 1
ATOM 6628 C C . HIS B 1 80 ? 14.07 -17.422 -7.059 1 98.44 80 HIS B C 1
ATOM 6630 O O . HIS B 1 80 ? 14.297 -18.594 -6.742 1 98.44 80 HIS B O 1
ATOM 6636 N N . ASP B 1 81 ? 12.914 -17 -7.508 1 97.75 81 ASP B N 1
ATOM 6637 C CA . ASP B 1 81 ? 11.945 -17.906 -8.125 1 97.75 81 ASP B CA 1
ATOM 6638 C C . ASP B 1 81 ? 12.078 -17.906 -9.641 1 97.75 81 ASP B C 1
ATOM 6640 O O . ASP B 1 81 ? 12.789 -17.062 -10.211 1 97.75 81 ASP B O 1
ATOM 6644 N N . SER B 1 82 ? 11.43 -18.859 -10.281 1 96.94 82 SER B N 1
ATOM 6645 C CA . SER B 1 82 ? 11.562 -19 -11.734 1 96.94 82 SER B CA 1
ATOM 6646 C C . SER B 1 82 ? 10.195 -19.047 -12.406 1 96.94 82 SER B C 1
ATOM 6648 O O . SER B 1 82 ? 9.336 -19.828 -12 1 96.94 82 SER B O 1
ATOM 6650 N N . GLY B 1 83 ? 10.031 -18.266 -13.445 1 96 83 GLY B N 1
ATOM 6651 C CA . GLY B 1 83 ? 8.891 -18.391 -14.344 1 96 83 GLY B CA 1
ATOM 6652 C C . GLY B 1 83 ? 7.656 -17.656 -13.844 1 96 83 GLY B C 1
ATOM 6653 O O . GLY B 1 83 ? 6.57 -17.797 -14.414 1 96 83 GLY B O 1
ATOM 6654 N N . THR B 1 84 ? 7.77 -16.875 -12.797 1 93.44 84 THR B N 1
ATOM 6655 C CA . THR B 1 84 ? 6.586 -16.297 -12.164 1 93.44 84 THR B CA 1
ATOM 6656 C C . THR B 1 84 ? 6.211 -14.977 -12.836 1 93.44 84 THR B C 1
ATOM 6658 O O . THR B 1 84 ? 7.02 -14.391 -13.562 1 93.44 84 THR B O 1
ATOM 6661 N N . GLY B 1 85 ? 4.977 -14.562 -12.688 1 91.31 85 GLY B N 1
ATOM 6662 C CA . GLY B 1 85 ? 4.52 -13.258 -13.117 1 91.31 85 GLY B CA 1
ATOM 6663 C C . GLY B 1 85 ? 4.316 -12.289 -11.969 1 91.31 85 GLY B C 1
ATOM 6664 O O . GLY B 1 85 ? 4.59 -12.625 -10.812 1 91.31 85 GLY B O 1
ATOM 6665 N N . GLY B 1 86 ? 3.91 -11.055 -12.359 1 89.88 86 GLY B N 1
ATOM 6666 C CA . GLY B 1 86 ? 3.584 -10.07 -11.336 1 89.88 86 GLY B CA 1
ATOM 6667 C C . GLY B 1 86 ? 4.809 -9.422 -10.719 1 89.88 86 GLY B C 1
ATOM 6668 O O . GLY B 1 86 ? 5.762 -9.094 -11.422 1 89.88 86 GLY B O 1
ATOM 6669 N N . ASN B 1 87 ? 4.746 -9.258 -9.375 1 94.44 87 ASN B N 1
ATOM 6670 C CA . ASN B 1 87 ? 5.875 -8.656 -8.672 1 94.44 87 ASN B CA 1
ATOM 6671 C C . ASN B 1 87 ? 7.086 -9.586 -8.656 1 94.44 87 ASN B C 1
ATOM 6673 O O . ASN B 1 87 ? 6.938 -10.797 -8.5 1 94.44 87 ASN B O 1
ATOM 6677 N N . PRO B 1 88 ? 8.266 -9.039 -8.82 1 96.44 88 PRO B N 1
ATOM 6678 C CA . PRO B 1 88 ? 9.453 -9.898 -8.727 1 96.44 88 PRO B CA 1
ATOM 6679 C C . PRO B 1 88 ? 9.625 -10.516 -7.344 1 96.44 88 PRO B C 1
ATOM 6681 O O . PRO B 1 88 ? 9.359 -9.867 -6.332 1 96.44 88 PRO B O 1
ATOM 6684 N N . SER B 1 89 ? 9.992 -11.734 -7.355 1 96 89 SER B N 1
ATOM 6685 C CA . SER B 1 89 ? 10.109 -12.508 -6.121 1 96 89 SER B CA 1
ATOM 6686 C C . SER B 1 89 ? 11.57 -12.648 -5.691 1 96 89 SER B C 1
ATOM 6688 O O . SER B 1 89 ? 12.438 -12.938 -6.512 1 96 89 SER B O 1
ATOM 6690 N N . LEU B 1 90 ? 11.828 -12.352 -4.355 1 98.25 90 LEU B N 1
ATOM 6691 C CA . LEU B 1 90 ? 13.141 -12.547 -3.738 1 98.25 90 LEU B CA 1
ATOM 6692 C C . LEU B 1 90 ? 14.172 -11.609 -4.352 1 98.25 90 LEU B C 1
ATOM 6694 O O . LEU B 1 90 ? 13.945 -10.406 -4.453 1 98.25 90 LEU B O 1
ATOM 6698 N N . GLY B 1 91 ? 15.398 -12.109 -4.688 1 98.56 91 GLY B N 1
ATOM 6699 C CA . GLY B 1 91 ? 16.484 -11.234 -5.109 1 98.56 91 GLY B CA 1
ATOM 6700 C C . GLY B 1 91 ? 17.062 -10.406 -3.975 1 98.56 91 GLY B C 1
ATOM 6701 O O . GLY B 1 91 ? 17.359 -9.227 -4.152 1 98.56 91 GLY B O 1
ATOM 6702 N N . ASN B 1 92 ? 17.203 -11.023 -2.795 1 98.75 92 ASN B N 1
ATOM 6703 C CA . ASN B 1 92 ? 17.562 -10.312 -1.572 1 98.75 92 ASN B CA 1
ATOM 6704 C C . ASN B 1 92 ? 19.047 -10 -1.518 1 98.75 92 ASN B C 1
ATOM 6706 O O . ASN B 1 92 ? 19.875 -10.805 -1.951 1 98.75 92 ASN B O 1
ATOM 6710 N N . PHE B 1 93 ? 19.391 -8.852 -0.981 1 98.88 93 PHE B N 1
ATOM 6711 C CA . PHE B 1 93 ? 20.734 -8.406 -0.607 1 98.88 93 PHE B CA 1
ATOM 6712 C C . PHE B 1 93 ? 21.688 -8.484 -1.796 1 98.88 93 PHE B C 1
ATOM 6714 O O . PHE B 1 93 ? 22.75 -9.086 -1.701 1 98.88 93 PHE B O 1
ATOM 6721 N N . PRO B 1 94 ? 21.359 -7.875 -2.865 1 98.88 94 PRO B N 1
ATOM 6722 C CA . PRO B 1 94 ? 22.266 -7.922 -4.012 1 98.88 94 PRO B CA 1
ATOM 6723 C C . PRO B 1 94 ? 23.625 -7.273 -3.723 1 98.88 94 PRO B C 1
ATOM 6725 O O . PRO B 1 94 ? 23.688 -6.262 -3.018 1 98.88 94 PRO B O 1
ATOM 6728 N N . LEU B 1 95 ? 24.688 -7.82 -4.254 1 98.94 95 LEU B N 1
ATOM 6729 C CA . LEU B 1 95 ? 26.016 -7.223 -4.301 1 98.94 95 LEU B CA 1
ATOM 6730 C C . LEU B 1 95 ? 26.203 -6.414 -5.582 1 98.94 95 LEU B C 1
ATOM 6732 O O . LEU B 1 95 ? 25.578 -6.707 -6.602 1 98.94 95 LEU B O 1
ATOM 6736 N N . PHE B 1 96 ? 27.031 -5.465 -5.496 1 98.94 96 PHE B N 1
ATOM 6737 C CA . PHE B 1 96 ? 27.359 -4.703 -6.695 1 98.94 96 PHE B CA 1
ATOM 6738 C C . PHE B 1 96 ? 28.812 -4.262 -6.668 1 98.94 96 PHE B C 1
ATOM 6740 O O . PHE B 1 96 ? 29.25 -3.562 -5.746 1 98.94 96 PHE B O 1
ATOM 6747 N N . PRO B 1 97 ? 29.625 -4.664 -7.652 1 98.88 97 PRO B N 1
ATOM 6748 C CA . PRO B 1 97 ? 31.031 -4.25 -7.773 1 98.88 97 PRO B CA 1
ATOM 6749 C C . PRO B 1 97 ? 31.203 -2.945 -8.547 1 98.88 97 PRO B C 1
ATOM 6751 O O . PRO B 1 97 ? 30.547 -2.742 -9.57 1 98.88 97 PRO B O 1
ATOM 6754 N N . GLN B 1 98 ? 32.062 -2.098 -8.062 1 98.06 98 GLN B N 1
ATOM 6755 C CA . GLN B 1 98 ? 32.312 -0.86 -8.789 1 98.06 98 GLN B CA 1
ATOM 6756 C C . GLN B 1 98 ? 33.656 -0.271 -8.391 1 98.06 98 GLN B C 1
ATOM 6758 O O . GLN B 1 98 ? 34.25 -0.658 -7.367 1 98.06 98 GLN B O 1
ATOM 6763 N N . VAL B 1 99 ? 34.188 0.523 -9.234 1 97.62 99 VAL B N 1
ATOM 6764 C CA . VAL B 1 99 ? 35.312 1.407 -8.922 1 97.62 99 VAL B CA 1
ATOM 6765 C C . VAL B 1 99 ? 34.812 2.848 -8.812 1 97.62 99 VAL B C 1
ATOM 6767 O O . VAL B 1 99 ? 34.219 3.381 -9.758 1 97.62 99 VAL B O 1
ATOM 6770 N N . CYS B 1 100 ? 35.062 3.43 -7.672 1 96.19 100 CYS B N 1
ATOM 6771 C CA . CYS B 1 100 ? 34.594 4.797 -7.449 1 96.19 100 CYS B CA 1
ATOM 6772 C C . CYS B 1 100 ? 35.469 5.793 -8.195 1 96.19 100 CYS B C 1
ATOM 6774 O O . CYS B 1 100 ? 36.719 5.797 -8.039 1 96.19 100 CYS B O 1
ATOM 6776 N N . PRO B 1 101 ? 34.875 6.68 -8.961 1 95 101 PRO B N 1
ATOM 6777 C CA . PRO B 1 101 ? 35.688 7.672 -9.672 1 95 101 PRO B CA 1
ATOM 6778 C C . PRO B 1 101 ? 36.625 8.453 -8.734 1 95 101 PRO B C 1
ATOM 6780 O O . PRO B 1 101 ? 36.156 8.953 -7.699 1 95 101 PRO B O 1
ATOM 6783 N N . GLY B 1 102 ? 37.875 8.531 -9.133 1 95 102 GLY B N 1
ATOM 6784 C CA . GLY B 1 102 ? 38.844 9.266 -8.359 1 95 102 GLY B CA 1
ATOM 6785 C C . GLY B 1 102 ? 39.219 8.586 -7.059 1 95 102 GLY B C 1
ATOM 6786 O O . GLY B 1 102 ? 39.906 9.172 -6.211 1 95 102 GLY B O 1
ATOM 6787 N N . ASP B 1 103 ? 38.75 7.383 -6.871 1 96.56 103 ASP B N 1
ATOM 6788 C CA . ASP B 1 103 ? 39 6.598 -5.668 1 96.56 103 ASP B CA 1
ATOM 6789 C C . ASP B 1 103 ? 38.406 7.27 -4.438 1 96.56 103 ASP B C 1
ATOM 6791 O O . ASP B 1 103 ? 38.938 7.195 -3.342 1 96.56 103 ASP B O 1
ATOM 6795 N N . GLU B 1 104 ? 37.312 8.031 -4.699 1 93.69 104 GLU B N 1
ATOM 6796 C CA . GLU B 1 104 ? 36.562 8.734 -3.65 1 93.69 104 GLU B CA 1
ATOM 6797 C C . GLU B 1 104 ? 35.25 8.047 -3.354 1 93.69 104 GLU B C 1
ATOM 6799 O O . GLU B 1 104 ? 34.406 7.918 -4.238 1 93.69 104 GLU B O 1
ATOM 6804 N N . LEU B 1 105 ? 35.062 7.707 -2.141 1 92.81 105 LEU B N 1
ATOM 6805 C CA . LEU B 1 105 ? 33.938 6.922 -1.699 1 92.81 105 LEU B CA 1
ATOM 6806 C C . LEU B 1 105 ? 32.625 7.59 -2.113 1 92.81 105 LEU B C 1
ATOM 6808 O O . LEU B 1 105 ? 31.688 6.918 -2.58 1 92.81 105 LEU B O 1
ATOM 6812 N N . ASN B 1 106 ? 32.469 8.859 -1.937 1 88.31 106 ASN B N 1
ATOM 6813 C CA . ASN B 1 106 ? 31.219 9.555 -2.195 1 88.31 106 ASN B CA 1
ATOM 6814 C C . ASN B 1 106 ? 30.984 9.75 -3.689 1 88.31 106 ASN B C 1
ATOM 6816 O O . ASN B 1 106 ? 29.938 10.242 -4.098 1 88.31 106 ASN B O 1
ATOM 6820 N N . ASN B 1 107 ? 31.969 9.328 -4.527 1 92.94 107 ASN B N 1
ATOM 6821 C CA . ASN B 1 107 ? 31.781 9.328 -5.973 1 92.94 107 ASN B CA 1
ATOM 6822 C C . ASN B 1 107 ? 31.266 7.977 -6.469 1 92.94 107 ASN B C 1
ATOM 6824 O O . ASN B 1 107 ? 30.969 7.816 -7.656 1 92.94 107 ASN B O 1
ATOM 6828 N N . CYS B 1 108 ? 31.125 7.055 -5.594 1 95.38 108 CYS B N 1
ATOM 6829 C CA . CYS B 1 108 ? 30.5 5.777 -5.938 1 95.38 108 CYS B CA 1
ATOM 6830 C C . CYS B 1 108 ? 29.016 5.945 -6.191 1 95.38 108 CYS B C 1
ATOM 6832 O O . CYS B 1 108 ? 28.406 6.934 -5.762 1 95.38 108 CYS B O 1
ATOM 6834 N N . ARG B 1 109 ? 28.406 5.035 -6.918 1 96.5 109 ARG B N 1
ATOM 6835 C CA . ARG B 1 109 ? 26.984 4.984 -7.188 1 96.5 109 ARG B CA 1
ATOM 6836 C C . ARG B 1 109 ? 26.297 3.934 -6.32 1 96.5 109 ARG B C 1
ATOM 6838 O O . ARG B 1 109 ? 26.344 2.74 -6.625 1 96.5 109 ARG B O 1
ATOM 6845 N N . PHE B 1 110 ? 25.562 4.43 -5.289 1 97.25 110 PHE B N 1
ATOM 6846 C CA . PHE B 1 110 ? 25.062 3.484 -4.301 1 97.25 110 PHE B CA 1
ATOM 6847 C C . PHE B 1 110 ? 23.594 3.145 -4.574 1 97.25 110 PHE B C 1
ATOM 6849 O O . PHE B 1 110 ? 23.203 1.98 -4.484 1 97.25 110 PHE B O 1
ATOM 6856 N N . ARG B 1 111 ? 22.75 4.031 -4.957 1 97 111 ARG B N 1
ATOM 6857 C CA . ARG B 1 111 ? 21.312 3.789 -5.141 1 97 111 ARG B CA 1
ATOM 6858 C C . ARG B 1 111 ? 21.062 2.889 -6.348 1 97 111 ARG B C 1
ATOM 6860 O O . ARG B 1 111 ? 21.828 2.914 -7.316 1 97 111 ARG B O 1
ATOM 6867 N N . ILE B 1 112 ? 19.969 2.154 -6.312 1 97.94 112 ILE B N 1
ATOM 6868 C CA . ILE B 1 112 ? 19.609 1.19 -7.348 1 97.94 112 ILE B CA 1
ATOM 6869 C C . ILE B 1 112 ? 19.625 1.868 -8.719 1 97.94 112 ILE B C 1
ATOM 6871 O O . ILE B 1 112 ? 20.25 1.361 -9.656 1 97.94 112 ILE B O 1
ATOM 6875 N N . GLY B 1 113 ? 19 3.059 -8.828 1 96.88 113 GLY B N 1
ATOM 6876 C CA . GLY B 1 113 ? 18.922 3.764 -10.094 1 96.88 113 GLY B CA 1
ATOM 6877 C C . GLY B 1 113 ? 20.25 4.328 -10.547 1 96.88 113 GLY B C 1
ATOM 6878 O O . GLY B 1 113 ? 20.531 4.383 -11.75 1 96.88 113 GLY B O 1
ATOM 6879 N N . ASP B 1 114 ? 21.141 4.711 -9.602 1 96.75 114 ASP B N 1
ATOM 6880 C CA . ASP B 1 114 ? 22.422 5.34 -9.914 1 96.75 114 ASP B CA 1
ATOM 6881 C C . ASP B 1 114 ? 23.438 4.309 -10.406 1 96.75 114 ASP B C 1
ATOM 6883 O O . ASP B 1 114 ? 24.25 4.605 -11.273 1 96.75 114 ASP B O 1
ATOM 6887 N N . ARG B 1 115 ? 23.375 3.113 -9.875 1 97.94 115 ARG B N 1
ATOM 6888 C CA . ARG B 1 115 ? 24.422 2.137 -10.172 1 97.94 115 ARG B CA 1
ATOM 6889 C C . ARG B 1 115 ? 24.031 1.262 -11.359 1 97.94 115 ARG B C 1
ATOM 6891 O O . ARG B 1 115 ? 24.812 0.416 -11.797 1 97.94 115 ARG B O 1
ATOM 6898 N N . ALA B 1 116 ? 22.781 1.333 -11.922 1 98.56 116 ALA B N 1
ATOM 6899 C CA . ALA B 1 116 ? 22.344 0.53 -13.055 1 98.56 116 ALA B CA 1
ATOM 6900 C C . ALA B 1 116 ? 23.344 0.605 -14.203 1 98.56 116 ALA B C 1
ATOM 6902 O O . ALA B 1 116 ? 23.703 1.697 -14.648 1 98.56 116 ALA B O 1
ATOM 6903 N N . THR B 1 117 ? 23.828 -0.545 -14.641 1 98.62 117 THR B N 1
ATOM 6904 C CA . THR B 1 117 ? 24.938 -0.598 -15.586 1 98.62 117 THR B CA 1
ATOM 6905 C C . THR B 1 117 ? 24.625 -1.565 -16.719 1 98.62 117 THR B C 1
ATOM 6907 O O . THR B 1 117 ? 24.172 -2.686 -16.484 1 98.62 117 THR B O 1
ATOM 6910 N N . LYS B 1 118 ? 24.922 -1.18 -17.938 1 98.56 118 LYS B N 1
ATOM 6911 C CA . LYS B 1 118 ? 24.766 -2.045 -19.109 1 98.56 118 LYS B CA 1
ATOM 6912 C C . LYS B 1 118 ? 25.766 -3.199 -19.078 1 98.56 118 LYS B C 1
ATOM 6914 O O . LYS B 1 118 ? 26.734 -3.172 -18.312 1 98.56 118 LYS B O 1
ATOM 6919 N N . TYR B 1 119 ? 25.531 -4.211 -19.844 1 98.5 119 TYR B N 1
ATOM 6920 C CA . TYR B 1 119 ? 26.406 -5.367 -19.969 1 98.5 119 TYR B CA 1
ATOM 6921 C C . TYR B 1 119 ? 26.469 -5.848 -21.422 1 98.5 119 TYR B C 1
ATOM 6923 O O . TYR B 1 119 ? 25.656 -5.418 -22.25 1 98.5 119 TYR B O 1
ATOM 6931 N N . ASP B 1 120 ? 27.484 -6.707 -21.719 1 98 120 ASP B N 1
ATOM 6932 C CA . ASP B 1 120 ? 27.641 -7.281 -23.062 1 98 120 ASP B CA 1
ATOM 6933 C C . ASP B 1 120 ? 26.828 -8.578 -23.188 1 98 120 ASP B C 1
ATOM 6935 O O . ASP B 1 120 ? 27.281 -9.641 -22.75 1 98 120 ASP B O 1
ATOM 6939 N N . LEU B 1 121 ? 25.766 -8.477 -23.844 1 96.56 121 LEU B N 1
ATOM 6940 C CA . LEU B 1 121 ? 24.859 -9.609 -24 1 96.56 121 LEU B CA 1
ATOM 6941 C C . LEU B 1 121 ? 25.562 -10.758 -24.734 1 96.56 121 LEU B C 1
ATOM 6943 O O . LEU B 1 121 ? 25.297 -11.93 -24.453 1 96.56 121 LEU B O 1
ATOM 6947 N N . ASN B 1 122 ? 26.453 -10.492 -25.656 1 96.31 122 ASN B N 1
ATOM 6948 C CA . ASN B 1 122 ? 27.125 -11.5 -26.484 1 96.31 122 ASN B CA 1
ATOM 6949 C C . ASN B 1 122 ? 28.156 -12.289 -25.672 1 96.31 122 ASN B C 1
ATOM 6951 O O . ASN B 1 122 ? 28.594 -13.352 -26.109 1 96.31 122 ASN B O 1
ATOM 6955 N N . LYS B 1 123 ? 28.5 -11.766 -24.516 1 97.62 123 LYS B N 1
ATOM 6956 C CA . LYS B 1 123 ? 29.484 -12.445 -23.688 1 97.62 123 LYS B CA 1
ATOM 6957 C C . LYS B 1 123 ? 28.828 -13.094 -22.469 1 97.62 123 LYS B C 1
ATOM 6959 O O . LYS B 1 123 ? 29.516 -13.594 -21.578 1 97.62 123 LYS B O 1
ATOM 6964 N N . THR B 1 124 ? 27.578 -12.977 -22.422 1 98.19 124 THR B N 1
ATOM 6965 C CA . THR B 1 124 ? 26.844 -13.594 -21.328 1 98.19 124 THR B CA 1
ATOM 6966 C C . THR B 1 124 ? 26.828 -15.117 -21.484 1 98.19 124 THR B C 1
ATOM 6968 O O . THR B 1 124 ? 26.516 -15.633 -22.562 1 98.19 124 THR B O 1
ATOM 6971 N N . VAL B 1 125 ? 27.203 -15.867 -20.422 1 98.5 125 VAL B N 1
ATOM 6972 C CA . VAL B 1 125 ? 27.172 -17.328 -20.406 1 98.5 125 VAL B CA 1
ATOM 6973 C C . VAL B 1 125 ? 26.219 -17.812 -19.312 1 98.5 125 VAL B C 1
ATOM 6975 O O . VAL B 1 125 ? 26.359 -17.422 -18.156 1 98.5 125 VAL B O 1
ATOM 6978 N N . ALA B 1 126 ? 25.281 -18.547 -19.719 1 98.56 126 ALA B N 1
ATOM 6979 C CA . ALA B 1 126 ? 24.359 -19.219 -18.812 1 98.56 126 ALA B CA 1
ATOM 6980 C C . ALA B 1 126 ? 24.359 -20.719 -19.031 1 98.56 126 ALA B C 1
ATOM 6982 O O . ALA B 1 126 ? 24 -21.188 -20.109 1 98.56 126 ALA B O 1
ATOM 6983 N N . GLU B 1 127 ? 24.75 -21.484 -18.047 1 98.31 127 GLU B N 1
ATOM 6984 C CA . GLU B 1 127 ? 24.781 -22.938 -18.031 1 98.31 127 GLU B CA 1
ATOM 6985 C C . GLU B 1 127 ? 24.25 -23.484 -16.703 1 98.31 127 GLU B C 1
ATOM 6987 O O . GLU B 1 127 ? 24.25 -22.781 -15.695 1 98.31 127 GLU B O 1
ATOM 6992 N N . PRO B 1 128 ? 23.781 -24.75 -16.734 1 98.25 128 PRO B N 1
ATOM 6993 C CA . PRO B 1 128 ? 23.438 -25.328 -15.438 1 98.25 128 PRO B CA 1
ATOM 6994 C C . PRO B 1 128 ? 24.578 -25.266 -14.438 1 98.25 128 PRO B C 1
ATOM 6996 O O . PRO B 1 128 ? 25.625 -25.891 -14.633 1 98.25 128 PRO B O 1
ATOM 6999 N N . GLY B 1 129 ? 24.422 -24.438 -13.422 1 98.56 129 GLY B N 1
ATOM 7000 C CA . GLY B 1 129 ? 25.391 -24.328 -12.352 1 98.56 129 GLY B CA 1
ATOM 7001 C C . GLY B 1 129 ? 26.406 -23.219 -12.578 1 98.56 129 GLY B C 1
ATOM 7002 O O . GLY B 1 129 ? 27.312 -23.031 -11.758 1 98.56 129 GLY B O 1
ATOM 7003 N N . TYR B 1 130 ? 26.25 -22.484 -13.656 1 98.81 130 TYR B N 1
ATOM 7004 C CA . TYR B 1 130 ? 27.234 -21.453 -13.938 1 98.81 130 TYR B CA 1
ATOM 7005 C C . TYR B 1 130 ? 26.609 -20.281 -14.672 1 98.81 130 TYR B C 1
ATOM 7007 O O . TYR B 1 130 ? 25.781 -20.469 -15.562 1 98.81 130 TYR B O 1
ATOM 7015 N N . PHE B 1 131 ? 26.969 -19.031 -14.281 1 98.88 131 PHE B N 1
ATOM 7016 C CA . PHE B 1 131 ? 26.547 -17.797 -14.945 1 98.88 131 PHE B CA 1
ATOM 7017 C C . PHE B 1 131 ? 27.688 -16.797 -15 1 98.88 131 PHE B C 1
ATOM 7019 O O . PHE B 1 131 ? 28.453 -16.656 -14.039 1 98.88 131 PHE B O 1
ATOM 7026 N N . SER B 1 132 ? 27.797 -16.078 -16.141 1 98.81 132 SER B N 1
ATOM 7027 C CA . SER B 1 132 ? 28.875 -15.094 -16.312 1 98.81 132 SER B CA 1
ATOM 7028 C C . SER B 1 132 ? 28.406 -13.922 -17.156 1 98.81 132 SER B C 1
ATOM 7030 O O . SER B 1 132 ? 27.672 -14.102 -18.141 1 98.81 132 SER B O 1
ATOM 7032 N N . VAL B 1 133 ? 28.828 -12.734 -16.797 1 98.75 133 VAL B N 1
ATOM 7033 C CA . VAL B 1 133 ? 28.516 -11.539 -17.562 1 98.75 133 VAL B CA 1
ATOM 7034 C C . VAL B 1 133 ? 29.703 -10.578 -17.516 1 98.75 133 VAL B C 1
ATOM 7036 O O . VAL B 1 133 ? 30.5 -10.594 -16.578 1 98.75 133 VAL B O 1
ATOM 7039 N N . ASN B 1 134 ? 29.859 -9.797 -18.594 1 98.75 134 ASN B N 1
ATOM 7040 C CA . ASN B 1 134 ? 30.766 -8.664 -18.656 1 98.75 134 ASN B CA 1
ATOM 7041 C C . ASN B 1 134 ? 30.031 -7.336 -18.625 1 98.75 134 ASN B C 1
ATOM 7043 O O . ASN B 1 134 ? 29.281 -7.008 -19.547 1 98.75 134 ASN B O 1
ATOM 7047 N N . MET B 1 135 ? 30.25 -6.59 -17.594 1 98.69 135 MET B N 1
ATOM 7048 C CA . MET B 1 135 ? 29.578 -5.305 -17.453 1 98.69 135 MET B CA 1
ATOM 7049 C C . MET B 1 135 ? 30.281 -4.219 -18.25 1 98.69 135 MET B C 1
ATOM 7051 O O . MET B 1 135 ? 31.484 -4.312 -18.484 1 98.69 135 MET B O 1
ATOM 7055 N N . ALA B 1 136 ? 29.5 -3.195 -18.625 1 98.38 136 ALA B N 1
ATOM 7056 C CA . ALA B 1 136 ? 30.062 -2.072 -19.375 1 98.38 136 ALA B CA 1
ATOM 7057 C C . ALA B 1 136 ? 31.094 -1.316 -18.531 1 98.38 136 ALA B C 1
ATOM 7059 O O . ALA B 1 136 ? 31.953 -0.623 -19.078 1 98.38 136 ALA B O 1
ATOM 7060 N N . SER B 1 137 ? 31.078 -1.451 -17.281 1 97.69 137 SER B N 1
ATOM 7061 C CA . SER B 1 137 ? 32.031 -0.822 -16.375 1 97.69 137 SER B CA 1
ATOM 7062 C C . SER B 1 137 ? 33.406 -1.451 -16.5 1 97.69 137 SER B C 1
ATOM 7064 O O . SER B 1 137 ? 34.406 -0.913 -15.992 1 97.69 137 SER B O 1
ATOM 7066 N N . GLY B 1 138 ? 33.469 -2.604 -17.109 1 97.88 138 GLY B N 1
ATOM 7067 C CA . GLY B 1 138 ? 34.719 -3.348 -17.234 1 97.88 138 GLY B CA 1
ATOM 7068 C C . GLY B 1 138 ? 34.844 -4.496 -16.25 1 97.88 138 GLY B C 1
ATOM 7069 O O . GLY B 1 138 ? 35.719 -5.332 -16.359 1 97.88 138 GLY B O 1
ATOM 7070 N N . VAL B 1 139 ? 33.938 -4.57 -15.352 1 98.69 139 VAL B N 1
ATOM 7071 C CA . VAL B 1 139 ? 33.969 -5.652 -14.375 1 98.69 139 VAL B CA 1
ATOM 7072 C C . VAL B 1 139 ? 33.375 -6.918 -14.992 1 98.69 139 VAL B C 1
ATOM 7074 O O . VAL B 1 139 ? 32.312 -6.871 -15.625 1 98.69 139 VAL B O 1
ATOM 7077 N N . LYS B 1 140 ? 34 -8.016 -14.875 1 98.81 140 LYS B N 1
ATOM 7078 C CA . LYS B 1 140 ? 33.438 -9.328 -15.203 1 98.81 140 LYS B CA 1
ATOM 7079 C C . LYS B 1 140 ? 32.969 -10.047 -13.945 1 98.81 140 LYS B C 1
ATOM 7081 O O . LYS B 1 140 ? 33.656 -10.07 -12.93 1 98.81 140 LYS B O 1
ATOM 7086 N N . ALA B 1 141 ? 31.812 -10.578 -13.984 1 98.88 141 ALA B N 1
ATOM 7087 C CA . ALA B 1 141 ? 31.25 -11.336 -12.867 1 98.88 141 ALA B CA 1
ATOM 7088 C C . ALA B 1 141 ? 31.016 -12.789 -13.266 1 98.88 141 ALA B C 1
ATOM 7090 O O . ALA B 1 141 ? 30.359 -13.062 -14.273 1 98.88 141 ALA B O 1
ATOM 7091 N N . ASP B 1 142 ? 31.562 -13.766 -12.516 1 98.75 142 ASP B N 1
ATOM 7092 C CA . ASP B 1 142 ? 31.297 -15.195 -12.594 1 98.75 142 ASP B CA 1
ATOM 7093 C C . ASP B 1 142 ? 30.609 -15.695 -11.32 1 98.75 142 ASP B C 1
ATOM 7095 O O . ASP B 1 142 ? 30.906 -15.227 -10.219 1 98.75 142 ASP B O 1
ATOM 7099 N N . MET B 1 143 ? 29.75 -16.609 -11.453 1 98.81 143 MET B N 1
ATOM 7100 C CA . MET B 1 143 ? 29.125 -17.094 -10.227 1 98.81 143 MET B CA 1
ATOM 7101 C C . MET B 1 143 ? 28.672 -18.547 -10.375 1 98.81 143 MET B C 1
ATOM 7103 O O . MET B 1 143 ? 28.375 -18.984 -11.484 1 98.81 143 MET B O 1
ATOM 7107 N N . THR B 1 144 ? 28.672 -19.297 -9.359 1 98.88 144 THR B N 1
ATOM 7108 C CA . THR B 1 144 ? 28.188 -20.656 -9.188 1 98.88 144 THR B CA 1
ATOM 7109 C C . THR B 1 144 ? 27.594 -20.859 -7.793 1 98.88 144 THR B C 1
ATOM 7111 O O . THR B 1 144 ? 27.484 -19.891 -7.02 1 98.88 144 THR B O 1
ATOM 7114 N N . VAL B 1 145 ? 27.109 -22.109 -7.527 1 98.81 145 VAL B N 1
ATOM 7115 C CA . VAL B 1 145 ? 26.328 -22.234 -6.305 1 98.81 145 VAL B CA 1
ATOM 7116 C C . VAL B 1 145 ? 26.594 -23.594 -5.66 1 98.81 145 VAL B C 1
ATOM 7118 O O . VAL B 1 145 ? 27.047 -24.531 -6.332 1 98.81 145 VAL B O 1
ATOM 7121 N N . SER B 1 146 ? 26.438 -23.656 -4.387 1 98.44 146 SER B N 1
ATOM 7122 C CA . SER B 1 146 ? 26.094 -24.859 -3.635 1 98.44 146 SER B CA 1
ATOM 7123 C C . SER B 1 146 ? 24.594 -24.906 -3.305 1 98.44 146 SER B C 1
ATOM 7125 O O . SER B 1 146 ? 23.781 -24.297 -4 1 98.44 146 SER B O 1
ATOM 7127 N N . GLU B 1 147 ? 24.203 -25.719 -2.299 1 98 147 GLU B N 1
ATOM 7128 C CA . GLU B 1 147 ? 22.797 -25.859 -1.978 1 98 147 GLU B CA 1
ATOM 7129 C C . GLU B 1 147 ? 22.234 -24.562 -1.363 1 98 147 GLU B C 1
ATOM 7131 O O . GLU B 1 147 ? 21.109 -24.156 -1.668 1 98 147 GLU B O 1
ATOM 7136 N N . HIS B 1 148 ? 23.062 -23.969 -0.41 1 98.56 148 HIS B N 1
ATOM 7137 C CA . HIS B 1 148 ? 22.562 -22.828 0.363 1 98.56 148 HIS B CA 1
ATOM 7138 C C . HIS B 1 148 ? 23.438 -21.594 0.167 1 98.56 148 HIS B C 1
ATOM 7140 O O . HIS B 1 148 ? 23.219 -20.562 0.803 1 98.56 148 HIS B O 1
ATOM 7146 N N . ALA B 1 149 ? 24.438 -21.688 -0.731 1 98.81 149 ALA B N 1
ATOM 7147 C CA . ALA B 1 149 ? 25.391 -20.594 -0.868 1 98.81 149 ALA B CA 1
ATOM 7148 C C . ALA B 1 149 ? 25.828 -20.422 -2.322 1 98.81 149 ALA B C 1
ATOM 7150 O O . ALA B 1 149 ? 25.562 -21.281 -3.162 1 98.81 149 ALA B O 1
ATOM 7151 N N . ALA B 1 150 ? 26.375 -19.281 -2.586 1 98.88 150 ALA B N 1
ATOM 7152 C CA . ALA B 1 150 ? 26.938 -18.969 -3.898 1 98.88 150 ALA B CA 1
ATOM 7153 C C . ALA B 1 150 ? 28.375 -18.484 -3.777 1 98.88 150 ALA B C 1
ATOM 7155 O O . ALA B 1 150 ? 28.781 -18 -2.721 1 98.88 150 ALA B O 1
ATOM 7156 N N . LEU B 1 151 ? 29.125 -18.734 -4.758 1 98.88 151 LEU B N 1
ATOM 7157 C CA . LEU B 1 151 ? 30.484 -18.188 -4.93 1 98.88 151 LEU B CA 1
ATOM 7158 C C . LEU B 1 151 ? 30.547 -17.297 -6.16 1 98.88 151 LEU B C 1
ATOM 7160 O O . LEU B 1 151 ? 30.25 -17.734 -7.273 1 98.88 151 LEU B O 1
ATOM 7164 N N . LEU B 1 152 ? 30.875 -16.031 -5.922 1 98.88 152 LEU B N 1
ATOM 7165 C CA . LEU B 1 152 ? 31 -15.055 -6.996 1 98.88 152 LEU B CA 1
ATOM 7166 C C . LEU B 1 152 ? 32.438 -14.602 -7.148 1 98.88 152 LEU B C 1
ATOM 7168 O O . LEU B 1 152 ? 33.188 -14.516 -6.164 1 98.88 152 LEU B O 1
ATOM 7172 N N . ARG B 1 153 ? 32.875 -14.312 -8.367 1 98.81 153 ARG B N 1
ATOM 7173 C CA . ARG B 1 153 ? 34.125 -13.664 -8.688 1 98.81 153 ARG B CA 1
ATOM 7174 C C . ARG B 1 153 ? 33.906 -12.375 -9.469 1 98.81 153 ARG B C 1
ATOM 7176 O O . ARG B 1 153 ? 33.281 -12.383 -10.523 1 98.81 153 ARG B O 1
ATOM 7183 N N . PHE B 1 154 ? 34.375 -11.352 -8.906 1 98.88 154 PHE B N 1
ATOM 7184 C CA . PHE B 1 154 ? 34.406 -10.086 -9.617 1 98.88 154 PHE B CA 1
ATOM 7185 C C . PHE B 1 154 ? 35.812 -9.734 -10.07 1 98.88 154 PHE B C 1
ATOM 7187 O O . PHE B 1 154 ? 36.688 -9.516 -9.25 1 98.88 154 PHE B O 1
ATOM 7194 N N . THR B 1 155 ? 36.031 -9.727 -11.375 1 98.81 155 THR B N 1
ATOM 7195 C CA . THR B 1 155 ? 37.281 -9.297 -11.938 1 98.81 155 THR B CA 1
ATOM 7196 C C . THR B 1 155 ? 37.219 -7.84 -12.383 1 98.81 155 THR B C 1
ATOM 7198 O O . THR B 1 155 ? 36.438 -7.496 -13.273 1 98.81 155 THR B O 1
ATOM 7201 N N . PHE B 1 156 ? 38.094 -7.074 -11.789 1 98.62 156 PHE B N 1
ATOM 7202 C CA . PHE B 1 156 ? 38.062 -5.637 -12.031 1 98.62 156 PHE B CA 1
ATOM 7203 C C . PHE B 1 156 ? 39.062 -5.25 -13.117 1 98.62 156 PHE B C 1
ATOM 7205 O O . PHE B 1 156 ? 40 -5.984 -13.391 1 98.62 156 PHE B O 1
ATOM 7212 N N . PRO B 1 157 ? 38.781 -4.117 -13.797 1 96.88 157 PRO B N 1
ATOM 7213 C CA . PRO B 1 157 ? 39.812 -3.609 -14.695 1 96.88 157 PRO B CA 1
ATOM 7214 C C . PRO B 1 157 ? 41.094 -3.234 -13.961 1 96.88 157 PRO B C 1
ATOM 7216 O O . PRO B 1 157 ? 41.062 -2.887 -12.781 1 96.88 157 PRO B O 1
ATOM 7219 N N . SER B 1 158 ? 42.156 -3.332 -14.703 1 94.62 158 SER B N 1
ATOM 7220 C CA . SER B 1 158 ? 43.438 -2.941 -14.102 1 94.62 158 SER B CA 1
ATOM 7221 C C . SER B 1 158 ? 43.438 -1.455 -13.766 1 94.62 158 SER B C 1
ATOM 7223 O O . SER B 1 158 ? 42.906 -0.638 -14.516 1 94.62 158 SER B O 1
ATOM 7225 N N . GLY B 1 159 ? 44 -1.162 -12.602 1 92.56 159 GLY B N 1
ATOM 7226 C CA . GLY B 1 159 ? 44.125 0.22 -12.164 1 92.56 159 GLY B CA 1
ATOM 7227 C C . GLY B 1 159 ? 44.688 0.357 -10.766 1 92.56 159 GLY B C 1
ATOM 7228 O O . GLY B 1 159 ? 45.031 -0.64 -10.133 1 92.56 159 GLY B O 1
ATOM 7229 N N . ASN B 1 160 ? 44.781 1.649 -10.336 1 92.06 160 ASN B N 1
ATOM 7230 C CA . ASN B 1 160 ? 45.375 1.938 -9.031 1 92.06 160 ASN B CA 1
ATOM 7231 C C . ASN B 1 160 ? 44.312 2.258 -7.988 1 92.06 160 ASN B C 1
ATOM 7233 O O . ASN B 1 160 ? 44.625 2.424 -6.809 1 92.06 160 ASN B O 1
ATOM 7237 N N . GLU B 1 161 ? 43.062 2.234 -8.406 1 95.31 161 GLU B N 1
ATOM 7238 C CA . GLU B 1 161 ? 41.969 2.523 -7.477 1 95.31 161 GLU B CA 1
ATOM 7239 C C . GLU B 1 161 ? 41.688 1.32 -6.59 1 95.31 161 GLU B C 1
ATOM 7241 O O . GLU B 1 161 ? 42.156 0.218 -6.84 1 95.31 161 GLU B O 1
ATOM 7246 N N . HIS B 1 162 ? 40.938 1.612 -5.551 1 97.81 162 HIS B N 1
ATOM 7247 C CA . HIS B 1 162 ? 40.5 0.548 -4.656 1 97.81 162 HIS B CA 1
ATOM 7248 C C . HIS B 1 162 ? 39.125 0.033 -5.051 1 97.81 162 HIS B C 1
ATOM 7250 O O . HIS B 1 162 ? 38.125 0.693 -4.797 1 97.81 162 HIS B O 1
ATOM 7256 N N . PRO B 1 163 ? 39.031 -1.119 -5.645 1 98.25 163 PRO B N 1
ATOM 7257 C CA . PRO B 1 163 ? 37.719 -1.683 -6.008 1 98.25 163 PRO B CA 1
ATOM 7258 C C . PRO B 1 163 ? 36.781 -1.832 -4.812 1 98.25 163 PRO B C 1
ATOM 7260 O O . PRO B 1 163 ? 37.25 -2.098 -3.695 1 98.25 163 PRO B O 1
ATOM 7263 N N . LEU B 1 164 ? 35.531 -1.592 -5.055 1 98.56 164 LEU B N 1
ATOM 7264 C CA . LEU B 1 164 ? 34.5 -1.644 -4.023 1 98.56 164 LEU B CA 1
ATOM 7265 C C . LEU B 1 164 ? 33.438 -2.691 -4.359 1 98.56 164 LEU B C 1
ATOM 7267 O O . LEU B 1 164 ? 33.031 -2.805 -5.516 1 98.56 164 LEU B O 1
ATOM 7271 N N . VAL B 1 165 ? 33.062 -3.531 -3.377 1 98.88 165 VAL B N 1
ATOM 7272 C CA . VAL B 1 165 ? 31.859 -4.355 -3.451 1 98.88 165 VAL B CA 1
ATOM 7273 C C . VAL B 1 165 ? 30.859 -3.916 -2.377 1 98.88 165 VAL B C 1
ATOM 7275 O O . VAL B 1 165 ? 31.188 -3.906 -1.188 1 98.88 165 VAL B O 1
ATOM 7278 N N . MET B 1 166 ? 29.688 -3.49 -2.787 1 98.62 166 MET B N 1
ATOM 7279 C CA . MET B 1 166 ? 28.656 -3.084 -1.845 1 98.62 166 MET B CA 1
ATOM 7280 C C . MET B 1 166 ? 27.578 -4.156 -1.728 1 98.62 166 MET B C 1
ATOM 7282 O O . MET B 1 166 ? 27.422 -4.988 -2.623 1 98.62 166 MET B O 1
ATOM 7286 N N . LEU B 1 167 ? 26.906 -4.254 -0.615 1 98.81 167 LEU B N 1
ATOM 7287 C CA . LEU B 1 167 ? 25.672 -4.984 -0.376 1 98.81 167 LEU B CA 1
ATOM 7288 C C . LEU B 1 167 ? 24.5 -4.023 -0.186 1 98.81 167 LEU B C 1
ATOM 7290 O O . LEU B 1 167 ? 24.609 -3.049 0.562 1 98.81 167 LEU B O 1
ATOM 7294 N N . ASP B 1 168 ? 23.422 -4.168 -0.879 1 98.81 168 ASP B N 1
ATOM 7295 C CA . ASP B 1 168 ? 22.219 -3.361 -0.781 1 98.81 168 ASP B CA 1
ATOM 7296 C C . ASP B 1 168 ? 21.141 -4.086 0.022 1 98.81 168 ASP B C 1
ATOM 7298 O O . ASP B 1 168 ? 20.781 -5.227 -0.282 1 98.81 168 ASP B O 1
ATOM 7302 N N . LEU B 1 169 ? 20.625 -3.463 1.075 1 98.81 169 LEU B N 1
ATOM 7303 C CA . LEU B 1 169 ? 19.562 -4.039 1.906 1 98.81 169 LEU B CA 1
ATOM 7304 C C . LEU B 1 169 ? 18.203 -3.902 1.232 1 98.81 169 LEU B C 1
ATOM 7306 O O . LEU B 1 169 ? 17.328 -3.213 1.745 1 98.81 169 LEU B O 1
ATOM 7310 N N . THR B 1 170 ? 18 -4.605 0.129 1 98.62 170 THR B N 1
ATOM 7311 C CA . THR B 1 170 ? 16.781 -4.551 -0.658 1 98.62 170 THR B CA 1
ATOM 7312 C C . THR B 1 170 ? 16.5 -5.898 -1.316 1 98.62 170 THR B C 1
ATOM 7314 O O . THR B 1 170 ? 17.188 -6.879 -1.061 1 98.62 170 THR B O 1
ATOM 7317 N N . ASP B 1 171 ? 15.414 -6.082 -1.995 1 98.44 171 ASP B N 1
ATOM 7318 C CA . ASP B 1 171 ? 15.062 -7.184 -2.891 1 98.44 171 ASP B CA 1
ATOM 7319 C C . ASP B 1 171 ? 14.656 -6.66 -4.266 1 98.44 171 ASP B C 1
ATOM 7321 O O . ASP B 1 171 ? 14.781 -5.465 -4.547 1 98.44 171 ASP B O 1
ATOM 7325 N N . LEU B 1 172 ? 14.273 -7.613 -5.172 1 98.19 172 LEU B N 1
ATOM 7326 C CA . LEU B 1 172 ? 13.961 -7.227 -6.543 1 98.19 172 LEU B CA 1
ATOM 7327 C C . LEU B 1 172 ? 12.766 -6.289 -6.59 1 98.19 172 LEU B C 1
ATOM 7329 O O . LEU B 1 172 ? 12.664 -5.438 -7.48 1 98.19 172 LEU B O 1
ATOM 7333 N N . TRP B 1 173 ? 11.867 -6.391 -5.598 1 97.31 173 TRP B N 1
ATOM 7334 C CA . TRP B 1 173 ? 10.617 -5.633 -5.59 1 97.31 173 TRP B CA 1
ATOM 7335 C C . TRP B 1 173 ? 10.734 -4.406 -4.691 1 97.31 173 TRP B C 1
ATOM 7337 O O . TRP B 1 173 ? 9.766 -3.66 -4.523 1 97.31 173 TRP B O 1
ATOM 7347 N N . ALA B 1 174 ? 11.844 -4.176 -4.066 1 97.31 174 ALA B N 1
ATOM 7348 C CA . ALA B 1 174 ? 11.992 -3.139 -3.049 1 97.31 174 ALA B CA 1
ATOM 7349 C C . ALA B 1 174 ? 10.875 -3.225 -2.014 1 97.31 174 ALA B C 1
ATOM 7351 O O . ALA B 1 174 ? 10.234 -2.219 -1.695 1 97.31 174 ALA B O 1
ATOM 7352 N N . SER B 1 175 ? 10.641 -4.426 -1.562 1 97.56 175 SER B N 1
ATOM 7353 C CA . SER B 1 175 ? 9.523 -4.684 -0.655 1 97.56 175 SER B CA 1
ATOM 7354 C C . SER B 1 175 ? 9.977 -4.66 0.8 1 97.56 175 SER B C 1
ATOM 7356 O O . SER B 1 175 ? 9.188 -4.93 1.707 1 97.56 175 SER B O 1
ATOM 7358 N N . ARG B 1 176 ? 11.258 -4.332 1.095 1 98.25 176 ARG B N 1
ATOM 7359 C CA . ARG B 1 176 ? 11.852 -4.383 2.428 1 98.25 176 ARG B CA 1
ATOM 7360 C C . ARG B 1 176 ? 11.047 -3.539 3.414 1 98.25 176 ARG B C 1
ATOM 7362 O O . ARG B 1 176 ? 10.695 -2.396 3.117 1 98.25 176 ARG B O 1
ATOM 7369 N N . GLN B 1 177 ? 10.758 -4.129 4.57 1 97.62 177 GLN B N 1
ATOM 7370 C CA . GLN B 1 177 ? 10.117 -3.412 5.668 1 97.62 177 GLN B CA 1
ATOM 7371 C C . GLN B 1 177 ? 11.156 -2.867 6.648 1 97.62 177 GLN B C 1
ATOM 7373 O O . GLN B 1 177 ? 10.969 -1.791 7.219 1 97.62 177 GLN B O 1
ATOM 7378 N N . ASN B 1 178 ? 12.172 -3.535 6.91 1 97.88 178 ASN B N 1
ATOM 7379 C CA . ASN B 1 178 ? 13.375 -3.18 7.652 1 97.88 178 ASN B CA 1
ATOM 7380 C C . ASN B 1 178 ? 14.523 -4.133 7.344 1 97.88 178 ASN B C 1
ATOM 7382 O O . ASN B 1 178 ? 14.312 -5.207 6.781 1 97.88 178 ASN B O 1
ATOM 7386 N N . ALA B 1 179 ? 15.75 -3.754 7.625 1 98.75 179 ALA B N 1
ATOM 7387 C CA . ALA B 1 179 ? 16.906 -4.613 7.402 1 98.75 179 ALA B CA 1
ATOM 7388 C C . ALA B 1 179 ? 18.109 -4.137 8.219 1 98.75 179 ALA B C 1
ATOM 7390 O O . ALA B 1 179 ? 18.125 -3 8.695 1 98.75 179 ALA B O 1
ATOM 7391 N N . SER B 1 180 ? 19.062 -4.98 8.375 1 98.69 180 SER B N 1
ATOM 7392 C CA . SER B 1 180 ? 20.266 -4.672 9.148 1 98.69 180 SER B CA 1
ATOM 7393 C C . SER B 1 180 ? 21.516 -5.215 8.477 1 98.69 180 SER B C 1
ATOM 7395 O O . SER B 1 180 ? 21.453 -6.16 7.684 1 98.69 180 SER B O 1
ATOM 7397 N N . ILE B 1 181 ? 22.641 -4.652 8.781 1 98.75 181 ILE B N 1
ATOM 7398 C CA . ILE B 1 181 ? 23.953 -5.125 8.344 1 98.75 181 ILE B CA 1
ATOM 7399 C C . ILE B 1 181 ? 25 -4.836 9.422 1 98.75 181 ILE B C 1
ATOM 7401 O O . ILE B 1 181 ? 24.953 -3.783 10.062 1 98.75 181 ILE B O 1
ATOM 7405 N N . LYS B 1 182 ? 25.812 -5.699 9.703 1 98.62 182 LYS B N 1
ATOM 7406 C CA . LYS B 1 182 ? 27.047 -5.574 10.492 1 98.62 182 LYS B CA 1
ATOM 7407 C C . LYS B 1 182 ? 28.266 -5.977 9.68 1 98.62 182 LYS B C 1
ATOM 7409 O O . LYS B 1 182 ? 28.25 -6.992 8.977 1 98.62 182 LYS B O 1
ATOM 7414 N N . ILE B 1 183 ? 29.281 -5.18 9.688 1 98.5 183 ILE B N 1
ATOM 7415 C CA . ILE B 1 183 ? 30.516 -5.441 8.938 1 98.5 183 ILE B CA 1
ATOM 7416 C C . ILE B 1 183 ? 31.672 -5.633 9.898 1 98.5 183 ILE B C 1
ATOM 7418 O O . ILE B 1 183 ? 31.969 -4.754 10.711 1 98.5 183 ILE B O 1
ATOM 7422 N N . ASP B 1 184 ? 32.281 -6.723 9.773 1 96.81 184 ASP B N 1
ATOM 7423 C CA . ASP B 1 184 ? 33.469 -6.996 10.547 1 96.81 184 ASP B CA 1
ATOM 7424 C C . ASP B 1 184 ? 34.688 -6.32 9.914 1 96.81 184 ASP B C 1
ATOM 7426 O O . ASP B 1 184 ? 35 -6.551 8.742 1 96.81 184 ASP B O 1
ATOM 7430 N N . THR B 1 185 ? 35.531 -5.457 10.523 1 88.25 185 THR B N 1
ATOM 7431 C CA . THR B 1 185 ? 36.562 -4.613 9.938 1 88.25 185 THR B CA 1
ATOM 7432 C C . THR B 1 185 ? 37.812 -5.434 9.625 1 88.25 185 THR B C 1
ATOM 7434 O O . THR B 1 185 ? 38.5 -5.195 8.609 1 88.25 185 THR B O 1
ATOM 7437 N N . PRO B 1 186 ? 38.188 -6.316 10.422 1 90.31 186 PRO B N 1
ATOM 7438 C CA . PRO B 1 186 ? 39.406 -6.98 9.961 1 90.31 186 PRO B CA 1
ATOM 7439 C C . PRO B 1 186 ? 39.156 -7.93 8.789 1 90.31 186 PRO B C 1
ATOM 7441 O O . PRO B 1 186 ? 40.062 -8.164 7.984 1 90.31 186 PRO B O 1
ATOM 7444 N N . THR B 1 187 ? 37.969 -8.375 8.547 1 95.62 187 THR B N 1
ATOM 7445 C CA . THR B 1 187 ? 37.781 -9.414 7.539 1 95.62 187 THR B CA 1
ATOM 7446 C C . THR B 1 187 ? 36.844 -8.922 6.438 1 95.62 187 THR B C 1
ATOM 7448 O O . THR B 1 187 ? 36.781 -9.516 5.359 1 95.62 187 THR B O 1
ATOM 7451 N N . GLY B 1 188 ? 36.062 -7.844 6.754 1 97.81 188 GLY B N 1
ATOM 7452 C CA . GLY B 1 188 ? 35.094 -7.355 5.805 1 97.81 188 GLY B CA 1
ATOM 7453 C C . GLY B 1 188 ? 33.812 -8.172 5.797 1 97.81 188 GLY B C 1
ATOM 7454 O O . GLY B 1 188 ? 32.875 -7.848 5.074 1 97.81 188 GLY B O 1
ATOM 7455 N N . ARG B 1 189 ? 33.688 -9.242 6.695 1 98.44 189 ARG B N 1
ATOM 7456 C CA . ARG B 1 189 ? 32.5 -10.078 6.727 1 98.44 189 ARG B CA 1
ATOM 7457 C C . ARG B 1 189 ? 31.25 -9.234 6.98 1 98.44 189 ARG B C 1
ATOM 7459 O O . ARG B 1 189 ? 31.234 -8.398 7.887 1 98.44 189 ARG B O 1
ATOM 7466 N N . MET B 1 190 ? 30.219 -9.438 6.125 1 98.81 190 MET B N 1
ATOM 7467 C CA . MET B 1 190 ? 28.922 -8.789 6.312 1 98.81 190 MET B CA 1
ATOM 7468 C C . MET B 1 190 ? 27.875 -9.797 6.777 1 98.81 190 MET B C 1
ATOM 7470 O O . MET B 1 190 ? 27.75 -10.883 6.199 1 98.81 190 MET B O 1
ATOM 7474 N N . THR B 1 191 ? 27.125 -9.508 7.848 1 98.88 191 THR B N 1
ATOM 7475 C CA . THR B 1 191 ? 26 -10.32 8.312 1 98.88 191 THR B CA 1
ATOM 7476 C C . THR B 1 191 ? 24.781 -9.445 8.609 1 98.88 191 THR B C 1
ATOM 7478 O O . THR B 1 191 ? 24.922 -8.25 8.891 1 98.88 191 THR B O 1
ATOM 7481 N N . GLY B 1 192 ? 23.672 -9.961 8.5 1 98.81 192 GLY B N 1
ATOM 7482 C CA . GLY B 1 192 ? 22.438 -9.25 8.797 1 98.81 192 GLY B CA 1
ATOM 7483 C C . GLY B 1 192 ? 21.203 -9.969 8.312 1 98.81 192 GLY B C 1
ATOM 7484 O O . GLY B 1 192 ? 21.219 -11.18 8.102 1 98.81 192 GLY B O 1
ATOM 7485 N N . ASN B 1 193 ? 20.094 -9.289 8.258 1 98.88 193 ASN B N 1
ATOM 7486 C CA . ASN B 1 193 ? 18.797 -9.797 7.805 1 98.88 193 ASN B CA 1
ATOM 7487 C C . ASN B 1 193 ? 17.922 -8.68 7.273 1 98.88 193 ASN B C 1
ATOM 7489 O O . ASN B 1 193 ? 18.297 -7.508 7.297 1 98.88 193 ASN B O 1
ATOM 7493 N N . GLY B 1 194 ? 16.828 -8.984 6.742 1 98.81 194 GLY B N 1
ATOM 7494 C CA . GLY B 1 194 ? 15.758 -8.094 6.336 1 98.81 194 GLY B CA 1
ATOM 7495 C C . GLY B 1 194 ? 14.391 -8.75 6.359 1 98.81 194 GLY B C 1
ATOM 7496 O O . GLY B 1 194 ? 14.281 -9.969 6.223 1 98.81 194 GLY B O 1
ATOM 7497 N N . THR B 1 195 ? 13.367 -7.961 6.609 1 98.81 195 THR B N 1
ATOM 7498 C CA . THR B 1 195 ? 11.977 -8.383 6.48 1 98.81 195 THR B CA 1
ATOM 7499 C C . THR B 1 195 ? 11.391 -7.906 5.156 1 98.81 195 THR B C 1
ATOM 7501 O O . THR B 1 195 ? 11.453 -6.719 4.832 1 98.81 195 THR B O 1
ATOM 7504 N N . PHE B 1 196 ? 10.828 -8.859 4.41 1 98.62 196 PHE B N 1
ATOM 7505 C CA . PHE B 1 196 ? 10.352 -8.586 3.062 1 98.62 196 PHE B CA 1
ATOM 7506 C C . PHE B 1 196 ? 8.922 -9.086 2.881 1 98.62 196 PHE B C 1
ATOM 7508 O O . PHE B 1 196 ? 8.414 -9.836 3.719 1 98.62 196 PHE B O 1
ATOM 7515 N N . LEU B 1 197 ? 8.281 -8.688 1.855 1 97.88 197 LEU B N 1
ATOM 7516 C CA . LEU B 1 197 ? 6.941 -9.156 1.502 1 97.88 197 LEU B CA 1
ATOM 7517 C C . LEU B 1 197 ? 7.008 -10.203 0.401 1 97.88 197 LEU B C 1
ATOM 7519 O O . LEU B 1 197 ? 7.871 -10.141 -0.477 1 97.88 197 LEU B O 1
ATOM 7523 N N . PRO B 1 198 ? 6.07 -11.219 0.451 1 97.38 198 PRO B N 1
ATOM 7524 C CA . PRO B 1 198 ? 5.977 -12.156 -0.674 1 97.38 198 PRO B CA 1
ATOM 7525 C C . PRO B 1 198 ? 5.43 -11.5 -1.94 1 97.38 198 PRO B C 1
ATOM 7527 O O . PRO B 1 198 ? 4.605 -10.586 -1.86 1 97.38 198 PRO B O 1
ATOM 7530 N N . SER B 1 199 ? 5.863 -11.922 -3.096 1 96.56 199 SER B N 1
ATOM 7531 C CA . SER B 1 199 ? 5.535 -11.266 -4.355 1 96.56 199 SER B CA 1
ATOM 7532 C C . SER B 1 199 ? 4.074 -11.5 -4.734 1 96.56 199 SER B C 1
ATOM 7534 O O . SER B 1 199 ? 3.508 -10.75 -5.531 1 96.56 199 SER B O 1
ATOM 7536 N N . PHE B 1 200 ? 3.398 -12.57 -4.254 1 96.31 200 PHE B N 1
ATOM 7537 C CA . PHE B 1 200 ? 2.033 -12.93 -4.617 1 96.31 200 PHE B CA 1
ATOM 7538 C C . PHE B 1 200 ? 1.342 -13.656 -3.469 1 96.31 200 PHE B C 1
ATOM 7540 O O . PHE B 1 200 ? 0.814 -14.758 -3.652 1 96.31 200 PHE B O 1
ATOM 7547 N N . GLY B 1 201 ? 1.354 -13 -2.336 1 96.5 201 GLY B N 1
ATOM 7548 C CA . GLY B 1 201 ? 0.761 -13.633 -1.17 1 96.5 201 GLY B CA 1
ATOM 7549 C C . GLY B 1 201 ? 0.652 -12.703 0.025 1 96.5 201 GLY B C 1
ATOM 7550 O O . GLY B 1 201 ? 0.902 -11.5 -0.092 1 96.5 201 GLY B O 1
ATOM 7551 N N . ALA B 1 202 ? 0.23 -13.227 1.172 1 96.25 202 ALA B N 1
ATOM 7552 C CA . ALA B 1 202 ? 0.002 -12.477 2.402 1 96.25 202 ALA B CA 1
ATOM 7553 C C . ALA B 1 202 ? 1.167 -12.648 3.373 1 96.25 202 ALA B C 1
ATOM 7555 O O . ALA B 1 202 ? 1.894 -13.641 3.312 1 96.25 202 ALA B O 1
ATOM 7556 N N . GLY B 1 203 ? 1.299 -11.617 4.254 1 95.81 203 GLY B N 1
ATOM 7557 C CA . GLY B 1 203 ? 2.291 -11.703 5.312 1 95.81 203 GLY B CA 1
ATOM 7558 C C . GLY B 1 203 ? 3.646 -11.156 4.906 1 95.81 203 GLY B C 1
ATOM 7559 O O . GLY B 1 203 ? 3.732 -10.227 4.105 1 95.81 203 GLY B O 1
ATOM 7560 N N . SER B 1 204 ? 4.707 -11.602 5.613 1 97.94 204 SER B N 1
ATOM 7561 C CA . SER B 1 204 ? 6.102 -11.227 5.402 1 97.94 204 SER B CA 1
ATOM 7562 C C . SER B 1 204 ? 7.043 -12.383 5.699 1 97.94 204 SER B C 1
ATOM 7564 O O . SER B 1 204 ? 6.617 -13.414 6.223 1 97.94 204 SER B O 1
ATOM 7566 N N . TYR B 1 205 ? 8.234 -12.281 5.273 1 98.44 205 TYR B N 1
ATOM 7567 C CA . TYR B 1 205 ? 9.266 -13.258 5.586 1 98.44 205 TYR B CA 1
ATOM 7568 C C . TYR B 1 205 ? 10.586 -12.57 5.93 1 98.44 205 TYR B C 1
ATOM 7570 O O . TYR B 1 205 ? 10.789 -11.406 5.598 1 98.44 205 TYR B O 1
ATOM 7578 N N . VAL B 1 206 ? 11.422 -13.281 6.645 1 98.75 206 VAL B N 1
ATOM 7579 C CA . VAL B 1 206 ? 12.734 -12.781 7.023 1 98.75 206 VAL B CA 1
ATOM 7580 C C . VAL B 1 206 ? 13.82 -13.594 6.328 1 98.75 206 VAL B C 1
ATOM 7582 O O . VAL B 1 206 ? 13.773 -14.828 6.32 1 98.75 206 VAL B O 1
ATOM 7585 N N . MET B 1 207 ? 14.742 -13 5.641 1 98.81 207 MET B N 1
ATOM 7586 C CA . MET B 1 207 ? 15.922 -13.617 5.043 1 98.81 207 MET B CA 1
ATOM 7587 C C . MET B 1 207 ? 17.188 -13.125 5.719 1 98.81 207 MET B C 1
ATOM 7589 O O . MET B 1 207 ? 17.312 -11.938 6.031 1 98.81 207 MET B O 1
ATOM 7593 N N . HIS B 1 208 ? 18.094 -14.016 6.016 1 98.88 208 HIS B N 1
ATOM 7594 C CA . HIS B 1 208 ? 19.391 -13.711 6.617 1 98.88 208 HIS B CA 1
ATOM 7595 C C . HIS B 1 208 ? 20.531 -13.992 5.641 1 98.88 208 HIS B C 1
ATOM 7597 O O . HIS B 1 208 ? 20.391 -14.836 4.75 1 98.88 208 HIS B O 1
ATOM 7603 N N . TYR B 1 20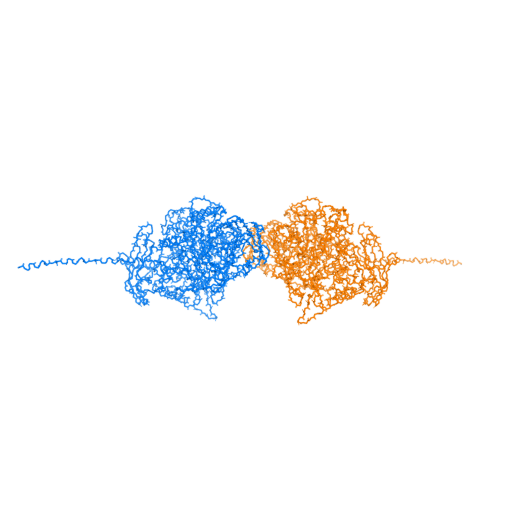9 ? 21.672 -13.352 5.809 1 98.88 209 TYR B N 1
ATOM 7604 C CA . TYR B 1 209 ? 22.797 -13.539 4.895 1 98.88 209 TYR B CA 1
ATOM 7605 C C . TYR B 1 209 ? 24.125 -13.484 5.637 1 98.88 209 TYR B C 1
ATOM 7607 O O . TYR B 1 209 ? 24.188 -13.023 6.777 1 98.88 209 TYR B O 1
ATOM 7615 N N . CYS B 1 210 ? 25.156 -13.984 5.074 1 98.88 210 CYS B N 1
ATOM 7616 C CA . CYS B 1 210 ? 26.562 -13.945 5.457 1 98.88 210 CYS B CA 1
ATOM 7617 C C . CYS B 1 210 ? 27.453 -13.812 4.227 1 98.88 210 CYS B C 1
ATOM 7619 O O . CYS B 1 210 ? 27.438 -14.672 3.34 1 98.88 210 CYS B O 1
ATOM 7621 N N . VAL B 1 211 ? 28.219 -12.766 4.129 1 98.94 211 VAL B N 1
ATOM 7622 C CA . VAL B 1 211 ? 29.094 -12.5 2.982 1 98.94 211 VAL B CA 1
ATOM 7623 C C . VAL B 1 211 ? 30.547 -12.477 3.428 1 98.94 211 VAL B C 1
ATOM 7625 O O . VAL B 1 211 ? 30.922 -11.719 4.332 1 98.94 211 VAL B O 1
ATOM 7628 N N . ASP B 1 212 ? 31.406 -13.258 2.828 1 98.75 212 ASP B N 1
ATOM 7629 C CA . ASP B 1 212 ? 32.844 -13.305 3.064 1 98.75 212 ASP B CA 1
ATOM 7630 C C . ASP B 1 212 ? 33.625 -12.953 1.796 1 98.75 212 ASP B C 1
ATOM 7632 O O . ASP B 1 212 ? 33.188 -13.25 0.686 1 98.75 212 ASP B O 1
ATOM 7636 N N . PHE B 1 213 ? 34.812 -12.383 1.989 1 98.69 213 PHE B N 1
ATOM 7637 C CA . PHE B 1 213 ? 35.625 -11.945 0.862 1 98.69 213 PHE B CA 1
ATOM 7638 C C . PHE B 1 213 ? 37 -12.625 0.892 1 98.69 213 PHE B C 1
ATOM 7640 O O . PHE B 1 213 ? 37.594 -12.828 1.964 1 98.69 213 PHE B O 1
ATOM 7647 N N . PHE B 1 214 ? 37.531 -12.938 -0.283 1 98.38 214 PHE B N 1
ATOM 7648 C CA . PHE B 1 214 ? 38.844 -13.602 -0.446 1 98.38 214 PHE B CA 1
ATOM 7649 C C . PHE B 1 214 ? 39.562 -13.047 -1.656 1 98.38 214 PHE B C 1
ATOM 7651 O O . PHE B 1 214 ? 38.969 -12.445 -2.543 1 98.38 214 PHE B O 1
ATOM 7658 N N . GLY B 1 215 ? 40.844 -13.289 -1.736 1 97.88 215 GLY B N 1
ATOM 7659 C CA . GLY B 1 215 ? 41.656 -12.945 -2.887 1 97.88 215 GLY B CA 1
ATOM 7660 C C . GLY B 1 215 ? 42.094 -11.492 -2.895 1 97.88 215 GLY B C 1
ATOM 7661 O O . GLY B 1 215 ? 42.719 -11.023 -3.857 1 97.88 215 GLY B O 1
ATOM 7662 N N . ALA B 1 216 ? 41.812 -10.758 -1.876 1 97.69 216 ALA B N 1
ATOM 7663 C CA . ALA B 1 216 ? 42.156 -9.352 -1.74 1 97.69 216 ALA B CA 1
ATOM 7664 C C . ALA B 1 216 ? 42.281 -8.945 -0.272 1 97.69 216 ALA B C 1
ATOM 7666 O O . ALA B 1 216 ? 41.719 -9.625 0.604 1 97.69 216 ALA B O 1
ATOM 7667 N N . LYS B 1 217 ? 43.031 -7.844 -0.024 1 97.5 217 LYS B N 1
ATOM 7668 C CA . LYS B 1 217 ? 43.062 -7.266 1.316 1 97.5 217 LYS B CA 1
ATOM 7669 C C . LYS B 1 217 ? 42.062 -6.133 1.471 1 97.5 217 LYS B C 1
ATOM 7671 O O . LYS B 1 217 ? 41.719 -5.465 0.494 1 97.5 217 LYS B O 1
ATOM 7676 N N . ILE B 1 218 ? 41.656 -5.996 2.697 1 97.81 218 ILE B N 1
ATOM 7677 C CA . ILE B 1 218 ? 40.688 -4.953 2.99 1 97.81 218 ILE B CA 1
ATOM 7678 C C . ILE B 1 218 ? 41.375 -3.594 3.043 1 97.81 218 ILE B C 1
ATOM 7680 O O . ILE B 1 218 ? 42.406 -3.439 3.713 1 97.81 218 ILE B O 1
ATOM 7684 N N . PHE B 1 219 ? 40.906 -2.641 2.264 1 97.44 219 PHE B N 1
ATOM 7685 C CA . PHE B 1 219 ? 41.344 -1.26 2.371 1 97.44 219 PHE B CA 1
ATOM 7686 C C . PHE B 1 219 ? 40.562 -0.509 3.43 1 97.44 219 PHE B C 1
ATOM 7688 O O . PHE B 1 219 ? 41.125 0.021 4.387 1 97.44 219 PHE B O 1
ATOM 7695 N N . ASP B 1 220 ? 39.219 -0.46 3.287 1 96.81 220 ASP B N 1
ATOM 7696 C CA . ASP B 1 220 ? 38.312 0.066 4.305 1 96.81 220 ASP B CA 1
ATOM 7697 C C . ASP B 1 220 ? 36.906 -0.509 4.137 1 96.81 220 ASP B C 1
ATOM 7699 O O . ASP B 1 220 ? 36.625 -1.259 3.193 1 96.81 220 ASP B O 1
ATOM 7703 N N . THR B 1 221 ? 36.062 -0.372 5.184 1 97.94 221 THR B N 1
ATOM 7704 C CA . THR B 1 221 ? 34.688 -0.845 5.219 1 97.94 221 THR B CA 1
ATOM 7705 C C . THR B 1 221 ? 33.781 0.221 5.809 1 97.94 221 THR B C 1
ATOM 7707 O O . THR B 1 221 ? 34.219 1.175 6.434 1 97.94 221 THR B O 1
ATOM 7710 N N . GLY B 1 222 ? 32.5 0.103 5.562 1 97.94 222 GLY B N 1
ATOM 7711 C CA . GLY B 1 222 ? 31.531 1.017 6.141 1 97.94 222 GLY B CA 1
ATOM 7712 C C . GLY B 1 222 ? 30.109 0.787 5.633 1 97.94 222 GLY B C 1
ATOM 7713 O O . GLY B 1 222 ? 29.812 -0.286 5.109 1 97.94 222 GLY B O 1
ATOM 7714 N N . VAL B 1 223 ? 29.219 1.735 5.949 1 98.19 223 VAL B N 1
ATOM 7715 C CA . VAL B 1 223 ? 27.828 1.655 5.531 1 98.19 223 VAL B CA 1
ATOM 7716 C C . VAL B 1 223 ? 27.5 2.82 4.602 1 98.19 223 VAL B C 1
ATOM 7718 O O . VAL B 1 223 ? 28.281 3.771 4.488 1 98.19 223 VAL B O 1
ATOM 7721 N N . TRP B 1 224 ? 26.484 2.719 3.867 1 97.62 224 TRP B N 1
ATOM 7722 C CA . TRP B 1 224 ? 25.984 3.797 3.02 1 97.62 224 TRP B CA 1
ATOM 7723 C C . TRP B 1 224 ? 24.484 3.957 3.184 1 97.62 224 TRP B C 1
ATOM 7725 O O . TRP B 1 224 ? 23.766 2.99 3.477 1 97.62 224 TRP B O 1
ATOM 7735 N N . VAL B 1 225 ? 23.984 5.203 3.115 1 95.5 225 VAL B N 1
ATOM 7736 C CA . VAL B 1 225 ? 22.578 5.578 3.15 1 95.5 225 VAL B CA 1
ATOM 7737 C C . VAL B 1 225 ? 22.297 6.641 2.09 1 95.5 225 VAL B C 1
ATOM 7739 O O . VAL B 1 225 ? 23.078 7.578 1.921 1 95.5 225 VAL B O 1
ATOM 7742 N N . ASN B 1 226 ? 21.172 6.641 1.33 1 87.94 226 ASN B N 1
ATOM 7743 C CA . ASN B 1 226 ? 20.688 7.57 0.312 1 87.94 226 ASN B CA 1
ATOM 7744 C C . ASN B 1 226 ? 21.812 8.016 -0.613 1 87.94 226 ASN B C 1
ATOM 7746 O O . ASN B 1 226 ? 22.016 9.219 -0.811 1 87.94 226 ASN B O 1
ATOM 7750 N N . ASN B 1 227 ? 22.781 7.527 -0.887 1 89.88 227 ASN B N 1
ATOM 7751 C CA . ASN B 1 227 ? 23.844 7.688 -1.87 1 89.88 227 ASN B CA 1
ATOM 7752 C C . ASN B 1 227 ? 25.141 8.203 -1.226 1 89.88 227 ASN B C 1
ATOM 7754 O O . ASN B 1 227 ? 26.031 8.688 -1.918 1 89.88 227 ASN B O 1
ATOM 7758 N N . ARG B 1 228 ? 25.156 8.266 0.028 1 94.69 228 ARG B N 1
ATOM 7759 C CA . ARG B 1 228 ? 26.375 8.633 0.749 1 94.69 228 ARG B CA 1
ATOM 7760 C C . ARG B 1 228 ? 26.875 7.477 1.601 1 94.69 228 ARG B C 1
ATOM 7762 O O . ARG B 1 228 ? 26.094 6.652 2.068 1 94.69 228 ARG B O 1
ATOM 7769 N N . ALA B 1 229 ? 28.188 7.484 1.759 1 96.5 229 ALA B N 1
ATOM 7770 C CA . ALA B 1 229 ? 28.812 6.391 2.502 1 96.5 229 ALA B CA 1
ATOM 7771 C C . ALA B 1 229 ? 29.859 6.922 3.48 1 96.5 229 ALA B C 1
ATOM 7773 O O . ALA B 1 229 ? 30.344 8.039 3.33 1 96.5 229 ALA B O 1
ATOM 7774 N N . GLY B 1 230 ? 30.109 6.145 4.512 1 96 230 GLY B N 1
ATOM 7775 C CA . GLY B 1 230 ? 31.141 6.426 5.488 1 96 230 GLY B CA 1
ATOM 7776 C C . GLY B 1 230 ? 31.75 5.176 6.086 1 96 230 GLY B C 1
ATOM 7777 O O . GLY B 1 230 ? 31.156 4.102 6.051 1 96 230 GLY B O 1
ATOM 7778 N N . ASN B 1 231 ? 32.969 5.316 6.641 1 96.62 231 ASN B N 1
ATOM 7779 C CA . ASN B 1 231 ? 33.688 4.188 7.23 1 96.62 231 ASN B CA 1
ATOM 7780 C C . ASN B 1 231 ? 33.125 3.848 8.617 1 96.62 231 ASN B C 1
ATOM 7782 O O . ASN B 1 231 ? 33.438 2.779 9.156 1 96.62 231 ASN B O 1
ATOM 7786 N N . GLU B 1 232 ? 32.5 4.766 9.188 1 95.31 232 GLU B N 1
ATOM 7787 C CA . GLU B 1 232 ? 31.75 4.523 10.43 1 95.31 232 GLU B CA 1
ATOM 7788 C C . GLU B 1 232 ? 30.297 4.965 10.305 1 95.31 232 GLU B C 1
ATOM 7790 O O . GLU B 1 232 ? 30 5.957 9.641 1 95.31 232 GLU B O 1
ATOM 7795 N N . PRO B 1 233 ? 29.312 4.367 10.93 1 96.44 233 PRO B N 1
ATOM 7796 C CA . PRO B 1 233 ? 29.484 3.16 11.742 1 96.44 233 PRO B CA 1
ATOM 7797 C C . PRO B 1 233 ? 29.703 1.907 10.898 1 96.44 233 PRO B C 1
ATOM 7799 O O . PRO B 1 233 ? 29.766 1.991 9.664 1 96.44 233 PRO B O 1
ATOM 7802 N N . LYS B 1 234 ? 29.906 0.723 11.602 1 98.12 234 LYS B N 1
ATOM 7803 C CA . LYS B 1 234 ? 30.094 -0.563 10.938 1 98.12 234 LYS B CA 1
ATOM 7804 C C . LYS B 1 234 ? 28.812 -1.388 10.977 1 98.12 234 LYS B C 1
ATOM 7806 O O . LYS B 1 234 ? 28.828 -2.58 10.664 1 98.12 234 LYS B O 1
ATOM 7811 N N . GLU B 1 235 ? 27.766 -0.75 11.461 1 97.94 235 GLU B N 1
ATOM 7812 C CA . GLU B 1 235 ? 26.438 -1.378 11.508 1 97.94 235 GLU B CA 1
ATOM 7813 C C . GLU B 1 235 ? 25.344 -0.402 11.078 1 97.94 235 GLU B C 1
ATOM 7815 O O . GLU B 1 235 ? 25.5 0.812 11.219 1 97.94 235 GLU B O 1
ATOM 7820 N N . LEU B 1 236 ? 24.312 -0.903 10.516 1 98.31 236 LEU B N 1
ATOM 7821 C CA . LEU B 1 236 ? 23.188 -0.109 10.055 1 98.31 236 LEU B CA 1
ATOM 7822 C C . LEU B 1 236 ? 21.875 -0.864 10.258 1 98.31 236 LEU B C 1
ATOM 7824 O O . LEU B 1 236 ? 21.797 -2.066 9.992 1 98.31 236 LEU B O 1
ATOM 7828 N N . PHE B 1 237 ? 20.906 -0.342 10.906 1 98.38 237 PHE B N 1
ATOM 7829 C CA . PHE B 1 237 ? 19.516 -0.745 10.867 1 98.38 237 PHE B CA 1
ATOM 7830 C C . PHE B 1 237 ? 18.672 0.265 10.094 1 98.38 237 PHE B C 1
ATOM 7832 O O . PHE B 1 237 ? 18.609 1.438 10.469 1 98.38 237 PHE B O 1
ATOM 7839 N N . ILE B 1 238 ? 18.094 -0.122 9.039 1 97.56 238 ILE B N 1
ATOM 7840 C CA . ILE B 1 238 ? 17.375 0.805 8.164 1 97.56 238 ILE B CA 1
ATOM 7841 C C . ILE B 1 238 ? 15.906 0.403 8.07 1 97.56 238 ILE B C 1
ATOM 7843 O O . ILE B 1 238 ? 15.578 -0.787 8.047 1 97.56 238 ILE B O 1
ATOM 7847 N N . THR B 1 239 ? 15 1.337 8.023 1 96.25 239 THR B N 1
ATOM 7848 C CA . THR B 1 239 ? 13.57 1.117 7.871 1 96.25 239 THR B CA 1
ATOM 7849 C C . THR B 1 239 ? 13.148 1.288 6.414 1 96.25 239 THR B C 1
ATOM 7851 O O . THR B 1 239 ? 13.992 1.489 5.539 1 96.25 239 THR B O 1
ATOM 7854 N N . ARG B 1 240 ? 11.938 1.143 6.102 1 95.19 240 ARG B N 1
ATOM 7855 C CA . ARG B 1 240 ? 11.445 1.139 4.727 1 95.19 240 ARG B CA 1
ATOM 7856 C C . ARG B 1 240 ? 11.375 2.555 4.168 1 95.19 240 ARG B C 1
ATOM 7858 O O . ARG B 1 240 ? 11.75 2.791 3.016 1 95.19 240 ARG B O 1
ATOM 7865 N N . GLY B 1 241 ? 10.961 3.566 4.844 1 93.25 241 GLY B N 1
ATOM 7866 C CA . GLY B 1 241 ? 10.406 4.84 4.422 1 93.25 241 GLY B CA 1
ATOM 7867 C C . GLY B 1 241 ? 8.891 4.883 4.504 1 93.25 241 GLY B C 1
ATOM 7868 O O . GLY B 1 241 ? 8.281 4.113 5.254 1 93.25 241 GLY B O 1
ATOM 7869 N N . PHE B 1 242 ? 8.281 5.801 3.926 1 88.44 242 PHE B N 1
ATOM 7870 C CA . PHE B 1 242 ? 6.828 5.844 3.965 1 88.44 242 PHE B CA 1
ATOM 7871 C C . PHE B 1 242 ? 6.266 6.355 2.645 1 88.44 242 PHE B C 1
ATOM 7873 O O . PHE B 1 242 ? 6.973 7.004 1.871 1 88.44 242 PHE B O 1
ATOM 7880 N N . ASN B 1 243 ? 5.035 5.961 2.357 1 81.56 243 ASN B N 1
ATOM 7881 C CA . ASN B 1 243 ? 4.34 6.25 1.106 1 81.56 243 ASN B CA 1
ATOM 7882 C C . ASN B 1 243 ? 5.195 5.895 -0.106 1 81.56 243 ASN B C 1
ATOM 7884 O O . ASN B 1 243 ? 5.66 4.758 -0.23 1 81.56 243 ASN B O 1
ATOM 7888 N N . LEU B 1 244 ? 5.531 6.773 -0.934 1 77.75 244 LEU B N 1
ATOM 7889 C CA . LEU B 1 244 ? 6.242 6.492 -2.176 1 77.75 244 LEU B CA 1
ATOM 7890 C C . LEU B 1 244 ? 7.742 6.707 -2.002 1 77.75 244 LEU B C 1
ATOM 7892 O O . LEU B 1 244 ? 8.516 6.484 -2.936 1 77.75 244 LEU B O 1
ATOM 7896 N N . PHE B 1 245 ? 8.133 7.051 -0.788 1 89.88 245 PHE B N 1
ATOM 7897 C CA . PHE B 1 245 ? 9.555 7.266 -0.523 1 89.88 245 PHE B CA 1
ATOM 7898 C C . PHE B 1 245 ? 10.195 6.008 0.045 1 89.88 245 PHE B C 1
ATOM 7900 O O . PHE B 1 245 ? 9.883 5.594 1.162 1 89.88 245 PHE B O 1
ATOM 7907 N N . TYR B 1 246 ? 11.062 5.387 -0.704 1 94.69 246 TYR B N 1
ATOM 7908 C CA . TYR B 1 246 ? 11.797 4.184 -0.33 1 94.69 246 TYR B CA 1
ATOM 7909 C C . TYR B 1 246 ? 13.234 4.523 0.055 1 94.69 246 TYR B C 1
ATOM 7911 O O . TYR B 1 246 ? 13.977 5.098 -0.743 1 94.69 246 TYR B O 1
ATOM 7919 N N . LEU B 1 247 ? 13.664 4.207 1.327 1 95.38 247 LEU B N 1
ATOM 7920 C CA . LEU B 1 247 ? 15.023 4.426 1.811 1 95.38 247 LEU B CA 1
ATOM 7921 C C . LEU B 1 247 ? 15.961 3.34 1.299 1 95.38 247 LEU B C 1
ATOM 7923 O O . LEU B 1 247 ? 15.625 2.154 1.343 1 95.38 247 LEU B O 1
ATOM 7927 N N . GLU B 1 248 ? 17.062 3.752 0.798 1 96.75 248 GLU B N 1
ATOM 7928 C CA . GLU B 1 248 ? 18.047 2.791 0.324 1 96.75 248 GLU B CA 1
ATOM 7929 C C . GLU B 1 248 ? 19.297 2.814 1.198 1 96.75 248 GLU B C 1
ATOM 7931 O O . GLU B 1 248 ? 19.734 3.877 1.651 1 96.75 248 GLU B O 1
ATOM 7936 N N . GLY B 1 249 ? 19.875 1.684 1.495 1 97.94 249 GLY B N 1
ATOM 7937 C CA . GLY B 1 249 ? 21.078 1.599 2.318 1 97.94 249 GLY B CA 1
ATOM 7938 C C . GLY B 1 249 ? 21.672 0.206 2.357 1 97.94 249 GLY B C 1
ATOM 7939 O O . GLY B 1 249 ? 21.047 -0.756 1.9 1 97.94 249 GLY B O 1
ATOM 7940 N N . GLY B 1 250 ? 22.844 0.115 2.846 1 98.5 250 GLY B N 1
ATOM 7941 C CA . GLY B 1 250 ? 23.578 -1.132 2.945 1 98.5 250 GLY B CA 1
ATOM 7942 C C . GLY B 1 250 ? 25 -0.943 3.441 1 98.5 250 GLY B C 1
ATOM 7943 O O . GLY B 1 250 ? 25.266 -0.084 4.285 1 98.5 250 GLY B O 1
ATOM 7944 N N . GLY B 1 251 ? 25.875 -1.866 3.1 1 98.62 251 GLY B N 1
ATOM 7945 C CA . GLY B 1 251 ? 27.281 -1.819 3.473 1 98.62 251 GLY B CA 1
ATOM 7946 C C . GLY B 1 251 ? 28.219 -1.952 2.287 1 98.62 251 GLY B C 1
ATOM 7947 O O . GLY B 1 251 ? 27.781 -2.221 1.168 1 98.62 251 GLY B O 1
ATOM 7948 N N . PHE B 1 252 ? 29.531 -1.669 2.551 1 98.44 252 PHE B N 1
ATOM 7949 C CA . PHE B 1 252 ? 30.516 -1.808 1.49 1 98.44 252 PHE B CA 1
ATOM 7950 C C . PHE B 1 252 ? 31.859 -2.244 2.061 1 98.44 252 PHE B C 1
ATOM 7952 O O . PHE B 1 252 ? 32.125 -2.08 3.254 1 98.44 252 PHE B O 1
ATOM 7959 N N . VAL B 1 253 ? 32.688 -2.832 1.256 1 98.62 253 VAL B N 1
ATOM 7960 C CA . VAL B 1 253 ? 34.094 -3.107 1.482 1 98.62 253 VAL B CA 1
ATOM 7961 C C . VAL B 1 253 ? 34.938 -2.623 0.286 1 98.62 253 VAL B C 1
ATOM 7963 O O . VAL B 1 253 ? 34.562 -2.891 -0.864 1 98.62 253 VAL B O 1
ATOM 7966 N N . ARG B 1 254 ? 36 -1.886 0.533 1 97.88 254 ARG B N 1
ATOM 7967 C CA . ARG B 1 254 ? 37 -1.547 -0.484 1 97.88 254 ARG B CA 1
ATOM 7968 C C . ARG B 1 254 ? 38.281 -2.375 -0.311 1 97.88 254 ARG B C 1
ATOM 7970 O O . ARG B 1 254 ? 38.656 -2.676 0.815 1 97.88 254 ARG B O 1
ATOM 7977 N N . PHE B 1 255 ? 38.875 -2.658 -1.468 1 98.25 255 PHE B N 1
ATOM 7978 C CA . PHE B 1 255 ? 39.938 -3.654 -1.443 1 98.25 255 PHE B CA 1
ATOM 7979 C C . PHE B 1 255 ? 41.219 -3.068 -1.976 1 98.25 255 PHE B C 1
ATOM 7981 O O . PHE B 1 255 ? 41.219 -2.092 -2.729 1 98.25 255 PHE B O 1
ATOM 7988 N N . LYS B 1 256 ? 42.344 -3.629 -1.539 1 97.25 256 LYS B N 1
ATOM 7989 C CA . LYS B 1 256 ? 43.688 -3.396 -2.072 1 97.25 256 LYS B CA 1
ATOM 7990 C C . LYS B 1 256 ? 44.438 -4.711 -2.277 1 97.25 256 LYS B C 1
ATOM 7992 O O . LYS B 1 256 ? 44 -5.754 -1.77 1 97.25 256 LYS B O 1
ATOM 7997 N N . GLU B 1 257 ? 45.375 -4.68 -3.1 1 97.31 257 GLU B N 1
ATOM 7998 C CA . GLU B 1 257 ? 46.25 -5.836 -3.334 1 97.31 257 GLU B CA 1
ATOM 7999 C C . GLU B 1 257 ? 45.438 -7.047 -3.791 1 97.31 257 GLU B C 1
ATOM 8001 O O . GLU B 1 257 ? 45.562 -8.133 -3.217 1 97.31 257 GLU B O 1
ATOM 8006 N N . LEU B 1 258 ? 44.719 -6.906 -4.816 1 97.88 258 LEU B N 1
ATOM 8007 C CA . LEU B 1 258 ? 43.906 -7.988 -5.367 1 97.88 258 LEU B CA 1
ATOM 8008 C C . LEU B 1 258 ? 44.781 -8.992 -6.109 1 97.88 258 LEU B C 1
ATOM 8010 O O . LEU B 1 258 ? 45.625 -8.609 -6.906 1 97.88 258 LEU B O 1
ATOM 8014 N N . THR B 1 259 ? 44.531 -10.242 -5.875 1 96.75 259 THR B N 1
ATOM 8015 C CA . THR B 1 259 ? 45.156 -11.289 -6.68 1 96.75 259 THR B CA 1
ATOM 8016 C C . THR B 1 259 ? 44.5 -11.391 -8.047 1 96.75 259 THR B C 1
ATOM 8018 O O . THR B 1 259 ? 43.281 -11.695 -8.133 1 96.75 259 THR B O 1
ATOM 8021 N N . ASN B 1 260 ? 45.219 -11.133 -9.156 1 96.38 260 ASN B N 1
ATOM 8022 C CA . ASN B 1 260 ? 44.719 -11.188 -10.523 1 96.38 260 ASN B CA 1
ATOM 8023 C C . ASN B 1 260 ? 43.531 -10.242 -10.727 1 96.38 260 ASN B C 1
ATOM 8025 O O . ASN B 1 260 ? 42.562 -10.586 -11.406 1 96.38 260 ASN B O 1
ATOM 8029 N N . ASN B 1 261 ? 43.5 -9.125 -9.992 1 98.12 261 ASN B N 1
ATOM 8030 C CA . ASN B 1 261 ? 42.438 -8.109 -10.055 1 98.12 261 ASN B CA 1
ATOM 8031 C C . ASN B 1 261 ? 41.062 -8.688 -9.742 1 98.12 261 ASN B C 1
ATOM 8033 O O . ASN B 1 261 ? 40.062 -8.289 -10.336 1 98.12 261 ASN B O 1
ATOM 8037 N N . THR B 1 262 ? 41.062 -9.711 -8.898 1 98.44 262 THR B N 1
ATOM 8038 C CA . THR B 1 262 ? 39.812 -10.43 -8.664 1 98.44 262 THR B CA 1
ATOM 8039 C C . THR B 1 262 ? 39.5 -10.469 -7.172 1 98.44 262 THR B C 1
ATOM 8041 O O . THR B 1 262 ? 40.375 -10.664 -6.34 1 98.44 262 THR B O 1
ATOM 8044 N N . VAL B 1 263 ? 38.25 -10.148 -6.855 1 98.69 263 VAL B N 1
ATOM 8045 C CA . VAL B 1 263 ? 37.688 -10.398 -5.531 1 98.69 263 VAL B CA 1
ATOM 8046 C C . VAL B 1 263 ? 36.719 -11.578 -5.598 1 98.69 263 VAL B C 1
ATOM 8048 O O . VAL B 1 263 ? 35.781 -11.586 -6.414 1 98.69 263 VAL B O 1
ATOM 8051 N N . THR B 1 264 ? 36.938 -12.609 -4.781 1 98.75 264 THR B N 1
ATOM 8052 C CA . THR B 1 264 ? 36.031 -13.742 -4.652 1 98.75 264 THR B CA 1
ATOM 8053 C C . THR B 1 264 ? 35.125 -13.57 -3.441 1 98.75 264 THR B C 1
ATOM 8055 O O . THR B 1 264 ? 35.594 -13.281 -2.34 1 98.75 264 THR B O 1
ATOM 8058 N N . VAL B 1 265 ? 33.875 -13.688 -3.645 1 98.88 265 VAL B N 1
ATOM 8059 C CA . VAL B 1 265 ? 32.875 -13.438 -2.602 1 98.88 265 VAL B CA 1
ATOM 8060 C C . VAL B 1 265 ? 32.062 -14.711 -2.338 1 98.88 265 VAL B C 1
ATOM 8062 O O . VAL B 1 265 ? 31.516 -15.305 -3.266 1 98.88 265 VAL B O 1
ATOM 8065 N N . ARG B 1 266 ? 32.031 -15.219 -1.113 1 98.88 266 ARG B N 1
ATOM 8066 C CA . ARG B 1 266 ? 31.172 -16.312 -0.67 1 98.88 266 ARG B CA 1
ATOM 8067 C C . ARG B 1 266 ? 29.953 -15.773 0.057 1 98.88 266 ARG B C 1
ATOM 8069 O O . ARG B 1 266 ? 30.078 -15.062 1.052 1 98.88 266 ARG B O 1
ATOM 8076 N N . VAL B 1 267 ? 28.797 -16.031 -0.482 1 98.94 267 VAL B N 1
ATOM 8077 C CA . VAL B 1 267 ? 27.531 -15.547 0.082 1 98.94 267 VAL B CA 1
ATOM 8078 C C . VAL B 1 267 ? 26.688 -16.719 0.558 1 98.94 267 VAL B C 1
ATOM 8080 O O . VAL B 1 267 ? 26.359 -17.609 -0.225 1 98.94 267 VAL B O 1
ATOM 8083 N N . GLY B 1 268 ? 26.344 -16.781 1.845 1 98.88 268 GLY B N 1
ATOM 8084 C CA . GLY B 1 268 ? 25.391 -17.719 2.396 1 98.88 268 GLY B CA 1
ATOM 8085 C C . GLY B 1 268 ? 24.062 -17.078 2.775 1 98.88 268 GLY B C 1
ATOM 8086 O O . GLY B 1 268 ? 24.016 -15.906 3.148 1 98.88 268 GLY B O 1
ATOM 8087 N N . VAL B 1 269 ? 22.969 -17.844 2.711 1 98.69 269 VAL B N 1
ATOM 8088 C CA . VAL B 1 269 ? 21.656 -17.359 3.119 1 98.69 269 VAL B CA 1
ATOM 8089 C C . VAL B 1 269 ? 20.969 -18.391 4.012 1 98.69 269 VAL B C 1
ATOM 8091 O O . VAL B 1 269 ? 21.328 -19.562 3.992 1 98.69 269 VAL B O 1
ATOM 8094 N N . SER B 1 270 ? 20.047 -17.938 4.777 1 98.81 270 SER B N 1
ATOM 8095 C CA . SER B 1 270 ? 19.203 -18.766 5.637 1 98.81 270 SER B CA 1
ATOM 8096 C C . SER B 1 270 ? 17.922 -18.047 6.031 1 98.81 270 SER B C 1
ATOM 8098 O O . SER B 1 270 ? 17.938 -16.828 6.219 1 98.81 270 SER B O 1
ATOM 8100 N N . PHE B 1 271 ? 16.859 -18.766 6.121 1 98.69 271 PHE B N 1
ATOM 8101 C CA . PHE B 1 271 ? 15.617 -18.203 6.637 1 98.69 271 PHE B CA 1
ATOM 8102 C C . PHE B 1 271 ? 15.609 -18.219 8.164 1 98.69 271 PHE B C 1
ATOM 8104 O O . PHE B 1 271 ? 14.695 -17.672 8.789 1 98.69 271 PHE B O 1
ATOM 8111 N N . LYS B 1 272 ? 16.609 -18.719 8.805 1 98.5 272 LYS B N 1
ATOM 8112 C CA . LYS B 1 272 ? 16.578 -18.938 10.25 1 98.5 272 LYS B CA 1
ATOM 8113 C C . LYS B 1 272 ? 17.453 -17.906 10.977 1 98.5 272 LYS B C 1
ATOM 8115 O O . LYS B 1 272 ? 17.062 -17.375 12.016 1 98.5 272 LYS B O 1
ATOM 8120 N N . SER B 1 273 ? 18.703 -17.75 10.477 1 98.69 273 SER B N 1
ATOM 8121 C CA . SER B 1 273 ? 19.609 -16.844 11.156 1 98.69 273 SER B CA 1
ATOM 8122 C C . SER B 1 273 ? 20.844 -16.531 10.305 1 98.69 273 SER B C 1
ATOM 8124 O O . SER B 1 273 ? 21.156 -17.281 9.383 1 98.69 273 SER B O 1
ATOM 8126 N N . SER B 1 274 ? 21.516 -15.445 10.648 1 98.62 274 SER B N 1
ATOM 8127 C CA . SER B 1 274 ? 22.781 -15.141 10 1 98.62 274 SER B CA 1
ATOM 8128 C C . SER B 1 274 ? 23.844 -16.172 10.367 1 98.62 274 SER B C 1
ATOM 8130 O O . SER B 1 274 ? 24.719 -16.469 9.562 1 98.62 274 SER B O 1
ATOM 8132 N N . GLY B 1 275 ? 23.797 -16.609 11.586 1 98.75 275 GLY B N 1
ATOM 8133 C CA . GLY B 1 275 ? 24.703 -17.688 11.984 1 98.75 275 GLY B CA 1
ATOM 8134 C C . GLY B 1 275 ? 24.609 -18.906 11.094 1 98.75 275 GLY B C 1
ATOM 8135 O O . GLY B 1 275 ? 25.625 -19.453 10.656 1 98.75 275 GLY B O 1
ATOM 8136 N N . GLN B 1 276 ? 23.391 -19.375 10.805 1 98.75 276 GLN B N 1
ATOM 8137 C CA . GLN B 1 276 ? 23.188 -20.516 9.922 1 98.75 276 GLN B CA 1
ATOM 8138 C C . GLN B 1 276 ? 23.609 -20.188 8.492 1 98.75 276 GLN B C 1
ATOM 8140 O O . GLN B 1 276 ? 24.141 -21.047 7.781 1 98.75 276 GLN B O 1
ATOM 8145 N N . ALA B 1 277 ? 23.328 -19 8.086 1 98.88 277 ALA B N 1
ATOM 8146 C CA . ALA B 1 277 ? 23.781 -18.578 6.766 1 98.88 277 ALA B CA 1
ATOM 8147 C C . ALA B 1 277 ? 25.297 -18.734 6.633 1 98.88 277 ALA B C 1
ATOM 8149 O O . ALA B 1 277 ? 25.781 -19.25 5.621 1 98.88 277 ALA B O 1
ATOM 8150 N N . CYS B 1 278 ? 26.078 -18.328 7.648 1 98.81 278 CYS B N 1
ATOM 8151 C CA . CYS B 1 278 ? 27.516 -18.469 7.648 1 98.81 278 CYS B CA 1
ATOM 8152 C C . CYS B 1 278 ? 27.922 -19.938 7.656 1 98.81 278 CYS B C 1
ATOM 8154 O O . CYS B 1 278 ? 28.797 -20.344 6.891 1 98.81 278 CYS B O 1
ATOM 8156 N N . GLN B 1 279 ? 27.281 -20.656 8.43 1 98.62 279 GLN B N 1
ATOM 8157 C CA . GLN B 1 279 ? 27.609 -22.078 8.562 1 98.62 279 GLN B CA 1
ATOM 8158 C C . GLN B 1 279 ? 27.359 -22.812 7.254 1 98.62 279 GLN B C 1
ATOM 8160 O O . GLN B 1 279 ? 28.156 -23.656 6.852 1 98.62 279 GLN B O 1
ATOM 8165 N N . ASN B 1 280 ? 26.219 -22.547 6.625 1 97.94 280 ASN B N 1
ATOM 8166 C CA . ASN B 1 280 ? 25.922 -23.141 5.324 1 97.94 280 ASN B CA 1
ATOM 8167 C C . ASN B 1 280 ? 27.047 -22.859 4.324 1 97.94 280 ASN B C 1
ATOM 8169 O O . ASN B 1 280 ? 27.531 -23.797 3.674 1 97.94 280 ASN B O 1
ATOM 8173 N N . ALA B 1 281 ? 27.438 -21.625 4.27 1 98.62 281 ALA B N 1
ATOM 8174 C CA . ALA B 1 281 ? 28.453 -21.203 3.303 1 98.62 281 ALA B CA 1
ATOM 8175 C C . ALA B 1 281 ? 29.797 -21.859 3.607 1 98.62 281 ALA B C 1
ATOM 8177 O O . ALA B 1 281 ? 30.469 -22.375 2.707 1 98.62 281 ALA B O 1
ATOM 8178 N N . GLU B 1 282 ? 30.203 -21.875 4.863 1 98.56 282 GLU B N 1
ATOM 8179 C CA . GLU B 1 282 ? 31.5 -22.406 5.277 1 98.56 282 GLU B CA 1
ATOM 8180 C C . GLU B 1 282 ? 31.547 -23.922 5.094 1 98.56 282 GLU B C 1
ATOM 8182 O O . GLU B 1 282 ? 32.594 -24.469 4.707 1 98.56 282 GLU B O 1
ATOM 8187 N N . ARG B 1 283 ? 30.484 -24.547 5.344 1 98.38 283 ARG B N 1
ATOM 8188 C CA . ARG B 1 283 ? 30.422 -26 5.215 1 98.38 283 ARG B CA 1
ATOM 8189 C C . ARG B 1 283 ? 30.391 -26.406 3.748 1 98.38 283 ARG B C 1
ATOM 8191 O O . ARG B 1 283 ? 31.094 -27.344 3.348 1 98.38 283 ARG B O 1
ATOM 8198 N N . GLU B 1 284 ? 29.609 -25.734 2.92 1 98.31 284 GLU B N 1
ATOM 8199 C CA . GLU B 1 284 ? 29.375 -26.156 1.542 1 98.31 284 GLU B CA 1
ATOM 8200 C C . GLU B 1 284 ? 30.469 -25.641 0.612 1 98.31 284 GLU B C 1
ATOM 8202 O O . GLU B 1 284 ? 30.703 -26.234 -0.447 1 98.31 284 GLU B O 1
ATOM 8207 N N . ILE B 1 285 ? 31.109 -24.562 1.036 1 98.56 285 ILE B N 1
ATOM 8208 C CA . ILE B 1 285 ? 32.188 -23.984 0.26 1 98.56 285 ILE B CA 1
ATOM 8209 C C . ILE B 1 285 ? 33.375 -23.703 1.175 1 98.56 285 ILE B C 1
ATOM 8211 O O . ILE B 1 285 ? 33.75 -22.547 1.391 1 98.56 285 ILE B O 1
ATOM 8215 N N . PRO B 1 286 ? 34.062 -24.625 1.57 1 97.56 286 PRO B N 1
ATOM 8216 C CA . PRO B 1 286 ? 35.125 -24.453 2.574 1 97.56 286 PRO B CA 1
ATOM 8217 C C . PRO B 1 286 ? 36.375 -23.766 2.014 1 97.56 286 PRO B C 1
ATOM 8219 O O . PRO B 1 286 ? 37.094 -23.094 2.75 1 97.56 286 PRO B O 1
ATOM 8222 N N . ASP B 1 287 ? 36.688 -23.953 0.686 1 97 287 ASP B N 1
ATOM 8223 C CA . ASP B 1 287 ? 37.875 -23.344 0.072 1 97 287 ASP B CA 1
ATOM 8224 C C . ASP B 1 287 ? 37.469 -22.469 -1.121 1 97 287 ASP B C 1
ATOM 8226 O O . ASP B 1 287 ? 37.719 -22.844 -2.271 1 97 287 ASP B O 1
ATOM 8230 N N . PRO B 1 288 ? 37.062 -21.312 -0.902 1 97.25 288 PRO B N 1
ATOM 8231 C CA . PRO B 1 288 ? 36.469 -20.453 -1.952 1 97.25 288 PRO B CA 1
ATOM 8232 C C . PRO B 1 288 ? 37.469 -20.156 -3.07 1 97.25 288 PRO B C 1
ATOM 8234 O O . PRO B 1 288 ? 37.094 -19.984 -4.227 1 97.25 288 PRO B O 1
ATOM 8237 N N . LEU B 1 289 ? 38.75 -20.109 -2.83 1 96.62 289 LEU B N 1
ATOM 8238 C CA . LEU B 1 289 ? 39.719 -19.734 -3.848 1 96.62 289 LEU B CA 1
ATOM 8239 C C . LEU B 1 289 ? 40.062 -20.922 -4.75 1 96.62 289 LEU B C 1
ATOM 8241 O O . LEU B 1 289 ? 40.5 -20.734 -5.879 1 96.62 289 LEU B O 1
ATOM 8245 N N . SER B 1 290 ? 39.75 -22.078 -4.27 1 93.44 290 SER B N 1
ATOM 8246 C CA . SER B 1 290 ? 40.125 -23.266 -5.051 1 93.44 290 SER B CA 1
ATOM 8247 C C . SER B 1 290 ? 38.875 -24.047 -5.477 1 93.44 290 SER B C 1
ATOM 8249 O O . SER B 1 290 ? 38.969 -25.016 -6.227 1 93.44 290 SER B O 1
ATOM 8251 N N . ASN B 1 291 ? 37.719 -23.578 -5.129 1 89.62 291 ASN B N 1
ATOM 8252 C CA . ASN B 1 291 ? 36.531 -24.422 -5.242 1 89.62 291 ASN B CA 1
ATOM 8253 C C . ASN B 1 291 ? 35.625 -23.984 -6.395 1 89.62 291 ASN B C 1
ATOM 8255 O O . ASN B 1 291 ? 34.625 -24.641 -6.676 1 89.62 291 ASN B O 1
ATOM 8259 N N . PHE B 1 292 ? 35.969 -22.969 -7.191 1 97.06 292 PHE B N 1
ATOM 8260 C CA . PHE B 1 292 ? 35 -22.438 -8.156 1 97.06 292 PHE B CA 1
ATOM 8261 C C . PHE B 1 292 ? 34.656 -23.484 -9.219 1 97.06 292 PHE B C 1
ATOM 8263 O O . PHE B 1 292 ? 33.5 -23.828 -9.43 1 97.06 292 PHE B O 1
ATOM 8270 N N . ASP B 1 293 ? 35.625 -24.047 -9.812 1 97.19 293 ASP B N 1
ATOM 8271 C CA . ASP B 1 293 ? 35.438 -25 -10.898 1 97.19 293 ASP B CA 1
ATOM 8272 C C . ASP B 1 293 ? 34.812 -26.297 -10.367 1 97.19 293 ASP B C 1
ATOM 8274 O O . ASP B 1 293 ? 34 -26.922 -11.047 1 97.19 293 ASP B O 1
ATOM 8278 N N . SER B 1 294 ? 35.281 -26.688 -9.242 1 97.06 294 SER B N 1
ATOM 8279 C CA . SER B 1 294 ? 34.719 -27.891 -8.648 1 97.06 294 SER B CA 1
ATOM 8280 C C . SER B 1 294 ? 33.219 -27.719 -8.336 1 97.06 294 SER B C 1
ATOM 8282 O O . SER B 1 294 ? 32.438 -28.656 -8.461 1 97.06 294 SER B O 1
ATOM 8284 N N . LEU B 1 295 ? 32.844 -26.547 -7.852 1 97.94 295 LEU B N 1
ATOM 8285 C CA . LEU B 1 295 ? 31.453 -26.25 -7.594 1 97.94 295 LEU B CA 1
ATOM 8286 C C . LEU B 1 295 ? 30.641 -26.297 -8.883 1 97.94 295 LEU B C 1
ATOM 8288 O O . LEU B 1 295 ? 29.531 -26.828 -8.906 1 97.94 295 LEU B O 1
ATOM 8292 N N . VAL B 1 296 ? 31.172 -25.703 -9.953 1 98.62 296 VAL B N 1
ATOM 8293 C CA . VAL B 1 296 ? 30.516 -25.766 -11.258 1 98.62 296 VAL B CA 1
ATOM 8294 C C . VAL B 1 296 ? 30.344 -27.234 -11.672 1 98.62 296 VAL B C 1
ATOM 8296 O O . VAL B 1 296 ? 29.25 -27.625 -12.102 1 98.62 296 VAL B O 1
ATOM 8299 N N . GLY B 1 297 ? 31.391 -27.969 -11.555 1 98.38 297 GLY B N 1
ATOM 8300 C CA . GLY B 1 297 ? 31.344 -29.391 -11.906 1 98.38 297 GLY B CA 1
ATOM 8301 C C . GLY B 1 297 ? 30.312 -30.156 -11.102 1 98.38 297 GLY B C 1
ATOM 8302 O O . GLY B 1 297 ? 29.578 -30.984 -11.656 1 98.38 297 GLY B O 1
ATOM 8303 N N . SER B 1 298 ? 30.328 -29.906 -9.82 1 98.06 298 SER B N 1
ATOM 8304 C CA . SER B 1 298 ? 29.391 -30.609 -8.945 1 98.06 298 SER B CA 1
ATOM 8305 C C . SER B 1 298 ? 27.953 -30.281 -9.297 1 98.06 298 SER B C 1
ATOM 8307 O O . SER B 1 298 ? 27.078 -31.141 -9.234 1 98.06 298 SER B O 1
ATOM 8309 N N . ALA B 1 299 ? 27.672 -29.031 -9.578 1 98.56 299 ALA B N 1
ATOM 8310 C CA . ALA B 1 299 ? 26.328 -28.625 -10 1 98.56 299 ALA B CA 1
ATOM 8311 C C . ALA B 1 299 ? 25.938 -29.312 -11.305 1 98.56 299 ALA B C 1
ATOM 8313 O O . ALA B 1 299 ? 24.828 -29.828 -11.445 1 98.56 299 ALA B O 1
ATOM 8314 N N . LYS B 1 300 ? 26.844 -29.328 -12.25 1 98.5 300 LYS B N 1
ATOM 8315 C CA . LYS B 1 300 ? 26.594 -29.984 -13.531 1 98.5 300 LYS B CA 1
ATOM 8316 C C . LYS B 1 300 ? 26.344 -31.484 -13.352 1 98.5 300 LYS B C 1
ATOM 8318 O O . LYS B 1 300 ? 25.469 -32.062 -14 1 98.5 300 LYS B O 1
ATOM 8323 N N . ASP B 1 301 ? 27.109 -32.094 -12.469 1 98.44 301 ASP B N 1
ATOM 8324 C CA . ASP B 1 301 ? 26.938 -33.5 -12.195 1 98.44 301 ASP B CA 1
ATOM 8325 C C . ASP B 1 301 ? 25.547 -33.781 -11.617 1 98.44 301 ASP B C 1
ATOM 8327 O O . ASP B 1 301 ? 24.906 -34.781 -11.969 1 98.44 301 ASP B O 1
ATOM 8331 N N . ALA B 1 302 ? 25.156 -32.969 -10.719 1 98.44 302 ALA B N 1
ATOM 8332 C CA . ALA B 1 302 ? 23.812 -33.125 -10.133 1 98.44 302 ALA B CA 1
ATOM 8333 C C . ALA B 1 302 ? 22.734 -33 -11.211 1 98.44 302 ALA B C 1
ATOM 8335 O O . ALA B 1 302 ? 21.766 -33.781 -11.203 1 98.44 302 ALA B O 1
ATOM 8336 N N . TRP B 1 303 ? 22.891 -32.062 -12.117 1 98.62 303 TRP B N 1
ATOM 8337 C CA . TRP B 1 303 ? 21.938 -31.891 -13.203 1 98.62 303 TRP B CA 1
ATOM 8338 C C . TRP B 1 303 ? 21.969 -33.094 -14.148 1 98.62 303 TRP B C 1
ATOM 8340 O O . TRP B 1 303 ? 20.922 -33.562 -14.594 1 98.62 303 TRP B O 1
ATOM 8350 N N . ARG B 1 304 ? 23.188 -33.594 -14.469 1 97.69 304 ARG B N 1
ATOM 8351 C CA . ARG B 1 304 ? 23.312 -34.781 -15.305 1 97.69 304 ARG B CA 1
ATOM 8352 C C . ARG B 1 304 ? 22.578 -35.969 -14.688 1 97.69 304 ARG B C 1
ATOM 8354 O O . ARG B 1 304 ? 21.891 -36.719 -15.391 1 97.69 304 ARG B O 1
ATOM 8361 N N . GLU B 1 305 ? 22.781 -36.031 -13.469 1 96.56 305 GLU B N 1
ATOM 8362 C CA . GLU B 1 305 ? 22.125 -37.125 -12.766 1 96.56 305 GLU B CA 1
ATOM 8363 C C . GLU B 1 305 ? 20.594 -37.031 -12.891 1 96.56 305 GLU B C 1
ATOM 8365 O O . GLU B 1 305 ? 19.922 -38 -13.195 1 96.56 305 GLU B O 1
ATOM 8370 N N . LYS B 1 306 ? 20.047 -35.906 -12.656 1 96.94 306 LYS B N 1
ATOM 8371 C CA . LYS B 1 306 ? 18.594 -35.688 -12.703 1 96.94 306 LYS B CA 1
ATOM 8372 C C . LYS B 1 306 ? 18.047 -35.938 -14.109 1 96.94 306 LYS B C 1
ATOM 8374 O O . LYS B 1 306 ? 16.953 -36.469 -14.281 1 96.94 306 LYS B O 1
ATOM 8379 N N . LEU B 1 307 ? 18.812 -35.531 -15.117 1 97.56 307 LEU B N 1
ATOM 8380 C CA . LEU B 1 307 ? 18.344 -35.594 -16.5 1 97.56 307 LEU B CA 1
ATOM 8381 C C . LEU B 1 307 ? 18.625 -36.969 -17.109 1 97.56 307 LEU B C 1
ATOM 8383 O O . LEU B 1 307 ? 18.109 -37.312 -18.172 1 97.56 307 LEU B O 1
ATOM 8387 N N . SER B 1 308 ? 19.422 -37.812 -16.422 1 94.31 308 SER B N 1
ATOM 8388 C CA . SER B 1 308 ? 19.875 -39.094 -16.938 1 94.31 308 SER B CA 1
ATOM 8389 C C . SER B 1 308 ? 18.734 -40.094 -17.047 1 94.31 308 SER B C 1
ATOM 8391 O O . SER B 1 308 ? 18.844 -41.125 -17.75 1 94.31 308 SER B O 1
ATOM 8393 N N . ALA B 1 309 ? 17.625 -39.812 -16.438 1 94.31 309 ALA B N 1
ATOM 8394 C CA . ALA B 1 309 ? 16.469 -40.688 -16.484 1 94.31 309 ALA B CA 1
ATOM 8395 C C . ALA B 1 309 ? 15.898 -40.781 -17.906 1 94.31 309 ALA B C 1
ATOM 8397 O O . ALA B 1 309 ? 15.227 -41.75 -18.25 1 94.31 309 ALA B O 1
ATOM 8398 N N . VAL B 1 310 ? 16.141 -39.812 -18.734 1 97.19 310 VAL B N 1
ATOM 8399 C CA . VAL B 1 310 ? 15.547 -39.75 -20.062 1 97.19 310 VAL B CA 1
ATOM 8400 C C . VAL B 1 310 ? 16.609 -40 -21.125 1 97.19 310 VAL B C 1
ATOM 8402 O O . VAL B 1 310 ? 17.734 -39.531 -21.031 1 97.19 310 VAL B O 1
ATOM 8405 N N . SER B 1 311 ? 16.312 -40.812 -22.047 1 96.62 311 SER B N 1
ATOM 8406 C CA . SER B 1 311 ? 17.156 -41.062 -23.203 1 96.62 311 SER B CA 1
ATOM 8407 C C . SER B 1 311 ? 16.359 -40.938 -24.5 1 96.62 311 SER B C 1
ATOM 8409 O O . SER B 1 311 ? 15.188 -41.312 -24.547 1 96.62 311 SER B O 1
ATOM 8411 N N . ILE B 1 312 ? 17.016 -40.438 -25.594 1 97 312 ILE B N 1
ATOM 8412 C CA . ILE B 1 312 ? 16.281 -40.25 -26.844 1 97 312 ILE B CA 1
ATOM 8413 C C . ILE B 1 312 ? 17.109 -40.781 -28.016 1 97 312 ILE B C 1
ATOM 8415 O O . ILE B 1 312 ? 18.344 -40.812 -27.938 1 97 312 ILE B O 1
ATOM 8419 N N . ARG B 1 313 ? 16.516 -41.281 -29 1 97.5 313 ARG B N 1
ATOM 8420 C CA . ARG B 1 313 ? 16.969 -41.344 -30.375 1 97.5 313 ARG B CA 1
ATOM 8421 C C . ARG B 1 313 ? 16.234 -40.344 -31.25 1 97.5 313 ARG B C 1
ATOM 8423 O O . ARG B 1 313 ? 15.094 -40.562 -31.641 1 97.5 313 ARG B O 1
ATOM 8430 N N . ALA B 1 314 ? 16.953 -39.281 -31.625 1 95.94 314 ALA B N 1
ATOM 8431 C CA . ALA B 1 314 ? 16.328 -38.125 -32.219 1 95.94 314 ALA B CA 1
ATOM 8432 C C . ALA B 1 314 ? 15.742 -38.438 -33.594 1 95.94 314 ALA B C 1
ATOM 8434 O O . ALA B 1 314 ? 14.758 -37.844 -34.031 1 95.94 314 ALA B O 1
ATOM 8435 N N . GLY B 1 315 ? 16.359 -39.375 -34.344 1 95.56 315 GLY B N 1
ATOM 8436 C CA . GLY B 1 315 ? 15.867 -39.812 -35.656 1 95.56 315 GLY B CA 1
ATOM 8437 C C . GLY B 1 315 ? 15.828 -38.688 -36.656 1 95.56 315 GLY B C 1
ATOM 8438 O O . GLY B 1 315 ? 14.945 -38.656 -37.531 1 95.56 315 GLY B O 1
ATOM 8439 N N . GLY B 1 316 ? 16.578 -37.688 -36.5 1 96.06 316 GLY B N 1
ATOM 8440 C CA . GLY B 1 316 ? 16.609 -36.562 -37.469 1 96.06 316 GLY B CA 1
ATOM 8441 C C . GLY B 1 316 ? 15.914 -35.312 -36.938 1 96.06 316 GLY B C 1
ATOM 8442 O O . GLY B 1 316 ? 15.898 -34.281 -37.625 1 96.06 316 GLY B O 1
ATOM 8443 N N . ALA B 1 317 ? 15.32 -35.344 -35.719 1 96.5 317 ALA B N 1
ATOM 8444 C CA . ALA B 1 317 ? 14.727 -34.156 -35.125 1 96.5 317 ALA B CA 1
ATOM 8445 C C . ALA B 1 317 ? 15.742 -33.031 -35.031 1 96.5 317 ALA B C 1
ATOM 8447 O O . ALA B 1 317 ? 16.938 -33.25 -34.844 1 96.5 317 ALA B O 1
ATOM 8448 N N . THR B 1 318 ? 15.312 -31.766 -35.125 1 96.94 318 THR B N 1
ATOM 8449 C CA . THR B 1 318 ? 16.188 -30.609 -35.188 1 96.94 318 THR B CA 1
ATOM 8450 C C . THR B 1 318 ? 16.875 -30.375 -33.844 1 96.94 318 THR B C 1
ATOM 8452 O O . THR B 1 318 ? 16.375 -30.797 -32.812 1 96.94 318 THR B O 1
ATOM 8455 N N . ASP B 1 319 ? 17.984 -29.656 -33.906 1 96.88 319 ASP B N 1
ATOM 8456 C CA . ASP B 1 319 ? 18.672 -29.219 -32.688 1 96.88 319 ASP B CA 1
ATOM 8457 C C . ASP B 1 319 ? 17.781 -28.297 -31.875 1 96.88 319 ASP B C 1
ATOM 8459 O O . ASP B 1 319 ? 17.828 -28.312 -30.641 1 96.88 319 ASP B O 1
ATOM 8463 N N . ASP B 1 320 ? 17.016 -27.469 -32.562 1 97.88 320 ASP B N 1
ATOM 8464 C CA . ASP B 1 320 ? 16.094 -26.562 -31.922 1 97.88 320 ASP B CA 1
ATOM 8465 C C . ASP B 1 320 ? 15.125 -27.312 -31.016 1 97.88 320 ASP B C 1
ATOM 8467 O O . ASP B 1 320 ? 14.938 -26.953 -29.859 1 97.88 320 ASP B O 1
ATOM 8471 N N . LEU B 1 321 ? 14.555 -28.344 -31.547 1 98.12 321 LEU B N 1
ATOM 8472 C CA . LEU B 1 321 ? 13.594 -29.125 -30.781 1 98.12 321 LEU B CA 1
ATOM 8473 C C . LEU B 1 321 ? 14.273 -29.812 -29.594 1 98.12 321 LEU B C 1
ATOM 8475 O O . LEU B 1 321 ? 13.727 -29.844 -28.5 1 98.12 321 LEU B O 1
ATOM 8479 N N . GLN B 1 322 ? 15.469 -30.406 -29.828 1 98 322 GLN B N 1
ATOM 8480 C CA . GLN B 1 322 ? 16.203 -31.094 -28.766 1 98 322 GLN B CA 1
ATOM 8481 C C . GLN B 1 322 ? 16.578 -30.125 -27.656 1 98 322 GLN B C 1
ATOM 8483 O O . GLN B 1 322 ? 16.406 -30.438 -26.469 1 98 322 GLN B O 1
ATOM 8488 N N . ARG B 1 323 ? 17.031 -28.922 -28.047 1 98.44 323 ARG B N 1
ATOM 8489 C CA . ARG B 1 323 ? 17.391 -27.906 -27.062 1 98.44 323 ARG B CA 1
ATOM 8490 C C . ARG B 1 323 ? 16.188 -27.453 -26.25 1 98.44 323 ARG B C 1
ATOM 8492 O O . ARG B 1 323 ? 16.281 -27.312 -25.031 1 98.44 323 ARG B O 1
ATOM 8499 N N . SER B 1 324 ? 15.086 -27.234 -26.922 1 98.56 324 SER B N 1
ATOM 8500 C CA . SER B 1 324 ? 13.867 -26.844 -26.234 1 98.56 324 SER B CA 1
ATOM 8501 C C . SER B 1 324 ? 13.414 -27.922 -25.266 1 98.56 324 SER B C 1
ATOM 8503 O O . SER B 1 324 ? 13.016 -27.625 -24.125 1 98.56 324 SER B O 1
ATOM 8505 N N . PHE B 1 325 ? 13.57 -29.188 -25.672 1 98.31 325 PHE B N 1
ATOM 8506 C CA . PHE B 1 325 ? 13.125 -30.328 -24.875 1 98.31 325 PHE B CA 1
ATOM 8507 C C . PHE B 1 325 ? 13.945 -30.453 -23.594 1 98.31 325 PHE B C 1
ATOM 8509 O O . PHE B 1 325 ? 13.391 -30.453 -22.5 1 98.31 325 PHE B O 1
ATOM 8516 N N . TRP B 1 326 ? 15.203 -30.469 -23.703 1 98.56 326 TRP B N 1
ATOM 8517 C CA . TRP B 1 326 ? 16.078 -30.656 -22.562 1 98.56 326 TRP B CA 1
ATOM 8518 C C . TRP B 1 326 ? 16.031 -29.453 -21.625 1 98.56 326 TRP B C 1
ATOM 8520 O O . TRP B 1 326 ? 16.078 -29.609 -20.391 1 98.56 326 TRP B O 1
ATOM 8530 N N . SER B 1 327 ? 15.945 -28.266 -22.219 1 98.69 327 SER B N 1
ATOM 8531 C CA . SER B 1 327 ? 15.812 -27.062 -21.391 1 98.69 327 SER B CA 1
ATOM 8532 C C . SER B 1 327 ? 14.492 -27.062 -20.625 1 98.69 327 SER B C 1
ATOM 8534 O O . SER B 1 327 ? 14.422 -26.578 -19.5 1 98.69 327 SER B O 1
ATOM 8536 N N . GLY B 1 328 ? 13.445 -27.516 -21.281 1 98.31 328 GLY B N 1
ATOM 8537 C CA . GLY B 1 328 ? 12.156 -27.641 -20.625 1 98.31 328 GLY B CA 1
ATOM 8538 C C . GLY B 1 328 ? 12.195 -28.594 -19.438 1 98.31 328 GLY B C 1
ATOM 8539 O O . GLY B 1 328 ? 11.641 -28.297 -18.375 1 98.31 328 GLY B O 1
ATOM 8540 N N . LEU B 1 329 ? 12.844 -29.781 -19.562 1 98.44 329 LEU B N 1
ATOM 8541 C CA . LEU B 1 329 ? 13 -30.719 -18.453 1 98.44 329 LEU B CA 1
ATOM 8542 C C . LEU B 1 329 ? 13.781 -30.094 -17.312 1 98.44 329 LEU B C 1
ATOM 8544 O O . LEU B 1 329 ? 13.383 -30.219 -16.141 1 98.44 329 LEU B O 1
ATOM 8548 N N . TYR B 1 330 ? 14.875 -29.438 -17.672 1 98.31 330 TYR B N 1
ATOM 8549 C CA . TYR B 1 330 ? 15.75 -28.75 -16.719 1 98.31 330 TYR B CA 1
ATOM 8550 C C . TYR B 1 330 ? 14.961 -27.797 -15.844 1 98.31 330 TYR B C 1
ATOM 8552 O O . TYR B 1 330 ? 15.078 -27.828 -14.617 1 98.31 330 TYR B O 1
ATOM 8560 N N . ARG B 1 331 ? 14.07 -26.969 -16.375 1 98.12 331 ARG B N 1
ATOM 8561 C CA . ARG B 1 331 ? 13.367 -25.906 -15.656 1 98.12 331 ARG B CA 1
ATOM 8562 C C . ARG B 1 331 ? 12.344 -26.484 -14.688 1 98.12 331 ARG B C 1
ATOM 8564 O O . ARG B 1 331 ? 11.953 -25.828 -13.719 1 98.12 331 ARG B O 1
ATOM 8571 N N . ASN B 1 332 ? 11.898 -27.703 -14.906 1 98.31 332 ASN B N 1
ATOM 8572 C CA . ASN B 1 332 ? 10.914 -28.328 -14.023 1 98.31 332 ASN B CA 1
ATOM 8573 C C . ASN B 1 332 ? 11.539 -28.766 -12.703 1 98.31 332 ASN B C 1
ATOM 8575 O O . ASN B 1 332 ? 10.82 -29.125 -11.766 1 98.31 332 ASN B O 1
ATOM 8579 N N . MET B 1 333 ? 12.859 -28.672 -12.641 1 98.38 333 MET B N 1
ATOM 8580 C CA . MET B 1 333 ? 13.531 -29.109 -11.414 1 98.38 333 MET B CA 1
ATOM 8581 C C . MET B 1 333 ? 14.258 -27.953 -10.75 1 98.38 333 MET B C 1
ATOM 8583 O O . MET B 1 333 ? 15.18 -28.156 -9.961 1 98.38 333 MET B O 1
ATOM 8587 N N . ILE B 1 334 ? 13.906 -26.688 -11.148 1 98.19 334 ILE B N 1
ATOM 8588 C CA . ILE B 1 334 ? 14.359 -25.484 -10.461 1 98.19 334 ILE B CA 1
ATOM 8589 C C . ILE B 1 334 ? 13.438 -25.188 -9.289 1 98.19 334 ILE B C 1
ATOM 8591 O O . ILE B 1 334 ? 13.906 -24.859 -8.188 1 98.19 334 ILE B O 1
ATOM 8595 N N . SER B 1 335 ? 12.125 -25.25 -9.516 1 96.06 335 SER B N 1
ATOM 8596 C CA . SER B 1 335 ? 11.055 -25.078 -8.531 1 96.06 335 SER B CA 1
ATOM 8597 C C . SER B 1 335 ? 10.055 -26.234 -8.609 1 96.06 335 SER B C 1
ATOM 8599 O O . SER B 1 335 ? 9.797 -26.766 -9.695 1 96.06 335 SER B O 1
ATOM 8601 N N . PRO B 1 336 ? 9.484 -26.578 -7.434 1 97.31 336 PRO B N 1
ATOM 8602 C CA . PRO B 1 336 ? 9.602 -26.109 -6.051 1 97.31 336 PRO B CA 1
ATOM 8603 C C . PRO B 1 336 ? 11.023 -26.219 -5.512 1 97.31 336 PRO B C 1
ATOM 8605 O O . PRO B 1 336 ? 11.883 -26.844 -6.145 1 97.31 336 PRO B O 1
ATOM 8608 N N . GLN B 1 337 ? 11.242 -25.562 -4.473 1 98.06 337 GLN B N 1
ATOM 8609 C CA . GLN B 1 337 ? 12.594 -25.484 -3.924 1 98.06 337 GLN B CA 1
ATOM 8610 C C . GLN B 1 337 ? 12.695 -26.266 -2.617 1 98.06 337 GLN B C 1
ATOM 8612 O O . GLN B 1 337 ? 11.781 -26.25 -1.795 1 98.06 337 GLN B O 1
ATOM 8617 N N . ASN B 1 338 ? 13.773 -26.984 -2.441 1 98.44 338 ASN B N 1
ATOM 8618 C CA . ASN B 1 338 ? 14.023 -27.75 -1.226 1 98.44 338 ASN B CA 1
ATOM 8619 C C . ASN B 1 338 ? 14.656 -26.891 -0.139 1 98.44 338 ASN B C 1
ATOM 8621 O O . ASN B 1 338 ? 15.859 -26.625 -0.175 1 98.44 338 ASN B O 1
ATOM 8625 N N . TYR B 1 339 ? 13.828 -26.5 0.846 1 98.12 339 TYR B N 1
ATOM 8626 C CA . TYR B 1 339 ? 14.266 -25.656 1.961 1 98.12 339 TYR B CA 1
ATOM 8627 C C . TYR B 1 339 ? 14.438 -26.5 3.229 1 98.12 339 TYR B C 1
ATOM 8629 O O . TYR B 1 339 ? 14.25 -25.984 4.336 1 98.12 339 TYR B O 1
ATOM 8637 N N . THR B 1 340 ? 14.711 -27.75 3.088 1 97.88 340 THR B N 1
ATOM 8638 C CA . THR B 1 340 ? 14.898 -28.609 4.25 1 97.88 340 THR B CA 1
ATOM 8639 C C . THR B 1 340 ? 15.969 -28.031 5.176 1 97.88 340 THR B C 1
ATOM 8641 O O . THR B 1 340 ? 17.062 -27.703 4.73 1 97.88 340 THR B O 1
ATOM 8644 N N . GLY B 1 341 ? 15.609 -27.906 6.418 1 97.06 341 GLY B N 1
ATOM 8645 C CA . GLY B 1 341 ? 16.516 -27.359 7.41 1 97.06 341 GLY B CA 1
ATOM 8646 C C . GLY B 1 341 ? 16.469 -25.859 7.508 1 97.06 341 GLY B C 1
ATOM 8647 O O . GLY B 1 341 ? 17.109 -25.266 8.375 1 97.06 341 GLY B O 1
ATOM 8648 N N . GLU B 1 342 ? 15.625 -25.188 6.75 1 97.94 342 GLU B N 1
ATOM 8649 C CA . GLU B 1 342 ? 15.602 -23.734 6.676 1 97.94 342 GLU B CA 1
ATOM 8650 C C . GLU B 1 342 ? 14.266 -23.172 7.152 1 97.94 342 GLU B C 1
ATOM 8652 O O . GLU B 1 342 ? 14.117 -21.969 7.324 1 97.94 342 GLU B O 1
ATOM 8657 N N . ASN B 1 343 ? 13.234 -24 7.32 1 97.88 343 ASN B N 1
ATOM 8658 C CA . ASN B 1 343 ? 11.945 -23.547 7.836 1 97.88 343 ASN B CA 1
ATOM 8659 C C . ASN B 1 343 ? 12.047 -23.109 9.297 1 97.88 343 ASN B C 1
ATOM 8661 O O . ASN B 1 343 ? 12.273 -23.953 10.18 1 97.88 343 ASN B O 1
ATOM 8665 N N . PRO B 1 344 ? 11.852 -21.828 9.594 1 98 344 PRO B N 1
ATOM 8666 C CA . PRO B 1 344 ? 12 -21.359 10.977 1 98 344 PRO B CA 1
ATOM 8667 C C . PRO B 1 344 ? 10.766 -21.672 11.828 1 98 344 PRO B C 1
ATOM 8669 O O . PRO B 1 344 ? 10.812 -21.531 13.055 1 98 344 PRO B O 1
ATOM 8672 N N . ASN B 1 345 ? 9.688 -22.094 11.312 1 97.25 345 ASN B N 1
ATOM 8673 C CA . ASN B 1 345 ? 8.406 -22.172 12 1 97.25 345 ASN B CA 1
ATOM 8674 C C . ASN B 1 345 ? 8.203 -23.547 12.641 1 97.25 345 ASN B C 1
ATOM 8676 O O . ASN B 1 345 ? 7.566 -23.656 13.695 1 97.25 345 ASN B O 1
ATOM 8680 N N . TRP B 1 346 ? 8.586 -24.656 11.984 1 97.75 346 TRP B N 1
ATOM 8681 C CA . TRP B 1 346 ? 8.492 -26.016 12.531 1 97.75 346 TRP B CA 1
ATOM 8682 C C . TRP B 1 346 ? 9.547 -26.922 11.93 1 97.75 346 TRP B C 1
ATOM 8684 O O . TRP B 1 346 ? 10.188 -26.578 10.93 1 97.75 346 TRP B O 1
ATOM 8694 N N . ASP B 1 347 ? 9.898 -28.031 12.523 1 96.56 347 ASP B N 1
ATOM 8695 C CA . ASP B 1 347 ? 10.727 -29.141 12.031 1 96.56 347 ASP B CA 1
ATOM 8696 C C . ASP B 1 347 ? 10.125 -30.484 12.414 1 96.56 347 ASP B C 1
ATOM 8698 O O . ASP B 1 347 ? 10.266 -30.922 13.562 1 96.56 347 ASP B O 1
ATOM 8702 N N . SER B 1 348 ? 9.562 -31.156 11.453 1 95.94 348 SER B N 1
ATOM 8703 C CA . SER B 1 348 ? 8.914 -32.438 11.688 1 95.94 348 SER B CA 1
ATOM 8704 C C . SER B 1 348 ? 9.781 -33.594 11.203 1 95.94 348 SER B C 1
ATOM 8706 O O . SER B 1 348 ? 9.344 -34.75 11.211 1 95.94 348 SER B O 1
ATOM 8708 N N . GLY B 1 349 ? 10.914 -33.312 10.758 1 97.12 349 GLY B N 1
ATOM 8709 C CA . GLY B 1 349 ? 11.75 -34.312 10.156 1 97.12 349 GLY B CA 1
ATOM 8710 C C . GLY B 1 349 ? 11.352 -34.656 8.734 1 97.12 349 GLY B C 1
ATOM 8711 O O . GLY B 1 349 ? 11.93 -35.562 8.117 1 97.12 349 GLY B O 1
ATOM 8712 N N . VAL B 1 350 ? 10.367 -34.031 8.172 1 97.44 350 VAL B N 1
ATOM 8713 C CA . VAL B 1 350 ? 9.906 -34.156 6.789 1 97.44 350 VAL B CA 1
ATOM 8714 C C . VAL B 1 350 ? 10.633 -33.156 5.902 1 97.44 350 VAL B C 1
ATOM 8716 O O . VAL B 1 350 ? 10.719 -31.969 6.242 1 97.44 350 VAL B O 1
ATOM 8719 N N . PRO B 1 351 ? 11.25 -33.625 4.781 1 97.81 351 PRO B N 1
ATOM 8720 C CA . PRO B 1 351 ? 11.828 -32.625 3.875 1 97.81 351 PRO B CA 1
ATOM 8721 C C . PRO B 1 351 ? 10.852 -31.516 3.535 1 97.81 351 PRO B C 1
ATOM 8723 O O . PRO B 1 351 ? 9.68 -31.781 3.229 1 97.81 351 PRO B O 1
ATOM 8726 N N . TYR B 1 352 ? 11.305 -30.297 3.664 1 98.12 352 TYR B N 1
ATOM 8727 C CA . TYR B 1 352 ? 10.43 -29.156 3.453 1 98.12 352 TYR B CA 1
ATOM 8728 C C . TYR B 1 352 ? 10.664 -28.531 2.08 1 98.12 352 TYR B C 1
ATOM 8730 O O . TYR B 1 352 ? 11.734 -27.969 1.819 1 98.12 352 TYR B O 1
ATOM 8738 N N . PHE B 1 353 ? 9.711 -28.672 1.188 1 98.25 353 PHE B N 1
ATOM 8739 C CA . PHE B 1 353 ? 9.711 -27.984 -0.095 1 98.25 353 PHE B CA 1
ATOM 8740 C C . PHE B 1 353 ? 8.836 -26.734 -0.036 1 98.25 353 PHE B C 1
ATOM 8742 O O . PHE B 1 353 ? 7.805 -26.719 0.637 1 98.25 353 PHE B O 1
ATOM 8749 N N . ASP B 1 354 ? 9.281 -25.672 -0.648 1 97.5 354 ASP B N 1
ATOM 8750 C CA . ASP B 1 354 ? 8.57 -24.406 -0.762 1 97.5 354 ASP B CA 1
ATOM 8751 C C . ASP B 1 354 ? 8.516 -23.922 -2.213 1 97.5 354 ASP B C 1
ATOM 8753 O O . ASP B 1 354 ? 8.836 -24.688 -3.131 1 97.5 354 ASP B O 1
ATOM 8757 N N . SER B 1 355 ? 7.941 -22.719 -2.479 1 97 355 SER B N 1
ATOM 8758 C CA . SER B 1 355 ? 7.816 -22.125 -3.807 1 97 355 SER B CA 1
ATOM 8759 C C . SER B 1 355 ? 6.914 -22.969 -4.703 1 97 355 SER B C 1
ATOM 8761 O O . SER B 1 355 ? 7.234 -23.203 -5.871 1 97 355 SER B O 1
ATOM 8763 N N . TYR B 1 356 ? 5.824 -23.562 -4.066 1 97.56 356 TYR B N 1
ATOM 8764 C CA . TYR B 1 356 ? 4.734 -24.078 -4.887 1 97.56 356 TYR B CA 1
ATOM 8765 C C . TYR B 1 356 ? 4.031 -22.938 -5.621 1 97.56 356 TYR B C 1
ATOM 8767 O O . TYR B 1 356 ? 2.859 -22.656 -5.359 1 97.56 356 TYR B O 1
ATOM 8775 N N . TYR B 1 357 ? 4.684 -22.266 -6.664 1 95.5 357 TYR B N 1
ATOM 8776 C CA . TYR B 1 357 ? 4.312 -20.984 -7.246 1 95.5 357 TYR B CA 1
ATOM 8777 C C . TYR B 1 357 ? 3.738 -21.172 -8.648 1 95.5 357 TYR B C 1
ATOM 8779 O O . TYR B 1 357 ? 4.477 -21.141 -9.633 1 95.5 357 TYR B O 1
ATOM 8787 N N . CYS B 1 358 ? 2.404 -21.125 -9.008 1 95.12 358 CYS B N 1
ATOM 8788 C CA . CYS B 1 358 ? 1.421 -21.656 -8.078 1 95.12 358 CYS B CA 1
ATOM 8789 C C . CYS B 1 358 ? 0.903 -23.016 -8.555 1 95.12 358 CYS B C 1
ATOM 8791 O O . CYS B 1 358 ? 1.087 -23.375 -9.719 1 95.12 358 CYS B O 1
ATOM 8793 N N . MET B 1 359 ? 0.227 -23.703 -7.68 1 97.06 359 MET B N 1
ATOM 8794 C CA . MET B 1 359 ? -0.18 -25.062 -8.016 1 97.06 359 MET B CA 1
ATOM 8795 C C . MET B 1 359 ? -1.353 -25.047 -8.992 1 97.06 359 MET B C 1
ATOM 8797 O O . MET B 1 359 ? -1.635 -26.062 -9.641 1 97.06 359 MET B O 1
ATOM 8801 N N . TRP B 1 360 ? -2.023 -23.875 -9.172 1 96.62 360 TRP B N 1
ATOM 8802 C CA . TRP B 1 360 ? -3.004 -23.734 -10.242 1 96.62 360 TRP B CA 1
ATOM 8803 C C . TRP B 1 360 ? -2.361 -23.984 -11.602 1 96.62 360 TRP B C 1
ATOM 8805 O O . TRP B 1 360 ? -2.988 -24.547 -12.5 1 96.62 360 TRP B O 1
ATOM 8815 N N . ASP B 1 361 ? -1.114 -23.672 -11.75 1 96.25 361 ASP B N 1
ATOM 8816 C CA . ASP B 1 361 ? -0.354 -23.859 -12.984 1 96.25 361 ASP B CA 1
ATOM 8817 C C . ASP B 1 361 ? 0.312 -25.219 -13.016 1 96.25 361 ASP B C 1
ATOM 8819 O O . ASP B 1 361 ? 0.21 -25.953 -14.016 1 96.25 361 ASP B O 1
ATOM 8823 N N . SER B 1 362 ? 0.92 -25.594 -11.945 1 96.75 362 SER B N 1
ATOM 8824 C CA . SER B 1 362 ? 1.889 -26.688 -11.961 1 96.75 362 SER B CA 1
ATOM 8825 C C . SER B 1 362 ? 1.199 -28.047 -11.812 1 96.75 362 SER B C 1
ATOM 8827 O O . SER B 1 362 ? 1.757 -29.078 -12.195 1 96.75 362 SER B O 1
ATOM 8829 N N . PHE B 1 363 ? -0.011 -28.125 -11.281 1 97.69 363 PHE B N 1
ATOM 8830 C CA . PHE B 1 363 ? -0.626 -29.422 -11.055 1 97.69 363 PHE B CA 1
ATOM 8831 C C . PHE B 1 363 ? -0.92 -30.125 -12.383 1 97.69 363 PHE B C 1
ATOM 8833 O O . PHE B 1 363 ? -1.002 -31.359 -12.438 1 97.69 363 PHE B O 1
ATOM 8840 N N . ARG B 1 364 ? -1.011 -29.406 -13.453 1 97.56 364 ARG B N 1
ATOM 8841 C CA . ARG B 1 364 ? -1.5 -29.891 -14.742 1 97.56 364 ARG B CA 1
ATOM 8842 C C . ARG B 1 364 ? -0.445 -30.75 -15.438 1 97.56 364 ARG B C 1
ATOM 8844 O O . ARG B 1 364 ? -0.776 -31.719 -16.125 1 97.56 364 ARG B O 1
ATOM 8851 N N . VAL B 1 365 ? 0.796 -30.281 -15.25 1 98.38 365 VAL B N 1
ATOM 8852 C CA . VAL B 1 365 ? 1.796 -30.922 -16.109 1 98.38 365 VAL B CA 1
ATOM 8853 C C . VAL B 1 365 ? 3.104 -31.078 -15.328 1 98.38 365 VAL B C 1
ATOM 8855 O O . VAL B 1 365 ? 3.756 -32.125 -15.414 1 98.38 365 VAL B O 1
ATOM 8858 N N . GLN B 1 366 ? 3.531 -30.125 -14.539 1 98.25 366 GLN B N 1
ATOM 8859 C CA . GLN B 1 366 ? 4.828 -30.203 -13.883 1 98.25 366 GLN B CA 1
ATOM 8860 C C . GLN B 1 366 ? 4.863 -31.344 -12.867 1 98.25 366 GLN B C 1
ATOM 8862 O O . GLN B 1 366 ? 5.781 -32.156 -12.883 1 98.25 366 GLN B O 1
ATOM 8867 N N . HIS B 1 367 ? 3.891 -31.406 -11.945 1 98.5 367 HIS B N 1
ATOM 8868 C CA . HIS B 1 367 ? 3.9 -32.438 -10.906 1 98.5 367 HIS B CA 1
ATOM 8869 C C . HIS B 1 367 ? 3.73 -33.812 -11.5 1 98.5 367 HIS B C 1
ATOM 8871 O O . HIS B 1 367 ? 4.426 -34.75 -11.109 1 98.5 367 HIS B O 1
ATOM 8877 N N . PRO B 1 368 ? 2.852 -33.969 -12.539 1 98.44 368 PRO B N 1
ATOM 8878 C CA . PRO B 1 368 ? 2.822 -35.281 -13.234 1 98.44 368 PRO B CA 1
ATOM 8879 C C . PRO B 1 368 ? 4.168 -35.625 -13.859 1 98.44 368 PRO B C 1
ATOM 8881 O O . PRO B 1 368 ? 4.566 -36.812 -13.828 1 98.44 368 PRO B O 1
ATOM 8884 N N . LEU B 1 369 ? 4.828 -34.656 -14.422 1 98.56 369 LEU B N 1
ATOM 8885 C CA . LEU B 1 369 ? 6.133 -34.938 -15.016 1 98.56 369 LEU B CA 1
ATOM 8886 C C . LEU B 1 369 ? 7.129 -35.375 -13.961 1 98.56 369 LEU B C 1
ATOM 8888 O O . LEU B 1 369 ? 7.879 -36.344 -14.188 1 98.56 369 LEU B O 1
ATOM 8892 N N . LEU B 1 370 ? 7.148 -34.719 -12.828 1 98.38 370 LEU B N 1
ATOM 8893 C CA . LEU B 1 370 ? 8.055 -35.094 -11.75 1 98.38 370 LEU B CA 1
ATOM 8894 C C . LEU B 1 370 ? 7.734 -36.5 -11.227 1 98.38 370 LEU B C 1
ATOM 8896 O O . LEU B 1 370 ? 8.633 -37.25 -10.82 1 98.38 370 LEU B O 1
ATOM 8900 N N . THR B 1 371 ? 6.445 -36.906 -11.242 1 97.88 371 THR B N 1
ATOM 8901 C CA . THR B 1 371 ? 6.07 -38.25 -10.883 1 97.88 371 THR B CA 1
ATOM 8902 C C . THR B 1 371 ? 6.758 -39.281 -11.805 1 97.88 371 THR B C 1
ATOM 8904 O O . THR B 1 371 ? 7.113 -40.375 -11.367 1 97.88 371 THR B O 1
ATOM 8907 N N . VAL B 1 372 ? 6.992 -38.875 -13.023 1 97.56 372 VAL B N 1
ATOM 8908 C CA . VAL B 1 372 ? 7.559 -39.781 -14.023 1 97.56 372 VAL B CA 1
ATOM 8909 C C . VAL B 1 372 ? 9.086 -39.781 -13.93 1 97.56 372 VAL B C 1
ATOM 8911 O O . VAL B 1 372 ? 9.719 -40.812 -13.852 1 97.56 372 VAL B O 1
ATOM 8914 N N . ILE B 1 373 ? 9.727 -38.625 -13.828 1 97.06 373 ILE B N 1
ATOM 8915 C CA . ILE B 1 373 ? 11.164 -38.562 -14.055 1 97.06 373 ILE B CA 1
ATOM 8916 C C . ILE B 1 373 ? 11.891 -38.438 -12.719 1 97.06 373 ILE B C 1
ATOM 8918 O O . ILE B 1 373 ? 13.102 -38.656 -12.641 1 97.06 373 ILE B O 1
ATOM 8922 N N . ASP B 1 374 ? 11.242 -38 -11.695 1 97.38 374 ASP B N 1
ATOM 8923 C CA . ASP B 1 374 ? 11.852 -37.844 -10.375 1 97.38 374 ASP B CA 1
ATOM 8924 C C . ASP B 1 374 ? 10.836 -38.125 -9.266 1 97.38 374 ASP B C 1
ATOM 8926 O O . ASP B 1 374 ? 10.586 -37.25 -8.422 1 97.38 374 ASP B O 1
ATOM 8930 N N . PRO B 1 375 ? 10.266 -39.344 -9.164 1 97.19 375 PRO B N 1
ATOM 8931 C CA . PRO B 1 375 ? 9.211 -39.656 -8.203 1 97.19 375 PRO B CA 1
ATOM 8932 C C . PRO B 1 375 ? 9.672 -39.531 -6.754 1 97.19 375 PRO B C 1
ATOM 8934 O O . PRO B 1 375 ? 8.852 -39.344 -5.855 1 97.19 375 PRO B O 1
ATOM 8937 N N . VAL B 1 376 ? 10.992 -39.594 -6.484 1 96.44 376 VAL B N 1
ATOM 8938 C CA . VAL B 1 376 ? 11.516 -39.438 -5.133 1 96.44 376 VAL B CA 1
ATOM 8939 C C . VAL B 1 376 ? 11.273 -38 -4.656 1 96.44 376 VAL B C 1
ATOM 8941 O O . VAL B 1 376 ? 10.734 -37.781 -3.57 1 96.44 376 VAL B O 1
ATOM 8944 N N . ALA B 1 377 ? 11.68 -37.031 -5.461 1 97.69 377 ALA B N 1
ATOM 8945 C CA . ALA B 1 377 ? 11.438 -35.625 -5.117 1 97.69 377 ALA B CA 1
ATOM 8946 C C . ALA B 1 377 ? 9.945 -35.344 -5.012 1 97.69 377 ALA B C 1
ATOM 8948 O O . ALA B 1 377 ? 9.508 -34.594 -4.113 1 97.69 377 ALA B O 1
ATOM 8949 N N . GLN B 1 378 ? 9.141 -35.875 -5.934 1 98.44 378 GLN B N 1
ATOM 8950 C CA . GLN B 1 378 ? 7.699 -35.656 -5.93 1 98.44 378 GLN B CA 1
ATOM 8951 C C . GLN B 1 378 ? 7.07 -36.188 -4.641 1 98.44 378 GLN B C 1
ATOM 8953 O O . GLN B 1 378 ? 6.18 -35.531 -4.078 1 98.44 378 GLN B O 1
ATOM 8958 N N . THR B 1 379 ? 7.543 -37.375 -4.211 1 98.38 379 THR B N 1
ATOM 8959 C CA . THR B 1 379 ? 7.047 -37.906 -2.955 1 98.38 379 THR B CA 1
ATOM 8960 C C . THR B 1 379 ? 7.367 -36.969 -1.791 1 98.38 379 THR B C 1
ATOM 8962 O O . THR B 1 379 ? 6.531 -36.75 -0.914 1 98.38 379 THR B O 1
ATOM 8965 N N . GLN B 1 380 ? 8.547 -36.406 -1.753 1 98.38 380 GLN B N 1
ATOM 8966 C CA . GLN B 1 380 ? 8.914 -35.438 -0.723 1 98.38 380 GLN B CA 1
ATOM 8967 C C . GLN B 1 380 ? 8.047 -34.188 -0.795 1 98.38 380 GLN B C 1
ATOM 8969 O O . GLN B 1 380 ? 7.633 -33.656 0.235 1 98.38 380 GLN B O 1
ATOM 8974 N N . MET B 1 381 ? 7.781 -33.688 -1.972 1 98.56 381 MET B N 1
ATOM 8975 C CA . MET B 1 381 ? 6.945 -32.531 -2.172 1 98.56 381 MET B CA 1
ATOM 8976 C C . MET B 1 381 ? 5.531 -32.75 -1.647 1 98.56 381 MET B C 1
ATOM 8978 O O . MET B 1 381 ? 4.961 -31.906 -0.979 1 98.56 381 MET B O 1
ATOM 8982 N N . VAL B 1 382 ? 4.969 -33.906 -1.944 1 98.75 382 VAL B N 1
ATOM 8983 C CA . VAL B 1 382 ? 3.629 -34.281 -1.488 1 98.75 382 VAL B CA 1
ATOM 8984 C C . VAL B 1 382 ? 3.607 -34.375 0.037 1 98.75 382 VAL B C 1
ATOM 8986 O O . VAL B 1 382 ? 2.686 -33.844 0.679 1 98.75 382 VAL B O 1
ATOM 8989 N N . ASN B 1 383 ? 4.613 -35 0.607 1 98.75 383 ASN B N 1
ATOM 8990 C CA . ASN B 1 383 ? 4.707 -35.062 2.061 1 98.75 383 ASN B CA 1
ATOM 8991 C C . ASN B 1 383 ? 4.879 -33.688 2.688 1 98.75 383 ASN B C 1
ATOM 8993 O O . ASN B 1 383 ? 4.379 -33.438 3.787 1 98.75 383 ASN B O 1
ATOM 8997 N N . SER B 1 384 ? 5.605 -32.812 2.045 1 98.56 384 SER B N 1
ATOM 8998 C CA . SER B 1 384 ? 5.754 -31.453 2.516 1 98.56 384 SER B CA 1
ATOM 8999 C C . SER B 1 384 ? 4.41 -30.734 2.551 1 98.56 384 SER B C 1
ATOM 9001 O O . SER B 1 384 ? 4.121 -29.984 3.494 1 98.56 384 SER B O 1
ATOM 9003 N N . LEU B 1 385 ? 3.576 -30.875 1.546 1 98.69 385 LEU B N 1
ATOM 9004 C CA . LEU B 1 385 ? 2.24 -30.297 1.519 1 98.69 385 LEU B CA 1
ATOM 9005 C C . LEU B 1 385 ? 1.415 -30.766 2.711 1 98.69 385 LEU B C 1
ATOM 9007 O O . LEU B 1 385 ? 0.741 -29.969 3.361 1 98.69 385 LEU B O 1
ATOM 9011 N N . LEU B 1 386 ? 1.473 -32.062 2.98 1 98.81 386 LEU B N 1
ATOM 9012 C CA . LEU B 1 386 ? 0.729 -32.625 4.102 1 98.81 386 LEU B CA 1
ATOM 9013 C C . LEU B 1 386 ? 1.275 -32.125 5.43 1 98.81 386 LEU B C 1
ATOM 9015 O O . LEU B 1 386 ? 0.516 -31.906 6.375 1 98.81 386 LEU B O 1
ATOM 9019 N N . ASP B 1 387 ? 2.572 -31.922 5.473 1 98.62 387 ASP B N 1
ATOM 9020 C CA . ASP B 1 387 ? 3.184 -31.375 6.676 1 98.62 387 ASP B CA 1
ATOM 9021 C C . ASP B 1 387 ? 2.752 -29.922 6.902 1 98.62 387 ASP B C 1
ATOM 9023 O O . ASP B 1 387 ? 2.518 -29.5 8.039 1 98.62 387 ASP B O 1
ATOM 9027 N N . ILE B 1 388 ? 2.68 -29.109 5.883 1 98.5 388 ILE B N 1
ATOM 9028 C CA . ILE B 1 388 ? 2.166 -27.75 5.957 1 98.5 388 ILE B CA 1
ATOM 9029 C C . ILE B 1 388 ? 0.735 -27.766 6.492 1 98.5 388 ILE B C 1
ATOM 9031 O O . ILE B 1 388 ? 0.383 -26.969 7.367 1 98.5 388 ILE B O 1
ATOM 9035 N N . TYR B 1 389 ? -0.075 -28.703 5.996 1 98.5 389 TYR B N 1
ATOM 9036 C CA . TYR B 1 389 ? -1.438 -28.844 6.492 1 98.5 389 TYR B CA 1
ATOM 9037 C C . TYR B 1 389 ? -1.448 -29.109 7.992 1 98.5 389 TYR B C 1
ATOM 9039 O O . TYR B 1 389 ? -2.227 -28.516 8.734 1 98.5 389 TYR B O 1
ATOM 9047 N N . LYS B 1 390 ? -0.667 -29.984 8.391 1 98.56 390 LYS B N 1
ATOM 9048 C CA . LYS B 1 390 ? -0.625 -30.328 9.805 1 98.56 390 LYS B CA 1
ATOM 9049 C C . LYS B 1 390 ? -0.304 -29.109 10.664 1 98.56 390 LYS B C 1
ATOM 9051 O O . LYS B 1 390 ? -0.83 -28.969 11.773 1 98.56 390 LYS B O 1
ATOM 9056 N N . HIS B 1 391 ? 0.472 -28.234 10.188 1 98.25 391 HIS B N 1
ATOM 9057 C CA . HIS B 1 391 ? 0.98 -27.156 11.016 1 98.25 391 HIS B CA 1
ATOM 9058 C C . HIS B 1 391 ? 0.183 -25.875 10.797 1 98.25 391 HIS B C 1
ATOM 9060 O O . HIS B 1 391 ? 0.046 -25.062 11.719 1 98.25 391 HIS B O 1
ATOM 9066 N N . GLU B 1 392 ? -0.35 -25.703 9.617 1 97.44 392 GLU B N 1
ATOM 9067 C CA . GLU B 1 392 ? -1.005 -24.438 9.305 1 97.44 392 GLU B CA 1
ATOM 9068 C C . GLU B 1 392 ? -2.514 -24.625 9.164 1 97.44 392 GLU B C 1
ATOM 9070 O O . GLU B 1 392 ? -3.25 -23.641 9.023 1 97.44 392 GLU B O 1
ATOM 9075 N N . GLY B 1 393 ? -2.941 -25.828 9.102 1 98.12 393 GLY B N 1
ATOM 9076 C CA . GLY B 1 393 ? -4.367 -26.125 9.164 1 98.12 393 GLY B CA 1
ATOM 9077 C C . GLY B 1 393 ? -5.004 -26.266 7.793 1 98.12 393 GLY B C 1
ATOM 9078 O O . GLY B 1 393 ? -6.137 -26.734 7.676 1 98.12 393 GLY B O 1
ATOM 9079 N N . TRP B 1 394 ? -4.324 -25.859 6.711 1 98.38 394 TRP B N 1
ATOM 9080 C CA . TRP B 1 394 ? -4.848 -25.938 5.352 1 98.38 394 TRP B CA 1
ATOM 9081 C C . TRP B 1 394 ? -3.758 -26.359 4.371 1 98.38 394 TRP B C 1
ATOM 9083 O O . TRP B 1 394 ? -2.574 -26.094 4.598 1 98.38 394 TRP B O 1
ATOM 9093 N N . LEU B 1 395 ? -4.156 -27.031 3.301 1 98.12 395 LEU B N 1
ATOM 9094 C CA . LEU B 1 395 ? -3.264 -27.172 2.158 1 98.12 395 LEU B CA 1
ATOM 9095 C C . LEU B 1 395 ? -3.068 -25.844 1.446 1 98.12 395 LEU B C 1
ATOM 9097 O O . LEU B 1 395 ? -4.012 -25.062 1.31 1 98.12 395 LEU B O 1
ATOM 9101 N N . PRO B 1 396 ? -1.859 -25.609 1.054 1 95.25 396 PRO B N 1
ATOM 9102 C CA . PRO B 1 396 ? -1.665 -24.375 0.277 1 95.25 396 PRO B CA 1
ATOM 9103 C C . PRO B 1 396 ? -2.154 -24.516 -1.164 1 95.25 396 PRO B C 1
ATOM 9105 O O . PRO B 1 396 ? -2.199 -25.625 -1.706 1 95.25 396 PRO B O 1
ATOM 9108 N N . ASP B 1 397 ? -2.586 -23.422 -1.799 1 91.62 397 ASP B N 1
ATOM 9109 C CA . ASP B 1 397 ? -2.812 -23.391 -3.24 1 91.62 397 ASP B CA 1
ATOM 9110 C C . ASP B 1 397 ? -1.634 -22.734 -3.963 1 91.62 397 ASP B C 1
ATOM 9112 O O . ASP B 1 397 ? -1.333 -23.078 -5.105 1 91.62 397 ASP B O 1
ATOM 9116 N N . CYS B 1 398 ? -1.142 -21.688 -3.377 1 96.06 398 CYS B N 1
ATOM 9117 C CA . CYS B 1 398 ? 0.098 -21.031 -3.77 1 96.06 398 CYS B CA 1
ATOM 9118 C C . CYS B 1 398 ? 0.989 -20.781 -2.559 1 96.06 398 CYS B C 1
ATOM 9120 O O . CYS B 1 398 ? 0.495 -20.625 -1.439 1 96.06 398 CYS B O 1
ATOM 9122 N N . ARG B 1 399 ? 2.27 -20.859 -2.775 1 97 399 ARG B N 1
ATOM 9123 C CA . ARG B 1 399 ? 3.205 -20.656 -1.674 1 97 399 ARG B CA 1
ATOM 9124 C C . ARG B 1 399 ? 4.551 -20.156 -2.184 1 97 399 ARG B C 1
ATOM 9126 O O . ARG B 1 399 ? 5.051 -20.625 -3.205 1 97 399 ARG B O 1
ATOM 9133 N N . MET B 1 400 ? 5.137 -19.156 -1.502 1 97.06 400 MET B N 1
ATOM 9134 C CA . MET B 1 400 ? 6.488 -18.688 -1.807 1 97.06 400 MET B CA 1
ATOM 9135 C C . MET B 1 400 ? 7.133 -18.047 -0.581 1 97.06 400 MET B C 1
ATOM 9137 O O . MET B 1 400 ? 6.453 -17.391 0.214 1 97.06 400 MET B O 1
ATOM 9141 N N . SER B 1 401 ? 8.328 -18.234 -0.349 1 96.94 401 SER B N 1
ATOM 9142 C CA . SER B 1 401 ? 9.133 -17.656 0.722 1 96.94 401 SER B CA 1
ATOM 9143 C C . SER B 1 401 ? 8.469 -17.859 2.08 1 96.94 401 SER B C 1
ATOM 9145 O O . SER B 1 401 ? 8.367 -16.922 2.875 1 96.94 401 SER B O 1
ATOM 9147 N N . LEU B 1 402 ? 7.875 -19.016 2.291 1 97.19 402 LEU B N 1
ATOM 9148 C CA . LEU B 1 402 ? 7.285 -19.469 3.547 1 97.19 402 LEU B CA 1
ATOM 9149 C C . LEU B 1 402 ? 5.91 -18.844 3.752 1 97.19 402 LEU B C 1
ATOM 9151 O O . LEU B 1 402 ? 5.289 -19.031 4.801 1 97.19 402 LEU B O 1
ATOM 9155 N N . CYS B 1 403 ? 5.398 -18.141 2.748 1 97.94 403 CYS B N 1
ATOM 9156 C CA . CYS B 1 403 ? 4.152 -17.391 2.904 1 97.94 403 CYS B CA 1
ATOM 9157 C C . CYS B 1 403 ? 3.02 -18.062 2.133 1 97.94 403 CYS B C 1
ATOM 9159 O O . CYS B 1 403 ? 3.26 -18.766 1.147 1 97.94 403 CYS B O 1
ATOM 9161 N N . LYS B 1 404 ? 1.788 -17.875 2.605 1 97.62 404 LYS B N 1
ATOM 9162 C CA . LYS B 1 404 ? 0.598 -18.297 1.876 1 97.62 404 LYS B CA 1
ATOM 9163 C C . LYS B 1 404 ? 0.366 -17.438 0.643 1 97.62 404 LYS B C 1
ATOM 9165 O O . LYS B 1 404 ? 0.327 -16.203 0.741 1 97.62 404 LYS B O 1
ATOM 9170 N N . GLY B 1 405 ? 0.299 -18.078 -0.49 1 97 405 GLY B N 1
ATOM 9171 C CA . GLY B 1 405 ? 0.08 -17.359 -1.735 1 97 405 GLY B CA 1
ATOM 9172 C C . GLY B 1 405 ? -1.38 -17.297 -2.145 1 97 405 GLY B C 1
ATOM 9173 O O . GLY B 1 405 ? -2.197 -18.094 -1.653 1 97 405 GLY B O 1
ATOM 9174 N N . TRP B 1 406 ? -1.792 -16.469 -3.012 1 96.38 406 TRP B N 1
ATOM 9175 C CA . TRP B 1 406 ? -3.178 -16.219 -3.4 1 96.38 406 TRP B CA 1
ATOM 9176 C C . TRP B 1 406 ? -3.744 -17.406 -4.168 1 96.38 406 TRP B C 1
ATOM 9178 O O . TRP B 1 406 ? -3.055 -18 -5 1 96.38 406 TRP B O 1
ATOM 9188 N N . THR B 1 407 ? -4.996 -17.672 -3.906 1 95.88 407 THR B N 1
ATOM 9189 C CA . THR B 1 407 ? -5.715 -18.719 -4.617 1 95.88 407 THR B CA 1
ATOM 9190 C C . THR B 1 407 ? -6.246 -18.219 -5.953 1 95.88 407 THR B C 1
ATOM 9192 O O . THR B 1 407 ? -6.949 -17.203 -6 1 95.88 407 THR B O 1
ATOM 9195 N N . GLN B 1 408 ? -6.012 -18.875 -6.957 1 93.19 408 GLN B N 1
ATOM 9196 C CA . GLN B 1 408 ? -6.41 -18.438 -8.289 1 93.19 408 GLN B CA 1
ATOM 9197 C C . GLN B 1 408 ? -7.723 -19.094 -8.719 1 93.19 408 GLN B C 1
ATOM 9199 O O . GLN B 1 408 ? -8.453 -18.547 -9.547 1 93.19 408 GLN B O 1
ATOM 9204 N N . GLY B 1 409 ? -8.062 -20.234 -8.25 1 92.12 409 GLY B N 1
ATOM 9205 C CA . GLY B 1 409 ? -9.242 -21 -8.609 1 92.12 409 GLY B CA 1
ATOM 9206 C C . GLY B 1 409 ? -9.672 -21.984 -7.543 1 92.12 409 GLY B C 1
ATOM 9207 O O . GLY B 1 409 ? -10.031 -21.578 -6.434 1 92.12 409 GLY B O 1
ATOM 9208 N N . GLY B 1 410 ? -9.609 -23.312 -7.863 1 94.56 410 GLY B N 1
ATOM 9209 C CA . GLY B 1 410 ? -9.953 -24.344 -6.914 1 94.56 410 GLY B CA 1
ATOM 9210 C C . GLY B 1 410 ? -8.852 -24.641 -5.914 1 94.56 410 GLY B C 1
ATOM 9211 O O . GLY B 1 410 ? -7.918 -23.844 -5.766 1 94.56 410 GLY B O 1
ATOM 9212 N N . SER B 1 411 ? -9.07 -25.641 -5.035 1 97.06 411 SER B N 1
ATOM 9213 C CA . SER B 1 411 ? -8.047 -26.141 -4.125 1 97.06 411 SER B CA 1
ATOM 9214 C C . SER B 1 411 ? -7.121 -27.125 -4.828 1 97.06 411 SER B C 1
ATOM 9216 O O . SER B 1 411 ? -7.312 -28.344 -4.742 1 97.06 411 SER B O 1
ATOM 9218 N N . ASN B 1 412 ? -6.059 -26.625 -5.387 1 96.88 412 ASN B N 1
ATOM 9219 C CA . ASN B 1 412 ? -5.281 -27.328 -6.402 1 96.88 412 ASN B CA 1
ATOM 9220 C C . ASN B 1 412 ? -4.336 -28.344 -5.777 1 96.88 412 ASN B C 1
ATOM 9222 O O . ASN B 1 412 ? -3.943 -29.312 -6.43 1 96.88 412 ASN B O 1
ATOM 9226 N N . ALA B 1 413 ? -3.896 -28.141 -4.52 1 98.31 413 ALA B N 1
ATOM 9227 C CA . ALA B 1 413 ? -3.094 -29.156 -3.846 1 98.31 413 ALA B CA 1
ATOM 9228 C C . ALA B 1 413 ? -3.822 -30.5 -3.816 1 98.31 413 ALA B C 1
ATOM 9230 O O . ALA B 1 413 ? -3.189 -31.547 -3.818 1 98.31 413 ALA B O 1
ATOM 9231 N N . ASP B 1 414 ? -5.211 -30.5 -3.869 1 98.5 414 ASP B N 1
ATOM 9232 C CA . ASP B 1 414 ? -6.023 -31.719 -3.938 1 98.5 414 ASP B CA 1
ATOM 9233 C C . ASP B 1 414 ? -5.617 -32.594 -5.125 1 98.5 414 ASP B C 1
ATOM 9235 O O . ASP B 1 414 ? -5.449 -33.781 -4.988 1 98.5 414 ASP B O 1
ATOM 9239 N N . ILE B 1 415 ? -5.441 -31.906 -6.23 1 98.62 415 ILE B N 1
ATOM 9240 C CA . ILE B 1 415 ? -5.164 -32.625 -7.473 1 98.62 415 ILE B CA 1
ATOM 9241 C C . ILE B 1 415 ? -3.752 -33.188 -7.438 1 98.62 415 ILE B C 1
ATOM 9243 O O . ILE B 1 415 ? -3.523 -34.312 -7.875 1 98.62 415 ILE B O 1
ATOM 9247 N N . VAL B 1 416 ? -2.795 -32.406 -6.852 1 98.75 416 VAL B N 1
ATOM 9248 C CA . VAL B 1 416 ? -1.416 -32.875 -6.738 1 98.75 416 VAL B CA 1
ATOM 9249 C C . VAL B 1 416 ? -1.368 -34.125 -5.895 1 98.75 416 VAL B C 1
ATOM 9251 O O . VAL B 1 416 ? -0.705 -35.094 -6.266 1 98.75 416 VAL B O 1
ATOM 9254 N N . LEU B 1 417 ? -2.115 -34.188 -4.793 1 98.88 417 LEU B N 1
ATOM 9255 C CA . LEU B 1 417 ? -2.139 -35.344 -3.893 1 98.88 417 LEU B CA 1
ATOM 9256 C C . LEU B 1 417 ? -2.781 -36.531 -4.57 1 98.88 417 LEU B C 1
ATOM 9258 O O . LEU B 1 417 ? -2.229 -37.625 -4.535 1 98.88 417 LEU B O 1
ATOM 9262 N N . VAL B 1 418 ? -3.871 -36.344 -5.234 1 98.88 418 VAL B N 1
ATOM 9263 C CA . VAL B 1 418 ? -4.609 -37.469 -5.812 1 98.88 418 VAL B CA 1
ATOM 9264 C C . VAL B 1 418 ? -3.867 -38 -7.039 1 98.88 418 VAL B C 1
ATOM 9266 O O . VAL B 1 418 ? -3.871 -39.188 -7.301 1 98.88 418 VAL B O 1
ATOM 9269 N N . ASP B 1 419 ? -3.252 -37.094 -7.789 1 98.81 419 ASP B N 1
ATOM 9270 C CA . ASP B 1 419 ? -2.416 -37.531 -8.906 1 98.81 419 ASP B CA 1
ATOM 9271 C C . ASP B 1 419 ? -1.32 -38.5 -8.422 1 98.81 419 ASP B C 1
ATOM 9273 O O . ASP B 1 419 ? -1.049 -39.5 -9.062 1 98.81 419 ASP B O 1
ATOM 9277 N N . ALA B 1 420 ? -0.655 -38.125 -7.305 1 98.69 420 ALA B N 1
ATOM 9278 C CA . ALA B 1 420 ? 0.367 -39 -6.711 1 98.69 420 ALA B CA 1
ATOM 9279 C C . ALA B 1 420 ? -0.222 -40.344 -6.293 1 98.69 420 ALA B C 1
ATOM 9281 O O . ALA B 1 420 ? 0.419 -41.375 -6.449 1 98.69 420 ALA B O 1
ATOM 9282 N N . TYR B 1 421 ? -1.421 -40.344 -5.762 1 98.69 421 TYR B N 1
ATOM 9283 C CA . TYR B 1 421 ? -2.08 -41.562 -5.293 1 98.69 421 TYR B CA 1
ATOM 9284 C C . TYR B 1 421 ? -2.369 -42.5 -6.453 1 98.69 421 TYR B C 1
ATOM 9286 O O . TYR B 1 421 ? -1.988 -43.688 -6.418 1 98.69 421 TYR B O 1
ATOM 9294 N N . VAL B 1 422 ? -3.049 -41.969 -7.539 1 98.44 422 VAL B N 1
ATOM 9295 C CA . VAL B 1 422 ? -3.514 -42.812 -8.633 1 98.44 422 VAL B CA 1
ATOM 9296 C C . VAL B 1 422 ? -2.322 -43.312 -9.461 1 98.44 422 VAL B C 1
ATOM 9298 O O . VAL B 1 422 ? -2.434 -44.281 -10.219 1 98.44 422 VAL B O 1
ATOM 9301 N N . LYS B 1 423 ? -1.18 -42.688 -9.32 1 97.56 423 LYS B N 1
ATOM 9302 C CA . LYS B 1 423 ? 0.016 -43.094 -10.055 1 97.56 423 LYS B CA 1
ATOM 9303 C C . LYS B 1 423 ? 0.991 -43.844 -9.156 1 97.56 423 LYS B C 1
ATOM 9305 O O . LYS B 1 423 ? 2.17 -44 -9.484 1 97.56 423 LYS B O 1
ATOM 9310 N N . ASN B 1 424 ? 0.573 -44.25 -7.973 1 95.62 424 ASN B N 1
ATOM 9311 C CA . ASN B 1 424 ? 1.123 -45.25 -7.086 1 95.62 424 ASN B CA 1
ATOM 9312 C C . ASN B 1 424 ? 2.416 -44.781 -6.426 1 95.62 424 ASN B C 1
ATOM 9314 O O . ASN B 1 424 ? 3.365 -45.562 -6.289 1 95.62 424 ASN B O 1
ATOM 9318 N N . LEU B 1 425 ? 2.494 -43.5 -6.242 1 96.75 425 LEU B N 1
ATOM 9319 C CA . LEU B 1 425 ? 3.57 -43.094 -5.34 1 96.75 425 LEU B CA 1
ATOM 9320 C C . LEU B 1 425 ? 3.354 -43.656 -3.945 1 96.75 425 LEU B C 1
ATOM 9322 O O . LEU B 1 425 ? 2.215 -43.781 -3.488 1 96.75 425 LEU B O 1
ATOM 9326 N N . THR B 1 426 ? 4.465 -44.062 -3.24 1 95.5 426 THR B N 1
ATOM 9327 C CA . THR B 1 426 ? 4.363 -44.719 -1.948 1 95.5 426 THR B CA 1
ATOM 9328 C C . THR B 1 426 ? 4.988 -43.875 -0.848 1 95.5 426 THR B C 1
ATOM 9330 O O . THR B 1 426 ? 5.516 -42.781 -1.117 1 95.5 426 THR B O 1
ATOM 9333 N N . SER B 1 427 ? 4.855 -44.219 0.382 1 97 427 SER B N 1
ATOM 9334 C CA . SER B 1 427 ? 5.395 -43.562 1.566 1 97 427 SER B CA 1
ATOM 9335 C C . SER B 1 427 ? 4.68 -42.219 1.835 1 97 427 SER B C 1
ATOM 9337 O O . SER B 1 427 ? 5.316 -41.25 2.186 1 97 427 SER B O 1
ATOM 9339 N N . ILE B 1 428 ? 3.416 -42.219 1.564 1 98.5 428 ILE B N 1
ATOM 9340 C CA . ILE B 1 428 ? 2.564 -41.062 1.802 1 98.5 428 ILE B CA 1
ATOM 9341 C C . ILE B 1 428 ? 1.393 -41.438 2.697 1 98.5 428 ILE B C 1
ATOM 9343 O O . ILE B 1 428 ? 0.811 -42.531 2.533 1 98.5 428 ILE B O 1
ATOM 9347 N N . ASP B 1 429 ? 1.074 -40.656 3.707 1 98.69 429 ASP B N 1
ATOM 9348 C CA . ASP B 1 429 ? -0.086 -40.875 4.566 1 98.69 429 ASP B CA 1
ATOM 9349 C C . ASP B 1 429 ? -1.378 -40.5 3.854 1 98.69 429 ASP B C 1
ATOM 9351 O O . ASP B 1 429 ? -1.855 -39.375 4.008 1 98.69 429 ASP B O 1
ATOM 9355 N N . TRP B 1 430 ? -1.98 -41.469 3.232 1 98.75 430 TRP B N 1
ATOM 9356 C CA . TRP B 1 430 ? -3.143 -41.188 2.396 1 98.75 430 TRP B CA 1
ATOM 9357 C C . TRP B 1 430 ? -4.363 -40.875 3.252 1 98.75 430 TRP B C 1
ATOM 9359 O O . TRP B 1 430 ? -5.285 -40.188 2.797 1 98.75 430 TRP B O 1
ATOM 9369 N N . LYS B 1 431 ? -4.469 -41.375 4.473 1 98.69 431 LYS B N 1
ATOM 9370 C CA . LYS B 1 431 ? -5.555 -41 5.371 1 98.69 431 LYS B CA 1
ATOM 9371 C C . LYS B 1 431 ? -5.48 -39.531 5.723 1 98.69 431 LYS B C 1
ATOM 9373 O O . LYS B 1 431 ? -6.508 -38.844 5.781 1 98.69 431 LYS B O 1
ATOM 9378 N N . LEU B 1 432 ? -4.25 -39.062 6.031 1 98.81 432 LEU B N 1
ATOM 9379 C CA . LEU B 1 432 ? -4.055 -37.656 6.277 1 98.81 432 LEU B CA 1
ATOM 9380 C C . LEU B 1 432 ? -4.418 -36.812 5.043 1 98.81 432 LEU B C 1
ATOM 9382 O O . LEU B 1 432 ? -5 -35.75 5.16 1 98.81 432 LEU B O 1
ATOM 9386 N N . ALA B 1 433 ? -4.023 -37.312 3.852 1 98.88 433 ALA B N 1
ATOM 9387 C CA . ALA B 1 433 ? -4.379 -36.625 2.604 1 98.88 433 ALA B CA 1
ATOM 9388 C C . ALA B 1 433 ? -5.891 -36.531 2.453 1 98.88 433 ALA B C 1
ATOM 9390 O O . ALA B 1 433 ? -6.406 -35.469 2.076 1 98.88 433 ALA B O 1
ATOM 9391 N N . LEU B 1 434 ? -6.594 -37.625 2.75 1 98.88 434 LEU B N 1
ATOM 9392 C CA . LEU B 1 434 ? -8.047 -37.625 2.668 1 98.88 434 LEU B CA 1
ATOM 9393 C C . LEU B 1 434 ? -8.641 -36.594 3.629 1 98.88 434 LEU B C 1
ATOM 9395 O O . LEU B 1 434 ? -9.562 -35.844 3.27 1 98.88 434 LEU B O 1
ATOM 9399 N N . GLU B 1 435 ? -8.125 -36.562 4.805 1 98.81 435 GLU B N 1
ATOM 9400 C CA . GLU B 1 435 ? -8.57 -35.594 5.797 1 98.81 435 GLU B CA 1
ATOM 9401 C C . GLU B 1 435 ? -8.367 -34.156 5.293 1 98.81 435 GLU B C 1
ATOM 9403 O O . GLU B 1 435 ? -9.273 -33.344 5.367 1 98.81 435 GLU B O 1
ATOM 9408 N N . ALA B 1 436 ? -7.152 -33.844 4.789 1 98.88 436 ALA B N 1
ATOM 9409 C CA . ALA B 1 436 ? -6.793 -32.5 4.34 1 98.88 436 ALA B CA 1
ATOM 9410 C C . ALA B 1 436 ? -7.676 -32.062 3.18 1 98.88 436 ALA B C 1
ATOM 9412 O O . ALA B 1 436 ? -8.172 -30.938 3.17 1 98.88 436 ALA B O 1
ATOM 9413 N N . ILE B 1 437 ? -7.883 -32.969 2.186 1 98.88 437 ILE B N 1
ATOM 9414 C CA . ILE B 1 437 ? -8.688 -32.625 1.016 1 98.88 437 ILE B CA 1
ATOM 9415 C C . ILE B 1 437 ? -10.148 -32.438 1.429 1 98.88 437 ILE B C 1
ATOM 9417 O O . ILE B 1 437 ? -10.844 -31.578 0.916 1 98.88 437 ILE B O 1
ATOM 9421 N N . THR B 1 438 ? -10.602 -33.312 2.352 1 98.88 438 THR B N 1
ATOM 9422 C CA . THR B 1 438 ? -11.977 -33.188 2.836 1 98.88 438 THR B CA 1
ATOM 9423 C C . THR B 1 438 ? -12.195 -31.859 3.533 1 98.88 438 THR B C 1
ATOM 9425 O O . THR B 1 438 ? -13.25 -31.25 3.387 1 98.88 438 THR B O 1
ATOM 9428 N N . LYS B 1 439 ? -11.258 -31.438 4.301 1 98.69 439 LYS B N 1
ATOM 9429 C CA . LYS B 1 439 ? -11.375 -30.141 4.961 1 98.69 439 LYS B CA 1
ATOM 9430 C C . LYS B 1 439 ? -11.57 -29.016 3.941 1 98.69 439 LYS B C 1
ATOM 9432 O O . LYS B 1 439 ? -12.43 -28.141 4.117 1 98.69 439 LYS B O 1
ATOM 9437 N N . ASP B 1 440 ? -10.75 -28.984 2.891 1 98.56 440 ASP B N 1
ATOM 9438 C CA . ASP B 1 440 ? -10.914 -28.016 1.825 1 98.56 440 ASP B CA 1
ATOM 9439 C C . ASP B 1 440 ? -12.344 -28.031 1.274 1 98.56 440 ASP B C 1
ATOM 9441 O O . ASP B 1 440 ? -12.898 -26.984 0.95 1 98.56 440 ASP B O 1
ATOM 9445 N N . ALA B 1 441 ? -12.906 -29.203 1.144 1 98.62 441 ALA B N 1
ATOM 9446 C CA . ALA B 1 441 ? -14.195 -29.391 0.486 1 98.62 441 ALA B CA 1
ATOM 9447 C C . ALA B 1 441 ? -15.352 -29.031 1.42 1 98.62 441 ALA B C 1
ATOM 9449 O O . ALA B 1 441 ? -16.453 -28.734 0.965 1 98.62 441 ALA B O 1
ATOM 9450 N N . GLU B 1 442 ? -15.062 -29.016 2.754 1 98.62 442 GLU B N 1
ATOM 9451 C CA . GLU B 1 442 ? -16.203 -29 3.66 1 98.62 442 GLU B CA 1
ATOM 9452 C C . GLU B 1 442 ? -16.156 -27.797 4.59 1 98.62 442 GLU B C 1
ATOM 9454 O O . GLU B 1 442 ? -17.203 -27.359 5.102 1 98.62 442 GLU B O 1
ATOM 9459 N N . GLU B 1 443 ? -15.008 -27.281 4.859 1 98.38 443 GLU B N 1
ATOM 9460 C CA . GLU B 1 443 ? -14.859 -26.172 5.789 1 98.38 443 GLU B CA 1
ATOM 9461 C C . GLU B 1 443 ? -14.406 -24.906 5.07 1 98.38 443 GLU B C 1
ATOM 9463 O O . GLU B 1 443 ? -13.484 -24.938 4.25 1 98.38 443 GLU B O 1
ATOM 9468 N N . GLU B 1 444 ? -15.055 -23.828 5.34 1 97.75 444 GLU B N 1
ATOM 9469 C CA . GLU B 1 444 ? -14.711 -22.547 4.727 1 97.75 444 GLU B CA 1
ATOM 9470 C C . GLU B 1 444 ? -13.844 -21.703 5.66 1 97.75 444 GLU B C 1
ATOM 9472 O O . GLU B 1 444 ? -14.25 -21.406 6.785 1 97.75 444 GLU B O 1
ATOM 9477 N N . PRO B 1 445 ? -12.664 -21.344 5.277 1 97.56 445 PRO B N 1
ATOM 9478 C CA . PRO B 1 445 ? -11.844 -20.453 6.094 1 97.56 445 PRO B CA 1
ATOM 9479 C C . PRO B 1 445 ? -12.32 -19 6.023 1 97.56 445 PRO B C 1
ATOM 9481 O O . PRO B 1 445 ? -13.047 -18.625 5.102 1 97.56 445 PRO B O 1
ATOM 9484 N N . LEU B 1 446 ? -11.867 -18.188 7.004 1 96.81 446 LEU B N 1
ATOM 9485 C CA . LEU B 1 446 ? -12.148 -16.75 6.98 1 96.81 446 LEU B CA 1
ATOM 9486 C C . LEU B 1 446 ? -11.547 -16.109 5.738 1 96.81 446 LEU B C 1
ATOM 9488 O O . LEU B 1 446 ? -12.156 -15.211 5.141 1 96.81 446 LEU B O 1
ATOM 9492 N N . GLU B 1 447 ? -10.312 -16.594 5.359 1 96.81 447 GLU B N 1
ATOM 9493 C CA . GLU B 1 447 ? -9.617 -16.078 4.184 1 96.81 447 GLU B CA 1
ATOM 9494 C C . GLU B 1 447 ? -9.43 -17.172 3.135 1 96.81 447 GLU B C 1
ATOM 9496 O O . GLU B 1 447 ? -8.375 -17.797 3.066 1 96.81 447 GLU B O 1
ATOM 9501 N N . TRP B 1 448 ? -10.391 -17.312 2.295 1 96.69 448 TRP B N 1
ATOM 9502 C CA . TRP B 1 448 ? -10.219 -18.297 1.23 1 96.69 448 TRP B CA 1
ATOM 9503 C C . TRP B 1 448 ? -9.469 -17.703 0.047 1 96.69 448 TRP B C 1
ATOM 9505 O O . TRP B 1 448 ? -9.242 -18.375 -0.963 1 96.69 448 TRP B O 1
ATOM 9515 N N . SER B 1 449 ? -8.977 -16.406 0.224 1 95.94 449 SER B N 1
ATOM 9516 C CA . SER B 1 449 ? -8.094 -15.789 -0.761 1 95.94 449 SER B CA 1
ATOM 9517 C C . SER B 1 449 ? -6.746 -16.5 -0.829 1 95.94 449 SER B C 1
ATOM 9519 O O . SER B 1 449 ? -6.016 -16.359 -1.811 1 95.94 449 SER B O 1
ATOM 9521 N N . TYR B 1 450 ? -6.379 -17.281 0.236 1 96.88 450 TYR B N 1
ATOM 9522 C CA . TYR B 1 450 ? -5.074 -17.922 0.146 1 96.88 450 TYR B CA 1
ATOM 9523 C C . TYR B 1 450 ? -5.117 -19.328 0.761 1 96.88 450 TYR B C 1
ATOM 9525 O O . TYR B 1 450 ? -4.078 -19.953 0.95 1 96.88 450 TYR B O 1
ATOM 9533 N N . GLN B 1 451 ? -6.293 -19.906 1.146 1 96.94 451 GLN B N 1
ATOM 9534 C CA . GLN B 1 451 ? -6.406 -21.281 1.656 1 96.94 451 GLN B CA 1
ATOM 9535 C C . GLN B 1 451 ? -7.84 -21.781 1.556 1 96.94 451 GLN B C 1
ATOM 9537 O O . GLN B 1 451 ? -8.789 -21 1.628 1 96.94 451 GLN B O 1
ATOM 9542 N N . GLY B 1 452 ? -8.016 -23.062 1.327 1 97.25 452 GLY B N 1
ATOM 9543 C CA . GLY B 1 452 ? -9.328 -23.688 1.281 1 97.25 452 GLY B CA 1
ATOM 9544 C C . GLY B 1 452 ? -10.18 -23.219 0.122 1 97.25 452 GLY B C 1
ATOM 9545 O O . GLY B 1 452 ? -9.656 -22.875 -0.944 1 97.25 452 GLY B O 1
ATOM 9546 N N . ARG B 1 453 ? -11.516 -23.391 0.293 1 97.94 453 ARG B N 1
ATOM 9547 C CA . ARG B 1 453 ? -12.5 -22.984 -0.709 1 97.94 453 ARG B CA 1
ATOM 9548 C C . ARG B 1 453 ? -13.484 -21.969 -0.134 1 97.94 453 ARG B C 1
ATOM 9550 O O . ARG B 1 453 ? -13.758 -21.984 1.067 1 97.94 453 ARG B O 1
ATOM 9557 N N . GLY B 1 454 ? -13.906 -21.078 -0.962 1 96.62 454 GLY B N 1
ATOM 9558 C CA . GLY B 1 454 ? -14.914 -20.109 -0.56 1 96.62 454 GLY B CA 1
ATOM 9559 C C . GLY B 1 454 ? -16.281 -20.391 -1.162 1 96.62 454 GLY B C 1
ATOM 9560 O O . GLY B 1 454 ? -16.391 -21.125 -2.145 1 96.62 454 GLY B O 1
ATOM 9561 N N . GLY B 1 455 ? -17.344 -19.797 -0.579 1 96.75 455 GLY B N 1
ATOM 9562 C CA . GLY B 1 455 ? -18.703 -19.953 -1.098 1 96.75 455 GLY B CA 1
ATOM 9563 C C . GLY B 1 455 ? -19.297 -21.312 -0.833 1 96.75 455 GLY B C 1
ATOM 9564 O O . GLY B 1 455 ? -20.156 -21.781 -1.575 1 96.75 455 GLY B O 1
ATOM 9565 N N . LEU B 1 456 ? -18.828 -21.984 0.213 1 98 456 LEU B N 1
ATOM 9566 C CA . LEU B 1 456 ? -19.156 -23.391 0.405 1 98 456 LEU B CA 1
ATOM 9567 C C . LEU B 1 456 ? -20.625 -23.547 0.818 1 98 456 LEU B C 1
ATOM 9569 O O . LEU B 1 456 ? -21.25 -24.578 0.537 1 98 456 LEU B O 1
ATOM 9573 N N . THR B 1 457 ? -21.172 -22.531 1.521 1 97.06 457 THR B N 1
ATOM 9574 C CA . THR B 1 457 ? -22.594 -22.578 1.809 1 97.06 457 THR B CA 1
ATOM 9575 C C . THR B 1 457 ? -23.406 -22.703 0.52 1 97.06 457 THR B C 1
ATOM 9577 O O . THR B 1 457 ? -24.281 -23.562 0.403 1 97.06 457 THR B O 1
ATOM 9580 N N . SER B 1 458 ? -23.125 -21.875 -0.4 1 97.38 458 SER B N 1
ATOM 9581 C CA . SER B 1 458 ? -23.828 -21.906 -1.682 1 97.38 458 SER B CA 1
ATOM 9582 C C . SER B 1 458 ? -23.469 -23.156 -2.479 1 97.38 458 SER B C 1
ATOM 9584 O O . SER B 1 458 ? -24.344 -23.781 -3.08 1 97.38 458 SER B O 1
ATOM 9586 N N . TRP B 1 459 ? -22.188 -23.531 -2.527 1 98.25 459 TRP B N 1
ATOM 9587 C CA . TRP B 1 459 ? -21.734 -24.719 -3.238 1 98.25 459 TRP B CA 1
ATOM 9588 C C . TRP B 1 459 ? -22.531 -25.938 -2.805 1 98.25 459 TRP B C 1
ATOM 9590 O O . TRP B 1 459 ? -22.953 -26.734 -3.643 1 98.25 459 TRP B O 1
ATOM 9600 N N . LYS B 1 460 ? -22.766 -26.094 -1.531 1 97.81 460 LYS B N 1
ATOM 9601 C CA . LYS B 1 460 ? -23.422 -27.266 -0.969 1 97.81 460 LYS B CA 1
ATOM 9602 C C . LYS B 1 460 ? -24.938 -27.203 -1.175 1 97.81 460 LYS B C 1
ATOM 9604 O O . LYS B 1 460 ? -25.594 -28.234 -1.386 1 97.81 460 LYS B O 1
ATOM 9609 N N . ASN B 1 461 ? -25.484 -25.984 -1.215 1 97.62 461 ASN B N 1
ATOM 9610 C CA . ASN B 1 461 ? -26.938 -25.859 -1.236 1 97.62 461 ASN B CA 1
ATOM 9611 C C . ASN B 1 461 ? -27.469 -25.656 -2.656 1 97.62 461 ASN B C 1
ATOM 9613 O O . ASN B 1 461 ? -28.594 -26.062 -2.971 1 97.62 461 ASN B O 1
ATOM 9617 N N . LEU B 1 462 ? -26.641 -25.016 -3.486 1 98.31 462 LEU B N 1
ATOM 9618 C CA . LEU B 1 462 ? -27.109 -24.656 -4.816 1 98.31 462 LEU B CA 1
ATOM 9619 C C . LEU B 1 462 ? -26.469 -25.531 -5.883 1 98.31 462 LEU B C 1
ATOM 9621 O O . LEU B 1 462 ? -26.922 -25.562 -7.027 1 98.31 462 LEU B O 1
ATOM 9625 N N . ASN B 1 463 ? -25.344 -26.172 -5.52 1 98.56 463 ASN B N 1
ATOM 9626 C CA . ASN B 1 463 ? -24.594 -27.031 -6.418 1 98.56 463 ASN B CA 1
ATOM 9627 C C . ASN B 1 463 ? -23.875 -26.219 -7.492 1 98.56 463 ASN B C 1
ATOM 9629 O O . ASN B 1 463 ? -23.609 -26.734 -8.586 1 98.56 463 ASN B O 1
ATOM 9633 N N . TYR B 1 464 ? -23.719 -24.969 -7.332 1 98.56 464 TYR B N 1
ATOM 9634 C CA . TYR B 1 464 ? -22.859 -24.062 -8.086 1 98.56 464 TYR B CA 1
ATOM 9635 C C . TYR B 1 464 ? -22.453 -22.859 -7.246 1 98.56 464 TYR B C 1
ATOM 9637 O O . TYR B 1 464 ? -23.047 -22.594 -6.199 1 98.56 464 TYR B O 1
ATOM 9645 N N . ILE B 1 465 ? -21.359 -22.156 -7.562 1 98.31 465 ILE B N 1
ATOM 9646 C CA . ILE B 1 465 ? -20.984 -20.875 -6.969 1 98.31 465 ILE B CA 1
ATOM 9647 C C . ILE B 1 465 ? -21.75 -19.75 -7.66 1 98.31 465 ILE B C 1
ATOM 9649 O O . ILE B 1 465 ? -21.547 -19.5 -8.852 1 98.31 465 ILE B O 1
ATOM 9653 N N . PRO B 1 466 ? -22.578 -19.078 -7.047 1 97.31 466 PRO B N 1
ATOM 9654 C CA . PRO B 1 466 ? -23.391 -18.078 -7.719 1 97.31 466 PRO B CA 1
ATOM 9655 C C . PRO B 1 466 ? -22.641 -16.781 -7.98 1 97.31 466 PRO B C 1
ATOM 9657 O O . PRO B 1 466 ? -21.719 -16.438 -7.234 1 97.31 466 PRO B O 1
ATOM 9660 N N . TYR B 1 467 ? -23 -16.109 -9.078 1 95.5 467 TYR B N 1
ATOM 9661 C CA . TYR B 1 467 ? -22.594 -14.727 -9.32 1 95.5 467 TYR B CA 1
ATOM 9662 C C . TYR B 1 467 ? -23.109 -13.805 -8.219 1 95.5 467 TYR B C 1
ATOM 9664 O O . TYR B 1 467 ? -24.266 -13.898 -7.824 1 95.5 467 TYR B O 1
ATOM 9672 N N . LEU B 1 468 ? -22.172 -12.953 -7.613 1 92.31 468 LEU B N 1
ATOM 9673 C CA . LEU B 1 468 ? -22.531 -12.031 -6.539 1 92.31 468 LEU B CA 1
ATOM 9674 C C . LEU B 1 468 ? -23.062 -12.789 -5.324 1 92.31 468 LEU B C 1
ATOM 9676 O O . LEU B 1 468 ? -24.125 -12.469 -4.805 1 92.31 468 LEU B O 1
ATOM 9680 N N . ASP B 1 469 ? -22.344 -13.766 -4.902 1 94.69 469 ASP B N 1
ATOM 9681 C CA . ASP B 1 469 ? -22.688 -14.609 -3.77 1 94.69 469 ASP B CA 1
ATOM 9682 C C . ASP B 1 469 ? -22.859 -13.781 -2.496 1 94.69 469 ASP B C 1
ATOM 9684 O O . ASP B 1 469 ? -22.203 -12.758 -2.328 1 94.69 469 ASP B O 1
ATOM 9688 N N . PHE B 1 470 ? -23.891 -14.188 -1.641 1 95.5 470 PHE B N 1
ATOM 9689 C CA . PHE B 1 470 ? -23.969 -13.703 -0.268 1 95.5 470 PHE B CA 1
ATOM 9690 C C . PHE B 1 470 ? -23.203 -14.625 0.676 1 95.5 470 PHE B C 1
ATOM 9692 O O . PHE B 1 470 ? -23.734 -15.633 1.139 1 95.5 470 PHE B O 1
ATOM 9699 N N . ASP B 1 471 ? -21.953 -14.273 0.962 1 95.69 471 ASP B N 1
ATOM 9700 C CA . ASP B 1 471 ? -21.094 -15.078 1.822 1 95.69 471 ASP B CA 1
ATOM 9701 C C . ASP B 1 471 ? -20.562 -14.25 2.986 1 95.69 471 ASP B C 1
ATOM 9703 O O . ASP B 1 471 ? -19.5 -13.617 2.869 1 95.69 471 ASP B O 1
ATOM 9707 N N . PRO B 1 472 ? -21.203 -14.273 4.172 1 96.19 472 PRO B N 1
ATOM 9708 C CA . PRO B 1 472 ? -20.766 -13.516 5.344 1 96.19 472 PRO B CA 1
ATOM 9709 C C . PRO B 1 472 ? -19.766 -14.289 6.199 1 96.19 472 PRO B C 1
ATOM 9711 O O . PRO B 1 472 ? -19.453 -13.875 7.32 1 96.19 472 PRO B O 1
ATOM 9714 N N . ILE B 1 473 ? -19.281 -15.492 5.672 1 95.56 473 ILE B N 1
ATOM 9715 C CA . ILE B 1 473 ? -18.469 -16.406 6.469 1 95.56 473 ILE B CA 1
ATOM 9716 C C . ILE B 1 473 ? -17 -16.188 6.152 1 95.56 473 ILE B C 1
ATOM 9718 O O . ILE B 1 473 ? -16.172 -16.031 7.062 1 95.56 473 ILE B O 1
ATOM 9722 N N . GLY B 1 474 ? -16.641 -16.266 4.934 1 95.62 474 GLY B N 1
ATOM 9723 C CA . GLY B 1 474 ? -15.258 -16.109 4.52 1 95.62 474 GLY B CA 1
ATOM 9724 C C . GLY B 1 474 ? -15.086 -15.18 3.342 1 95.62 474 GLY B C 1
ATOM 9725 O O . GLY B 1 474 ? -16.062 -14.852 2.656 1 95.62 474 GLY B O 1
ATOM 9726 N N . PHE B 1 475 ? -13.75 -14.844 3.164 1 94.69 475 PHE B N 1
ATOM 9727 C CA . PHE B 1 475 ? -13.562 -13.742 2.221 1 94.69 475 PHE B CA 1
ATOM 9728 C C . PHE B 1 475 ? -12.406 -14.031 1.276 1 94.69 475 PHE B C 1
ATOM 9730 O O . PHE B 1 475 ? -11.375 -14.562 1.695 1 94.69 475 PHE B O 1
ATOM 9737 N N . GLY B 1 476 ? -12.555 -13.758 0.045 1 93.94 476 GLY B N 1
ATOM 9738 C CA . GLY B 1 476 ? -11.672 -13.688 -1.112 1 93.94 476 GLY B CA 1
ATOM 9739 C C . GLY B 1 476 ? -12.219 -12.805 -2.221 1 93.94 476 GLY B C 1
ATOM 9740 O O . GLY B 1 476 ? -13.148 -12.023 -1.997 1 93.94 476 GLY B O 1
ATOM 9741 N N . THR B 1 477 ? -11.648 -12.781 -3.367 1 91.75 477 THR B N 1
ATOM 9742 C CA . THR B 1 477 ? -12.25 -12.047 -4.48 1 91.75 477 THR B CA 1
ATOM 9743 C C . THR B 1 477 ? -13.57 -12.688 -4.898 1 91.75 477 THR B C 1
ATOM 9745 O O . THR B 1 477 ? -13.594 -13.82 -5.387 1 91.75 477 THR B O 1
ATOM 9748 N N . ASN B 1 478 ? -14.609 -12.016 -4.652 1 90.56 478 ASN B N 1
ATOM 9749 C CA . ASN B 1 478 ? -15.93 -12.547 -4.984 1 90.56 478 ASN B CA 1
ATOM 9750 C C . ASN B 1 478 ? -16.172 -12.547 -6.488 1 90.56 478 ASN B C 1
ATOM 9752 O O . ASN B 1 478 ? -17.047 -11.852 -6.98 1 90.56 478 ASN B O 1
ATOM 9756 N N . SER B 1 479 ? -15.43 -13.258 -7.184 1 93.69 479 SER B N 1
ATOM 9757 C CA . SER B 1 479 ? -15.461 -13.453 -8.625 1 93.69 479 SER B CA 1
ATOM 9758 C C . SER B 1 479 ? -15.203 -14.906 -9 1 93.69 479 SER B C 1
ATOM 9760 O O . SER B 1 479 ? -15.367 -15.805 -8.164 1 93.69 479 SER B O 1
ATOM 9762 N N . ARG B 1 480 ? -15.125 -15.156 -10.258 1 97 480 ARG B N 1
ATOM 9763 C CA . ARG B 1 480 ? -14.758 -16.469 -10.797 1 97 480 ARG B CA 1
ATOM 9764 C C . ARG B 1 480 ? -15.844 -17.5 -10.523 1 97 480 ARG B C 1
ATOM 9766 O O . ARG B 1 480 ? -15.547 -18.656 -10.242 1 97 480 ARG B O 1
ATOM 9773 N N . SER B 1 481 ? -17.047 -17.062 -10.547 1 97.62 481 SER B N 1
ATOM 9774 C CA . SER B 1 481 ? -18.141 -17.984 -10.227 1 97.62 481 SER B CA 1
ATOM 9775 C C . SER B 1 481 ? -18.172 -19.172 -11.195 1 97.62 481 SER B C 1
ATOM 9777 O O . SER B 1 481 ? -18.422 -20.297 -10.789 1 97.62 481 SER B O 1
ATOM 9779 N N . ILE B 1 482 ? -17.891 -18.969 -12.484 1 98.5 482 ILE B N 1
ATOM 9780 C CA . ILE B 1 482 ? -17.891 -20.031 -13.477 1 98.5 482 ILE B CA 1
ATOM 9781 C C . ILE B 1 482 ? -16.672 -20.922 -13.258 1 98.5 482 ILE B C 1
ATOM 9783 O O . ILE B 1 482 ? -16.812 -22.125 -13.008 1 98.5 482 ILE B O 1
ATOM 9787 N N . SER B 1 483 ? -15.469 -20.328 -13.266 1 97.94 483 SER B N 1
ATOM 9788 C CA . SER B 1 483 ? -14.258 -21.141 -13.195 1 97.94 483 SER B CA 1
ATOM 9789 C C . SER B 1 483 ? -14.156 -21.859 -11.852 1 97.94 483 SER B C 1
ATOM 9791 O O . SER B 1 483 ? -13.703 -23 -11.781 1 97.94 483 SER B O 1
ATOM 9793 N N . ARG B 1 484 ? -14.602 -21.219 -10.75 1 98.06 484 ARG B N 1
ATOM 9794 C CA . ARG B 1 484 ? -14.578 -21.891 -9.453 1 98.06 484 ARG B CA 1
ATOM 9795 C C . ARG B 1 484 ? -15.539 -23.078 -9.438 1 98.06 484 ARG B C 1
ATOM 9797 O O . ARG B 1 484 ? -15.234 -24.125 -8.859 1 98.06 484 ARG B O 1
ATOM 9804 N N . THR B 1 485 ? -16.734 -22.969 -10.023 1 98.69 485 THR B N 1
ATOM 9805 C CA . THR B 1 485 ? -17.672 -24.078 -10.102 1 98.69 485 THR B CA 1
ATOM 9806 C C . THR B 1 485 ? -17.047 -25.25 -10.859 1 98.69 485 THR B C 1
ATOM 9808 O O . THR B 1 485 ? -17.125 -26.391 -10.414 1 98.69 485 THR B O 1
ATOM 9811 N N . LEU B 1 486 ? -16.453 -24.953 -11.992 1 98.56 486 LEU B N 1
ATOM 9812 C CA . LEU B 1 486 ? -15.812 -26 -12.789 1 98.56 486 LEU B CA 1
ATOM 9813 C C . LEU B 1 486 ? -14.656 -26.641 -12.023 1 98.56 486 LEU B C 1
ATOM 9815 O O . LEU B 1 486 ? -14.547 -27.875 -11.984 1 98.56 486 LEU B O 1
ATOM 9819 N N . GLU B 1 487 ? -13.828 -25.875 -11.383 1 98.19 487 GLU B N 1
ATOM 9820 C CA . GLU B 1 487 ? -12.633 -26.375 -10.703 1 98.19 487 GLU B CA 1
ATOM 9821 C C . GLU B 1 487 ? -12.992 -27.109 -9.414 1 98.19 487 GLU B C 1
ATOM 9823 O O . GLU B 1 487 ? -12.391 -28.125 -9.086 1 98.19 487 GLU B O 1
ATOM 9828 N N . TYR B 1 488 ? -14.008 -26.578 -8.648 1 98.62 488 TYR B N 1
ATOM 9829 C CA . TYR B 1 488 ? -14.484 -27.297 -7.473 1 98.62 488 TYR B CA 1
ATOM 9830 C C . TYR B 1 488 ? -15.039 -28.656 -7.855 1 98.62 488 TYR B C 1
ATOM 9832 O O . TYR B 1 488 ? -14.898 -29.625 -7.109 1 98.62 488 TYR B O 1
ATOM 9840 N N . SER B 1 489 ? -15.711 -28.734 -8.984 1 98.69 489 SER B N 1
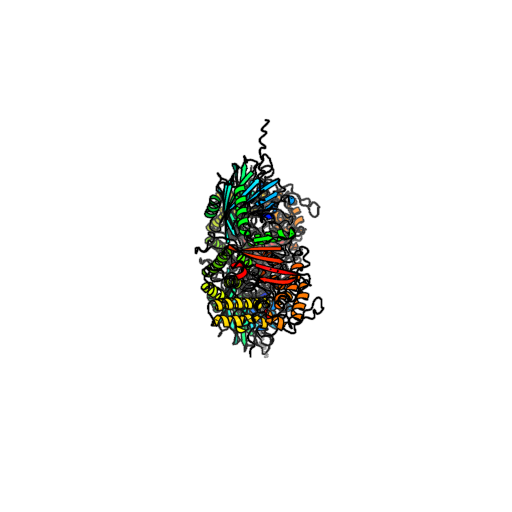ATOM 9841 C CA . SER B 1 489 ? -16.219 -30.016 -9.477 1 98.69 489 SER B CA 1
ATOM 9842 C C . SER B 1 489 ? -15.094 -31.016 -9.68 1 98.69 489 SER B C 1
ATOM 9844 O O . SER B 1 489 ? -15.195 -32.156 -9.258 1 98.69 489 SER B O 1
ATOM 9846 N N . TYR B 1 490 ? -14.062 -30.594 -10.32 1 98.62 490 TYR B N 1
ATOM 9847 C CA . TYR B 1 490 ? -12.945 -31.5 -10.547 1 98.62 490 TYR B CA 1
ATOM 9848 C C . TYR B 1 490 ? -12.242 -31.844 -9.242 1 98.62 490 TYR B C 1
ATOM 9850 O O . TYR B 1 490 ? -11.773 -32.969 -9.055 1 98.62 490 TYR B O 1
ATOM 9858 N N . ASN B 1 491 ? -12.125 -30.844 -8.32 1 98.75 491 ASN B N 1
ATOM 9859 C CA . ASN B 1 491 ? -11.562 -31.125 -7 1 98.75 491 ASN B CA 1
ATOM 9860 C C . ASN B 1 491 ? -12.352 -32.219 -6.277 1 98.75 491 ASN B C 1
ATOM 9862 O O . ASN B 1 491 ? -11.766 -33.094 -5.648 1 98.75 491 ASN B O 1
ATOM 9866 N N . ASP B 1 492 ? -13.641 -32.125 -6.41 1 98.88 492 ASP B N 1
ATOM 9867 C CA . ASP B 1 492 ? -14.484 -33.125 -5.762 1 98.88 492 ASP B CA 1
ATOM 9868 C C . ASP B 1 492 ? -14.344 -34.5 -6.434 1 98.88 492 ASP B C 1
ATOM 9870 O O . ASP B 1 492 ? -14.422 -35.531 -5.77 1 98.88 492 ASP B O 1
ATOM 9874 N N . PHE B 1 493 ? -14.18 -34.562 -7.734 1 98.69 493 PHE B N 1
ATOM 9875 C CA . PHE B 1 493 ? -13.875 -35.812 -8.406 1 98.69 493 PHE B CA 1
ATOM 9876 C C . PHE B 1 493 ? -12.617 -36.438 -7.824 1 98.69 493 PHE B C 1
ATOM 9878 O O . PHE B 1 493 ? -12.586 -37.656 -7.559 1 98.69 493 PHE B O 1
ATOM 9885 N N . CYS B 1 494 ? -11.578 -35.625 -7.652 1 98.88 494 CYS B N 1
ATOM 9886 C CA . CYS B 1 494 ? -10.328 -36.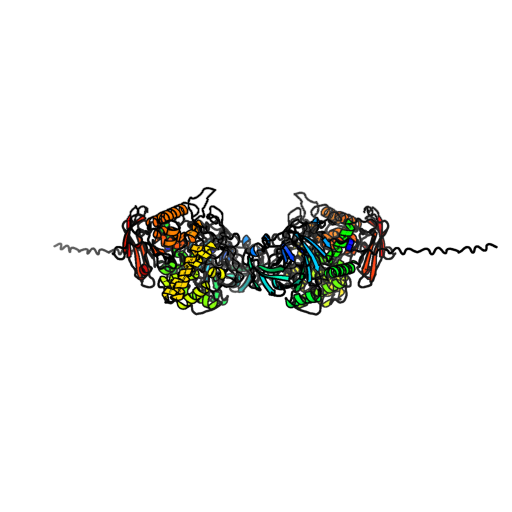125 -7.078 1 98.88 494 CYS B CA 1
ATOM 9887 C C . CYS B 1 494 ? -10.555 -36.625 -5.66 1 98.88 494 CYS B C 1
ATOM 9889 O O . CYS B 1 494 ? -10.047 -37.688 -5.301 1 98.88 494 CYS B O 1
ATOM 9891 N N . LEU B 1 495 ? -11.312 -35.875 -4.895 1 98.88 495 LEU B N 1
ATOM 9892 C CA . LEU B 1 495 ? -11.648 -36.312 -3.547 1 98.88 495 LEU B CA 1
ATOM 9893 C C . LEU B 1 495 ? -12.383 -37.656 -3.582 1 98.88 495 LEU B C 1
ATOM 9895 O O . LEU B 1 495 ? -12.062 -38.562 -2.809 1 98.88 495 LEU B O 1
ATOM 9899 N N . ALA B 1 496 ? -13.352 -37.781 -4.449 1 98.88 496 ALA B N 1
ATOM 9900 C CA . ALA B 1 496 ? -14.094 -39.031 -4.621 1 98.88 496 ALA B CA 1
ATOM 9901 C C . ALA B 1 496 ? -13.156 -40.188 -4.984 1 98.88 496 ALA B C 1
ATOM 9903 O O . ALA B 1 496 ? -13.305 -41.312 -4.477 1 98.88 496 ALA B O 1
ATOM 9904 N N . THR B 1 497 ? -12.258 -39.906 -5.871 1 98.75 497 THR B N 1
ATOM 9905 C CA . THR B 1 497 ? -11.297 -40.906 -6.332 1 98.75 497 THR B CA 1
ATOM 9906 C C . THR B 1 497 ? -10.461 -41.438 -5.168 1 98.75 497 THR B C 1
ATOM 9908 O O . THR B 1 497 ? -10.297 -42.656 -5.008 1 98.75 497 THR B O 1
ATOM 9911 N N . LEU B 1 498 ? -9.938 -40.5 -4.344 1 98.88 498 LEU B N 1
ATOM 9912 C CA . LEU B 1 498 ? -9.141 -40.906 -3.189 1 98.88 498 LEU B CA 1
ATOM 9913 C C . LEU B 1 498 ? -9.992 -41.656 -2.18 1 98.88 498 LEU B C 1
ATOM 9915 O O . LEU B 1 498 ? -9.555 -42.656 -1.62 1 98.88 498 LEU B O 1
ATOM 9919 N N . ALA B 1 499 ? -11.211 -41.188 -1.947 1 98.88 499 ALA B N 1
ATOM 9920 C CA . ALA B 1 499 ? -12.133 -41.844 -1.029 1 98.88 499 ALA B CA 1
ATOM 9921 C C . ALA B 1 499 ? -12.391 -43.281 -1.463 1 98.88 499 ALA B C 1
ATOM 9923 O O . ALA B 1 499 ? -12.391 -44.188 -0.637 1 98.88 499 ALA B O 1
ATOM 9924 N N . GLN B 1 500 ? -12.672 -43.469 -2.721 1 98.38 500 GLN B N 1
ATOM 9925 C CA . GLN B 1 500 ? -12.883 -44.812 -3.248 1 98.38 500 GLN B CA 1
ATOM 9926 C C . GLN B 1 500 ? -11.664 -45.719 -3.002 1 98.38 500 GLN B C 1
ATOM 9928 O O . GLN B 1 500 ? -11.805 -46.844 -2.576 1 98.38 500 GLN B O 1
ATOM 9933 N N . GLY B 1 501 ? -10.484 -45.156 -3.285 1 98.25 501 GLY B N 1
ATOM 9934 C CA . GLY B 1 501 ? -9.25 -45.906 -3.098 1 98.25 501 GLY B CA 1
ATOM 9935 C C . GLY B 1 501 ? -9.008 -46.312 -1.656 1 98.25 501 GLY B C 1
ATOM 9936 O O . GLY B 1 501 ? -8.344 -47.312 -1.393 1 98.25 501 GLY B O 1
ATOM 9937 N N . LEU B 1 502 ? -9.555 -45.594 -0.732 1 98.5 502 LEU B N 1
ATOM 9938 C CA . LEU B 1 502 ? -9.367 -45.875 0.689 1 98.5 502 LEU B CA 1
ATOM 9939 C C . LEU B 1 502 ? -10.602 -46.531 1.279 1 98.5 502 LEU B C 1
ATOM 9941 O O . LEU B 1 502 ? -10.773 -46.562 2.5 1 98.5 502 LEU B O 1
ATOM 9945 N N . ASN B 1 503 ? -11.523 -46.969 0.498 1 98.12 503 ASN B N 1
ATOM 9946 C CA . ASN B 1 503 ? -12.719 -47.75 0.836 1 98.12 503 ASN B CA 1
ATOM 9947 C C . ASN B 1 503 ? -13.703 -46.938 1.654 1 98.12 503 ASN B C 1
ATOM 9949 O O . ASN B 1 503 ? -14.328 -47.438 2.586 1 98.12 503 ASN B O 1
ATOM 9953 N N . GLU B 1 504 ? -13.711 -45.656 1.327 1 98.12 504 GLU B N 1
ATOM 9954 C CA . GLU B 1 504 ? -14.727 -44.781 1.888 1 98.12 504 GLU B CA 1
ATOM 9955 C C . GLU B 1 504 ? -15.883 -44.562 0.913 1 98.12 504 GLU B C 1
ATOM 9957 O O . GLU B 1 504 ? -16.016 -43.5 0.306 1 98.12 504 GLU B O 1
ATOM 9962 N N . GLY B 1 505 ? -16.828 -45.469 0.918 1 97.62 505 GLY B N 1
ATOM 9963 C CA . GLY B 1 505 ? -17.875 -45.531 -0.092 1 97.62 505 GLY B CA 1
ATOM 9964 C C . GLY B 1 505 ? -18.859 -44.375 -0.021 1 97.62 505 GLY B C 1
ATOM 9965 O O . GLY B 1 505 ? -19.234 -43.812 -1.05 1 97.62 505 GLY B O 1
ATOM 9966 N N . ILE B 1 506 ? -19.234 -44 1.197 1 98 506 ILE B N 1
ATOM 9967 C CA . ILE B 1 506 ? -20.203 -42.938 1.373 1 98 506 ILE B CA 1
ATOM 9968 C C . ILE B 1 506 ? -19.594 -41.625 0.868 1 98 506 ILE B C 1
ATOM 9970 O O . ILE B 1 506 ? -20.25 -40.875 0.14 1 98 506 ILE B O 1
ATOM 9974 N N . ALA B 1 507 ? -18.375 -41.406 1.25 1 98.31 507 ALA B N 1
ATOM 9975 C CA . ALA B 1 507 ? -17.672 -40.219 0.78 1 98.31 507 ALA B CA 1
ATOM 9976 C C . ALA B 1 507 ? -17.516 -40.219 -0.737 1 98.31 507 ALA B C 1
ATOM 9978 O O . ALA B 1 507 ? -17.719 -39.219 -1.399 1 98.31 507 ALA B O 1
ATOM 9979 N N . HIS B 1 508 ? -17.094 -41.344 -1.266 1 98.5 508 HIS B N 1
ATOM 9980 C CA . HIS B 1 508 ? -16.969 -41.469 -2.713 1 98.5 508 HIS B CA 1
ATOM 9981 C C . HIS B 1 508 ? -18.266 -41.031 -3.416 1 98.5 508 HIS B C 1
ATOM 9983 O O . HIS B 1 508 ? -18.234 -40.219 -4.328 1 98.5 508 HIS B O 1
ATOM 9989 N N . ASP B 1 509 ? -19.391 -41.594 -3.002 1 98.19 509 ASP B N 1
ATOM 9990 C CA . ASP B 1 509 ? -20.656 -41.344 -3.676 1 98.19 509 ASP B CA 1
ATOM 9991 C C . ASP B 1 509 ? -21.047 -39.875 -3.568 1 98.19 509 ASP B C 1
ATOM 9993 O O . ASP B 1 509 ? -21.484 -39.25 -4.547 1 98.19 509 ASP B O 1
ATOM 9997 N N . LYS B 1 510 ? -20.828 -39.344 -2.41 1 98.44 510 LYS B N 1
ATOM 9998 C CA . LYS B 1 510 ? -21.141 -37.938 -2.166 1 98.44 510 LYS B CA 1
ATOM 9999 C C . LYS B 1 510 ? -20.359 -37.031 -3.1 1 98.44 510 LYS B C 1
ATOM 10001 O O . LYS B 1 510 ? -20.938 -36.188 -3.791 1 98.44 510 LYS B O 1
ATOM 10006 N N . TYR B 1 511 ? -19.109 -37.188 -3.131 1 98.75 511 TYR B N 1
ATOM 10007 C CA . TYR B 1 511 ? -18.25 -36.25 -3.85 1 98.75 511 TYR B CA 1
ATOM 10008 C C . TYR B 1 511 ? -18.281 -36.531 -5.348 1 98.75 511 TYR B C 1
ATOM 10010 O O . TYR B 1 511 ? -18.094 -35.625 -6.16 1 98.75 511 TYR B O 1
ATOM 10018 N N . MET B 1 512 ? -18.516 -37.781 -5.762 1 98.56 512 MET B N 1
ATOM 10019 C CA . MET B 1 512 ? -18.688 -38.062 -7.18 1 98.56 512 MET B CA 1
ATOM 10020 C C . MET B 1 512 ? -19.922 -37.344 -7.727 1 98.56 512 MET B C 1
ATOM 10022 O O . MET B 1 512 ? -19.891 -36.781 -8.82 1 98.56 512 MET B O 1
ATOM 10026 N N . ALA B 1 513 ? -21 -37.406 -6.93 1 98.31 513 ALA B N 1
ATOM 10027 C CA . ALA B 1 513 ? -22.203 -36.688 -7.328 1 98.31 513 ALA B CA 1
ATOM 10028 C C . ALA B 1 513 ? -21.922 -35.188 -7.449 1 98.31 513 ALA B C 1
ATOM 10030 O O . ALA B 1 513 ? -22.328 -34.562 -8.422 1 98.31 513 ALA B O 1
ATOM 10031 N N . ARG B 1 514 ? -21.234 -34.625 -6.504 1 98.56 514 ARG B N 1
ATOM 10032 C CA . ARG B 1 514 ? -20.938 -33.188 -6.473 1 98.56 514 ARG B CA 1
ATOM 10033 C C . ARG B 1 514 ? -19.984 -32.812 -7.602 1 98.56 514 ARG B C 1
ATOM 10035 O O . ARG B 1 514 ? -19.984 -31.672 -8.07 1 98.56 514 ARG B O 1
ATOM 10042 N N . SER B 1 515 ? -19.141 -33.719 -8.039 1 98.69 515 SER B N 1
ATOM 10043 C CA . SER B 1 515 ? -18.203 -33.5 -9.125 1 98.69 515 SER B CA 1
ATOM 10044 C C . SER B 1 515 ? -18.922 -33.156 -10.43 1 98.69 515 SER B C 1
ATOM 10046 O O . SER B 1 515 ? -18.312 -32.656 -11.375 1 98.69 515 SER B O 1
ATOM 10048 N N . MET B 1 516 ? -20.219 -33.406 -10.492 1 98.5 516 MET B N 1
ATOM 10049 C CA . MET B 1 516 ? -20.984 -33.188 -11.719 1 98.5 516 MET B CA 1
ATOM 10050 C C . MET B 1 516 ? -21.734 -31.844 -11.648 1 98.5 516 MET B C 1
ATOM 10052 O O . MET B 1 516 ? -22.453 -31.484 -12.586 1 98.5 516 MET B O 1
ATOM 10056 N N . ASN B 1 517 ? -21.484 -31.062 -10.602 1 98.62 517 ASN B N 1
ATOM 10057 C CA . ASN B 1 517 ? -22.172 -29.797 -10.391 1 98.62 517 ASN B CA 1
ATOM 10058 C C . ASN B 1 517 ? -21.891 -28.812 -11.523 1 98.62 517 ASN B C 1
ATOM 10060 O O . ASN B 1 517 ? -22.641 -27.859 -11.719 1 98.62 517 ASN B O 1
ATOM 10064 N N . TRP B 1 518 ? -20.797 -28.984 -12.297 1 98.5 518 TRP B N 1
ATOM 10065 C CA . TRP B 1 518 ? -20.438 -28.078 -13.391 1 98.5 518 TRP B CA 1
ATOM 10066 C C . TRP B 1 518 ? -21.594 -27.953 -14.383 1 98.5 518 TRP B C 1
ATOM 10068 O O . TRP B 1 518 ? -21.75 -26.906 -15.023 1 98.5 518 TRP B O 1
ATOM 10078 N N . GLN B 1 519 ? -22.469 -28.938 -14.477 1 98.12 519 GLN B N 1
ATOM 10079 C CA . GLN B 1 519 ? -23.562 -28.969 -15.445 1 98.12 519 GLN B CA 1
ATOM 10080 C C . GLN B 1 519 ? -24.594 -27.891 -15.148 1 98.12 519 GLN B C 1
ATOM 10082 O O . GLN B 1 519 ? -25.328 -27.469 -16.047 1 98.12 519 GLN B O 1
ATOM 10087 N N . ASN B 1 520 ? -24.594 -27.453 -13.93 1 98.44 520 ASN B N 1
ATOM 10088 C CA . ASN B 1 520 ? -25.625 -26.531 -13.477 1 98.44 520 ASN B CA 1
ATOM 10089 C C . ASN B 1 520 ? -25.422 -25.125 -14.039 1 98.44 520 ASN B C 1
ATOM 10091 O O . ASN B 1 520 ? -26.312 -24.281 -13.969 1 98.44 520 ASN B O 1
ATOM 10095 N N . LEU B 1 521 ? -24.266 -24.859 -14.695 1 98.75 521 LEU B N 1
ATOM 10096 C CA . LEU B 1 521 ? -23.984 -23.547 -15.25 1 98.75 521 LEU B CA 1
ATOM 10097 C C . LEU B 1 521 ? -24.031 -23.562 -16.766 1 98.75 521 LEU B C 1
ATOM 10099 O O . LEU B 1 521 ? -23.719 -22.562 -17.422 1 98.75 521 LEU B O 1
ATOM 10103 N N . TRP B 1 522 ? -24.359 -24.703 -17.359 1 98.62 522 TRP B N 1
ATOM 10104 C CA . TRP B 1 522 ? -24.453 -24.797 -18.812 1 98.62 522 TRP B CA 1
ATOM 10105 C C . TRP B 1 522 ? -25.766 -24.188 -19.328 1 98.62 522 TRP B C 1
ATOM 10107 O O . TRP B 1 522 ? -26.844 -24.672 -18.984 1 98.62 522 TRP B O 1
ATOM 10117 N N . LYS B 1 523 ? -25.641 -23.141 -20.062 1 98.62 523 LYS B N 1
ATOM 10118 C CA . LYS B 1 523 ? -26.797 -22.516 -20.688 1 98.62 523 LYS B CA 1
ATOM 10119 C C . LYS B 1 523 ? -26.891 -22.891 -22.172 1 98.62 523 LYS B C 1
ATOM 10121 O O . LYS B 1 523 ? -26.25 -22.25 -23.016 1 98.62 523 LYS B O 1
ATOM 10126 N N . LEU B 1 524 ? -27.781 -23.703 -22.547 1 97 524 LEU B N 1
ATOM 10127 C CA . LEU B 1 524 ? -27.859 -24.375 -23.844 1 97 524 LEU B CA 1
ATOM 10128 C C . LEU B 1 524 ? -28.078 -23.375 -24.969 1 97 524 LEU B C 1
ATOM 10130 O O . LEU B 1 524 ? -27.578 -23.547 -26.062 1 97 524 LEU B O 1
ATOM 10134 N N . ASP B 1 525 ? -28.828 -22.344 -24.703 1 97.25 525 ASP B N 1
ATOM 10135 C CA . ASP B 1 525 ? -29.234 -21.438 -25.781 1 97.25 525 ASP B CA 1
ATOM 10136 C C . ASP B 1 525 ? -28.281 -20.25 -25.875 1 97.25 525 ASP B C 1
ATOM 10138 O O . ASP B 1 525 ? -28.5 -19.312 -26.656 1 97.25 525 ASP B O 1
ATOM 10142 N N . GLN B 1 526 ? -27.266 -20.188 -25.031 1 98.25 526 GLN B N 1
ATOM 10143 C CA . GLN B 1 526 ? -26.312 -19.078 -25.078 1 98.25 526 GLN B CA 1
ATOM 10144 C C . GLN B 1 526 ? -25.5 -19.109 -26.359 1 98.25 526 GLN B C 1
ATOM 10146 O O . GLN B 1 526 ? -24.891 -20.125 -26.688 1 98.25 526 GLN B O 1
ATOM 10151 N N . LYS B 1 527 ? -25.406 -18 -27.094 1 97.81 527 LYS B N 1
ATOM 10152 C CA . LYS B 1 527 ? -24.594 -17.828 -28.297 1 97.81 527 LYS B CA 1
ATOM 10153 C C . LYS B 1 527 ? -23.312 -17.062 -28 1 97.81 527 LYS B C 1
ATOM 10155 O O . LYS B 1 527 ? -23.141 -16.547 -26.906 1 97.81 527 LYS B O 1
ATOM 10160 N N . SER B 1 528 ? -22.391 -17.109 -28.906 1 98.12 528 SER B N 1
ATOM 10161 C CA . SER B 1 528 ? -21.172 -16.312 -28.859 1 98.12 528 SER B CA 1
ATOM 10162 C C . SER B 1 528 ? -21 -15.5 -30.156 1 98.12 528 SER B C 1
ATOM 10164 O O . SER B 1 528 ? -21.141 -16.047 -31.25 1 98.12 528 SER B O 1
ATOM 10166 N N . LEU B 1 529 ? -20.828 -14.242 -30 1 96.88 529 LEU B N 1
ATOM 10167 C CA . LEU B 1 529 ? -20.609 -13.352 -31.141 1 96.88 529 LEU B CA 1
ATOM 10168 C C . LEU B 1 529 ? -19.188 -12.805 -31.141 1 96.88 529 LEU B C 1
ATOM 10170 O O . LEU B 1 529 ? -18.625 -12.492 -30.078 1 96.88 529 LEU B O 1
ATOM 10174 N N . ILE B 1 530 ? -18.531 -12.688 -32.188 1 96 530 ILE B N 1
ATOM 10175 C CA . ILE B 1 530 ? -17.25 -12.023 -32.375 1 96 530 ILE B CA 1
ATOM 10176 C C . ILE B 1 530 ? -17.422 -10.875 -33.375 1 96 530 ILE B C 1
ATOM 10178 O O . ILE B 1 530 ? -17.766 -11.094 -34.531 1 96 530 ILE B O 1
ATOM 10182 N N . ASN B 1 531 ? -17.188 -9.695 -32.906 1 92.38 531 ASN B N 1
ATOM 10183 C CA . ASN B 1 531 ? -17.375 -8.5 -33.719 1 92.38 531 ASN B CA 1
ATOM 10184 C C . ASN B 1 531 ? -18.766 -8.477 -34.375 1 92.38 531 ASN B C 1
ATOM 10186 O O . ASN B 1 531 ? -18.891 -8.211 -35.562 1 92.38 531 ASN B O 1
ATOM 10190 N N . GLY B 1 532 ? -19.766 -8.898 -33.625 1 92.5 532 GLY B N 1
ATOM 10191 C CA . GLY B 1 532 ? -21.141 -8.828 -34.062 1 92.5 532 GLY B CA 1
ATOM 10192 C C . GLY B 1 532 ? -21.562 -10.016 -34.906 1 92.5 532 GLY B C 1
ATOM 10193 O O . GLY B 1 532 ? -22.734 -10.156 -35.25 1 92.5 532 GLY B O 1
ATOM 10194 N N . THR B 1 533 ? -20.641 -10.844 -35.281 1 96.25 533 THR B N 1
ATOM 10195 C CA . THR B 1 533 ? -20.938 -12.008 -36.094 1 96.25 533 THR B CA 1
ATOM 10196 C C . THR B 1 533 ? -21.141 -13.25 -35.219 1 96.25 533 THR B C 1
ATOM 10198 O O . THR B 1 533 ? -20.281 -13.562 -34.375 1 96.25 533 THR B O 1
ATOM 10201 N N . ASP B 1 534 ? -22.125 -13.961 -35.438 1 97.12 534 ASP B N 1
ATOM 10202 C CA . ASP B 1 534 ? -22.438 -15.188 -34.688 1 97.12 534 ASP B CA 1
ATOM 10203 C C . ASP B 1 534 ? -21.453 -16.297 -35.031 1 97.12 534 ASP B C 1
ATOM 10205 O O . ASP B 1 534 ? -21.203 -16.562 -36.219 1 97.12 534 ASP B O 1
ATOM 10209 N N . THR B 1 535 ? -20.953 -17.016 -34.094 1 97.44 535 THR B N 1
ATOM 10210 C CA . THR B 1 535 ? -20.016 -18.109 -34.344 1 97.44 535 THR B CA 1
ATOM 10211 C C . THR B 1 535 ? -20.781 -19.375 -34.781 1 97.44 535 THR B C 1
ATOM 10213 O O . THR B 1 535 ? -20.172 -20.328 -35.25 1 97.44 535 THR B O 1
ATOM 10216 N N . ASN B 1 536 ? -22.031 -19.391 -34.531 1 96.38 536 ASN B N 1
ATOM 10217 C CA . ASN B 1 536 ? -22.969 -20.469 -34.875 1 96.38 536 ASN B CA 1
ATOM 10218 C C . ASN B 1 536 ? -22.797 -21.656 -33.938 1 96.38 536 ASN B C 1
ATOM 10220 O O . ASN B 1 536 ? -23.172 -22.781 -34.25 1 96.38 536 ASN B O 1
ATOM 10224 N N . PHE B 1 537 ? -22.156 -21.469 -32.781 1 97.62 537 PHE B N 1
ATOM 10225 C CA . PHE B 1 537 ? -22.141 -22.438 -31.688 1 97.62 537 PHE B CA 1
ATOM 10226 C C . PHE B 1 537 ? -23.094 -22.031 -30.578 1 97.62 537 PHE B C 1
ATOM 10228 O O . PHE B 1 537 ? -23.156 -20.844 -30.203 1 97.62 537 PHE B O 1
ATOM 10235 N N . ASN B 1 538 ? -23.828 -22.969 -30.109 1 96.5 538 ASN B N 1
ATOM 10236 C CA . ASN B 1 538 ? -24.734 -22.734 -28.984 1 96.5 538 ASN B CA 1
ATOM 10237 C C . ASN B 1 538 ? -24.281 -23.531 -27.75 1 96.5 538 ASN B C 1
ATOM 10239 O O . ASN B 1 538 ? -23.594 -24.547 -27.875 1 96.5 538 ASN B O 1
ATOM 10243 N N . GLY B 1 539 ? -24.734 -23 -26.625 1 98 539 GLY B N 1
ATOM 10244 C CA . GLY B 1 539 ? -24.391 -23.641 -25.375 1 98 539 GLY B CA 1
ATOM 10245 C C . GLY B 1 539 ? -23.047 -23.203 -24.812 1 98 539 GLY B C 1
ATOM 10246 O O . GLY B 1 539 ? -22 -23.422 -25.453 1 98 539 GLY B O 1
ATOM 10247 N N . PHE B 1 540 ? -23.062 -22.469 -23.812 1 98.69 540 PHE B N 1
ATOM 10248 C CA . PHE B 1 540 ? -21.875 -22 -23.094 1 98.69 540 PHE B CA 1
ATOM 10249 C C . PHE B 1 540 ? -22.141 -21.922 -21.594 1 98.69 540 PHE B C 1
ATOM 10251 O O . PHE B 1 540 ? -23.281 -21.734 -21.172 1 98.69 540 PHE B O 1
ATOM 10258 N N . PHE B 1 541 ? -21.109 -22.094 -20.781 1 98.75 541 PHE B N 1
ATOM 10259 C CA . PHE B 1 541 ? -21.266 -21.812 -19.359 1 98.75 541 PHE B CA 1
ATOM 10260 C C . PHE B 1 541 ? -21.578 -20.344 -19.141 1 98.75 541 PHE B C 1
ATOM 10262 O O . PHE B 1 541 ? -21.031 -19.469 -19.828 1 98.75 541 PHE B O 1
ATOM 10269 N N . GLN B 1 542 ? -22.438 -20.047 -18.25 1 98.81 542 GLN B N 1
ATOM 10270 C CA . GLN B 1 542 ? -22.812 -18.703 -17.859 1 98.81 542 GLN B CA 1
ATOM 10271 C C . GLN B 1 542 ? -23.016 -18.594 -16.344 1 98.81 542 GLN B C 1
ATOM 10273 O O . GLN B 1 542 ? -23.328 -19.578 -15.68 1 98.81 542 GLN B O 1
ATOM 10278 N N . PRO B 1 543 ? -22.719 -17.453 -15.797 1 98.38 543 PRO B N 1
ATOM 10279 C CA . PRO B 1 543 ? -22.969 -17.297 -14.359 1 98.38 543 PRO B CA 1
ATOM 10280 C C . PRO B 1 543 ? -24.453 -17.328 -14 1 98.38 543 PRO B C 1
ATOM 10282 O O . PRO B 1 543 ? -25.297 -16.922 -14.812 1 98.38 543 PRO B O 1
ATOM 10285 N N . LYS B 1 544 ? -24.766 -17.844 -12.859 1 98.19 544 LYS B N 1
ATOM 10286 C CA . LYS B 1 544 ? -26.125 -17.906 -12.305 1 98.19 544 LYS B CA 1
ATOM 10287 C C . LYS B 1 544 ? -26.188 -17.219 -10.945 1 98.19 544 LYS B C 1
ATOM 10289 O O . LYS B 1 544 ? -25.266 -17.312 -10.141 1 98.19 544 LYS B O 1
ATOM 10294 N N . TYR B 1 545 ? -27.25 -16.484 -10.719 1 95.88 545 TYR B N 1
ATOM 10295 C CA . TYR B 1 545 ? -27.469 -15.836 -9.43 1 95.88 545 TYR B CA 1
ATOM 10296 C C . TYR B 1 545 ? -27.953 -16.844 -8.391 1 95.88 545 TYR B C 1
ATOM 10298 O O . TYR B 1 545 ? -28.297 -17.984 -8.734 1 95.88 545 TYR B O 1
ATOM 10306 N N . MET B 1 546 ? -28.016 -16.516 -7.148 1 94.88 546 MET B N 1
ATOM 10307 C CA . MET B 1 546 ? -28.453 -17.375 -6.051 1 94.88 546 MET B CA 1
ATOM 10308 C C . MET B 1 546 ? -29.891 -17.844 -6.258 1 94.88 546 MET B C 1
ATOM 10310 O O . MET B 1 546 ? -30.25 -18.953 -5.867 1 94.88 546 MET B O 1
ATOM 10314 N N . ASN B 1 547 ? -30.688 -17.031 -6.918 1 93.69 547 ASN B N 1
ATOM 10315 C CA . ASN B 1 547 ? -32.094 -17.344 -7.098 1 93.69 547 ASN B CA 1
ATOM 10316 C C . ASN B 1 547 ? -32.312 -18.25 -8.312 1 93.69 547 ASN B C 1
ATOM 10318 O O . ASN B 1 547 ? -33.469 -18.516 -8.695 1 93.69 547 ASN B O 1
ATOM 10322 N N . GLY B 1 548 ? -31.234 -18.578 -9.031 1 96.12 548 GLY B N 1
ATOM 10323 C CA . GLY B 1 548 ? -31.312 -19.531 -10.125 1 96.12 548 GLY B CA 1
ATOM 10324 C C . GLY B 1 548 ? -31.406 -18.875 -11.484 1 96.12 548 GLY B C 1
ATOM 10325 O O . GLY B 1 548 ? -31.281 -19.547 -12.516 1 96.12 548 GLY B O 1
ATOM 10326 N N . THR B 1 549 ? -31.578 -17.531 -11.469 1 96.88 549 THR B N 1
ATOM 10327 C CA . THR B 1 549 ? -31.641 -16.844 -12.758 1 96.88 549 THR B CA 1
ATOM 10328 C C . THR B 1 549 ? -30.234 -16.656 -13.328 1 96.88 549 THR B C 1
ATOM 10330 O O . THR B 1 549 ? -29.25 -16.703 -12.594 1 96.88 549 THR B O 1
ATOM 10333 N N . TRP B 1 550 ? -30.203 -16.453 -14.648 1 98.06 550 TRP B N 1
ATOM 10334 C CA . TRP B 1 550 ? -28.922 -16.406 -15.352 1 98.06 550 TRP B CA 1
ATOM 10335 C C . TRP B 1 550 ? -28.344 -15 -15.336 1 98.06 550 TRP B C 1
ATOM 10337 O O . TRP B 1 550 ? -29.062 -14.016 -15.492 1 98.06 550 TRP B O 1
ATOM 10347 N N . GLY B 1 551 ? -27.109 -14.883 -15.023 1 97.25 551 GLY B N 1
ATOM 10348 C CA . GLY B 1 551 ? -26.312 -13.719 -15.383 1 97.25 551 GLY B CA 1
ATOM 10349 C C . GLY B 1 551 ? -25.688 -13.828 -16.766 1 97.25 551 GLY B C 1
ATOM 10350 O O . GLY B 1 551 ? -26.141 -14.617 -17.594 1 97.25 551 GLY B O 1
ATOM 10351 N N . PHE B 1 552 ? -24.625 -12.906 -17 1 97.62 552 PHE B N 1
ATOM 10352 C CA . PHE B 1 552 ? -24.047 -12.953 -18.344 1 97.62 552 PHE B CA 1
ATOM 10353 C C . PHE B 1 552 ? -22.578 -12.539 -18.312 1 97.62 552 PHE B C 1
ATOM 10355 O O . PHE B 1 552 ? -22.234 -11.516 -17.719 1 97.62 552 PHE B O 1
ATOM 10362 N N . GLN B 1 553 ? -21.766 -13.312 -18.844 1 97.56 553 GLN B N 1
ATOM 10363 C CA . GLN B 1 553 ? -20.422 -12.953 -19.297 1 97.56 553 GLN B CA 1
ATOM 10364 C C . GLN B 1 553 ? -20.25 -13.281 -20.781 1 97.56 553 GLN B C 1
ATOM 10366 O O . GLN B 1 553 ? -20.516 -14.406 -21.203 1 97.56 553 GLN B O 1
ATOM 10371 N N . ASP B 1 554 ? -19.797 -12.289 -21.562 1 97.88 554 ASP B N 1
ATOM 10372 C CA . ASP B 1 554 ? -19.5 -12.555 -22.969 1 97.88 554 ASP B CA 1
ATOM 10373 C C . ASP B 1 554 ? -18.531 -13.727 -23.109 1 97.88 554 ASP B C 1
ATOM 10375 O O . ASP B 1 554 ? -17.438 -13.719 -22.516 1 97.88 554 ASP B O 1
ATOM 10379 N N . PRO B 1 555 ? -18.891 -14.727 -23.891 1 98 555 PRO B N 1
ATOM 10380 C CA . PRO B 1 555 ? -18.047 -15.922 -23.984 1 98 555 PRO B CA 1
ATOM 10381 C C . PRO B 1 555 ? -16.625 -15.594 -24.453 1 98 555 PRO B C 1
ATOM 10383 O O . PRO B 1 555 ? -15.695 -16.344 -24.156 1 98 555 PRO B O 1
ATOM 10386 N N . ILE B 1 556 ? -16.391 -14.453 -25.125 1 97.56 556 ILE B N 1
ATOM 10387 C CA . ILE B 1 556 ? -15.055 -14.133 -25.641 1 97.56 556 ILE B CA 1
ATOM 10388 C C . ILE B 1 556 ? -14.32 -13.258 -24.625 1 97.56 556 ILE B C 1
ATOM 10390 O O . ILE B 1 556 ? -13.125 -12.969 -24.797 1 97.56 556 ILE B O 1
ATOM 10394 N N . ALA B 1 557 ? -15.016 -12.812 -23.516 1 96.06 557 ALA B N 1
ATOM 10395 C CA . ALA B 1 557 ? -14.391 -11.969 -22.5 1 96.06 557 ALA B CA 1
ATOM 10396 C C . ALA B 1 557 ? -13.18 -12.664 -21.875 1 96.06 557 ALA B C 1
ATOM 10398 O O . ALA B 1 557 ? -13.211 -13.867 -21.625 1 96.06 557 ALA B O 1
ATOM 10399 N N . CYS B 1 558 ? -12.039 -11.914 -21.625 1 94.81 558 CYS B N 1
ATOM 10400 C CA . CYS B 1 558 ? -10.805 -12.383 -21.016 1 94.81 558 CYS B CA 1
ATOM 10401 C C . CYS B 1 558 ? -9.922 -13.086 -22.047 1 94.81 558 CYS B C 1
ATOM 10403 O O . CYS B 1 558 ? -8.922 -13.711 -21.688 1 94.81 558 CYS B O 1
ATOM 10405 N N . SER B 1 559 ? -10.352 -13.148 -23.312 1 94.69 559 SER B N 1
ATOM 10406 C CA . SER B 1 559 ? -9.477 -13.586 -24.391 1 94.69 559 SER B CA 1
ATOM 10407 C C . SER B 1 559 ? -8.719 -12.414 -25 1 94.69 559 SER B C 1
ATOM 10409 O O . SER B 1 559 ? -8.992 -11.258 -24.688 1 94.69 559 SER B O 1
ATOM 10411 N N . THR B 1 560 ? -7.848 -12.734 -25.891 1 91.31 560 THR B N 1
ATOM 10412 C CA . THR B 1 560 ? -7.062 -11.703 -26.562 1 91.31 560 THR B CA 1
ATOM 10413 C C . THR B 1 560 ? -7.945 -10.859 -27.469 1 91.31 560 THR B C 1
ATOM 10415 O O . THR B 1 560 ? -7.543 -9.781 -27.906 1 91.31 560 THR B O 1
ATOM 10418 N N . LEU B 1 561 ? -9.188 -11.32 -27.75 1 93.56 561 LEU B N 1
ATOM 10419 C CA . LEU B 1 561 ? -10.117 -10.617 -28.625 1 93.56 561 LEU B CA 1
ATOM 10420 C C . LEU B 1 561 ? -10.883 -9.539 -27.859 1 93.56 561 LEU B C 1
ATOM 10422 O O . LEU B 1 561 ? -11.477 -8.648 -28.469 1 93.56 561 LEU B O 1
ATOM 10426 N N . ALA B 1 562 ? -11.016 -9.586 -26.562 1 90.69 562 ALA B N 1
ATOM 10427 C CA . ALA B 1 562 ? -11.945 -8.727 -25.844 1 90.69 562 ALA B CA 1
ATOM 10428 C C . ALA B 1 562 ? -11.258 -8.047 -24.656 1 90.69 562 ALA B C 1
ATOM 10430 O O . ALA B 1 562 ? -11.82 -7.137 -24.047 1 90.69 562 ALA B O 1
ATOM 10431 N N . GLY B 1 563 ? -10.109 -8.398 -24.312 1 86.06 563 GLY B N 1
ATOM 10432 C CA . GLY B 1 563 ? -9.383 -7.738 -23.234 1 86.06 563 GLY B CA 1
ATOM 10433 C C . GLY B 1 563 ? -8.945 -8.695 -22.141 1 86.06 563 GLY B C 1
ATOM 10434 O O . GLY B 1 563 ? -9.5 -9.781 -22 1 86.06 563 GLY B O 1
ATOM 10435 N N . PHE B 1 564 ? -8.086 -8.242 -21.172 1 84.69 564 PHE B N 1
ATOM 10436 C CA . PHE B 1 564 ? -7.48 -9.086 -20.156 1 84.69 564 PHE B CA 1
ATOM 10437 C C . PHE B 1 564 ? -8.32 -9.094 -18.875 1 84.69 564 PHE B C 1
ATOM 10439 O O . PHE B 1 564 ? -9.062 -8.141 -18.609 1 84.69 564 PHE B O 1
ATOM 10446 N N . CYS B 1 565 ? -8.359 -10.094 -18.141 1 90.62 565 CYS B N 1
ATOM 10447 C CA . CYS B 1 565 ? -8.945 -10.219 -16.812 1 90.62 565 CYS B CA 1
ATOM 10448 C C . CYS B 1 565 ? -7.883 -10.516 -15.773 1 90.62 565 CYS B C 1
ATOM 10450 O O . CYS B 1 565 ? -6.805 -11.016 -16.109 1 90.62 565 CYS B O 1
ATOM 10452 N N . SER B 1 566 ? -8.148 -10.062 -14.539 1 87.62 566 SER B N 1
ATOM 10453 C CA . SER B 1 566 ? -7.195 -10.273 -13.461 1 87.62 566 SER B CA 1
ATOM 10454 C C . SER B 1 566 ? -7.906 -10.656 -12.164 1 87.62 566 SER B C 1
ATOM 10456 O O . SER B 1 566 ? -9.125 -10.523 -12.055 1 87.62 566 SER B O 1
ATOM 10458 N N . LEU B 1 567 ? -7.168 -11.102 -11.219 1 90.69 567 LEU B N 1
ATOM 10459 C CA . LEU B 1 567 ? -7.688 -11.562 -9.938 1 90.69 567 LEU B CA 1
ATOM 10460 C C . LEU B 1 567 ? -8.312 -10.414 -9.156 1 90.69 567 LEU B C 1
ATOM 10462 O O . LEU B 1 567 ? -9.344 -10.594 -8.492 1 90.69 567 LEU B O 1
ATOM 10466 N N . THR B 1 568 ? -7.656 -9.102 -9.234 1 86.44 568 THR B N 1
ATOM 10467 C CA . THR B 1 568 ? -8.109 -8.047 -8.328 1 86.44 568 THR B CA 1
ATOM 10468 C C . THR B 1 568 ? -8.461 -6.781 -9.102 1 86.44 568 THR B C 1
ATOM 10470 O O . THR B 1 568 ? -9.453 -6.109 -8.789 1 86.44 568 THR B O 1
ATOM 10473 N N . THR B 1 569 ? -7.766 -6.418 -10.156 1 82.94 569 THR B N 1
ATOM 10474 C CA . THR B 1 569 ? -7.926 -5.137 -10.836 1 82.94 569 THR B CA 1
ATOM 10475 C C . THR B 1 569 ? -9.117 -5.18 -11.789 1 82.94 569 THR B C 1
ATOM 10477 O O . THR B 1 569 ? -9.82 -4.176 -11.953 1 82.94 569 THR B O 1
ATOM 10480 N N . ASN B 1 570 ? -9.266 -6.34 -12.461 1 88.38 570 ASN B N 1
ATOM 10481 C CA . ASN B 1 570 ? -10.359 -6.535 -13.398 1 88.38 570 ASN B CA 1
ATOM 10482 C C . ASN B 1 570 ? -10.961 -7.934 -13.281 1 88.38 570 ASN B C 1
ATOM 10484 O O . ASN B 1 570 ? -10.891 -8.727 -14.219 1 88.38 570 ASN B O 1
ATOM 10488 N N . PRO B 1 571 ? -11.547 -8.203 -12.156 1 90.94 571 PRO B N 1
ATOM 10489 C CA . PRO B 1 571 ? -12.062 -9.562 -11.93 1 90.94 571 PRO B CA 1
ATOM 10490 C C . PRO B 1 571 ? -13.25 -9.898 -12.836 1 90.94 571 PRO B C 1
ATOM 10492 O O . PRO B 1 571 ? -14.023 -9.008 -13.195 1 90.94 571 PRO B O 1
ATOM 10495 N N . SER B 1 572 ? -13.367 -11.125 -13.234 1 95.56 572 SER B N 1
ATOM 10496 C CA . SER B 1 572 ? -14.43 -11.672 -14.07 1 95.56 572 SER B CA 1
ATOM 10497 C C . SER B 1 572 ? -14.914 -13.016 -13.539 1 95.56 572 SER B C 1
ATOM 10499 O O . SER B 1 572 ? -14.484 -13.461 -12.469 1 95.56 572 SER B O 1
ATOM 10501 N N . GLU B 1 573 ? -15.875 -13.586 -14.211 1 97.31 573 GLU B N 1
ATOM 10502 C CA . GLU B 1 573 ? -16.469 -14.828 -13.711 1 97.31 573 GLU B CA 1
ATOM 10503 C C . GLU B 1 573 ? -15.633 -16.031 -14.141 1 97.31 573 GLU B C 1
ATOM 10505 O O . GLU B 1 573 ? -15.898 -17.156 -13.703 1 97.31 573 GLU B O 1
ATOM 10510 N N . THR B 1 574 ? -14.648 -15.773 -14.961 1 97.06 574 THR B N 1
ATOM 10511 C CA . THR B 1 574 ? -13.586 -16.734 -15.25 1 97.06 574 THR B CA 1
ATOM 10512 C C . THR B 1 574 ? -12.219 -16.156 -14.906 1 97.06 574 THR B C 1
ATOM 10514 O O . THR B 1 574 ? -12.023 -14.945 -14.969 1 97.06 574 THR B O 1
ATOM 10517 N N . PHE B 1 575 ? -11.289 -17.031 -14.516 1 95.19 575 PHE B N 1
ATOM 10518 C CA . PHE B 1 575 ? -9.969 -16.578 -14.109 1 95.19 575 PHE B CA 1
ATOM 10519 C C . PHE B 1 575 ? -8.992 -16.625 -15.273 1 95.19 575 PHE B C 1
ATOM 10521 O O . PHE B 1 575 ? -8.648 -17.719 -15.75 1 95.19 575 PHE B O 1
ATOM 10528 N N . GLU B 1 576 ? -8.5 -15.57 -15.828 1 91.75 576 GLU B N 1
ATOM 10529 C CA . GLU B 1 576 ? -7.43 -15.305 -16.781 1 91.75 576 GLU B CA 1
ATOM 10530 C C . GLU B 1 576 ? -7.668 -16.031 -18.094 1 91.75 576 GLU B C 1
ATOM 10532 O O . GLU B 1 576 ? -6.719 -16.359 -18.828 1 91.75 576 GLU B O 1
ATOM 10537 N N . ALA B 1 577 ? -8.906 -16.422 -18.422 1 95.12 577 ALA B N 1
ATOM 10538 C CA . ALA B 1 577 ? -9.281 -17.031 -19.688 1 95.12 577 ALA B CA 1
ATOM 10539 C C . ALA B 1 577 ? -10.766 -16.844 -19.969 1 95.12 577 ALA B C 1
ATOM 10541 O O . ALA B 1 577 ? -11.555 -16.641 -19.047 1 95.12 577 ALA B O 1
ATOM 10542 N N . SER B 1 578 ? -11.117 -16.984 -21.219 1 96.88 578 SER B N 1
ATOM 10543 C CA . SER B 1 578 ? -12.5 -16.797 -21.625 1 96.88 578 SER B CA 1
ATOM 10544 C C . SER B 1 578 ? -13.336 -18.047 -21.344 1 96.88 578 SER B C 1
ATOM 10546 O O . SER B 1 578 ? -12.789 -19.094 -21.016 1 96.88 578 SER B O 1
ATOM 10548 N N . ILE B 1 579 ? -14.648 -17.891 -21.422 1 98.06 579 ILE B N 1
ATOM 10549 C CA . ILE B 1 579 ? -15.547 -19.031 -21.328 1 98.06 579 ILE B CA 1
ATOM 10550 C C . ILE B 1 579 ? -15.25 -20.016 -22.469 1 98.06 579 ILE B C 1
ATOM 10552 O O . ILE B 1 579 ? -15.328 -21.234 -22.297 1 98.06 579 ILE B O 1
ATOM 10556 N N . TRP B 1 580 ? -14.867 -19.484 -23.656 1 97.88 580 TRP B N 1
ATOM 10557 C CA . TRP B 1 580 ? -14.453 -20.312 -24.781 1 97.88 580 TRP B CA 1
ATOM 10558 C C . TRP B 1 580 ? -13.336 -21.266 -24.375 1 97.88 580 TRP B C 1
ATOM 10560 O O . TRP B 1 580 ? -13.289 -22.406 -24.844 1 97.88 580 TRP B O 1
ATOM 10570 N N . GLN B 1 581 ? -12.5 -20.859 -23.625 1 96.44 581 GLN B N 1
ATOM 10571 C CA . GLN B 1 581 ? -11.406 -21.703 -23.172 1 96.44 581 GLN B CA 1
ATOM 10572 C C . GLN B 1 581 ? -11.844 -22.609 -22.031 1 96.44 581 GLN B C 1
ATOM 10574 O O . GLN B 1 581 ? -11.594 -23.812 -22.047 1 96.44 581 GLN B O 1
ATOM 10579 N N . TYR B 1 582 ? -12.562 -22.094 -21.031 1 97.25 582 TYR B N 1
ATOM 10580 C CA . TYR B 1 582 ? -12.922 -22.812 -19.812 1 97.25 582 TYR B CA 1
ATOM 10581 C C . TYR B 1 582 ? -13.961 -23.891 -20.109 1 97.25 582 TYR B C 1
ATOM 10583 O O . TYR B 1 582 ? -14.086 -24.859 -19.344 1 97.25 582 TYR B O 1
ATOM 10591 N N . GLN B 1 583 ? -14.68 -23.797 -21.172 1 97.75 583 GLN B N 1
ATOM 10592 C CA . GLN B 1 583 ? -15.766 -24.734 -21.453 1 97.75 583 GLN B CA 1
ATOM 10593 C C . GLN B 1 583 ? -15.234 -26.156 -21.609 1 97.75 583 GLN B C 1
ATOM 10595 O O . GLN B 1 583 ? -15.984 -27.125 -21.469 1 97.75 583 GLN B O 1
ATOM 10600 N N . PHE B 1 584 ? -13.945 -26.297 -21.812 1 97.25 584 PHE B N 1
ATOM 10601 C CA . PHE B 1 584 ? -13.367 -27.609 -22.078 1 97.25 584 PHE B CA 1
ATOM 10602 C C . PHE B 1 584 ? -12.742 -28.188 -20.812 1 97.25 584 PHE B C 1
ATOM 10604 O O . PHE B 1 584 ? -12.242 -29.328 -20.828 1 97.25 584 PHE B O 1
ATOM 10611 N N . ILE B 1 585 ? -12.734 -27.5 -19.672 1 94.81 585 ILE B N 1
ATOM 10612 C CA . ILE B 1 585 ? -11.992 -27.891 -18.484 1 94.81 585 ILE B CA 1
ATOM 10613 C C . ILE B 1 585 ? -12.859 -28.781 -17.594 1 94.81 585 ILE B C 1
ATOM 10615 O O . ILE B 1 585 ? -13.117 -28.453 -16.438 1 94.81 585 ILE B O 1
ATOM 10619 N N . ILE B 1 586 ? -13.305 -29.891 -18.156 1 97.12 586 ILE B N 1
ATOM 10620 C CA . ILE B 1 586 ? -14.039 -30.953 -17.469 1 97.12 586 ILE B CA 1
ATOM 10621 C C . ILE B 1 586 ? -13.352 -32.281 -17.688 1 97.12 586 ILE B C 1
ATOM 10623 O O . ILE B 1 586 ? -13.93 -33.188 -18.297 1 97.12 586 ILE B O 1
ATOM 10627 N N . PRO B 1 587 ? -12.195 -32.438 -17.125 1 97.12 587 PRO B N 1
ATOM 10628 C CA . PRO B 1 587 ? -11.383 -33.625 -17.484 1 97.12 587 PRO B CA 1
ATOM 10629 C C . PRO B 1 587 ? -12.023 -34.938 -17.078 1 97.12 587 PRO B C 1
ATOM 10631 O O . PRO B 1 587 ? -11.789 -35.969 -17.719 1 97.12 587 PRO B O 1
ATOM 10634 N N . HIS B 1 588 ? -12.852 -34.969 -16.031 1 97.94 588 HIS B N 1
ATOM 10635 C CA . HIS B 1 588 ? -13.367 -36.188 -15.484 1 97.94 588 HIS B CA 1
ATOM 10636 C C . HIS B 1 588 ? -14.633 -36.656 -16.203 1 97.94 588 HIS B C 1
ATOM 10638 O O . HIS B 1 588 ? -15.023 -37.812 -16.125 1 97.94 588 HIS B O 1
ATOM 10644 N N . ALA B 1 589 ? -15.25 -35.781 -16.922 1 98.12 589 ALA B N 1
ATOM 10645 C CA . ALA B 1 589 ? -16.547 -36.094 -17.516 1 98.12 589 ALA B CA 1
ATOM 10646 C C . ALA B 1 589 ? -16.656 -35.531 -18.938 1 98.12 589 ALA B C 1
ATOM 10648 O O . ALA B 1 589 ? -17.672 -34.969 -19.312 1 98.12 589 ALA B O 1
ATOM 10649 N N . THR B 1 590 ? -15.648 -35.719 -19.703 1 97.62 590 THR B N 1
ATOM 10650 C CA . THR B 1 590 ? -15.578 -35.156 -21.047 1 97.62 590 THR B CA 1
ATOM 10651 C C . THR B 1 590 ? -16.641 -35.781 -21.938 1 97.62 590 THR B C 1
ATOM 10653 O O . THR B 1 590 ? -17.188 -35.125 -22.828 1 97.62 590 THR B O 1
ATOM 10656 N N . SER B 1 591 ? -16.953 -37.094 -21.75 1 97 591 SER B N 1
ATOM 10657 C CA . SER B 1 591 ? -17.984 -37.719 -22.562 1 97 591 SER B CA 1
ATOM 10658 C C . SER B 1 591 ? -19.328 -37.031 -22.375 1 97 591 SER B C 1
ATOM 10660 O O . SER B 1 591 ? -20.078 -36.844 -23.344 1 97 591 SER B O 1
ATOM 10662 N N . THR B 1 592 ? -19.641 -36.719 -21.109 1 97.44 592 THR B N 1
ATOM 10663 C CA . THR B 1 592 ? -20.875 -35.969 -20.844 1 97.44 592 THR B CA 1
ATOM 10664 C C . THR B 1 592 ? -20.844 -34.594 -21.484 1 97.44 592 THR B C 1
ATOM 10666 O O . THR B 1 592 ? -21.859 -34.156 -22.031 1 97.44 592 THR B O 1
ATOM 10669 N N . LEU B 1 593 ? -19.734 -33.906 -21.453 1 98.06 593 LEU B N 1
ATOM 10670 C CA . LEU B 1 593 ? -19.578 -32.625 -22.109 1 98.06 593 LEU B CA 1
ATOM 10671 C C . LEU B 1 593 ? -19.828 -32.719 -23.609 1 98.06 593 LEU B C 1
ATOM 10673 O O . LEU B 1 593 ? -20.5 -31.875 -24.188 1 98.06 593 LEU B O 1
ATOM 10677 N N . ILE B 1 594 ? -19.281 -33.781 -24.234 1 97.62 594 ILE B N 1
ATOM 10678 C CA . ILE B 1 594 ? -19.453 -34.031 -25.656 1 97.62 594 ILE B CA 1
ATOM 10679 C C . ILE B 1 594 ? -20.938 -34.188 -25.984 1 97.62 594 ILE B C 1
ATOM 10681 O O . ILE B 1 594 ? -21.438 -33.594 -26.938 1 97.62 594 ILE B O 1
ATOM 10685 N N . ASP B 1 595 ? -21.625 -34.938 -25.172 1 96.75 595 ASP B N 1
ATOM 10686 C CA . ASP B 1 595 ? -23.062 -35.125 -25.375 1 96.75 595 ASP B CA 1
ATOM 10687 C C . ASP B 1 595 ? -23.812 -33.781 -25.297 1 96.75 595 ASP B C 1
ATOM 10689 O O . ASP B 1 595 ? -24.672 -33.5 -26.125 1 96.75 595 ASP B O 1
ATOM 10693 N N . MET B 1 596 ? -23.422 -33 -24.344 1 96.88 596 MET B N 1
ATOM 10694 C CA . MET B 1 596 ? -24.078 -31.719 -24.109 1 96.88 596 MET B CA 1
ATOM 10695 C C . MET B 1 596 ? -23.797 -30.75 -25.25 1 96.88 596 MET B C 1
ATOM 10697 O O . MET B 1 596 ? -24.609 -29.859 -25.531 1 96.88 596 MET B O 1
ATOM 10701 N N . MET B 1 597 ? -22.672 -30.969 -25.906 1 97.62 597 MET B N 1
ATOM 10702 C CA . MET B 1 597 ? -22.266 -30.078 -26.984 1 97.62 597 MET B CA 1
ATOM 10703 C C . MET B 1 597 ? -22.781 -30.594 -28.328 1 97.62 597 MET B C 1
ATOM 10705 O O . MET B 1 597 ? -22.484 -30.016 -29.375 1 97.62 597 MET B O 1
ATOM 10709 N N . GLY B 1 598 ? -23.516 -31.719 -28.359 1 96.81 598 GLY B N 1
ATOM 10710 C CA . GLY B 1 598 ? -24.172 -32.156 -29.578 1 96.81 598 GLY B CA 1
ATOM 10711 C C . GLY B 1 598 ? -23.531 -33.375 -30.188 1 96.81 598 GLY B C 1
ATOM 10712 O O . GLY B 1 598 ? -23.828 -33.75 -31.328 1 96.81 598 GLY B O 1
ATOM 10713 N N . GLY B 1 599 ? -22.547 -34 -29.484 1 97.19 599 GLY B N 1
ATOM 10714 C CA . GLY B 1 599 ? -21.938 -35.219 -29.984 1 97.19 599 GLY B CA 1
ATOM 10715 C C . GLY B 1 599 ? -20.531 -35.031 -30.5 1 97.19 599 GLY B C 1
ATOM 10716 O O . GLY B 1 599 ? -20 -33.906 -30.453 1 97.19 599 GLY B O 1
ATOM 10717 N N . ASP B 1 600 ? -19.953 -36.062 -31 1 97.88 600 ASP B N 1
ATOM 10718 C CA . ASP B 1 600 ? -18.531 -36.125 -31.375 1 97.88 600 ASP B CA 1
ATOM 10719 C C . ASP B 1 600 ? -18.219 -35.062 -32.438 1 97.88 600 ASP B C 1
ATOM 10721 O O . ASP B 1 600 ? -17.266 -34.312 -32.281 1 97.88 600 ASP B O 1
ATOM 10725 N N . ASP B 1 601 ? -19.031 -35 -33.469 1 97.81 601 ASP B N 1
ATOM 10726 C CA . ASP B 1 601 ? -18.75 -34.094 -34.594 1 97.81 601 ASP B CA 1
ATOM 10727 C C . ASP B 1 601 ? -18.844 -32.656 -34.156 1 97.81 601 ASP B C 1
ATOM 10729 O O . ASP B 1 601 ? -18.016 -31.812 -34.531 1 97.81 601 ASP B O 1
ATOM 10733 N N . ALA B 1 602 ? -19.812 -32.344 -33.406 1 97.94 602 ALA B N 1
ATOM 10734 C CA . ALA B 1 602 ? -20 -30.984 -32.906 1 97.94 602 ALA B CA 1
ATOM 10735 C C . ALA B 1 602 ? -18.859 -30.562 -31.984 1 97.94 602 ALA B C 1
ATOM 10737 O O . ALA B 1 602 ? -18.375 -29.438 -32.031 1 97.94 602 ALA B O 1
ATOM 10738 N N . PHE B 1 603 ? -18.5 -31.469 -31.141 1 98 603 PHE B N 1
ATOM 10739 C CA . PHE B 1 603 ? -17.391 -31.219 -30.219 1 98 603 PHE B CA 1
ATOM 10740 C C . PHE B 1 603 ? -16.094 -30.953 -30.969 1 98 603 PHE B C 1
ATOM 10742 O O . PHE B 1 603 ? -15.383 -30 -30.656 1 98 603 PHE B O 1
ATOM 10749 N N . VAL B 1 604 ? -15.789 -31.734 -31.984 1 98.44 604 VAL B N 1
ATOM 10750 C CA . VAL B 1 604 ? -14.586 -31.578 -32.812 1 98.44 604 VAL B CA 1
ATOM 10751 C C . VAL B 1 604 ? -14.633 -30.25 -33.531 1 98.44 604 VAL B C 1
ATOM 10753 O O . VAL B 1 604 ? -13.625 -29.531 -33.625 1 98.44 604 VAL B O 1
ATOM 10756 N N . SER B 1 605 ? -15.789 -29.938 -34.094 1 98.31 605 SER B N 1
ATOM 10757 C CA . SER B 1 605 ? -15.953 -28.656 -34.781 1 98.31 605 SER B CA 1
ATOM 10758 C C . SER B 1 605 ? -15.672 -27.5 -33.844 1 98.31 605 SER B C 1
ATOM 10760 O O . SER B 1 605 ? -15.031 -26.516 -34.25 1 98.31 605 SER B O 1
ATOM 10762 N N . ARG B 1 606 ? -16.172 -27.578 -32.688 1 98.12 606 ARG B N 1
ATOM 10763 C CA . ARG B 1 606 ? -15.992 -26.547 -31.688 1 98.12 606 ARG B CA 1
ATOM 10764 C C . ARG B 1 606 ? -14.516 -26.406 -31.312 1 98.12 606 ARG B C 1
ATOM 10766 O O . ARG B 1 606 ? -14 -25.281 -31.188 1 98.12 606 ARG B O 1
ATOM 10773 N N . LEU B 1 607 ? -13.812 -27.5 -31.078 1 98.31 607 LEU B N 1
ATOM 10774 C CA . LEU B 1 607 ? -12.383 -27.484 -30.797 1 98.31 607 LEU B CA 1
ATOM 10775 C C . LEU B 1 607 ? -11.602 -26.859 -31.953 1 98.31 607 LEU B C 1
ATOM 10777 O O . LEU B 1 607 ? -10.68 -26.078 -31.719 1 98.31 607 LEU B O 1
ATOM 10781 N N . ASN B 1 608 ? -12.023 -27.25 -33.188 1 98.19 608 ASN B N 1
ATOM 10782 C CA . ASN B 1 608 ? -11.359 -26.703 -34.375 1 98.19 608 ASN B CA 1
ATOM 10783 C C . ASN B 1 608 ? -11.508 -25.172 -34.438 1 98.19 608 ASN B C 1
ATOM 10785 O O . ASN B 1 608 ? -10.539 -24.469 -34.719 1 98.19 608 ASN B O 1
ATOM 10789 N N . TYR B 1 609 ? -12.672 -24.719 -34.219 1 97.69 609 TYR B N 1
ATOM 10790 C CA . TYR B 1 609 ? -12.93 -23.281 -34.219 1 97.69 609 TYR B CA 1
ATOM 10791 C C . TYR B 1 609 ? -12.094 -22.562 -33.156 1 97.69 609 TYR B C 1
ATOM 10793 O O . TYR B 1 609 ? -11.469 -21.531 -33.438 1 97.69 609 TYR B O 1
ATOM 10801 N N . PHE B 1 610 ? -12.078 -23.125 -31.969 1 97.31 610 PHE B N 1
ATOM 10802 C CA . PHE B 1 610 ? -11.344 -22.562 -30.828 1 97.31 610 PHE B CA 1
ATOM 10803 C C . PHE B 1 610 ? -9.859 -22.406 -31.172 1 97.31 610 PHE B C 1
ATOM 10805 O O . PHE B 1 610 ? -9.297 -21.328 -31.047 1 97.31 610 PHE B O 1
ATOM 10812 N N . HIS B 1 611 ? -9.219 -23.484 -31.656 1 96.94 611 HIS B N 1
ATOM 10813 C CA . HIS B 1 611 ? -7.777 -23.5 -31.891 1 96.94 611 HIS B CA 1
ATOM 10814 C C . HIS B 1 611 ? -7.398 -22.703 -33.125 1 96.94 611 HIS B C 1
ATOM 10816 O O . HIS B 1 611 ? -6.238 -22.328 -33.312 1 96.94 611 HIS B O 1
ATOM 10822 N N . ALA B 1 612 ? -8.336 -22.484 -34 1 95.06 612 ALA B N 1
ATOM 10823 C CA . ALA B 1 612 ? -8.055 -21.766 -35.25 1 95.06 612 ALA B CA 1
ATOM 10824 C C . ALA B 1 612 ? -8.195 -20.25 -35.031 1 95.06 612 ALA B C 1
ATOM 10826 O O . ALA B 1 612 ? -7.965 -19.469 -35.969 1 95.06 612 ALA B O 1
ATOM 10827 N N . SER B 1 613 ? -8.555 -19.859 -33.844 1 91.88 613 SER B N 1
ATOM 10828 C CA . SER B 1 613 ? -8.797 -18.438 -33.531 1 91.88 613 SER B CA 1
ATOM 10829 C C . SER B 1 613 ? -7.973 -17.984 -32.344 1 91.88 613 SER B C 1
ATOM 10831 O O . SER B 1 613 ? -7.434 -18.812 -31.609 1 91.88 613 SER B O 1
ATOM 10833 N N . PRO B 1 614 ? -7.906 -16.594 -32.156 1 91.25 614 PRO B N 1
ATOM 10834 C CA . PRO B 1 614 ? -7.176 -16.062 -31.016 1 91.25 614 PRO B CA 1
ATOM 10835 C C . PRO B 1 614 ? -7.895 -16.297 -29.703 1 91.25 614 PRO B C 1
ATOM 10837 O O . PRO B 1 614 ? -7.504 -15.742 -28.672 1 91.25 614 PRO B O 1
ATOM 10840 N N . LEU B 1 615 ? -8.953 -17.078 -29.719 1 94.62 615 LEU B N 1
ATOM 10841 C CA . LEU B 1 615 ? -9.617 -17.531 -28.5 1 94.62 615 LEU B CA 1
ATOM 10842 C C . LEU B 1 615 ? -8.711 -18.438 -27.688 1 94.62 615 LEU B C 1
ATOM 10844 O O . LEU B 1 615 ? -8.766 -18.453 -26.453 1 94.62 615 LEU B O 1
ATOM 10848 N N . ALA B 1 616 ? -7.93 -19.219 -28.391 1 95.25 616 ALA B N 1
ATOM 10849 C CA . ALA B 1 616 ? -6.988 -20.109 -27.719 1 95.25 616 ALA B CA 1
ATOM 10850 C C . ALA B 1 616 ? -5.699 -19.391 -27.359 1 95.25 616 ALA B C 1
ATOM 10852 O O . ALA B 1 616 ? -5.078 -18.75 -28.203 1 95.25 616 ALA B O 1
ATOM 10853 N N . ASP B 1 617 ? -5.379 -19.438 -26.141 1 94.69 617 ASP B N 1
ATOM 10854 C CA . ASP B 1 617 ? -4.148 -18.812 -25.656 1 94.69 617 ASP B CA 1
ATOM 10855 C C . ASP B 1 617 ? -3.227 -19.844 -25.016 1 94.69 617 ASP B C 1
ATOM 10857 O O . ASP B 1 617 ? -3.375 -20.172 -23.828 1 94.69 617 ASP B O 1
ATOM 10861 N N . ILE B 1 618 ? -2.197 -20.328 -25.75 1 95.62 618 ILE B N 1
ATOM 10862 C CA . ILE B 1 618 ? -1.316 -21.422 -25.328 1 95.62 618 ILE B CA 1
ATOM 10863 C C . ILE B 1 618 ? -0.314 -20.906 -24.297 1 95.62 618 ILE B C 1
ATOM 10865 O O . ILE B 1 618 ? 0.442 -21.672 -23.703 1 95.62 618 ILE B O 1
ATOM 10869 N N . SER B 1 619 ? -0.368 -19.531 -24 1 94.56 619 SER B N 1
ATOM 10870 C CA . SER B 1 619 ? 0.551 -18.938 -23.031 1 94.56 619 SER B CA 1
ATOM 10871 C C . SER B 1 619 ? 0.077 -19.172 -21.609 1 94.56 619 SER B C 1
ATOM 10873 O O . SER B 1 619 ? 0.787 -18.859 -20.656 1 94.56 619 SER B O 1
ATOM 10875 N N . ASN B 1 620 ? -1.168 -19.828 -21.5 1 93.19 620 ASN B N 1
ATOM 10876 C CA . ASN B 1 620 ? -1.745 -20.047 -20.172 1 93.19 620 ASN B CA 1
ATOM 10877 C C . ASN B 1 620 ? -2.205 -21.5 -20 1 93.19 620 ASN B C 1
ATOM 10879 O O . ASN B 1 620 ? -2.67 -22.125 -20.969 1 93.19 620 ASN B O 1
ATOM 10883 N N . GLU B 1 621 ? -2.127 -21.969 -18.844 1 94.31 621 GLU B N 1
ATOM 10884 C CA . GLU B 1 621 ? -2.135 -23.391 -18.531 1 94.31 621 GLU B CA 1
ATOM 10885 C C . GLU B 1 621 ? -3.51 -24 -18.781 1 94.31 621 GLU B C 1
ATOM 10887 O O . GLU B 1 621 ? -3.617 -25.172 -19.141 1 94.31 621 GLU B O 1
ATOM 10892 N N . PRO B 1 622 ? -4.605 -23.266 -18.672 1 92.88 622 PRO B N 1
ATOM 10893 C CA . PRO B 1 622 ? -5.902 -23.922 -18.875 1 92.88 622 PRO B CA 1
ATOM 10894 C C . PRO B 1 622 ? -6.047 -24.531 -20.266 1 92.88 622 PRO B C 1
ATOM 10896 O O . PRO B 1 622 ? -6.867 -25.422 -20.469 1 92.88 622 PRO B O 1
ATOM 10899 N N . VAL B 1 623 ? -5.293 -24.156 -21.219 1 95.81 623 VAL B N 1
ATOM 10900 C CA . VAL B 1 623 ? -5.449 -24.609 -22.594 1 95.81 623 VAL B CA 1
ATOM 10901 C C . VAL B 1 623 ? -4.707 -25.938 -22.797 1 95.81 623 VAL B C 1
ATOM 10903 O O . VAL B 1 623 ? -4.957 -26.656 -23.766 1 95.81 623 VAL B O 1
ATOM 10906 N N . PHE B 1 624 ? -3.848 -26.375 -21.938 1 97.62 624 PHE B N 1
ATOM 10907 C CA . PHE B 1 624 ? -2.91 -27.469 -22.156 1 97.62 624 PHE B CA 1
ATOM 10908 C C . PHE B 1 624 ? -3.65 -28.766 -22.5 1 97.62 624 PHE B C 1
ATOM 10910 O O . PHE B 1 624 ? -3.439 -29.344 -23.562 1 97.62 624 PHE B O 1
ATOM 10917 N N . LEU B 1 625 ? -4.586 -29.141 -21.656 1 97.75 625 LEU B N 1
ATOM 10918 C CA . LEU B 1 625 ? -5.316 -30.391 -21.891 1 97.75 625 LEU B CA 1
ATOM 10919 C C . LEU B 1 625 ? -6.23 -30.25 -23.109 1 97.75 625 LEU B C 1
ATOM 10921 O O . LEU B 1 625 ? -6.477 -31.219 -23.828 1 97.75 625 LEU B O 1
ATOM 10925 N N . THR B 1 626 ? -6.684 -29.031 -23.438 1 97.81 626 THR B N 1
ATOM 10926 C CA . THR B 1 626 ? -7.605 -28.781 -24.531 1 97.81 626 THR B CA 1
ATOM 10927 C C . THR B 1 626 ? -6.977 -29.188 -25.859 1 97.81 626 THR B C 1
ATOM 10929 O O . THR B 1 626 ? -7.676 -29.625 -26.781 1 97.81 626 THR B O 1
ATOM 10932 N N . VAL B 1 627 ? -5.691 -29.141 -25.938 1 98.12 627 VAL B N 1
ATOM 10933 C CA . VAL B 1 627 ? -4.957 -29.531 -27.141 1 98.12 627 VAL B CA 1
ATOM 10934 C C . VAL B 1 627 ? -5.195 -31 -27.422 1 98.12 627 VAL B C 1
ATOM 10936 O O . VAL B 1 627 ? -5.207 -31.422 -28.578 1 98.12 627 VAL B O 1
ATOM 10939 N N . TYR B 1 628 ? -5.539 -31.828 -26.453 1 98.38 628 TYR B N 1
ATOM 10940 C CA . TYR B 1 628 ? -5.598 -33.281 -26.562 1 98.38 628 TYR B CA 1
ATOM 10941 C C . TYR B 1 628 ? -7.035 -33.781 -26.453 1 98.38 628 TYR B C 1
ATOM 10943 O O . TYR B 1 628 ? -7.289 -34.969 -26.531 1 98.38 628 TYR B O 1
ATOM 10951 N N . GLN B 1 629 ? -7.984 -32.938 -26.391 1 97.88 629 GLN B N 1
ATOM 10952 C CA . GLN B 1 629 ? -9.344 -33.344 -26.062 1 97.88 629 GLN B CA 1
ATOM 10953 C C . GLN B 1 629 ? -10 -34.062 -27.219 1 97.88 629 GLN B C 1
ATOM 10955 O O . GLN B 1 629 ? -11.031 -34.719 -27.047 1 97.88 629 GLN B O 1
ATOM 10960 N N . TYR B 1 630 ? -9.445 -34.062 -28.422 1 98.38 630 TYR B N 1
ATOM 10961 C CA . TYR B 1 630 ? -9.93 -34.844 -29.562 1 98.38 630 TYR B CA 1
ATOM 10962 C C . TYR B 1 630 ? -9.93 -36.312 -29.25 1 98.38 630 TYR B C 1
ATOM 10964 O O . TYR B 1 630 ? -10.727 -37.094 -29.797 1 98.38 630 TYR B O 1
ATOM 10972 N N . HIS B 1 631 ? -9.039 -36.781 -28.344 1 98.56 631 HIS B N 1
ATOM 10973 C CA . HIS B 1 631 ? -8.961 -38.188 -27.922 1 98.56 631 HIS B CA 1
ATOM 10974 C C . HIS B 1 631 ? -10.312 -38.688 -27.422 1 98.56 631 HIS B C 1
ATOM 10976 O O . HIS B 1 631 ? -10.703 -39.812 -27.703 1 98.56 631 HIS B O 1
ATOM 10982 N N . TYR B 1 632 ? -11.008 -37.844 -26.766 1 98.31 632 TYR B N 1
ATOM 10983 C CA . TYR B 1 632 ? -12.266 -38.25 -26.141 1 98.31 632 TYR B CA 1
ATOM 10984 C C . TYR B 1 632 ? -13.391 -38.312 -27.156 1 98.31 632 TYR B C 1
ATOM 10986 O O . TYR B 1 632 ? -14.461 -38.875 -26.891 1 98.31 632 TYR B O 1
ATOM 10994 N N . ALA B 1 633 ? -13.18 -37.781 -28.312 1 98.06 633 ALA B N 1
ATOM 10995 C CA . ALA B 1 633 ? -14.117 -37.906 -29.422 1 98.06 633 ALA B CA 1
ATOM 10996 C C . ALA B 1 633 ? -13.641 -38.906 -30.453 1 98.06 633 ALA B C 1
ATOM 10998 O O . ALA B 1 633 ? -14.156 -38.969 -31.578 1 98.06 633 ALA B O 1
ATOM 10999 N N . GLY B 1 634 ? -12.617 -39.656 -30.125 1 97.69 634 GLY B N 1
ATOM 11000 C CA . GLY B 1 634 ? -12.117 -40.719 -30.984 1 97.69 634 GLY B CA 1
ATOM 11001 C C . GLY B 1 634 ? -11.258 -40.188 -32.125 1 97.69 634 GLY B C 1
ATOM 11002 O O . GLY B 1 634 ? -11.234 -40.781 -33.219 1 97.69 634 GLY B O 1
ATOM 11003 N N . ARG B 1 635 ? -10.734 -39.125 -31.984 1 98 635 ARG B N 1
ATOM 11004 C CA . ARG B 1 635 ? -9.93 -38.531 -33.031 1 98 635 ARG B CA 1
ATOM 11005 C C . ARG B 1 635 ? -8.531 -38.156 -32.531 1 98 635 ARG B C 1
ATOM 11007 O O . ARG B 1 635 ? -8.117 -37 -32.594 1 98 635 ARG B O 1
ATOM 11014 N N . PRO B 1 636 ? -7.723 -39.156 -31.984 1 98.25 636 PRO B N 1
ATOM 11015 C CA . PRO B 1 636 ? -6.387 -38.844 -31.469 1 98.25 636 PRO B CA 1
ATOM 11016 C C . PRO B 1 636 ? -5.465 -38.25 -32.531 1 98.25 636 PRO B C 1
ATOM 11018 O O . PRO B 1 636 ? -4.527 -37.531 -32.188 1 98.25 636 PRO B O 1
ATOM 11021 N N . GLY B 1 637 ? -5.711 -38.531 -33.844 1 98.12 637 GLY B N 1
ATOM 11022 C CA . GLY B 1 637 ? -4.934 -37.938 -34.906 1 98.12 637 GLY B CA 1
ATOM 11023 C C . GLY B 1 637 ? -5.004 -36.406 -34.938 1 98.12 637 GLY B C 1
ATOM 11024 O O . GLY B 1 637 ? -4.008 -35.75 -35.219 1 98.12 637 GLY B O 1
ATOM 11025 N N . LEU B 1 638 ? -6.172 -35.844 -34.594 1 98.12 638 LEU B N 1
ATOM 11026 C CA . LEU B 1 638 ? -6.34 -34.406 -34.594 1 98.12 638 LEU B CA 1
ATOM 11027 C C . LEU B 1 638 ? -5.574 -33.781 -33.406 1 98.12 638 LEU B C 1
ATOM 11029 O O . LEU B 1 638 ? -5.094 -32.656 -33.531 1 98.12 638 LEU B O 1
ATOM 11033 N N . SER B 1 639 ? -5.422 -34.5 -32.281 1 98.38 639 SER B N 1
ATOM 11034 C CA . SER B 1 639 ? -4.551 -34.062 -31.188 1 98.38 639 SER B CA 1
ATOM 11035 C C . SER B 1 639 ? -3.109 -33.906 -31.672 1 98.38 639 SER B C 1
ATOM 11037 O O . SER B 1 639 ? -2.445 -32.906 -31.375 1 98.38 639 SER B O 1
ATOM 11039 N N . ALA B 1 640 ? -2.674 -34.906 -32.375 1 98.12 640 ALA B N 1
ATOM 11040 C CA . ALA B 1 640 ? -1.32 -34.844 -32.938 1 98.12 640 ALA B CA 1
ATOM 11041 C C . ALA B 1 640 ? -1.133 -33.656 -33.844 1 98.12 640 ALA B C 1
ATOM 11043 O O . ALA B 1 640 ? -0.111 -32.969 -33.781 1 98.12 640 ALA B O 1
ATOM 11044 N N . GLU B 1 641 ? -2.107 -33.406 -34.688 1 96.88 641 GLU B N 1
ATOM 11045 C CA . GLU B 1 641 ? -2.055 -32.25 -35.594 1 96.88 641 GLU B CA 1
ATOM 11046 C C . GLU B 1 641 ? -1.962 -30.953 -34.781 1 96.88 641 GLU B C 1
ATOM 11048 O O . GLU B 1 641 ? -1.178 -30.062 -35.125 1 96.88 641 GLU B O 1
ATOM 11053 N N . ARG B 1 642 ? -2.729 -30.859 -33.781 1 96.81 642 ARG B N 1
ATOM 11054 C CA . ARG B 1 642 ? -2.801 -29.641 -32.969 1 96.81 642 ARG B CA 1
ATOM 11055 C C . ARG B 1 642 ? -1.477 -29.359 -32.281 1 96.81 642 ARG B C 1
ATOM 11057 O O . ARG B 1 642 ? -1.057 -28.203 -32.156 1 96.81 642 ARG B O 1
ATOM 11064 N N . ILE B 1 643 ? -0.864 -30.391 -31.734 1 97.75 643 ILE B N 1
ATOM 11065 C CA . ILE B 1 643 ? 0.423 -30.219 -31.062 1 97.75 643 ILE B CA 1
ATOM 11066 C C . ILE B 1 643 ? 1.434 -29.609 -32.031 1 97.75 643 ILE B C 1
ATOM 11068 O O . ILE B 1 643 ? 2.232 -28.75 -31.656 1 97.75 643 ILE B O 1
ATOM 11072 N N . HIS B 1 644 ? 1.418 -30.047 -33.281 1 97.19 644 HIS B N 1
ATOM 11073 C CA . HIS B 1 644 ? 2.346 -29.547 -34.281 1 97.19 644 HIS B CA 1
ATOM 11074 C C . HIS B 1 644 ? 2.006 -28.125 -34.688 1 97.19 644 HIS B C 1
ATOM 11076 O O . HIS B 1 644 ? 2.83 -27.438 -35.312 1 97.19 644 HIS B O 1
ATOM 11082 N N . GLN B 1 645 ? 0.778 -27.688 -34.375 1 96 645 GLN B N 1
ATOM 11083 C CA . GLN B 1 645 ? 0.436 -26.281 -34.562 1 96 645 GLN B CA 1
ATOM 11084 C C . GLN B 1 645 ? 1.219 -25.391 -33.594 1 96 645 GLN B C 1
ATOM 11086 O O . GLN B 1 645 ? 1.598 -24.281 -33.938 1 96 645 GLN B O 1
ATOM 11091 N N . TYR B 1 646 ? 1.528 -25.812 -32.375 1 97.5 646 TYR B N 1
ATOM 11092 C CA . TYR B 1 646 ? 2.086 -24.984 -31.328 1 97.5 646 TYR B CA 1
ATOM 11093 C C . TYR B 1 646 ? 3.592 -25.188 -31.203 1 97.5 646 TYR B C 1
ATOM 11095 O O . TYR B 1 646 ? 4.312 -24.312 -30.734 1 97.5 646 TYR B O 1
ATOM 11103 N N . ILE B 1 647 ? 4.078 -26.328 -31.578 1 98 647 ILE B N 1
ATOM 11104 C CA . ILE B 1 647 ? 5.496 -26.656 -31.484 1 98 647 ILE B CA 1
ATOM 11105 C C . ILE B 1 647 ? 6.078 -26.828 -32.875 1 98 647 ILE B C 1
ATOM 11107 O O . ILE B 1 647 ? 5.703 -27.75 -33.625 1 98 647 ILE B O 1
ATOM 11111 N N . PRO B 1 648 ? 6.836 -25.969 -33.375 1 97.25 648 PRO B N 1
ATOM 11112 C CA . PRO B 1 648 ? 7.715 -25.094 -32.625 1 97.25 648 PRO B CA 1
ATOM 11113 C C . PRO B 1 648 ? 7.242 -23.641 -32.625 1 97.25 648 PRO B C 1
ATOM 11115 O O . PRO B 1 648 ? 7.973 -22.75 -32.188 1 97.25 648 PRO B O 1
ATOM 11118 N N . SER B 1 649 ? 6.098 -23.344 -33.125 1 96.94 649 SER B N 1
ATOM 11119 C CA . SER B 1 649 ? 5.711 -21.953 -33.344 1 96.94 649 SER B CA 1
ATOM 11120 C C . SER B 1 649 ? 5.695 -21.188 -32 1 96.94 649 SER B C 1
ATOM 11122 O O . SER B 1 649 ? 6.129 -20.047 -31.953 1 96.94 649 SER B O 1
ATOM 11124 N N . ALA B 1 650 ? 5.266 -21.828 -30.922 1 97.56 650 ALA B N 1
ATOM 11125 C CA . ALA B 1 650 ? 5.152 -21.172 -29.609 1 97.56 650 ALA B CA 1
ATOM 11126 C C . ALA B 1 650 ? 6.246 -21.656 -28.672 1 97.56 650 ALA B C 1
ATOM 11128 O O . ALA B 1 650 ? 6.52 -21.031 -27.641 1 97.56 650 ALA B O 1
ATOM 11129 N N . PHE B 1 651 ? 6.844 -22.781 -28.953 1 98.38 651 PHE B N 1
ATOM 11130 C CA . PHE B 1 651 ? 7.891 -23.391 -28.141 1 98.38 651 PHE B CA 1
ATOM 11131 C C . PHE B 1 651 ? 9.133 -23.672 -28.984 1 98.38 651 PHE B C 1
ATOM 11133 O O . PHE B 1 651 ? 9.148 -24.609 -29.781 1 98.38 651 PHE B O 1
ATOM 11140 N N . ASN B 1 652 ? 10.117 -22.891 -28.797 1 98.38 652 ASN B N 1
ATOM 11141 C CA . ASN B 1 652 ? 11.352 -23.047 -29.562 1 98.38 652 ASN B CA 1
ATOM 11142 C C . ASN B 1 652 ? 12.57 -22.594 -28.766 1 98.38 652 ASN B C 1
ATOM 11144 O O . ASN B 1 652 ? 12.445 -22.203 -27.594 1 98.38 652 ASN B O 1
ATOM 11148 N N . SER B 1 653 ? 13.719 -22.672 -29.297 1 98.38 653 SER B N 1
ATOM 11149 C CA . SER B 1 653 ? 14.945 -22.531 -28.516 1 98.38 653 SER B CA 1
ATOM 11150 C C . SER B 1 653 ? 15.461 -21.094 -28.547 1 98.38 653 SER B C 1
ATOM 11152 O O . SER B 1 653 ? 16.609 -20.844 -28.188 1 98.38 653 SER B O 1
ATOM 11154 N N . THR B 1 654 ? 14.648 -20.141 -29.047 1 97.88 654 THR B N 1
ATOM 11155 C CA . THR B 1 654 ? 15.078 -18.75 -29 1 97.88 654 THR B CA 1
ATOM 11156 C C . THR B 1 654 ? 14.953 -18.188 -27.594 1 97.88 654 THR B C 1
ATOM 11158 O O . THR B 1 654 ? 14.352 -18.812 -26.719 1 97.88 654 THR B O 1
ATOM 11161 N N . ARG B 1 655 ? 15.422 -17.031 -27.359 1 97.38 655 ARG B N 1
ATOM 11162 C CA . ARG B 1 655 ? 15.328 -16.375 -26.062 1 97.38 655 ARG B CA 1
ATOM 11163 C C . ARG B 1 655 ? 13.883 -16.031 -25.719 1 97.38 655 ARG B C 1
ATOM 11165 O O . ARG B 1 655 ? 13.523 -15.945 -24.547 1 97.38 655 ARG B O 1
ATOM 11172 N N . GLY B 1 656 ? 13.094 -15.781 -26.656 1 97.62 656 GLY B N 1
ATOM 11173 C CA . GLY B 1 656 ? 11.664 -15.57 -26.5 1 97.62 656 GLY B CA 1
ATOM 11174 C C . GLY B 1 656 ? 10.836 -16.797 -26.844 1 97.62 656 GLY B C 1
ATOM 11175 O O . GLY B 1 656 ? 9.688 -16.688 -27.266 1 97.62 656 GLY B O 1
ATOM 11176 N N . GLY B 1 657 ? 11.406 -17.969 -26.703 1 98.19 657 GLY B N 1
ATOM 11177 C CA . GLY B 1 657 ? 10.859 -19.188 -27.25 1 98.19 657 GLY B CA 1
ATOM 11178 C C . GLY B 1 657 ? 9.766 -19.797 -26.391 1 98.19 657 GLY B C 1
ATOM 11179 O O . GLY B 1 657 ? 9.422 -20.969 -26.547 1 98.19 657 GLY B O 1
ATOM 11180 N N . LEU B 1 658 ? 9.219 -19.078 -25.438 1 98.25 658 LEU B N 1
ATOM 11181 C CA . LEU B 1 658 ? 8.047 -19.469 -24.641 1 98.25 658 LEU B CA 1
ATOM 11182 C C . LEU B 1 658 ? 6.887 -18.5 -24.891 1 98.25 658 LEU B C 1
ATOM 11184 O O . LEU B 1 658 ? 7.094 -17.297 -25.062 1 98.25 658 LEU B O 1
ATOM 11188 N N . PRO B 1 659 ? 5.73 -18.922 -24.906 1 96.75 659 PRO B N 1
ATOM 11189 C CA . PRO B 1 659 ? 4.59 -18.094 -25.266 1 96.75 659 PRO B CA 1
ATOM 11190 C C . PRO B 1 659 ? 4.113 -17.203 -24.109 1 96.75 659 PRO B C 1
ATOM 11192 O O . PRO B 1 659 ? 3.35 -16.266 -24.328 1 96.75 659 PRO B O 1
ATOM 11195 N N . GLY B 1 660 ? 4.488 -17.484 -22.938 1 95.12 660 GLY B N 1
ATOM 11196 C CA . GLY B 1 660 ? 4.148 -16.781 -21.703 1 95.12 660 GLY B CA 1
ATOM 11197 C C . GLY B 1 660 ? 5.07 -17.109 -20.547 1 95.12 660 GLY B C 1
ATOM 11198 O O . GLY B 1 660 ? 6.145 -17.688 -20.75 1 95.12 660 GLY B O 1
ATOM 11199 N N . ASN B 1 661 ? 4.652 -16.766 -19.328 1 96.31 661 ASN B N 1
ATOM 11200 C CA . ASN B 1 661 ? 5.438 -17.172 -18.172 1 96.31 661 ASN B CA 1
ATOM 11201 C C . ASN B 1 661 ? 5.656 -18.672 -18.125 1 96.31 661 ASN B C 1
ATOM 11203 O O . ASN B 1 661 ? 4.738 -19.453 -18.406 1 96.31 661 ASN B O 1
ATOM 11207 N N . ASP B 1 662 ? 6.855 -19.062 -17.766 1 97.88 662 ASP B N 1
ATOM 11208 C CA . ASP B 1 662 ? 7.152 -20.484 -17.672 1 97.88 662 ASP B CA 1
ATOM 11209 C C . ASP B 1 662 ? 6.398 -21.125 -16.5 1 97.88 662 ASP B C 1
ATOM 11211 O O . ASP B 1 662 ? 6.191 -22.344 -16.469 1 97.88 662 ASP B O 1
ATOM 11215 N N . ASP B 1 663 ? 6.008 -20.234 -15.508 1 95.56 663 ASP B N 1
ATOM 11216 C CA . ASP B 1 663 ? 5.207 -20.625 -14.352 1 95.56 663 ASP B CA 1
ATOM 11217 C C . ASP B 1 663 ? 5.797 -21.859 -13.68 1 95.56 663 ASP B C 1
ATOM 11219 O O . ASP B 1 663 ? 5.145 -22.906 -13.586 1 95.56 663 ASP B O 1
ATOM 11223 N N . SER B 1 664 ? 7.027 -21.75 -13.18 1 93.81 664 SER B N 1
ATOM 11224 C CA . SER B 1 664 ? 7.766 -22.766 -12.438 1 93.81 664 SER B CA 1
ATOM 11225 C C . SER B 1 664 ? 7.973 -24.031 -13.273 1 93.81 664 SER B C 1
ATOM 11227 O O . SER B 1 664 ? 7.898 -25.141 -12.758 1 93.81 664 SER B O 1
ATOM 11229 N N . GLY B 1 665 ? 7.992 -23.906 -14.617 1 96.94 665 GLY B N 1
ATOM 11230 C CA . GLY B 1 665 ? 8.305 -25.016 -15.5 1 96.94 665 GLY B CA 1
ATOM 11231 C C . GLY B 1 665 ? 7.086 -25.609 -16.188 1 96.94 665 GLY B C 1
ATOM 11232 O O . GLY B 1 665 ? 7.199 -26.531 -16.984 1 96.94 665 GLY B O 1
ATOM 11233 N N . ALA B 1 666 ? 5.926 -25.047 -15.945 1 97.94 666 ALA B N 1
ATOM 11234 C CA . ALA B 1 666 ? 4.707 -25.609 -16.531 1 97.94 666 ALA B CA 1
ATOM 11235 C C . ALA B 1 666 ? 4.777 -25.594 -18.047 1 97.94 666 ALA B C 1
ATOM 11237 O O . ALA B 1 666 ? 4.391 -26.578 -18.703 1 97.94 666 ALA B O 1
ATOM 11238 N N . MET B 1 667 ? 5.277 -24.5 -18.656 1 98.25 667 MET B N 1
ATOM 11239 C CA . MET B 1 667 ? 5.457 -24.469 -20.109 1 98.25 667 MET B CA 1
ATOM 11240 C C . MET B 1 667 ? 6.43 -25.547 -20.562 1 98.25 667 MET B C 1
ATOM 11242 O O . MET B 1 667 ? 6.188 -26.234 -21.562 1 98.25 667 MET B O 1
ATOM 11246 N N . GLY B 1 668 ? 7.516 -25.688 -19.812 1 98.31 668 GLY B N 1
ATOM 11247 C CA . GLY B 1 668 ? 8.484 -26.734 -20.109 1 98.31 668 GLY B CA 1
ATOM 11248 C C . GLY B 1 668 ? 7.91 -28.125 -20.016 1 98.31 668 GLY B C 1
ATOM 11249 O O . GLY B 1 668 ? 8.234 -29 -20.828 1 98.31 668 GLY B O 1
ATOM 11250 N N . ALA B 1 669 ? 7.074 -28.344 -19.062 1 98.62 669 ALA B N 1
ATOM 11251 C CA . ALA B 1 669 ? 6.473 -29.656 -18.859 1 98.62 669 ALA B CA 1
ATOM 11252 C C . ALA B 1 669 ? 5.473 -29.969 -19.969 1 98.62 669 ALA B C 1
ATOM 11254 O O . ALA B 1 669 ? 5.367 -31.125 -20.422 1 98.62 669 ALA B O 1
ATOM 11255 N N . PHE B 1 670 ? 4.695 -28.984 -20.344 1 98.56 670 PHE B N 1
ATOM 11256 C CA . PHE B 1 670 ? 3.803 -29.156 -21.484 1 98.56 670 PHE B CA 1
ATOM 11257 C C . PHE B 1 670 ? 4.582 -29.609 -22.719 1 98.56 670 PHE B C 1
ATOM 11259 O O . PHE B 1 670 ? 4.207 -30.562 -23.375 1 98.56 670 PHE B O 1
ATOM 11266 N N . LEU B 1 671 ? 5.625 -28.922 -23 1 98.69 671 LEU B N 1
ATOM 11267 C CA . LEU B 1 671 ? 6.48 -29.234 -24.141 1 98.69 671 LEU B CA 1
ATOM 11268 C C . LEU B 1 671 ? 7.043 -30.656 -24.016 1 98.69 671 LEU B C 1
ATOM 11270 O O . LEU B 1 671 ? 7.004 -31.438 -24.969 1 98.69 671 LEU B O 1
ATOM 11274 N N . ALA B 1 672 ? 7.523 -30.969 -22.844 1 98.44 672 ALA B N 1
ATOM 11275 C CA . ALA B 1 672 ? 8.164 -32.281 -22.609 1 98.44 672 ALA B CA 1
ATOM 11276 C C . ALA B 1 672 ? 7.188 -33.406 -22.875 1 98.44 672 ALA B C 1
ATOM 11278 O O . ALA B 1 672 ? 7.512 -34.344 -23.609 1 98.44 672 ALA B O 1
ATOM 11279 N N . PHE B 1 673 ? 6.008 -33.312 -22.328 1 98.69 673 PHE B N 1
ATOM 11280 C CA . PHE B 1 673 ? 5.016 -34.375 -22.516 1 98.69 673 PHE B CA 1
ATOM 11281 C C . PHE B 1 673 ? 4.602 -34.469 -23.984 1 98.69 673 PHE B C 1
ATOM 11283 O O . PHE B 1 673 ? 4.387 -35.562 -24.516 1 98.69 673 PHE B O 1
ATOM 11290 N N . SER B 1 674 ? 4.445 -33.344 -24.609 1 98.56 674 SER B N 1
ATOM 11291 C CA . SER B 1 674 ? 4.062 -33.312 -26.016 1 98.56 674 SER B CA 1
ATOM 11292 C C . SER B 1 674 ? 5.113 -34 -26.891 1 98.56 674 SER B C 1
ATOM 11294 O O . SER B 1 674 ? 4.777 -34.812 -27.781 1 98.56 674 SER B O 1
ATOM 11296 N N . VAL B 1 675 ? 6.348 -33.719 -26.609 1 98.12 675 VAL B N 1
ATOM 11297 C CA . VAL B 1 675 ? 7.461 -34.281 -27.359 1 98.12 675 VAL B CA 1
ATOM 11298 C C . VAL B 1 675 ? 7.578 -35.781 -27.078 1 98.12 675 VAL B C 1
ATOM 11300 O O . VAL B 1 675 ? 7.895 -36.562 -27.969 1 98.12 675 VAL B O 1
ATOM 11303 N N . MET B 1 676 ? 7.27 -36.188 -25.891 1 97.5 676 MET B N 1
ATOM 11304 C CA . MET B 1 676 ? 7.34 -37.594 -25.484 1 97.5 676 MET B CA 1
ATOM 11305 C C . MET B 1 676 ? 6.191 -38.406 -26.094 1 97.5 676 MET B C 1
ATOM 11307 O O . MET B 1 676 ? 6.289 -39.625 -26.25 1 97.5 676 MET B O 1
ATOM 11311 N N . GLY B 1 677 ? 5.121 -37.75 -26.328 1 98.12 677 GLY B N 1
ATOM 11312 C CA . GLY B 1 677 ? 3.943 -38.406 -26.891 1 98.12 677 GLY B CA 1
ATOM 11313 C C . GLY B 1 677 ? 3.064 -39.062 -25.844 1 98.12 677 GLY B C 1
ATOM 11314 O O . GLY B 1 677 ? 2.35 -40.031 -26.141 1 98.12 677 GLY B O 1
ATOM 11315 N N . LEU B 1 678 ? 3.174 -38.719 -24.594 1 98.56 678 LEU B N 1
ATOM 11316 C CA . LEU B 1 678 ? 2.361 -39.219 -23.484 1 98.56 678 LEU B CA 1
ATOM 11317 C C . LEU B 1 678 ? 1.904 -38.031 -22.609 1 98.56 678 LEU B C 1
ATOM 11319 O O . LEU B 1 678 ? 2.564 -37.719 -21.625 1 98.56 678 LEU B O 1
ATOM 11323 N N . PHE B 1 679 ? 0.708 -37.531 -22.875 1 98.75 679 PHE B N 1
ATOM 11324 C CA . PHE B 1 679 ? 0.246 -36.344 -22.172 1 98.75 679 PHE B CA 1
ATOM 11325 C C . PHE B 1 679 ? -0.635 -36.719 -20.984 1 98.75 679 PHE B C 1
ATOM 11327 O O . PHE B 1 679 ? -1.62 -37.438 -21.156 1 98.75 679 PHE B O 1
ATOM 11334 N N . PRO B 1 680 ? -0.37 -36.156 -19.797 1 98.62 680 PRO B N 1
ATOM 11335 C CA . PRO B 1 680 ? -1.075 -36.594 -18.594 1 98.62 680 PRO B CA 1
ATOM 11336 C C . PRO B 1 680 ? -2.436 -35.906 -18.438 1 98.62 680 PRO B C 1
ATOM 11338 O O . PRO B 1 680 ? -2.611 -34.75 -18.844 1 98.62 680 PRO B O 1
ATOM 11341 N N . VAL B 1 681 ? -3.391 -36.594 -17.938 1 98.56 681 VAL B N 1
ATOM 11342 C CA . VAL B 1 681 ? -4.574 -36 -17.312 1 98.56 681 VAL B CA 1
ATOM 11343 C C . VAL B 1 681 ? -4.422 -36 -15.797 1 98.56 681 VAL B C 1
ATOM 11345 O O . VAL B 1 681 ? -4.738 -37 -15.141 1 98.56 681 VAL B O 1
ATOM 11348 N N . ALA B 1 682 ? -3.992 -34.906 -15.25 1 98.38 682 ALA B N 1
ATOM 11349 C CA . ALA B 1 682 ? -3.66 -34.781 -13.828 1 98.38 682 ALA B CA 1
ATOM 11350 C C . ALA B 1 682 ? -4.84 -35.188 -12.953 1 98.38 682 ALA B C 1
ATOM 11352 O O . ALA B 1 682 ? -5.984 -34.844 -13.227 1 98.38 682 ALA B O 1
ATOM 11353 N N . GLY B 1 683 ? -4.617 -35.969 -11.922 1 98.44 683 GLY B N 1
ATOM 11354 C CA . GLY B 1 683 ? -5.66 -36.469 -11.023 1 98.44 683 GLY B CA 1
ATOM 11355 C C . GLY B 1 683 ? -6.258 -37.781 -11.469 1 98.44 683 GLY B C 1
ATOM 11356 O O . GLY B 1 683 ? -7.062 -38.375 -10.75 1 98.44 683 GLY B O 1
ATOM 11357 N N . GLN B 1 684 ? -5.859 -38.25 -12.648 1 98.44 684 GLN B N 1
ATOM 11358 C CA . GLN B 1 684 ? -6.297 -39.531 -13.203 1 98.44 684 GLN B CA 1
ATOM 11359 C C . GLN B 1 684 ? -5.109 -40.406 -13.633 1 98.44 684 GLN B C 1
ATOM 11361 O O . GLN B 1 684 ? -4.035 -39.875 -13.93 1 98.44 684 GLN B O 1
ATOM 11366 N N . ASN B 1 685 ? -5.219 -41.719 -13.617 1 98.44 685 ASN B N 1
ATOM 11367 C CA . ASN B 1 685 ? -4.195 -42.625 -14.109 1 98.44 685 ASN B CA 1
ATOM 11368 C C . ASN B 1 685 ? -4.262 -42.781 -15.625 1 98.44 685 ASN B C 1
ATOM 11370 O O . ASN B 1 685 ? -4.496 -43.906 -16.125 1 98.44 685 ASN B O 1
ATOM 11374 N N . VAL B 1 686 ? -4.059 -41.656 -16.328 1 98.56 686 VAL B N 1
ATOM 11375 C CA . VAL B 1 686 ? -4.242 -41.625 -17.781 1 98.56 686 VAL B CA 1
ATOM 11376 C C . VAL B 1 686 ? -3.141 -40.781 -18.422 1 98.56 686 VAL B C 1
ATOM 11378 O O . VAL B 1 686 ? -2.861 -39.656 -17.969 1 98.56 686 VAL B O 1
ATOM 11381 N N . TYR B 1 687 ? -2.447 -41.312 -19.391 1 98.75 687 TYR B N 1
ATOM 11382 C CA . TYR B 1 687 ? -1.618 -40.562 -20.344 1 98.75 687 TYR B CA 1
ATOM 11383 C C . TYR B 1 687 ? -2.158 -40.719 -21.75 1 98.75 687 TYR B C 1
ATOM 11385 O O . TYR B 1 687 ? -2.332 -41.844 -22.25 1 98.75 687 TYR B O 1
ATOM 11393 N N . LEU B 1 688 ? -2.441 -39.625 -22.422 1 98.88 688 LEU B N 1
ATOM 11394 C CA . LEU B 1 688 ? -2.953 -39.625 -23.797 1 98.88 688 LEU B CA 1
ATOM 11395 C C . LEU B 1 688 ? -1.821 -39.812 -24.797 1 98.88 688 LEU B C 1
ATOM 11397 O O . LEU B 1 688 ? -0.81 -39.125 -24.734 1 98.88 688 LEU B O 1
ATOM 11401 N N . ILE B 1 689 ? -2.014 -40.75 -25.734 1 98.81 689 ILE B N 1
ATOM 11402 C CA . ILE B 1 689 ? -0.938 -41.156 -26.625 1 98.81 689 ILE B CA 1
ATOM 11403 C C . ILE B 1 689 ? -0.982 -40.344 -27.922 1 98.81 689 ILE B C 1
ATOM 11405 O O . ILE B 1 689 ? -2.033 -40.219 -28.547 1 98.81 689 ILE B O 1
ATOM 11409 N N . THR B 1 690 ? 0.025 -39.719 -28.297 1 98.62 690 THR B N 1
ATOM 11410 C CA . THR B 1 690 ? 0.305 -39.125 -29.594 1 98.62 690 THR B CA 1
ATOM 11411 C C . THR B 1 690 ? 1.698 -39.531 -30.078 1 98.62 690 THR B C 1
ATOM 11413 O O . THR B 1 690 ? 2.523 -40 -29.297 1 98.62 690 THR B O 1
ATOM 11416 N N . PRO B 1 691 ? 1.974 -39.469 -31.438 1 98.06 691 PRO B N 1
ATOM 11417 C CA . PRO B 1 691 ? 3.34 -39.75 -31.875 1 98.06 691 PRO B CA 1
ATOM 11418 C C . PRO B 1 691 ? 4.371 -38.812 -31.25 1 98.06 691 PRO B C 1
ATOM 11420 O O . PRO B 1 691 ? 4.184 -37.594 -31.25 1 98.06 691 PRO B O 1
ATOM 11423 N N . PRO B 1 692 ? 5.473 -39.375 -30.688 1 97.81 692 PRO B N 1
ATOM 11424 C CA . PRO B 1 692 ? 6.555 -38.5 -30.203 1 97.81 692 PRO B CA 1
ATOM 11425 C C . PRO B 1 692 ? 7.227 -37.719 -31.312 1 97.81 692 PRO B C 1
ATOM 11427 O O . PRO B 1 692 ? 7.039 -38.031 -32.5 1 97.81 692 PRO B O 1
ATOM 11430 N N . PHE B 1 693 ? 7.922 -36.719 -30.922 1 98.44 693 PHE B N 1
ATOM 11431 C CA . PHE B 1 693 ? 8.656 -35.875 -31.891 1 98.44 693 PHE B CA 1
ATOM 11432 C C . PHE B 1 693 ? 10.008 -36.5 -32.188 1 98.44 693 PHE B C 1
ATOM 11434 O O . PHE B 1 693 ? 10.727 -36.031 -33.094 1 98.44 693 PHE B O 1
ATOM 11441 N N . PHE B 1 694 ? 10.43 -37.594 -31.484 1 98.12 694 PHE B N 1
ATOM 11442 C CA . PHE B 1 694 ? 11.656 -38.344 -31.719 1 98.12 694 PHE B CA 1
ATOM 11443 C C . PHE B 1 694 ? 11.336 -39.781 -32.188 1 98.12 694 PHE B C 1
ATOM 11445 O O . PHE B 1 694 ? 10.227 -40.25 -31.984 1 98.12 694 PHE B O 1
ATOM 11452 N N . GLU B 1 695 ? 12.352 -40.375 -32.781 1 98.25 695 GLU B N 1
ATOM 11453 C CA . GLU B 1 695 ? 12.18 -41.75 -33.219 1 98.25 695 GLU B CA 1
ATOM 11454 C C . GLU B 1 695 ? 11.953 -42.688 -32.031 1 98.25 695 GLU B C 1
ATOM 11456 O O . GLU B 1 695 ? 11.148 -43.625 -32.094 1 98.25 695 GLU B O 1
ATOM 11461 N N . GLU B 1 696 ? 12.656 -42.406 -31 1 98 696 GLU B N 1
ATOM 11462 C CA . GLU B 1 696 ? 12.523 -43.188 -29.766 1 98 696 GLU B CA 1
ATOM 11463 C C . GLU B 1 696 ? 12.82 -42.344 -28.547 1 98 696 GLU B C 1
ATOM 11465 O O . GLU B 1 696 ? 13.703 -41.469 -28.578 1 98 696 GLU B O 1
ATOM 11470 N N . ILE B 1 697 ? 12.039 -42.531 -27.469 1 97.81 697 ILE B N 1
ATOM 11471 C CA . ILE B 1 697 ? 12.297 -41.938 -26.172 1 97.81 697 ILE B CA 1
ATOM 11472 C C . ILE B 1 697 ? 12.102 -42.969 -25.062 1 97.81 697 ILE B C 1
ATOM 11474 O O . ILE B 1 697 ? 11.164 -43.781 -25.109 1 97.81 697 ILE B O 1
ATOM 11478 N N . ALA B 1 698 ? 13.008 -43 -24.109 1 97.81 698 ALA B N 1
ATOM 11479 C CA . ALA B 1 698 ? 12.945 -43.938 -22.984 1 97.81 698 ALA B CA 1
ATOM 11480 C C . ALA B 1 698 ? 13.133 -43.219 -21.656 1 97.81 698 ALA B C 1
ATOM 11482 O O . ALA B 1 698 ? 13.93 -42.281 -21.547 1 97.81 698 ALA B O 1
ATOM 11483 N N . ILE B 1 699 ? 12.359 -43.625 -20.688 1 97.88 699 ILE B N 1
ATOM 11484 C CA . ILE B 1 699 ? 12.445 -43.094 -19.328 1 97.88 699 ILE B CA 1
ATOM 11485 C C . ILE B 1 699 ? 12.781 -44.219 -18.359 1 97.88 699 ILE B C 1
ATOM 11487 O O . ILE B 1 699 ? 12.008 -45.188 -18.219 1 97.88 699 ILE B O 1
ATOM 11491 N N . LYS B 1 700 ? 13.891 -44.094 -17.766 1 96.81 700 LYS B N 1
ATOM 11492 C CA . LYS B 1 700 ? 14.273 -45.062 -16.719 1 96.81 700 LYS B CA 1
ATOM 11493 C C . LYS B 1 700 ? 13.617 -44.688 -15.383 1 96.81 700 LYS B C 1
ATOM 11495 O O . LYS B 1 700 ? 13.812 -43.594 -14.867 1 96.81 700 LYS B O 1
ATOM 11500 N N . SER B 1 701 ? 12.797 -45.594 -14.914 1 93.06 701 SER B N 1
ATOM 11501 C CA . SER B 1 701 ? 12.18 -45.375 -13.617 1 93.06 701 SER B CA 1
ATOM 11502 C C . SER B 1 701 ? 13.219 -45.344 -12.5 1 93.06 701 SER B C 1
ATOM 11504 O O . SER B 1 701 ? 13.922 -46.344 -12.289 1 93.06 701 SER B O 1
ATOM 11506 N N . PRO B 1 702 ? 13.328 -44.25 -11.828 1 87.75 702 PRO B N 1
ATOM 11507 C CA . PRO B 1 702 ? 14.258 -44.219 -10.695 1 87.75 702 PRO B CA 1
ATOM 11508 C C . PRO B 1 702 ? 13.867 -45.188 -9.578 1 87.75 702 PRO B C 1
ATOM 11510 O O . PRO B 1 702 ? 14.703 -45.562 -8.758 1 87.75 702 PRO B O 1
ATOM 11513 N N . LEU B 1 703 ? 12.656 -45.594 -9.516 1 89.56 703 LEU B N 1
ATOM 11514 C CA . LEU B 1 703 ? 12.148 -46.469 -8.469 1 89.56 703 LEU B CA 1
ATOM 11515 C C . LEU B 1 703 ? 12.422 -47.906 -8.797 1 89.56 703 LEU B C 1
ATOM 11517 O O . LEU B 1 703 ? 12.781 -48.688 -7.91 1 89.56 703 LEU B O 1
ATOM 11521 N N . THR B 1 704 ? 12.297 -48.281 -10.109 1 92.94 704 THR B N 1
ATOM 11522 C CA . THR B 1 704 ? 12.367 -49.719 -10.461 1 92.94 704 THR B CA 1
ATOM 11523 C C . THR B 1 704 ? 13.602 -50 -11.312 1 92.94 704 THR B C 1
ATOM 11525 O O . THR B 1 704 ? 13.992 -51.156 -11.477 1 92.94 704 THR B O 1
ATOM 11528 N N . GLY B 1 705 ? 14.172 -48.938 -11.875 1 94.12 705 GLY B N 1
ATOM 11529 C CA . GLY B 1 705 ? 15.32 -49.094 -12.742 1 94.12 705 GLY B CA 1
ATOM 11530 C C . GLY B 1 705 ? 14.961 -49.562 -14.141 1 94.12 705 GLY B C 1
ATOM 11531 O O . GLY B 1 705 ? 15.828 -49.75 -14.992 1 94.12 705 GLY B O 1
ATOM 11532 N N . LYS B 1 706 ? 13.664 -49.75 -14.438 1 96.25 706 LYS B N 1
ATOM 11533 C CA . LYS B 1 706 ? 13.203 -50.219 -15.734 1 96.25 706 LYS B CA 1
ATOM 11534 C C . LYS B 1 706 ? 12.992 -49.062 -16.719 1 96.25 706 LYS B C 1
ATOM 11536 O O . LYS B 1 706 ? 12.703 -47.938 -16.297 1 96.25 706 LYS B O 1
ATOM 11541 N N . ASN B 1 707 ? 13.094 -49.344 -18.016 1 97.12 707 ASN B N 1
ATOM 11542 C CA . ASN B 1 707 ? 12.938 -48.344 -19.078 1 97.12 707 ASN B CA 1
ATOM 11543 C C . ASN B 1 707 ? 11.57 -48.438 -19.75 1 97.12 707 ASN B C 1
ATOM 11545 O O . ASN B 1 707 ? 11.234 -49.469 -20.328 1 97.12 707 ASN B O 1
ATOM 11549 N N . ALA B 1 708 ? 10.812 -47.469 -19.531 1 98.44 708 ALA B N 1
ATOM 11550 C CA . ALA B 1 708 ? 9.633 -47.312 -20.375 1 98.44 708 ALA B CA 1
ATOM 11551 C C . ALA B 1 708 ? 10 -46.656 -21.703 1 98.44 708 ALA B C 1
ATOM 11553 O O . ALA B 1 708 ? 10.664 -45.625 -21.719 1 98.44 708 ALA B O 1
ATOM 11554 N N . THR B 1 709 ? 9.609 -47.25 -22.859 1 98.44 709 THR B N 1
ATOM 11555 C CA . THR B 1 709 ? 10.078 -46.781 -24.156 1 98.44 709 THR B CA 1
ATOM 11556 C C . THR B 1 709 ? 8.906 -46.531 -25.109 1 98.44 709 THR B C 1
ATOM 11558 O O . THR B 1 709 ? 8.023 -47.406 -25.234 1 98.44 709 THR B O 1
ATOM 11561 N N . VAL B 1 710 ? 8.852 -45.438 -25.734 1 98.62 710 VAL B N 1
ATOM 11562 C CA . VAL B 1 710 ? 7.988 -45.188 -26.875 1 98.62 710 VAL B CA 1
ATOM 11563 C C . VAL B 1 710 ? 8.828 -45.125 -28.156 1 98.62 710 VAL B C 1
ATOM 11565 O O . VAL B 1 710 ? 9.758 -44.312 -28.25 1 98.62 710 VAL B O 1
ATOM 11568 N N . LYS B 1 711 ? 8.586 -45.938 -29.094 1 97.75 711 LYS B N 1
ATOM 11569 C CA . LYS B 1 711 ? 9.344 -45.938 -30.328 1 97.75 711 LYS B CA 1
ATOM 11570 C C . LYS B 1 711 ? 8.422 -45.906 -31.547 1 97.75 711 LYS B C 1
ATOM 11572 O O . LYS B 1 711 ? 7.312 -46.438 -31.5 1 97.75 711 LYS B O 1
ATOM 11577 N N . CYS B 1 712 ? 8.875 -45.344 -32.625 1 98.19 712 CYS B N 1
ATOM 11578 C CA . CYS B 1 712 ? 8.086 -45.125 -33.812 1 98.19 712 CYS B CA 1
ATOM 11579 C C . CYS B 1 712 ? 8.609 -45.969 -34.969 1 98.19 712 CYS B C 1
ATOM 11581 O O . CYS B 1 712 ? 9.812 -46.031 -35.219 1 98.19 712 CYS B O 1
ATOM 11583 N N . VAL B 1 713 ? 7.773 -46.688 -35.562 1 97.88 713 VAL B N 1
ATOM 11584 C CA . VAL B 1 713 ? 8.031 -47.312 -36.875 1 97.88 713 VAL B CA 1
ATOM 11585 C C . VAL B 1 713 ? 7.527 -46.375 -37.969 1 97.88 713 VAL B C 1
ATOM 11587 O O . VAL B 1 713 ? 6.355 -46 -38 1 97.88 713 VAL B O 1
ATOM 11590 N N . GLY B 1 714 ? 8.422 -46.062 -38.875 1 97.12 714 GLY B N 1
ATOM 11591 C CA . GLY B 1 714 ? 8.055 -45.094 -39.938 1 97.12 714 GLY B CA 1
ATOM 11592 C C . GLY B 1 714 ? 8.172 -43.656 -39.469 1 97.12 714 GLY B C 1
ATOM 11593 O O . GLY B 1 714 ? 7.426 -42.781 -39.969 1 97.12 714 GLY B O 1
ATOM 11594 N N . PHE B 1 715 ? 9.055 -43.438 -38.531 1 97.25 715 PHE B N 1
ATOM 11595 C CA . PHE B 1 715 ? 9.281 -42.062 -38.031 1 97.25 715 PHE B CA 1
ATOM 11596 C C . PHE B 1 715 ? 9.719 -41.156 -39.188 1 97.25 715 PHE B C 1
ATOM 11598 O O . PHE B 1 715 ? 10.531 -41.562 -40.031 1 97.25 715 PHE B O 1
ATOM 11605 N N . ASP B 1 716 ? 9.172 -39.969 -39.281 1 95.81 716 ASP B N 1
ATOM 11606 C CA . ASP B 1 716 ? 9.453 -38.938 -40.281 1 95.81 716 ASP B CA 1
ATOM 11607 C C . ASP B 1 716 ? 9.875 -37.625 -39.625 1 95.81 716 ASP B C 1
ATOM 11609 O O . ASP B 1 716 ? 9.039 -36.906 -39.062 1 95.81 716 ASP B O 1
ATOM 11613 N N . PRO B 1 717 ? 11.086 -37.281 -39.719 1 94.56 717 PRO B N 1
ATOM 11614 C CA . PRO B 1 717 ? 11.531 -36.031 -39.062 1 94.56 717 PRO B CA 1
ATOM 11615 C C . PRO B 1 717 ? 10.953 -34.781 -39.719 1 94.56 717 PRO B C 1
ATOM 11617 O O . PRO B 1 717 ? 11.055 -33.688 -39.156 1 94.56 717 PRO B O 1
ATOM 11620 N N . ALA B 1 718 ? 10.328 -34.938 -40.906 1 95.88 718 ALA B N 1
ATOM 11621 C CA . ALA B 1 718 ? 9.617 -33.812 -41.531 1 95.88 718 ALA B CA 1
ATOM 11622 C C . ALA B 1 718 ? 8.195 -33.688 -41 1 95.88 718 ALA B C 1
ATOM 11624 O O . ALA B 1 718 ? 7.5 -32.719 -41.25 1 95.88 718 ALA B O 1
ATOM 11625 N N . TYR B 1 719 ? 7.734 -34.688 -40.188 1 97.12 719 TYR B N 1
ATOM 11626 C CA . TYR B 1 719 ? 6.477 -34.719 -39.469 1 97.12 719 TYR B CA 1
ATOM 11627 C C . TYR B 1 719 ? 5.289 -34.719 -40.406 1 97.12 719 TYR B C 1
ATOM 11629 O O . TYR B 1 719 ? 4.277 -34.062 -40.156 1 97.12 719 TYR B O 1
ATOM 11637 N N . LYS B 1 720 ? 5.465 -35.312 -41.531 1 96.81 720 LYS B N 1
ATOM 11638 C CA . LYS B 1 720 ? 4.316 -35.625 -42.375 1 96.81 720 LYS B CA 1
ATOM 11639 C C . LYS B 1 720 ? 3.559 -36.844 -41.812 1 96.81 720 LYS B C 1
ATOM 11641 O O . LYS B 1 720 ? 2.328 -36.875 -41.875 1 96.81 720 LYS B O 1
ATOM 11646 N N . ASN B 1 721 ? 4.293 -37.906 -41.375 1 97.56 721 ASN B N 1
ATOM 11647 C CA . ASN B 1 721 ? 3.713 -39.062 -40.75 1 97.56 721 ASN B CA 1
ATOM 11648 C C . ASN B 1 721 ? 3.422 -38.844 -39.25 1 97.56 721 ASN B C 1
ATOM 11650 O O . ASN B 1 721 ? 4.164 -39.312 -38.406 1 97.56 721 ASN B O 1
ATOM 11654 N N . ILE B 1 722 ? 2.332 -38.156 -38.969 1 97.75 722 ILE B N 1
ATOM 11655 C CA . ILE B 1 722 ? 2.08 -37.781 -37.594 1 97.75 722 ILE B CA 1
ATOM 11656 C C . ILE B 1 722 ? 0.848 -38.5 -37.062 1 97.75 722 ILE B C 1
ATOM 11658 O O . ILE B 1 722 ? 0.292 -38.156 -36.031 1 97.75 722 ILE B O 1
ATOM 11662 N N . TYR B 1 723 ? 0.381 -39.562 -37.812 1 98.19 723 TYR B N 1
ATOM 11663 C CA . TYR B 1 723 ? -0.82 -40.281 -37.406 1 98.19 723 TYR B CA 1
ATOM 11664 C C . TYR B 1 723 ? -0.493 -41.719 -37.062 1 98.19 723 TYR B C 1
ATOM 11666 O O . TYR B 1 723 ? 0.14 -42.438 -37.875 1 98.19 723 TYR B O 1
ATOM 11674 N N . VAL B 1 724 ? -0.916 -42.219 -35.906 1 98.62 724 VAL B N 1
ATOM 11675 C CA . VAL B 1 724 ? -0.74 -43.594 -35.531 1 98.62 724 VAL B CA 1
ATOM 11676 C C . VAL B 1 724 ? -1.618 -44.5 -36.406 1 98.62 724 VAL B C 1
ATOM 11678 O O . VAL B 1 724 ? -2.824 -44.281 -36.5 1 98.62 724 VAL B O 1
ATOM 11681 N N . GLN B 1 725 ? -0.982 -45.469 -37 1 98.31 725 GLN B N 1
ATOM 11682 C CA . GLN B 1 725 ? -1.708 -46.469 -37.781 1 98.31 725 GLN B CA 1
ATOM 11683 C C . GLN B 1 725 ? -2.027 -47.719 -36.969 1 98.31 725 GLN B C 1
ATOM 11685 O O . GLN B 1 725 ? -3.105 -48.281 -37.094 1 98.31 725 GLN B O 1
ATOM 11690 N N . SER B 1 726 ? -1.131 -48.094 -36.188 1 98.19 726 SER B N 1
ATOM 11691 C CA . SER B 1 726 ? -1.254 -49.188 -35.25 1 98.19 726 SER B CA 1
ATOM 11692 C C . SER B 1 726 ? -0.241 -49.031 -34.125 1 98.19 726 SER B C 1
ATOM 11694 O O . SER B 1 726 ? 0.719 -48.281 -34.219 1 98.19 726 SER B O 1
ATOM 11696 N N . ALA B 1 727 ? -0.526 -49.75 -33.031 1 98.69 727 ALA B N 1
ATOM 11697 C CA . ALA B 1 727 ? 0.371 -49.719 -31.875 1 98.69 727 ALA B CA 1
ATOM 11698 C C . ALA B 1 727 ? 0.517 -51.094 -31.25 1 98.69 727 ALA B C 1
ATOM 11700 O O . ALA B 1 727 ? -0.39 -51.938 -31.344 1 98.69 727 ALA B O 1
ATOM 11701 N N . LYS B 1 728 ? 1.661 -51.344 -30.656 1 98.62 728 LYS B N 1
ATOM 11702 C CA . LYS B 1 728 ? 1.924 -52.531 -29.875 1 98.62 728 LYS B CA 1
ATOM 11703 C C . LYS B 1 728 ? 2.477 -52.188 -28.5 1 98.62 728 LYS B C 1
ATOM 11705 O O . LYS B 1 728 ? 3.299 -51.281 -28.375 1 98.62 728 LYS B O 1
ATOM 11710 N N . LEU B 1 729 ? 1.984 -52.781 -27.547 1 98.69 729 LEU B N 1
ATOM 11711 C CA . LEU B 1 729 ? 2.514 -52.719 -26.188 1 98.69 729 LEU B CA 1
ATOM 11712 C C . LEU B 1 729 ? 3.184 -54.031 -25.812 1 98.69 729 LEU B C 1
ATOM 11714 O O . LEU B 1 729 ? 2.516 -55.062 -25.688 1 98.69 729 LEU B O 1
ATOM 11718 N N . ASP B 1 730 ? 4.488 -53.938 -25.688 1 98.25 730 ASP B N 1
ATOM 11719 C CA . ASP B 1 730 ? 5.273 -55.125 -25.453 1 98.25 730 ASP B CA 1
ATOM 11720 C C . ASP B 1 730 ? 4.977 -56.219 -26.484 1 98.25 730 ASP B C 1
ATOM 11722 O O . ASP B 1 730 ? 4.742 -57.375 -26.141 1 98.25 730 ASP B O 1
ATOM 11726 N N . GLY B 1 731 ? 4.871 -55.75 -27.609 1 97.75 731 GLY B N 1
ATOM 11727 C CA . GLY B 1 731 ? 4.742 -56.656 -28.734 1 97.75 731 GLY B CA 1
ATOM 11728 C C . GLY B 1 731 ? 3.305 -57.062 -29.016 1 97.75 731 GLY B C 1
ATOM 11729 O O . GLY B 1 731 ? 3.016 -57.656 -30.062 1 97.75 731 GLY B O 1
ATOM 11730 N N . GLN B 1 732 ? 2.391 -56.719 -28.172 1 98.38 732 GLN B N 1
ATOM 11731 C CA . GLN B 1 732 ? 0.984 -57.062 -28.359 1 98.38 732 GLN B CA 1
ATOM 11732 C C . GLN B 1 732 ? 0.202 -55.875 -28.906 1 98.38 732 GLN B C 1
ATOM 11734 O O . GLN B 1 732 ? 0.437 -54.719 -28.516 1 98.38 732 GLN B O 1
ATOM 11739 N N . ALA B 1 733 ? -0.724 -56.156 -29.766 1 97.81 733 ALA B N 1
ATOM 11740 C CA . ALA B 1 733 ? -1.55 -55.125 -30.359 1 97.81 733 ALA B CA 1
ATOM 11741 C C . ALA B 1 733 ? -2.213 -54.281 -29.266 1 97.81 733 ALA B C 1
ATOM 11743 O O . ALA B 1 733 ? -2.68 -54.812 -28.266 1 97.81 733 ALA B O 1
ATOM 11744 N N . TYR B 1 734 ? -2.203 -53.031 -29.422 1 98.19 734 TYR B N 1
ATOM 11745 C CA . TYR B 1 734 ? -2.723 -52.094 -28.453 1 98.19 734 TYR B CA 1
ATOM 11746 C C . TYR B 1 734 ? -3.578 -51.031 -29.141 1 98.19 734 TYR B C 1
ATOM 11748 O O . TYR B 1 734 ? -3.066 -50.219 -29.906 1 98.19 734 TYR B O 1
ATOM 11756 N N . ASN B 1 735 ? -4.883 -50.938 -28.859 1 96.69 735 ASN B N 1
ATOM 11757 C CA . ASN B 1 735 ? -5.777 -50.094 -29.641 1 96.69 735 ASN B CA 1
ATOM 11758 C C . ASN B 1 735 ? -6.34 -48.938 -28.797 1 96.69 735 ASN B C 1
ATOM 11760 O O . ASN B 1 735 ? -7.062 -48.062 -29.312 1 96.69 735 ASN B O 1
ATOM 11764 N N . ARG B 1 736 ? -5.98 -48.906 -27.516 1 98 736 ARG B N 1
ATOM 11765 C CA . ARG B 1 736 ? -6.41 -47.75 -26.703 1 98 736 ARG B CA 1
ATOM 11766 C C . ARG B 1 736 ? -5.555 -46.531 -26.984 1 98 736 ARG B C 1
ATOM 11768 O O . ARG B 1 736 ? -4.332 -46.625 -27.109 1 98 736 ARG B O 1
ATOM 11775 N N . SER B 1 737 ? -6.164 -45.406 -27.062 1 98.38 737 SER B N 1
ATOM 11776 C CA . SER B 1 737 ? -5.438 -44.188 -27.359 1 98.38 737 SER B CA 1
ATOM 11777 C C . SER B 1 737 ? -4.855 -43.562 -26.094 1 98.38 737 SER B C 1
ATOM 11779 O O . SER B 1 737 ? -4.531 -42.375 -26.078 1 98.38 737 SER B O 1
ATOM 11781 N N . TRP B 1 738 ? -4.824 -44.25 -25 1 98.56 738 TRP B N 1
ATOM 11782 C CA . TRP B 1 738 ? -4.285 -43.844 -23.703 1 98.56 738 TRP B CA 1
ATOM 11783 C C . TRP B 1 738 ? -3.598 -45 -23 1 98.56 738 TRP B C 1
ATOM 11785 O O . TRP B 1 738 ? -3.766 -46.156 -23.391 1 98.56 738 TRP B O 1
ATOM 11795 N N . ILE B 1 739 ? -2.785 -44.719 -22.016 1 98.44 739 ILE B N 1
ATOM 11796 C CA . ILE B 1 739 ? -2.082 -45.75 -21.266 1 98.44 739 ILE B CA 1
ATOM 11797 C C . ILE B 1 739 ? -1.957 -45.344 -19.812 1 98.44 739 ILE B C 1
ATOM 11799 O O . ILE B 1 739 ? -2.076 -44.156 -19.469 1 98.44 739 ILE B O 1
ATOM 11803 N N . GLY B 1 740 ? -1.861 -46.219 -18.875 1 98 740 GLY B N 1
ATOM 11804 C CA . GLY B 1 740 ? -1.733 -45.938 -17.453 1 98 740 GLY B CA 1
ATOM 11805 C C . GLY B 1 740 ? -0.295 -45.75 -17 1 98 740 GLY B C 1
ATOM 11806 O O . GLY B 1 740 ? 0.635 -45.969 -17.766 1 98 740 GLY B O 1
ATOM 11807 N N . HIS B 1 741 ? -0.135 -45.344 -15.781 1 97.69 741 HIS B N 1
ATOM 11808 C CA . HIS B 1 741 ? 1.172 -45.031 -15.227 1 97.69 741 HIS B CA 1
ATOM 11809 C C . HIS B 1 741 ? 2.033 -46.281 -15.07 1 97.69 741 HIS B C 1
ATOM 11811 O O . HIS B 1 741 ? 3.262 -46.188 -15 1 97.69 741 HIS B O 1
ATOM 11817 N N . ASP B 1 742 ? 1.418 -47.438 -15.016 1 96.06 742 ASP B N 1
ATOM 11818 C CA . ASP B 1 742 ? 2.162 -48.688 -14.914 1 96.06 742 ASP B CA 1
ATOM 11819 C C . ASP B 1 742 ? 3.117 -48.875 -16.094 1 96.06 742 ASP B C 1
ATOM 11821 O O . ASP B 1 742 ? 4.109 -49.594 -15.992 1 96.06 742 ASP B O 1
ATOM 11825 N N . PHE B 1 743 ? 2.801 -48.219 -17.188 1 97.81 743 PHE B N 1
ATOM 11826 C CA . PHE B 1 743 ? 3.709 -48.156 -18.328 1 97.81 743 PHE B CA 1
ATOM 11827 C C . PHE B 1 743 ? 5.125 -47.812 -17.875 1 97.81 743 PHE B C 1
ATOM 11829 O O . PHE B 1 743 ? 6.082 -48.5 -18.25 1 97.81 743 PHE B O 1
ATOM 11836 N N . PHE B 1 744 ? 5.301 -46.812 -17.078 1 97.12 744 PHE B N 1
ATOM 11837 C CA . PHE B 1 744 ? 6.598 -46.344 -16.609 1 97.12 744 PHE B CA 1
ATOM 11838 C C . PHE B 1 744 ? 7.172 -47.25 -15.547 1 97.12 744 PHE B C 1
ATOM 11840 O O . PHE B 1 744 ? 8.344 -47.625 -15.617 1 97.12 744 PHE B O 1
ATOM 11847 N N . SER B 1 745 ? 6.324 -47.656 -14.578 1 93.31 745 SER B N 1
ATOM 11848 C CA . SER B 1 745 ? 6.816 -48.438 -13.453 1 93.31 745 SER B CA 1
ATOM 11849 C C . SER B 1 745 ? 7.203 -49.844 -13.898 1 93.31 745 SER B C 1
ATOM 11851 O O . SER B 1 745 ? 8.133 -50.438 -13.352 1 93.31 745 SER B O 1
ATOM 11853 N N . LYS B 1 746 ? 6.547 -50.375 -14.953 1 95.94 746 LYS B N 1
ATOM 11854 C CA . LYS B 1 746 ? 6.812 -51.719 -15.438 1 95.94 746 LYS B CA 1
ATOM 11855 C C . LYS B 1 746 ? 7.848 -51.719 -16.562 1 95.94 746 LYS B C 1
ATOM 11857 O O . LYS B 1 746 ? 8.344 -52.781 -16.953 1 95.94 746 LYS B O 1
ATOM 11862 N N . GLY B 1 747 ? 8.219 -50.562 -17.016 1 97.38 747 GLY B N 1
ATOM 11863 C CA . GLY B 1 747 ? 9.195 -50.438 -18.094 1 97.38 747 GLY B CA 1
ATOM 11864 C C . GLY B 1 747 ? 8.727 -51.062 -19.391 1 97.38 747 GLY B C 1
ATOM 11865 O O . GLY B 1 747 ? 9.43 -51.906 -19.984 1 97.38 747 GLY B O 1
ATOM 11866 N N . GLN B 1 748 ? 7.551 -50.688 -19.844 1 98.38 748 GLN B N 1
ATOM 11867 C CA . GLN B 1 748 ? 6.965 -51.281 -21.031 1 98.38 748 GLN B CA 1
ATOM 11868 C C . GLN B 1 748 ? 7.445 -50.562 -22.297 1 98.38 748 GLN B C 1
ATOM 11870 O O . GLN B 1 748 ? 8.055 -49.5 -22.219 1 98.38 748 GLN B O 1
ATOM 11875 N N . THR B 1 749 ? 7.273 -51.25 -23.422 1 98.56 749 THR B N 1
ATOM 11876 C CA . THR B 1 749 ? 7.605 -50.656 -24.703 1 98.56 749 THR B CA 1
ATOM 11877 C C . THR B 1 749 ? 6.348 -50.438 -25.547 1 98.56 749 THR B C 1
ATOM 11879 O O . THR B 1 749 ? 5.625 -51.375 -25.828 1 98.56 749 THR B O 1
ATOM 11882 N N . LEU B 1 750 ? 6.07 -49.219 -25.859 1 98.88 750 LEU B N 1
ATOM 11883 C CA . LEU B 1 750 ? 4.996 -48.844 -26.766 1 98.88 750 LEU B CA 1
ATOM 11884 C C . LEU B 1 750 ? 5.539 -48.531 -28.156 1 98.88 750 LEU B C 1
ATOM 11886 O O . LEU B 1 750 ? 6.285 -47.562 -28.344 1 98.88 750 LEU B O 1
ATOM 11890 N N . GLU B 1 751 ? 5.227 -49.375 -29.141 1 98.69 751 GLU B N 1
ATOM 11891 C CA . GLU B 1 751 ? 5.641 -49.188 -30.531 1 98.69 751 GLU B CA 1
ATOM 11892 C C . GLU B 1 751 ? 4.512 -48.625 -31.375 1 98.69 751 GLU B C 1
ATOM 11894 O O . GLU B 1 751 ? 3.426 -49.188 -31.453 1 98.69 751 GLU B O 1
ATOM 11899 N N . LEU B 1 752 ? 4.75 -47.531 -31.969 1 98.81 752 LEU B N 1
ATOM 11900 C CA . LEU B 1 752 ? 3.752 -46.844 -32.781 1 98.81 752 LEU B CA 1
ATOM 11901 C C . LEU B 1 752 ? 4.148 -46.875 -34.25 1 98.81 752 LEU B C 1
ATOM 11903 O O . LEU B 1 752 ? 5.215 -46.375 -34.625 1 98.81 752 LEU B O 1
ATOM 11907 N N . THR B 1 753 ? 3.33 -47.469 -35.094 1 98.69 753 THR B N 1
ATOM 11908 C CA . THR B 1 753 ? 3.492 -47.344 -36.531 1 98.69 753 THR B CA 1
ATOM 11909 C C . THR B 1 753 ? 2.811 -46.094 -37.062 1 98.69 753 THR B C 1
ATOM 11911 O O . THR B 1 753 ? 1.621 -45.875 -36.812 1 98.69 753 THR B O 1
ATOM 11914 N N . LEU B 1 754 ? 3.553 -45.281 -37.812 1 98.62 754 LEU B N 1
ATOM 11915 C CA . LEU B 1 754 ? 3.051 -43.969 -38.188 1 98.62 754 LEU B CA 1
ATOM 11916 C C . LEU B 1 754 ? 2.738 -43.938 -39.688 1 98.62 754 LEU B C 1
ATOM 11918 O O . LEU B 1 754 ? 3.303 -44.688 -40.469 1 98.62 754 LEU B O 1
ATOM 11922 N N . GLY B 1 755 ? 1.806 -43.094 -40.031 1 98.25 755 GLY B N 1
ATOM 11923 C CA . GLY B 1 755 ? 1.428 -42.781 -41.406 1 98.25 755 GLY B CA 1
ATOM 11924 C C . GLY B 1 755 ? 1.051 -41.344 -41.625 1 98.25 755 GLY B C 1
ATOM 11925 O O . GLY B 1 755 ? 1.073 -40.531 -40.688 1 98.25 755 GLY B O 1
ATOM 11926 N N . ASP B 1 756 ? 0.689 -40.938 -42.875 1 97.56 756 ASP B N 1
ATOM 11927 C CA . ASP B 1 756 ? 0.477 -39.531 -43.25 1 97.56 756 ASP B CA 1
ATOM 11928 C C . ASP B 1 756 ? -1.013 -39.219 -43.312 1 97.56 756 ASP B C 1
ATOM 11930 O O . ASP B 1 756 ? -1.394 -38.094 -43.688 1 97.56 756 ASP B O 1
ATOM 11934 N N . LYS B 1 757 ? -1.791 -40.188 -42.906 1 97.12 757 LYS B N 1
ATOM 11935 C CA . LYS B 1 757 ? -3.23 -39.969 -42.812 1 97.12 757 LYS B CA 1
ATOM 11936 C C . LYS B 1 757 ? -3.809 -40.562 -41.531 1 97.12 757 LYS B C 1
ATOM 11938 O O . LYS B 1 757 ? -3.324 -41.594 -41.031 1 97.12 757 LYS B O 1
ATOM 11943 N N . GLU B 1 758 ? -4.809 -39.938 -41.094 1 97 758 GLU B N 1
ATOM 11944 C CA . GLU B 1 758 ? -5.465 -40.469 -39.875 1 97 758 GLU B CA 1
ATOM 11945 C C . GLU B 1 758 ? -6.035 -41.844 -40.125 1 97 758 GLU B C 1
ATOM 11947 O O . GLU B 1 758 ? -6.59 -42.125 -41.188 1 97 758 GLU B O 1
ATOM 11952 N N . SER B 1 759 ? -5.918 -42.688 -39.188 1 96.94 759 SER B N 1
ATOM 11953 C CA . SER B 1 759 ? -6.402 -44.062 -39.281 1 96.94 759 SER B CA 1
ATOM 11954 C C . SER B 1 759 ? -7.586 -44.312 -38.344 1 96.94 759 SER B C 1
ATOM 11956 O O . SER B 1 759 ? -8.133 -43.344 -37.781 1 96.94 759 SER B O 1
ATOM 11958 N N . ASP B 1 760 ? -7.965 -45.594 -38.188 1 95.62 760 ASP B N 1
ATOM 11959 C CA . ASP B 1 760 ? -9.062 -45.938 -37.312 1 95.62 760 ASP B CA 1
ATOM 11960 C C . ASP B 1 760 ? -8.547 -46.25 -35.906 1 95.62 760 ASP B C 1
ATOM 11962 O O . ASP B 1 760 ? -9.32 -46.562 -35 1 95.62 760 ASP B O 1
ATOM 11966 N N . TRP B 1 761 ? -7.258 -46.125 -35.719 1 97.44 761 TRP B N 1
ATOM 11967 C CA . TRP B 1 761 ? -6.68 -46.406 -34.406 1 97.44 761 TRP B CA 1
ATOM 11968 C C . TRP B 1 761 ? -7.227 -45.438 -33.375 1 97.44 761 TRP B C 1
ATOM 11970 O O . TRP B 1 761 ? -7.215 -44.219 -33.562 1 97.44 761 TRP B O 1
ATOM 11980 N N . GLY B 1 762 ? -7.73 -45.906 -32.25 1 95.62 762 GLY B N 1
ATOM 11981 C CA . GLY B 1 762 ? -8.219 -45.094 -31.125 1 95.62 762 GLY B CA 1
ATOM 11982 C C . GLY B 1 762 ? -9.57 -44.469 -31.391 1 95.62 762 GLY B C 1
ATOM 11983 O O . GLY B 1 762 ? -10.016 -43.594 -30.641 1 95.62 762 GLY B O 1
ATOM 11984 N N . LYS B 1 763 ? -10.312 -44.812 -32.406 1 95.12 763 LYS B N 1
ATOM 11985 C CA . LYS B 1 763 ? -11.539 -44.125 -32.812 1 95.12 763 LYS B CA 1
ATOM 11986 C C . LYS B 1 763 ? -12.75 -44.688 -32.094 1 95.12 763 LYS B C 1
ATOM 11988 O O . LYS B 1 763 ? -13.68 -43.969 -31.75 1 95.12 763 LYS B O 1
ATOM 11993 N N . SER B 1 764 ? -12.727 -46 -31.844 1 94.94 764 SER B N 1
ATOM 11994 C CA . SER B 1 764 ? -13.898 -46.656 -31.266 1 94.94 764 SER B CA 1
ATOM 11995 C C . SER B 1 764 ? -14.086 -46.25 -29.812 1 94.94 764 SER B C 1
ATOM 11997 O O . SER B 1 764 ? -13.125 -45.875 -29.125 1 94.94 764 SER B O 1
ATOM 11999 N N . LYS B 1 765 ? -15.25 -46.281 -29.297 1 93.56 765 LYS B N 1
ATOM 12000 C CA . LYS B 1 765 ? -15.594 -45.812 -27.969 1 93.56 765 LYS B CA 1
ATOM 12001 C C . LYS B 1 765 ? -14.82 -46.594 -26.891 1 93.56 765 LYS B C 1
ATOM 12003 O O . LYS B 1 765 ? -14.422 -46 -25.875 1 93.56 765 LYS B O 1
ATOM 12008 N N . GLU B 1 766 ? -14.617 -47.812 -27.109 1 93.94 766 GLU B N 1
ATOM 12009 C CA . GLU B 1 766 ? -13.969 -48.656 -26.109 1 93.94 766 GLU B CA 1
ATOM 12010 C C . GLU B 1 766 ? -12.477 -48.344 -26 1 93.94 766 GLU B C 1
ATOM 12012 O O . GLU B 1 766 ? -11.82 -48.75 -25.047 1 93.94 766 GLU B O 1
ATOM 12017 N N . THR B 1 767 ? -11.93 -47.656 -27.016 1 96.5 767 THR B N 1
ATOM 12018 C CA . THR B 1 767 ? -10.5 -47.406 -27.062 1 96.5 767 THR B CA 1
ATOM 12019 C C . THR B 1 767 ? -10.203 -45.969 -26.578 1 96.5 767 THR B C 1
ATOM 12021 O O . THR B 1 767 ? -9.047 -45.562 -26.484 1 96.5 767 THR B O 1
ATOM 12024 N N . ARG B 1 768 ? -11.273 -45.219 -26.297 1 97.38 768 ARG B N 1
ATOM 12025 C CA . ARG B 1 768 ? -11.141 -43.812 -25.859 1 97.38 768 ARG B CA 1
ATOM 12026 C C . ARG B 1 768 ? -10.742 -43.75 -24.391 1 97.38 768 ARG B C 1
ATOM 12028 O O . ARG B 1 768 ? -10.891 -44.719 -23.641 1 97.38 768 ARG B O 1
ATOM 12035 N N . PRO B 1 769 ? -10.148 -42.625 -23.953 1 98 769 PRO B N 1
ATOM 12036 C CA . PRO B 1 769 ? -9.805 -42.5 -22.531 1 98 769 PRO B CA 1
ATOM 12037 C C . PRO B 1 769 ? -11.031 -42.562 -21.625 1 98 769 PRO B C 1
ATOM 12039 O O . PRO B 1 769 ? -12.148 -42.281 -22.062 1 98 769 PRO B O 1
ATOM 12042 N N . PRO B 1 770 ? -10.844 -42.969 -20.359 1 96 770 PRO B N 1
ATOM 12043 C CA . PRO B 1 770 ? -11.977 -43.062 -19.453 1 96 770 PRO B CA 1
ATOM 12044 C C . PRO B 1 770 ? -12.641 -41.719 -19.156 1 96 770 PRO B C 1
ATOM 12046 O O . PRO B 1 770 ? -11.961 -40.688 -19.156 1 96 770 PRO B O 1
ATOM 12049 N N . SER B 1 771 ? -13.867 -41.719 -19.031 1 95.81 771 SER B N 1
ATOM 12050 C CA . SER B 1 771 ? -14.711 -40.594 -18.672 1 95.81 771 SER B CA 1
ATOM 12051 C C . SER B 1 771 ? -15.875 -41.031 -17.781 1 95.81 771 SER B C 1
ATOM 12053 O O . SER B 1 771 ? -16.562 -42 -18.078 1 95.81 771 SER B O 1
ATOM 12055 N N . TYR B 1 772 ? -16.031 -40.344 -16.719 1 93.38 772 TYR B N 1
ATOM 12056 C CA . TYR B 1 772 ? -17.125 -40.625 -15.797 1 93.38 772 TYR B CA 1
ATOM 12057 C C . TYR B 1 772 ? -18.453 -40.219 -16.375 1 93.38 772 TYR B C 1
ATOM 12059 O O . TYR B 1 772 ? -18.562 -39.156 -17 1 93.38 772 TYR B O 1
ATOM 12067 N N . VAL B 1 773 ? -19.391 -41.062 -16.328 1 87.81 773 VAL B N 1
ATOM 12068 C CA . VAL B 1 773 ? -20.766 -40.781 -16.734 1 87.81 773 VAL B CA 1
ATOM 12069 C C . VAL B 1 773 ? -21.719 -41.031 -15.555 1 87.81 773 VAL B C 1
ATOM 12071 O O . VAL B 1 773 ? -21.719 -42.125 -14.984 1 87.81 773 VAL B O 1
ATOM 12074 N N . ALA B 1 774 ? -22.391 -39.969 -15.164 1 81.5 774 ALA B N 1
ATOM 12075 C CA . ALA B 1 774 ? -23.344 -40.125 -14.062 1 81.5 774 ALA B CA 1
ATOM 12076 C C . ALA B 1 774 ? -24.5 -41.031 -14.461 1 81.5 774 ALA B C 1
ATOM 12078 O O . ALA B 1 774 ? -24.906 -41.031 -15.625 1 81.5 774 ALA B O 1
ATOM 12079 N N . ALA B 1 775 ? -24.844 -42 -13.602 1 64.12 775 ALA B N 1
ATOM 12080 C CA . ALA B 1 775 ? -26.016 -42.844 -13.844 1 64.12 775 ALA B CA 1
ATOM 12081 C C . ALA B 1 775 ? -27.266 -42 -14.062 1 64.12 775 ALA B C 1
ATOM 12083 O O . ALA B 1 775 ? -27.438 -40.969 -13.445 1 64.12 775 ALA B O 1
ATOM 12084 N N . SER B 1 776 ? -27.891 -41.938 -15.391 1 45.12 776 SER B N 1
ATOM 12085 C CA . SER B 1 776 ? -29.141 -41.219 -15.672 1 45.12 776 SER B CA 1
ATOM 12086 C C . SER B 1 776 ? -30.078 -41.281 -14.477 1 45.12 776 SER B C 1
ATOM 12088 O O . SER B 1 776 ? -30.172 -42.312 -13.797 1 45.12 776 SER B O 1
ATOM 12090 N N . LYS B 1 777 ? -30.359 -40.094 -13.938 1 44.69 777 LYS B N 1
ATOM 12091 C CA . LYS B 1 777 ? -31.531 -40.125 -13.07 1 44.69 777 LYS B CA 1
ATOM 12092 C C . LYS B 1 777 ? -32.719 -40.781 -13.758 1 44.69 777 LYS B C 1
ATOM 12094 O O . LYS B 1 777 ? -33.156 -40.344 -14.828 1 44.69 777 LYS B O 1
ATOM 12099 N N . SER B 1 778 ? -32.625 -42.25 -13.625 1 24.8 778 SER B N 1
ATOM 12100 C CA . SER B 1 778 ? -33.969 -42.688 -13.953 1 24.8 778 SER B CA 1
ATOM 12101 C C . SER B 1 778 ? -35.031 -41.938 -13.156 1 24.8 778 SER B C 1
ATOM 12103 O O . SER B 1 778 ? -34.812 -41.594 -11.992 1 24.8 778 SER B O 1
#

Secondary structure (DSSP, 8-state):
------------------------GGGT--TTTTSSTT-----SEE-TT-S-EEEEEESSS-TTS--SSS--EEEEES-B-SS--SSPPB--S-EEEE--GGG-GGGS--SHHHH-B-B-GGG-EEETTEEEEEBTTS-EEEEEE-SSEEEEEEEPPSSSS--EEEEES--TT---SEEEEEE-TTT--EEEEEEE--TTBSS-EEEEEEEEEESSEEEEEEEEETTEEES--SEEEEE-EETTEE--EEEEEEEES-BTTEEEEEEEEESS-HHHHHHHHHHH-S-TTT-HHHHHHHHHHHHHHHHTTEEEE-TT--HHHHHHHHHHHHHTTTSSEE-TTT-SS---SS--EE--TTHHHHTTTHHHHHHHH-HHHHHHHHHHHHHHHHHHSS--SEEETTEEEPP-SS-THHHHHHHHHHTT--S--HHHHHHHHHHHHH---SBTTTSS-S-HHHHHHHSS--TT---SS-BS-S--HHHHHHHHHHHHHHHHHHHHHTT-HHHHHHHHHHTTGGGGGEEEEEEEEETTEEEEEEEEE--B-TTS-B----TTTTSTTT----SSSS--SSSSS-HHHHTT--TT-HHHHHHHTTSHHHHHHHHHHHHTSTT--TTSGGGTGGGGGGGGGT-HHHHHHHHHHHTTTTS-SSTT-SSS--TTTHHHHHHHHHHHTEEE-TTSS-EEE---SSSEEEEE-TTT--EEEEEEET--TTS---EEEEEEETTEE---SEE-THHHHHT-EEEEEEESS--STT-SGGGSPP--------/------------------------GGGT--TTTTSSTT-----SEE-TT-S-EEEEEESSS-TTS--SSS--EEEEES-B-SS--SSPPB--S-EEEE--GGG-GGGS--SHHHH-B-B-GGG-EEETTEEEEEBTTS-EEEEEE-SSEEEEEEEPPSSSS--EEEEES--TT---SEEEEEE-TTT--EEEEEEE--TTBSS-EEEEEEEEEESSEEEEEEEEETTEEES--SEEEEE-EETTEE--EEEEEEEES-BTTEEEEEEEEESS-HHHHHHHHHHH-S-TTT-HHHHHHHHHHHHHHHHTTEEEE-TT--HHHHHHHHHHHHHTTTSSEE-TTT-SS---SS--EE--TTHHHHTTTHHHHHHHH-HHHHHHHHHHHHHHHHHHSS--SEEETTEEEPP-SS-THHHHHHHHHHTT--S--HHHHHHHHHHHHH---SBTTTSS-S-HHHHHHHSS--TT---SS-BS-S--HHHHHHHHHHHHHHHHHHHHHTT-HHHHHHHHHHTTGGGGGEEEEEEEEETTEEEEEEEEE--B-TTS-B----TTTTSTTT----SSSS--SSSSS-HHHHTT--TT-HHHHHHHTTSHHHHHHHHHHHHTSTT--TTSGGGTGGGGGGGGGT-HHHHHHHHHHHTTTTS-SSTT-SSS--TTTHHHHHHHHHHHTEEE-TTSS-EEE---SSSEEEEE-TTT--EEEEEEET--TTS---EEEEEEETTEE---SEE-THHHHHT-EEEEEEESS--STT-SGGGSPP--------

Radius of gyration: 39.77 Å; Cα contacts (8 Å, |Δi|>4): 4003; chains: 2; bounding box: 140×151×86 Å

Foldseek 3Di:
DPPPPPPPPPPPPPPPPPPPPPDFLQVLAQLLALLDDFQQFQQAEDFQLFQWGKDFAFLDSRQNRGHPHFTFGQFIATGAFGLADFARFFQFFGKDKAFAVVLDQLSDFFDSVRRTWTWDSVPWDTGHFKTWTQTPRRWIKIKGDDRFKIKMKIAHDDDDHWMKMWIKRAHSRRFWFKKKWAADWQFRKIWIKTWGDGRFFDDIAMKIKIKGKDQWGWPAKWKDWPSDIDRPDRMDIDGQDDDPDGIIMGMMTTTDDGHNRMMMMMMGMFRAGRVVRVVVRCVRPVDSVPCSVVSSVVSSVSLSVLLVLKDFFFAQADSWLSSLQSNLSSLLRNPQHFNAPRDNQDCPVQTATFQPLFLVQCLFFSLLVCCQRPVPVSQSHLQNQLVCCVRVVARWRGGDNRGQGFHQAASRNLLSNLLCVQLDRDPHDLVSSLVRLVCLQAPDDQEVRRGGDPQNVLCVVVLFQAQPDDGPRHDFQSAQRLRNSQRSLVSLCLSLSSCVVVVNNVSNVVSPVSSPSNVLQKDFADWADQPNHTPPFGIFGFGAHSVSHTDDDHQLPLFPRHDHADRPPHGHNRGNAGSLLSLCSSLQANVVSQVSRPHLVSVVVSLVVCLVDSNDQLQGRSCLCSLQSNLQSQFNLSSLVSLVVCVQVQATNDSNRHSHRCSSSSSSSSSNLSQQQWGDRGSHQKTFGWDHLRQKMWGQGPVQRAIQMEHEDPDDNVCLFGEFAWKDKQRHTAQARIDGSVSSVVNIYIYTYTDNDYYSRSRDNVRGDDHDDPDPPD/DPCPPPPPPPPPPPPPPPPPPPDFLQVLAQLLALLDDFQQFQQAEDFQLFQWGKDFAFLDSRQNRGHPHFTFGQFIATGAFGLADFARFFQFFGKDKAFAVVLDQLSDFFDSVRRTWTWDSVPWDTGHQKTWTQTPRRWIKIKGDDRFKIKIKIAHDDDDHWMKMWIKRAHSRRFWFKKKWAADWQFRKIWIKTWGDGRFFDDIAMKIKIKGKDQWGWPAKWKDWPSDIDRPDRMDIDGQDDDPDGIIMGMMTTTDDGHNRMMMMMMGMFRAGRVVRVVVRCVRPVDSVPCGVVSSVVSSVSLSVLLVLKDFFFAPADSWLSSLQSNLSSLLRNPQHFNAPRDNQDCPVQTATFQPLFLVQCLFFSLLVCCQRPVPVSQSHLQNQLVCCVRVVARWRGGDNRGQGFHQAASRNLLSNLLCVQLDRDPDDLVSSLVRLVCLQAPDDQEVRRGGDPQNVLCVVVLFQAQPDDGPRHDFQSAQRLRNSQRSLVSLCLSLSSCVVVVNNVSNVVSPVSSVSNVLQKDFADWAAQPNHTPPFGIFGFGAHSVSHTDDDHQLPLFPRHDHADRPPHGHNRGNAGSLLSLCSSLQANVVSQVSRPHLVSVVVSLVVCLVDSNDQLQGRSCLCSLQSNLQSQFNLSSLVSLVVCVQVQATRDSSRHRHRCSSSSSSSSSNLSQQQFRDRGSHQKTFGWDHLRQKMWGQGPVQRAIQMEHEDPDDNVCLFGEFAWKDKQNHTAQARIDGSVSSVVNIYIYTYTDNDYYSRSRDNVNGDDHDDPDPPD

Nearest PDB structures (foldseek):
  6f90-assembly2_C  TM=8.983E-01  e=4.017E-56  Bacteroides thetaiotaomicron
  2wzs-assembly4_D  TM=8.530E-01  e=2.054E-54  Bacteroides thetaiotaomicron VPI-5482
  7zgm-assembly1_A  TM=8.842E-01  e=5.079E-51  Phocaeicola massiliensis B84634 = Timone 84634 = DSM 17679 = JCM 13223
  7nsn-assembly2_B  TM=8.300E-01  e=3.642E-51  Neobacillus novalis
  7nsn-assembly1_A  TM=8.237E-01  e=5.368E-51  Neobacillus novalis

Organism: NCBI:txid702518

Solvent-accessible surface area (backbone atoms only — not comparable to full-atom values): 76883 Å² total; per-residue (Å²): 139,83,77,72,76,78,78,78,74,77,78,76,76,74,74,73,71,74,68,70,74,76,85,61,69,66,81,35,38,44,40,47,44,9,22,23,78,55,5,21,22,46,32,37,4,34,36,76,19,27,51,12,30,30,36,53,25,33,76,57,65,29,28,14,30,31,45,75,73,75,49,29,38,53,27,38,21,40,32,57,48,40,4,46,71,85,50,26,34,54,30,47,49,22,33,41,78,46,70,28,59,92,61,32,74,68,54,37,57,70,40,64,82,65,42,46,34,49,58,43,73,90,61,46,44,47,35,73,6,28,24,34,41,36,36,70,86,49,37,33,40,40,35,24,27,41,57,43,14,33,43,35,37,40,33,48,62,90,73,89,62,47,45,30,44,31,39,36,65,39,34,64,57,63,48,39,54,31,29,40,41,38,46,42,78,92,63,53,33,35,35,34,38,34,34,32,53,47,49,62,42,52,75,62,35,53,46,17,29,21,38,42,66,38,54,48,41,78,64,50,48,22,31,34,29,70,48,22,59,38,65,67,55,48,56,44,71,47,61,30,65,55,92,77,31,73,60,49,40,37,37,40,36,26,32,39,79,44,53,87,42,23,42,37,36,41,39,11,42,26,49,67,33,32,67,53,0,39,49,43,24,48,69,72,48,72,49,72,91,75,35,59,66,57,34,28,49,51,23,36,48,52,45,49,57,62,53,57,30,55,46,74,41,49,65,69,43,54,68,49,58,51,23,32,40,42,26,16,56,54,40,43,37,47,34,46,24,50,41,57,95,34,58,73,86,64,84,85,86,62,57,33,51,40,37,44,48,40,28,82,45,22,35,54,29,29,54,57,46,32,51,57,60,39,42,68,61,41,44,40,44,51,50,20,45,54,50,44,21,72,74,70,72,41,48,55,27,10,24,37,78,92,25,47,6,50,47,80,62,41,53,30,45,42,38,46,50,30,29,41,52,61,57,64,61,69,94,63,66,61,68,59,49,50,52,52,47,46,43,36,75,72,45,64,37,60,51,22,35,33,26,38,31,67,55,52,70,44,33,72,71,68,40,37,39,32,43,66,52,74,52,77,72,41,42,51,70,86,50,21,22,45,43,33,26,34,36,44,10,52,44,25,36,29,50,12,53,50,26,48,75,69,71,32,60,70,55,15,55,53,26,44,59,50,26,54,29,44,61,75,33,56,34,63,82,40,68,41,63,58,96,84,40,71,71,85,52,60,46,40,65,36,34,29,33,85,87,69,48,74,54,81,61,63,40,54,40,29,16,82,83,62,39,82,36,37,81,46,86,41,58,40,46,37,67,68,34,14,46,71,49,53,71,67,62,41,80,60,33,45,57,53,51,28,54,75,50,67,27,53,69,44,38,51,51,50,51,51,55,38,68,74,36,67,60,50,53,85,43,40,65,80,41,60,63,58,50,48,51,37,28,68,55,24,34,33,42,56,19,36,52,45,50,56,63,42,49,53,79,40,45,32,56,44,43,53,19,30,64,21,42,23,32,30,14,23,52,22,28,48,51,38,26,53,41,62,15,48,37,61,44,62,40,48,56,41,23,41,49,38,65,41,65,37,27,26,41,32,38,35,19,83,87,68,68,27,49,16,32,43,35,44,44,62,63,41,64,84,58,61,32,48,11,53,54,45,36,23,48,70,81,35,82,41,57,49,40,41,45,47,54,61,42,42,63,67,24,38,38,40,39,33,32,37,29,74,51,73,52,73,48,16,37,52,79,89,19,29,60,85,51,53,69,78,79,71,84,120,139,84,78,75,78,80,77,80,78,79,78,76,78,76,75,72,73,74,70,71,76,74,87,61,68,68,82,35,38,44,38,48,44,9,22,24,78,55,4,22,22,45,31,35,3,32,35,76,20,27,50,12,30,29,36,53,24,32,76,57,64,29,30,14,31,30,44,74,72,76,49,28,39,54,26,37,22,39,33,57,47,40,5,45,72,83,49,26,36,55,30,47,49,21,33,41,78,47,69,30,58,92,62,32,73,69,55,36,58,67,40,63,81,66,43,47,33,49,57,43,73,91,60,48,44,46,34,74,6,28,25,33,39,36,36,70,88,50,37,33,41,38,35,24,25,42,59,44,14,32,44,35,37,41,33,48,62,90,73,90,62,46,46,31,43,32,38,37,66,38,33,64,57,64,48,38,55,31,30,40,42,37,46,40,78,91,62,54,32,35,35,34,38,34,34,33,52,45,49,62,40,54,73,62,35,55,47,17,27,21,37,40,65,39,55,47,40,79,65,49,46,20,31,32,29,70,47,21,59,38,63,64,54,46,56,41,72,46,60,30,64,56,91,77,32,74,60,50,40,38,37,39,36,26,32,39,79,44,53,89,42,24,44,37,36,42,38,10,42,26,51,67,32,32,68,52,0,39,49,43,22,48,69,72,47,70,50,70,90,77,36,59,66,57,34,28,49,52,22,36,48,52,44,49,58,62,55,59,29,53,49,74,42,50,65,68,43,53,68,49,57,49,23,34,38,42,27,15,56,55,41,44,38,46,34,46,23,50,40,58,95,34,59,72,86,67,84,85,85,61,57,33,52,42,39,44,49,40,28,81,46,21,35,56,30,28,54,56,46,31,52,57,57,38,42,68,62,41,44,39,43,52,48,20,45,55,50,43,21,73,75,69,73,42,47,54,26,10,23,37,76,92,24,48,7,50,44,79,60,41,54,30,46,42,38,47,51,28,30,40,53,60,57,64,61,69,96,64,67,61,67,59,50,50,51,53,44,46,42,36,75,71,45,65,37,60,50,21,34,33,27,39,32,66,55,52,70,43,33,74,74,67,41,38,39,33,42,67,50,74,51,78,72,42,43,54,70,87,50,20,22,45,42,31,27,34,34,45,10,53,43,25,36,29,51,13,52,50,26,47,75,69,71,32,59,69,56,16,54,52,26,44,58,50,26,54,28,44,62,77,33,56,34,64,83,40,69,42,63,59,95,84,41,71,71,84,52,61,44,40,66,36,36,28,33,84,89,68,48,75,54,81,62,64,39,53,41,29,16,82,83,62,38,84,37,38,82,49,87,41,58,40,47,36,66,68,35,14,48,72,49,54,70,65,62,42,81,60,32,45,57,53,52,26,54,74,49,66,26,53,69,43,39,51,50,51,52,50,54,38,68,73,36,66,59,49,53,85,44,41,65,82,42,60,64,58,50,48,51,37,28,68,55,25,33,35,43,58,19,33,52,45,51,56,64,42,49,53,78,42,46,33,58,44,43,53,19,31,64,20,41,22,31,30,13,22,51,23,29,48,50,36,27,53,41,61,14,48,36,63,44,62,41,48,55,41,24,40,49,40,65,40,65,38,28,25,41,32,38,34,19,83,88,69,68,28,50,16,31,43,35,44,45,62,65,40,62,83,58,61,33,47,12,51,56,46,34,22,49,71,83,36,83,42,56,50,40,42,46,47,54,58,44,40,66,68,25,39,39,39,40,34,32,37,29,74,51,73,52,73,48,17,36,51,79,90,19,28,60,85,50,52,70,80,77,73,85,121